Protein AF-L7K0B1-F1 (afdb_monomer)

Sequence (972 aa):
MLANLYSYVEITMKYILIFETAPDKQQDYMIFEDLDDTGIKNFLSTCSRTTLTEVSDYDFGRYDVKPPPYKKTRRTNEYVGYNATYFSKHFHGKDIKDKSYKDIIEEEHKTEFRVINVPFSKTTFEKIYELKIHDDIIFTNEEIYLIFFYLYPHKENMTKLTRVICFHLQRNPTMVQELFDIAQDCNIKYNDRMTCLAMIINPECHYVKDFRRTVKSSIIFALKDKRGESTTINNNTTHYNAFYYEIELDKLNIAFLIESLAMSYDYFALNHNILYEKFRNVLDKSCLVIKIHNIHGNHDYTRPELTTETTILKCKLTLIAESEFLKCSCIQEIILQFNNVQVSCEYDILKSINKLSMVIFELNSFENLKSIPKEIKNHEMILKNVILEPTLTIPDTLKRISFQESQFCESLIFPNYIQSVAILRSDVNQDATIIFDENCENVEIDETYIRIKFQEYVELNYILLTGKKYHNGGKLCYSKGKCPGEGFFIIHYANIFGRLILNINLQKVDFFFVNMSMDSQIVLCAHNKYFDISLSEGFFDLSDFIGISLHFTRKMSIKTDSIEGSTGKLLKIIIKDMELSENIVLSDCFESVELENVTLKNSSILVLNSKCKTLIIKNFDGVIKVHDRAMRFETVDISFAVNTKINIFFLGVIYADNLHLSNACRNIERIKCIFSTIQGVRNLKFTRKFTHEWSRPAEKYINTLRRIPGYQEIAEKYSKILSENSSVRSRLRKELFYKTSTAVVNSVLKTLLNASVIETIQKIEFKSITLDDCNYEILYGMKNLQILSLGHPNFTSALFSHLPFSLRLLDISWSDSNCEVEVVRHGLTDLMNLQRCYSLNVLVIDAGLFFQAGTLNFVPSSVTILKVYFTSSLEKFKSSKNRKLYLNELYIEGEALGLDQNSTEIGKTNAYAAIKALKKCIEFEYLKQFAFVCSNVRKEIDPYTLKFYKRESEKFFTVDKQKHDEMDIFAV

Radius of gyration: 34.88 Å; Cα contacts (8 Å, |Δi|>4): 2044; chains: 1; bounding box: 90×57×102 Å

Organism: Trachipleistophora hominis (NCBI:txid72359)

Secondary structure (DSSP, 8-state):
----TTHHHH-SEEEEEEEP--TTSPPPEEEES-GGGGT-HHHHHHHHHH---------------PPPP-------------EEEEE-TTTS-EEEES--HHHHHHHTTTSEEEEEEESS-HHHHHHHHHTTT-S-PPPPHHHHHHIIIIIGGGTSSHHHHHHHHHHHHHH-HHHHHHHHHHHH-TTS---HHHHHHHGGG-TT-HHHHHHHHHHHHHEEEEEE-TTS-EEEE--S---TTPEEEEEEGGG---GGG-SEEEEEHHHHHHHHHHHHHHHTTS-TT--EEEEEEEE-SS--SS-TT--SHHHHHHHHHHHHHH-TTTT-TTEEEEEEEEES--SPP-HHHHHHSTTEEEEEEEES-SGGGGGS-TT-SEEEEEEESPEEPTT----TTEEEEEEES-EE-S-EE--TT--EEEEES-EE-TT-EEEE-TT--EEEEES-BEEEEETT-TTEEEEEE--BTTTB--EEEEE--SSTT-EEEEEEEEEEEEEEE--TTEEEEEEEEEEE-TT-EEE--TT--EEEEES-BEEEE-HHHHSSEEEE-TT-EEEEEEPTT-TT--EEEEEES-EE-S-EE--TTEEEEEEES-EE-TT-EEE--TT--EEEEES-BEEEEPPSS-EEEEEEEEE--SSS---EEEES-EEEEEEEEE---S-HHHHHHHHHHEE---EEEEE----TT----HHHHHHHHTTSTT-HHHHHHHHHHHHH-GGGHHHHHHHHHHHHHHHHHHHHHHHHTTSGGGGG--EEEEES----HHHHHHHTT-TT--EEEEESS---THHHHS--TT--EEEE----TT---------HHHHGGGGG-TT--EEEEEHHHHHHHSS-TTS-TT--EEEEE--SPPP-----S-PPB--SEEEEE-GGG---TT--BGGGSTHHHHHHHHHHHB-GGG-SEEEEEETTEEEEB-TTT-BBP------------GGGTSTTSS--

Nearest PDB structures (foldseek):
  4ztx-assembly1_A  TM=5.051E-01  e=1.132E+00  Neurospora crassa
  2z65-assembly2_B  TM=3.160E-01  e=4.786E+00  Homo sapiens

Mean predicted aligned error: 11.18 Å

Solvent-accessible surface area (backbone atoms only — not comparable to full-atom values): 51904 Å² total; per-residue (Å²): 99,78,68,62,70,62,49,84,71,68,51,53,49,36,36,37,38,36,27,51,55,59,93,91,49,76,80,40,39,35,36,29,59,50,55,70,79,58,56,45,37,64,41,53,57,48,38,48,65,70,56,86,61,82,77,72,79,72,72,82,69,86,71,87,71,74,81,74,82,91,69,85,72,81,74,83,66,87,67,82,75,38,79,26,38,37,36,37,102,61,57,82,51,41,79,39,68,61,54,55,73,63,59,48,56,66,74,38,82,84,49,45,76,46,77,26,68,38,98,45,38,60,68,57,50,51,56,60,48,43,54,82,81,45,92,81,77,86,76,52,74,69,50,49,27,48,45,54,62,60,43,55,83,55,67,49,59,48,62,61,55,48,49,49,51,54,54,50,41,39,75,33,56,69,60,45,50,51,31,49,53,53,65,70,41,86,84,63,90,68,58,67,44,55,56,55,55,19,38,59,75,43,67,82,40,73,83,35,45,60,52,54,51,42,43,61,61,34,42,37,43,30,40,23,50,98,84,67,55,70,31,48,30,56,91,87,66,91,48,96,79,44,46,79,45,81,41,49,54,93,63,59,51,54,54,68,76,53,48,33,43,46,34,43,41,68,59,43,73,78,35,41,69,58,49,23,71,55,44,66,78,34,58,61,75,39,67,20,33,41,33,40,27,72,44,40,27,88,67,44,96,91,48,73,86,54,83,47,43,62,60,35,40,49,52,55,46,49,53,56,41,69,32,67,42,64,65,32,64,22,50,56,33,32,32,43,30,33,37,68,60,79,68,71,67,61,57,72,52,61,70,56,30,68,52,59,49,35,42,34,41,38,31,70,63,70,78,58,57,78,53,57,68,79,83,50,77,33,26,34,38,37,35,44,67,31,77,46,64,78,81,71,79,78,60,84,49,37,28,30,40,33,37,33,52,20,36,34,70,46,55,44,72,52,57,60,63,34,34,33,44,35,41,32,52,27,50,42,33,92,86,20,40,41,35,39,34,67,54,44,38,31,40,40,35,34,49,23,43,41,34,36,30,51,59,69,37,79,59,32,65,34,37,34,30,52,36,56,99,80,89,58,40,4,32,36,41,38,35,63,30,95,50,86,61,64,5,32,43,36,41,32,27,29,39,37,37,35,35,43,69,56,58,68,41,27,14,35,38,36,35,36,42,31,38,40,44,96,83,16,36,39,36,57,44,78,47,42,66,33,33,38,41,32,49,19,32,34,38,38,34,36,42,60,52,36,53,40,65,45,75,42,43,54,73,24,31,41,37,35,45,84,45,88,87,43,87,84,74,30,26,31,40,40,42,32,51,38,78,38,66,60,57,35,38,40,38,74,52,30,34,29,43,36,38,31,48,29,36,46,35,89,87,20,37,39,33,53,32,93,52,39,28,34,41,38,37,31,42,43,26,31,37,37,32,49,55,96,59,81,44,63,23,60,33,36,37,39,36,46,50,83,76,57,89,65,51,60,42,68,44,55,58,38,31,25,40,27,39,37,39,28,40,56,55,70,60,53,70,47,56,46,51,45,54,75,34,46,36,63,32,27,32,43,34,42,39,61,77,93,60,90,86,63,81,59,59,56,67,62,37,34,58,51,28,51,72,39,90,93,30,42,68,61,20,50,53,52,51,51,52,56,74,75,38,80,86,49,53,69,67,50,32,57,51,39,53,51,55,28,23,24,53,36,46,44,57,37,46,60,54,49,68,75,41,80,45,43,73,47,26,31,33,42,39,28,38,72,40,54,66,51,64,76,52,24,56,52,44,38,71,27,70,48,26,28,34,43,35,35,33,32,73,55,65,60,61,50,44,37,75,16,62,23,65,45,24,28,32,43,32,50,29,55,84,72,84,85,59,94,68,82,82,62,83,69,56,61,76,38,45,42,38,38,46,72,29,66,46,24,32,36,40,32,33,31,42,66,61,44,55,69,50,38,52,59,75,34,58,30,88,46,30,35,34,42,34,36,34,40,81,67,86,84,71,86,74,65,72,65,100,60,75,59,42,69,32,40,31,42,37,41,32,37,80,74,34,64,77,56,89,82,60,66,52,40,84,82,28,67,50,35,63,54,50,58,52,47,56,65,35,31,43,43,92,53,40,79,39,33,33,40,38,32,70,73,46,74,50,45,35,40,62,86,78,53,32,48,62,85,67,79,82,75,75,65,86,74,78,84,67,64,82,70,72,65,70,73,76,81,76,128

Foldseek 3Di:
DDLPCVLVQVQQEKEKEWEDDDPPDDIEIEIESDLVLLLQNLLQVVLLVPPPDDPPPPPPPPDPDDDDPDDPPPPPPVLPDHFYWYDYPRPNTDTDPSDDVVVVCVVCVRHHYRYGYDHHGPVLSVLSSCLLPDLDRADDPVSLLSCLVRRLVSVGPLLSNLSNNQVNQLVCLVLLVVLLVLLVDPPDDDDPSSNSVSCCLPCPDPSNVSSLVSCLAAEWEWEQEPVRDTWIFRDDDPDVRHHYHYDHLLSGRVLSSGQETAEELLCCLVCLVSLCVRCQSRDLNANHEYEYEPQFQCADPVCRVDHGSQVSNVVSLQCQLPRNSQVRSNYQAYEYEYAARDDQDDPVSCVSRPRHQEYEYEHQDDPNVVSDDLPNQEYEYEHEAHEDDPPDDDDLSYQYYEYEQYEAAAAAEDDLSHQYYHYYLYEYDQPYEYEYEPNHFWYWYFQYFHWYYYVVFVFWPTKTWQQDPPDGGWIWTWGQDPDQQPTATETERIETETEAEDDSSHQAYEAYNYEYDARYEYEDAPSVQWYKHALYFAWYHPCRAWNGIDTDHRQWIKTKDFDPPDDPRAIEIATEQEEEAAATEGDQRHQHYHYALYEYPPQHEYEDHQNHQYYHAHNYAHEYEYDQPAREHQEDAYEHDPADDHQYAYHAAYEYQAYEYELQQDDLVRLLRVLVRYALHAAYEYYYDDDLPDPDFLLVLLVLQCPQPPRVVVSVVLVVVVVVDVPCRSVSSVVSSLVRNQSSVQSNLLSSLVDPRLQNYQEYAYASHEHDLSSLQSQQVSQNHAYYADQHQDYDLSNLQRHHLNHAEYHNHHDDPPDPDDRDQDDLVSLLSNQSNLNHAEYEEEVVNCQRNLAPNSHHLNHQEYEYEYEDQDDPRDHDQDEAHQHQEYEYEYAPFDDPVPDQAPVPTSCVNVLVSNVSRHVLVNHVWYWYDYPFDIWTARSVPRTTPPDPDPRGDDPPPVPPPVVVPPDD

pLDDT: mean 84.49, std 15.36, range [25.0, 98.62]

Structure (mmCIF, N/CA/C/O backbone):
data_AF-L7K0B1-F1
#
_entry.id   AF-L7K0B1-F1
#
loop_
_atom_site.group_PDB
_atom_site.id
_atom_site.type_symbol
_atom_site.label_atom_id
_atom_site.label_alt_id
_atom_site.label_comp_id
_atom_site.label_asym_id
_atom_site.label_entity_id
_atom_site.label_seq_id
_atom_site.pdbx_PDB_ins_code
_atom_site.Cartn_x
_atom_site.Cartn_y
_atom_site.Cartn_z
_atom_site.occupancy
_atom_site.B_iso_or_equiv
_atom_site.auth_seq_id
_atom_site.auth_comp_id
_atom_site.auth_asym_id
_atom_site.auth_atom_id
_atom_site.pdbx_PDB_model_num
ATOM 1 N N . MET A 1 1 ? -2.102 10.529 18.419 1.00 39.16 1 MET A N 1
ATOM 2 C CA . MET A 1 1 ? -2.424 9.140 18.819 1.00 39.16 1 MET A CA 1
ATOM 3 C C . MET A 1 1 ? -3.103 9.146 20.184 1.00 39.16 1 MET A C 1
ATOM 5 O O . MET A 1 1 ? -2.515 9.628 21.140 1.00 39.16 1 MET A O 1
ATOM 9 N N . LEU A 1 2 ? -4.334 8.636 20.275 1.00 46.44 2 LEU A N 1
ATOM 10 C CA . LEU A 1 2 ? -5.051 8.429 21.541 1.00 46.44 2 LEU A CA 1
ATOM 11 C C . LEU A 1 2 ? -4.456 7.218 22.280 1.00 46.44 2 LEU A C 1
ATOM 13 O O . LEU A 1 2 ? -4.262 6.177 21.652 1.00 46.44 2 LEU A O 1
ATOM 17 N N . ALA A 1 3 ? -4.233 7.307 23.597 1.00 51.62 3 ALA A N 1
ATOM 18 C CA . ALA A 1 3 ? -4.037 6.112 24.423 1.00 51.62 3 ALA A CA 1
ATOM 19 C C . ALA A 1 3 ? -5.327 5.279 24.347 1.00 51.62 3 ALA A C 1
ATOM 21 O O . ALA A 1 3 ? -6.357 5.680 24.899 1.00 51.62 3 ALA A O 1
ATOM 22 N N . ASN A 1 4 ? -5.305 4.184 23.586 1.00 62.41 4 ASN A N 1
ATOM 23 C CA . ASN A 1 4 ? -6.473 3.342 23.370 1.00 62.41 4 ASN A CA 1
ATOM 24 C C . ASN A 1 4 ? -6.656 2.411 24.577 1.00 62.41 4 ASN A C 1
ATOM 26 O O . ASN A 1 4 ? -6.284 1.248 24.575 1.00 62.41 4 ASN A O 1
ATOM 30 N N . LEU A 1 5 ? -7.263 2.939 25.635 1.00 71.44 5 LEU A N 1
ATOM 31 C CA . LEU A 1 5 ? -7.456 2.211 26.889 1.00 71.44 5 LEU A CA 1
ATOM 32 C C . LEU A 1 5 ? -8.293 0.923 26.757 1.00 71.44 5 LEU A C 1
ATOM 34 O O . LEU A 1 5 ? -8.346 0.160 27.718 1.00 71.44 5 LEU A O 1
ATOM 38 N N . TYR A 1 6 ? -8.913 0.656 25.597 1.00 70.31 6 TYR A N 1
ATOM 39 C CA . TYR A 1 6 ? -9.586 -0.616 25.327 1.00 70.31 6 TYR A CA 1
ATOM 40 C C . TYR A 1 6 ? -8.649 -1.813 25.481 1.00 70.31 6 TYR A C 1
ATOM 42 O O . TYR A 1 6 ? -9.106 -2.851 25.958 1.00 70.31 6 TYR A O 1
ATOM 50 N N . SER A 1 7 ? -7.350 -1.664 25.185 1.00 63.16 7 SER A N 1
ATOM 51 C CA . SER A 1 7 ? -6.411 -2.782 25.287 1.00 63.16 7 SER A CA 1
ATOM 52 C C . SER A 1 7 ? -6.365 -3.361 26.706 1.00 63.16 7 SER A C 1
ATOM 54 O O . SER A 1 7 ? -6.457 -4.569 26.851 1.00 63.16 7 SER A O 1
ATOM 56 N N . TYR A 1 8 ? -6.394 -2.548 27.771 1.00 69.62 8 TYR A N 1
ATOM 57 C CA . TYR A 1 8 ? -6.402 -3.043 29.162 1.00 69.62 8 TYR A CA 1
ATOM 58 C C . TYR A 1 8 ? -7.524 -4.034 29.489 1.00 69.62 8 TYR A C 1
ATOM 60 O O . TYR A 1 8 ? -7.437 -4.756 30.482 1.00 69.62 8 TYR A O 1
ATOM 68 N N . VAL A 1 9 ? -8.603 -4.018 28.708 1.00 69.62 9 VAL A N 1
ATOM 69 C CA . VAL A 1 9 ? -9.724 -4.944 28.857 1.00 69.62 9 VAL A CA 1
ATOM 70 C C . VAL A 1 9 ? -9.699 -6.038 27.792 1.00 69.62 9 VAL A C 1
ATOM 72 O O . VAL A 1 9 ? -10.015 -7.180 28.113 1.00 69.62 9 VAL A O 1
ATOM 75 N N . GLU A 1 10 ? -9.325 -5.707 26.553 1.00 64.94 10 GLU A N 1
ATOM 76 C CA . GLU A 1 10 ? -9.279 -6.646 25.421 1.00 64.94 10 GLU A CA 1
ATOM 77 C C . GLU A 1 10 ? -8.087 -7.607 25.472 1.00 64.94 10 GLU A C 1
ATOM 79 O O . GLU A 1 10 ? -8.166 -8.700 24.907 1.00 64.94 10 GLU A O 1
ATOM 84 N N . ILE A 1 11 ? -6.989 -7.218 26.128 1.00 64.00 11 ILE A N 1
ATOM 85 C CA . ILE A 1 11 ? -5.791 -8.044 26.256 1.00 64.00 11 ILE A CA 1
ATOM 86 C C . ILE A 1 11 ? -6.128 -9.237 27.133 1.00 64.00 11 ILE A C 1
ATOM 88 O O . ILE A 1 11 ? -6.094 -9.197 28.361 1.00 64.00 11 ILE A O 1
ATOM 92 N N . THR A 1 12 ? -6.447 -10.321 26.452 1.00 62.53 12 THR A N 1
ATOM 93 C CA . THR A 1 12 ? -6.534 -11.652 27.034 1.00 62.53 12 THR A CA 1
ATOM 94 C C . THR A 1 12 ? -5.153 -12.273 27.155 1.00 62.53 12 THR A C 1
ATOM 96 O O . THR A 1 12 ? -4.959 -13.098 28.036 1.00 62.53 12 THR A O 1
ATOM 99 N N . MET A 1 13 ? -4.192 -11.831 26.335 1.00 75.62 13 MET A N 1
ATOM 100 C CA . MET A 1 13 ? -2.877 -12.441 26.209 1.00 75.62 13 MET A CA 1
ATOM 101 C C . MET A 1 13 ? -1.765 -11.393 26.112 1.00 75.62 13 MET A C 1
ATOM 103 O O . MET A 1 13 ? -1.785 -10.552 25.217 1.00 75.62 13 MET A O 1
ATOM 107 N N . LYS A 1 14 ? -0.777 -11.459 27.008 1.00 84.75 14 LYS A N 1
ATOM 108 C CA . LYS A 1 14 ? 0.466 -10.675 26.947 1.00 84.75 14 LYS A CA 1
ATOM 109 C C . LYS A 1 14 ? 1.636 -11.563 26.540 1.00 84.75 14 LYS A C 1
ATOM 111 O O . LYS A 1 14 ? 1.692 -12.741 26.885 1.00 84.75 14 LYS A O 1
ATOM 116 N N . TYR A 1 15 ? 2.607 -10.985 25.852 1.00 87.44 15 TYR A N 1
ATOM 117 C CA . TYR A 1 15 ? 3.828 -11.653 25.423 1.00 87.44 15 TYR A CA 1
ATOM 118 C C . TYR A 1 15 ? 4.995 -11.183 26.280 1.00 87.44 15 TYR A C 1
ATOM 120 O O . TYR A 1 15 ? 5.311 -9.999 26.293 1.00 87.44 15 TYR A O 1
ATOM 128 N N . ILE A 1 16 ? 5.646 -12.097 26.990 1.00 90.69 16 ILE A N 1
ATOM 129 C CA . ILE A 1 16 ? 6.873 -11.814 27.737 1.00 90.69 16 ILE A CA 1
ATOM 130 C C . ILE A 1 16 ? 8.037 -12.271 26.866 1.00 90.69 16 ILE A C 1
ATOM 132 O O . ILE A 1 16 ? 8.223 -13.466 26.658 1.00 90.69 16 ILE A O 1
ATOM 136 N N . LEU A 1 17 ? 8.810 -11.325 26.348 1.00 92.56 17 LEU A N 1
ATOM 137 C CA . LEU A 1 17 ? 10.040 -11.595 25.619 1.00 92.56 17 LEU A CA 1
ATOM 138 C C . LEU A 1 17 ? 11.179 -11.701 26.628 1.00 92.56 17 LEU A C 1
ATOM 140 O O . LEU A 1 17 ? 11.504 -10.706 27.272 1.00 92.56 17 LEU A O 1
ATOM 144 N N . ILE A 1 18 ? 11.756 -12.889 26.784 1.00 92.06 18 ILE A N 1
ATOM 145 C CA . ILE A 1 18 ? 12.938 -13.120 27.620 1.00 92.06 18 ILE A CA 1
ATOM 146 C C . ILE A 1 18 ? 14.159 -13.098 26.712 1.00 92.06 18 ILE A C 1
ATOM 148 O O . ILE A 1 18 ? 14.233 -13.879 25.766 1.00 92.06 18 ILE A O 1
ATOM 152 N N . PHE A 1 19 ? 15.102 -12.205 26.989 1.00 91.00 19 PHE A N 1
ATOM 153 C CA . PHE A 1 19 ? 16.294 -12.013 26.168 1.00 91.00 19 PHE A CA 1
ATOM 154 C C . PHE A 1 19 ? 17.473 -12.833 26.684 1.00 91.00 19 PHE A C 1
ATOM 156 O O . PHE A 1 19 ? 17.549 -13.180 27.863 1.00 91.00 19 PHE A O 1
ATOM 163 N N . GLU A 1 20 ? 18.417 -13.121 25.791 1.00 89.25 20 GLU A N 1
ATOM 164 C CA . GLU A 1 20 ? 19.662 -13.794 26.151 1.00 89.25 20 GLU A CA 1
ATOM 165 C C . GLU A 1 20 ? 20.511 -12.883 27.057 1.00 89.25 20 GLU A C 1
ATOM 167 O O . GLU A 1 20 ? 20.893 -11.774 26.669 1.00 89.25 20 GLU A O 1
ATOM 172 N N . THR A 1 21 ? 20.802 -13.348 28.275 1.00 85.38 21 THR A N 1
ATOM 173 C CA . THR A 1 21 ? 21.657 -12.666 29.256 1.00 85.38 21 THR A CA 1
ATOM 174 C C . THR A 1 21 ? 22.839 -13.545 29.652 1.00 85.38 21 THR A C 1
ATOM 176 O O . THR A 1 21 ? 22.798 -14.768 29.526 1.00 85.38 21 THR A O 1
ATOM 179 N N . ALA A 1 22 ? 23.919 -12.926 30.139 1.00 82.31 22 ALA A N 1
ATOM 180 C CA . ALA A 1 22 ? 25.058 -13.677 30.668 1.00 82.31 22 ALA A CA 1
ATOM 181 C C . ALA A 1 22 ? 24.612 -14.584 31.841 1.00 82.31 22 ALA A C 1
ATOM 183 O O . ALA A 1 22 ? 23.722 -14.170 32.586 1.00 82.31 22 ALA A O 1
ATOM 184 N N . PRO A 1 23 ? 25.236 -15.763 32.053 1.00 75.69 23 PRO A N 1
ATOM 185 C CA . PRO A 1 23 ? 24.800 -16.751 33.052 1.00 75.69 23 PRO A CA 1
ATOM 186 C C . PRO A 1 23 ? 24.657 -16.203 34.479 1.00 75.69 23 PRO A C 1
ATOM 188 O O . PRO A 1 23 ? 23.801 -16.656 35.232 1.00 75.69 23 PRO A O 1
ATOM 191 N N . ASP A 1 24 ? 25.461 -15.193 34.821 1.00 75.12 24 ASP A N 1
ATOM 192 C CA . ASP A 1 24 ? 25.496 -14.570 36.149 1.00 75.12 24 ASP A CA 1
ATOM 193 C C . ASP A 1 24 ? 24.642 -13.292 36.250 1.00 75.12 24 ASP A C 1
ATOM 195 O O . ASP A 1 24 ? 24.619 -12.628 37.289 1.00 75.12 24 ASP A O 1
ATOM 199 N N . LYS A 1 25 ? 23.961 -12.902 35.165 1.00 77.19 25 LYS A N 1
ATOM 200 C CA . LYS A 1 25 ? 23.093 -11.722 35.120 1.00 77.19 25 LYS A CA 1
ATOM 201 C C . LYS A 1 25 ? 21.628 -12.124 35.227 1.00 77.19 25 LYS A C 1
ATOM 203 O O . LYS A 1 25 ? 21.199 -13.151 34.706 1.00 77.19 25 LYS A O 1
ATOM 208 N N . GLN A 1 26 ? 20.854 -11.268 35.889 1.00 78.69 26 GLN A N 1
ATOM 209 C CA . GLN A 1 26 ? 19.401 -11.398 35.946 1.00 78.69 26 GLN A CA 1
ATOM 210 C C . GLN A 1 26 ? 18.814 -11.399 34.527 1.00 78.69 26 GLN A C 1
ATOM 212 O O . GLN A 1 26 ? 19.347 -10.739 33.636 1.00 78.69 26 GLN A O 1
ATOM 217 N N . GLN A 1 27 ? 17.732 -12.155 34.329 1.00 82.44 27 GLN A N 1
ATOM 218 C CA . GLN A 1 27 ? 17.061 -12.247 33.034 1.00 82.44 27 GLN A CA 1
ATOM 219 C C . GLN A 1 27 ? 16.441 -10.904 32.656 1.00 82.44 27 GLN A C 1
ATOM 221 O O . GLN A 1 27 ? 15.556 -10.397 33.351 1.00 82.44 27 GLN A O 1
ATOM 226 N N . ASP A 1 28 ? 16.874 -10.372 31.521 1.00 87.88 28 ASP A N 1
ATOM 227 C CA . ASP A 1 28 ? 16.262 -9.210 30.905 1.00 87.88 28 ASP A CA 1
ATOM 228 C C . ASP A 1 28 ? 14.989 -9.645 30.187 1.00 87.88 28 ASP A C 1
ATOM 230 O O . ASP A 1 28 ? 14.977 -10.619 29.429 1.00 87.88 28 ASP A O 1
ATOM 234 N N . TYR A 1 29 ? 13.904 -8.908 30.408 1.00 89.88 29 TYR A N 1
ATOM 235 C CA . TYR A 1 29 ? 12.650 -9.175 29.723 1.00 89.88 29 TYR A CA 1
ATOM 236 C C . TYR A 1 29 ? 11.905 -7.897 29.351 1.00 89.88 29 TYR A C 1
ATOM 238 O O . TYR A 1 29 ? 12.074 -6.825 29.944 1.00 89.88 29 TYR A O 1
ATOM 246 N N . MET A 1 30 ? 11.056 -8.034 28.342 1.00 89.94 30 MET A N 1
ATOM 247 C CA . MET A 1 30 ? 10.087 -7.028 27.936 1.00 89.94 30 MET A CA 1
ATOM 248 C C . MET A 1 30 ? 8.710 -7.654 27.839 1.00 89.94 30 MET A C 1
ATOM 250 O O . MET A 1 30 ? 8.580 -8.846 27.578 1.00 89.94 30 MET A O 1
ATOM 254 N N . ILE A 1 31 ? 7.674 -6.848 28.035 1.00 87.81 31 ILE A N 1
ATOM 255 C CA . ILE A 1 31 ? 6.292 -7.315 27.923 1.00 87.81 31 ILE A CA 1
ATOM 256 C C . ILE A 1 31 ? 5.604 -6.550 26.807 1.00 87.81 31 ILE A C 1
ATOM 258 O O . ILE A 1 31 ? 5.640 -5.326 26.817 1.00 87.81 31 ILE A O 1
ATOM 262 N N . PHE A 1 32 ? 4.974 -7.270 25.886 1.00 84.25 32 PHE A N 1
ATOM 263 C CA . PHE A 1 32 ? 4.208 -6.730 24.772 1.00 84.25 32 PHE A CA 1
ATOM 264 C C . PHE A 1 32 ? 2.747 -7.158 24.862 1.00 84.25 32 PHE A C 1
ATOM 266 O O . PHE A 1 32 ? 2.438 -8.294 25.213 1.00 84.25 32 PHE A O 1
ATOM 273 N N . GLU A 1 33 ? 1.839 -6.250 24.527 1.00 80.44 33 GLU A N 1
ATOM 274 C CA . GLU A 1 33 ? 0.404 -6.554 24.414 1.00 80.44 33 GLU A CA 1
ATOM 275 C C . GLU A 1 33 ? 0.063 -7.144 23.037 1.00 80.44 33 GLU A C 1
ATOM 277 O O . GLU A 1 33 ? -0.830 -7.977 22.916 1.00 80.44 33 GLU A O 1
ATOM 282 N N . ASP A 1 34 ? 0.813 -6.746 22.007 1.00 79.00 34 ASP A N 1
ATOM 283 C CA . ASP A 1 34 ? 0.672 -7.202 20.629 1.00 79.00 34 ASP A CA 1
ATOM 284 C C . ASP A 1 34 ? 2.067 -7.394 20.012 1.00 79.00 34 ASP A C 1
ATOM 286 O O . ASP A 1 34 ? 2.930 -6.517 20.103 1.00 79.00 34 ASP A O 1
ATOM 290 N N . LEU A 1 35 ? 2.308 -8.548 19.385 1.00 83.00 35 LEU A N 1
ATOM 291 C CA . LEU A 1 35 ? 3.573 -8.801 18.694 1.00 83.00 35 LEU A CA 1
ATOM 292 C C . LEU A 1 35 ? 3.726 -7.934 17.439 1.00 83.00 35 LEU A C 1
ATOM 294 O O . LEU A 1 35 ? 4.863 -7.654 17.059 1.00 83.00 35 LEU A O 1
ATOM 298 N N . ASP A 1 36 ? 2.634 -7.476 16.814 1.00 78.50 36 ASP A N 1
ATOM 299 C CA . ASP A 1 36 ? 2.698 -6.554 15.667 1.00 78.50 36 ASP A CA 1
ATOM 300 C C . ASP A 1 36 ? 3.433 -5.250 16.034 1.00 78.50 36 ASP A C 1
ATOM 302 O O . ASP A 1 36 ? 4.180 -4.687 15.224 1.00 78.50 36 ASP A O 1
ATOM 306 N N . ASP A 1 37 ? 3.321 -4.810 17.292 1.00 77.69 37 ASP A N 1
ATOM 307 C CA . ASP A 1 37 ? 3.978 -3.594 17.773 1.00 77.69 37 ASP A CA 1
ATOM 308 C C . ASP A 1 37 ? 5.510 -3.710 17.733 1.00 77.69 37 ASP A C 1
ATOM 310 O O . ASP A 1 37 ? 6.200 -2.705 17.554 1.00 77.69 37 ASP A O 1
ATOM 314 N N . THR A 1 38 ? 6.065 -4.923 17.788 1.00 83.06 38 THR A N 1
ATOM 315 C CA . THR A 1 38 ? 7.519 -5.157 17.718 1.00 83.06 38 THR A CA 1
ATOM 316 C C . THR A 1 38 ? 8.091 -4.891 16.325 1.00 83.06 38 THR A C 1
ATOM 318 O O . THR A 1 38 ? 9.250 -4.513 16.185 1.00 83.06 38 THR A O 1
ATOM 321 N N . GLY A 1 39 ? 7.274 -5.027 15.271 1.00 80.31 39 GLY A N 1
ATOM 322 C CA . GLY A 1 39 ? 7.728 -4.988 13.877 1.00 80.31 39 GLY A CA 1
ATOM 323 C C . GLY A 1 39 ? 8.514 -6.222 13.419 1.00 80.31 39 GLY A C 1
ATOM 324 O O . GLY A 1 39 ? 8.995 -6.213 12.293 1.00 80.31 39 GLY A O 1
ATOM 325 N N . ILE A 1 40 ? 8.651 -7.248 14.263 1.00 87.31 40 ILE A N 1
ATOM 326 C CA . ILE A 1 40 ? 9.297 -8.535 13.952 1.00 87.31 40 ILE A CA 1
ATOM 327 C C . ILE A 1 40 ? 8.424 -9.710 14.436 1.00 87.31 40 ILE A C 1
ATOM 329 O O . ILE A 1 40 ? 8.888 -10.669 15.060 1.00 87.31 40 ILE A O 1
ATOM 333 N N . LYS A 1 41 ? 7.109 -9.610 14.208 1.00 88.06 41 LYS A N 1
ATOM 334 C CA . LYS A 1 41 ? 6.103 -10.562 14.694 1.00 88.06 41 LYS A CA 1
ATOM 335 C C . LYS A 1 41 ? 6.303 -11.959 14.134 1.00 88.06 41 LYS A C 1
ATOM 337 O O . LYS A 1 41 ? 6.117 -12.923 14.876 1.00 88.06 41 LYS A O 1
ATOM 342 N N . ASN A 1 42 ? 6.623 -12.104 12.853 1.00 84.94 42 ASN A N 1
ATOM 343 C CA . ASN A 1 42 ? 6.808 -13.409 12.220 1.00 84.94 42 ASN A CA 1
ATOM 344 C C . ASN A 1 42 ? 8.003 -14.138 12.833 1.00 84.94 42 ASN A C 1
ATOM 346 O O . ASN A 1 42 ? 7.913 -15.341 13.108 1.00 84.94 42 ASN A O 1
ATOM 350 N N . PHE A 1 43 ? 9.083 -13.408 13.115 1.00 89.56 43 PHE A N 1
ATOM 351 C CA . PHE A 1 43 ? 10.217 -13.942 13.862 1.00 89.56 43 PHE A CA 1
ATOM 352 C C . PHE A 1 43 ? 9.802 -14.396 15.268 1.00 89.56 43 PHE A C 1
ATOM 354 O O . PHE A 1 43 ? 9.959 -15.569 15.608 1.00 89.56 43 PHE A O 1
ATOM 361 N N . LEU A 1 44 ? 9.177 -13.519 16.059 1.00 89.50 44 LEU A N 1
ATOM 362 C CA . LEU A 1 44 ? 8.764 -13.842 17.432 1.00 89.50 44 LEU A CA 1
ATOM 363 C C . LEU A 1 44 ? 7.740 -14.985 17.484 1.00 89.50 44 LEU A C 1
ATOM 365 O O . LEU A 1 44 ? 7.805 -15.857 18.352 1.00 89.50 44 LEU A O 1
ATOM 369 N N . SER A 1 45 ? 6.837 -15.040 16.506 1.00 85.81 45 SER A N 1
ATOM 370 C CA . SER A 1 45 ? 5.886 -16.139 16.332 1.00 85.81 45 SER A CA 1
ATOM 371 C C . SER A 1 45 ? 6.602 -17.455 16.036 1.00 85.81 45 SER A C 1
ATOM 373 O O . SER A 1 45 ? 6.157 -18.504 16.500 1.00 85.81 45 SER A O 1
ATOM 375 N N . THR A 1 46 ? 7.725 -17.420 15.317 1.00 86.38 46 THR A N 1
ATOM 376 C CA . THR A 1 46 ? 8.559 -18.602 15.070 1.00 86.38 46 THR A CA 1
ATOM 377 C C . THR A 1 46 ? 9.287 -19.028 16.339 1.00 86.38 46 THR A C 1
ATOM 379 O O . THR A 1 46 ? 9.143 -20.186 16.732 1.00 86.38 46 THR A O 1
ATOM 382 N N . CYS A 1 47 ? 9.945 -18.096 17.043 1.00 86.06 47 CYS A N 1
ATOM 383 C CA . CYS A 1 47 ? 10.582 -18.357 18.340 1.00 86.06 47 CYS A CA 1
ATOM 384 C C . CYS A 1 47 ? 9.613 -19.045 19.301 1.00 86.06 47 CYS A C 1
ATOM 386 O O . CYS A 1 47 ? 9.937 -20.083 19.870 1.00 86.06 47 CYS A O 1
ATOM 388 N N . SER A 1 48 ? 8.384 -18.528 19.376 1.00 84.12 48 SER A N 1
ATOM 389 C CA . SER A 1 48 ? 7.324 -19.032 20.248 1.00 84.12 48 SER A CA 1
ATOM 390 C C . SER A 1 48 ? 6.826 -20.449 19.926 1.00 84.12 48 SER A C 1
ATOM 392 O O . SER A 1 48 ? 6.101 -21.028 20.735 1.00 84.12 48 SER A O 1
ATOM 394 N N . ARG A 1 49 ? 7.138 -20.983 18.735 1.00 80.25 49 ARG A N 1
ATOM 395 C CA . ARG A 1 49 ? 6.837 -22.365 18.318 1.00 80.25 49 ARG A CA 1
ATOM 396 C C . ARG A 1 49 ? 8.022 -23.300 18.553 1.00 80.25 49 ARG A C 1
ATOM 398 O O . ARG A 1 49 ? 7.811 -24.479 18.806 1.00 80.25 49 ARG A O 1
ATOM 405 N N . THR A 1 50 ? 9.248 -22.787 18.440 1.00 73.44 50 THR A N 1
ATOM 406 C CA . THR A 1 50 ? 10.490 -23.550 18.644 1.00 73.44 50 THR A CA 1
ATOM 407 C C . THR A 1 50 ? 10.872 -23.700 20.110 1.00 73.44 50 THR A C 1
ATOM 409 O O . THR A 1 50 ? 11.474 -24.705 20.476 1.00 73.44 50 THR A O 1
ATOM 412 N N . THR A 1 51 ? 10.507 -22.743 20.967 1.00 62.78 51 THR A N 1
ATOM 413 C CA . THR A 1 51 ? 10.572 -22.928 22.417 1.00 62.78 51 THR A CA 1
ATOM 414 C C . THR A 1 51 ? 9.484 -23.906 22.836 1.00 62.78 51 THR A C 1
ATOM 416 O O . THR A 1 51 ? 8.355 -23.517 23.130 1.00 62.78 51 THR A O 1
ATOM 419 N N . LEU A 1 52 ? 9.826 -25.193 22.833 1.00 48.78 52 LEU A N 1
ATOM 420 C CA . LEU A 1 52 ? 9.154 -26.205 23.637 1.00 48.78 52 LEU A CA 1
ATOM 421 C C . LEU A 1 52 ? 9.378 -25.837 25.106 1.00 48.78 52 LEU A C 1
ATOM 423 O O . LEU A 1 52 ? 10.294 -26.344 25.743 1.00 48.78 52 LEU A O 1
ATOM 427 N N . THR A 1 53 ? 8.583 -24.916 25.636 1.00 45.06 53 THR A N 1
ATOM 428 C CA . THR A 1 53 ? 8.565 -24.655 27.072 1.00 45.06 53 THR A CA 1
ATOM 429 C C . THR A 1 53 ? 7.156 -24.877 27.559 1.00 45.06 53 THR A C 1
ATOM 431 O O . THR A 1 53 ? 6.241 -24.159 27.162 1.00 45.06 53 THR A O 1
ATOM 434 N N . GLU A 1 54 ? 7.023 -25.930 28.367 1.00 39.84 54 GLU A N 1
ATOM 435 C CA . GLU A 1 54 ? 6.236 -25.945 29.596 1.00 39.84 54 GLU A CA 1
ATOM 436 C C . GLU A 1 54 ? 5.101 -24.921 29.582 1.00 39.84 54 GLU A C 1
ATOM 438 O O . GLU A 1 54 ? 5.162 -23.873 30.225 1.00 39.84 54 GLU A O 1
ATOM 443 N N . VAL A 1 55 ? 4.027 -25.243 28.861 1.00 39.34 55 VAL A N 1
ATOM 444 C CA . VAL A 1 55 ? 2.716 -24.812 29.329 1.00 39.34 55 VAL A CA 1
ATOM 445 C C . VAL A 1 55 ? 2.591 -25.516 30.671 1.00 39.34 55 VAL A C 1
ATOM 447 O O . VAL A 1 55 ? 2.216 -26.683 30.729 1.00 39.34 55 VAL A O 1
ATOM 450 N N . SER A 1 56 ? 3.047 -24.883 31.755 1.00 38.09 56 SER A N 1
ATOM 451 C CA . SER A 1 56 ? 2.575 -25.316 33.053 1.00 38.09 56 SER A CA 1
ATOM 452 C C . SER A 1 56 ? 1.082 -25.056 32.972 1.00 38.09 56 SER A C 1
ATOM 454 O O . SER A 1 56 ? 0.661 -23.895 32.973 1.00 38.09 56 SER A O 1
ATOM 456 N N . ASP A 1 57 ? 0.310 -26.125 32.810 1.00 33.53 57 ASP A N 1
ATOM 457 C CA . ASP A 1 57 ? -1.104 -26.155 33.126 1.00 33.53 57 ASP A CA 1
ATOM 458 C C . ASP A 1 57 ? -1.213 -25.770 34.610 1.00 33.53 57 ASP A C 1
ATOM 460 O O . ASP A 1 57 ? -1.345 -26.613 35.495 1.00 33.53 57 ASP A O 1
ATOM 464 N N . TYR A 1 58 ? -1.085 -24.477 34.921 1.00 39.03 58 TYR A N 1
ATOM 465 C CA . TYR A 1 58 ? -1.651 -23.926 36.136 1.00 39.03 58 TYR A CA 1
ATOM 466 C C . TYR A 1 58 ? -3.149 -23.961 35.891 1.00 39.03 58 TYR A C 1
ATOM 468 O O . TYR A 1 58 ? -3.759 -23.008 35.410 1.00 39.03 58 TYR A O 1
ATOM 476 N N . ASP A 1 59 ? -3.703 -25.142 36.146 1.00 29.97 59 ASP A N 1
ATOM 477 C CA . ASP A 1 59 ? -5.121 -25.403 36.231 1.00 29.97 59 ASP A CA 1
ATOM 478 C C . ASP A 1 59 ? -5.708 -24.311 37.132 1.00 29.97 59 ASP A C 1
ATOM 480 O O . ASP A 1 59 ? -5.416 -24.243 38.332 1.00 29.97 59 ASP A O 1
ATOM 484 N N . PHE A 1 60 ? -6.456 -23.379 36.532 1.00 35.12 60 PHE A N 1
ATOM 485 C CA . PHE A 1 60 ? -7.159 -22.307 37.232 1.00 35.12 60 PHE A CA 1
ATOM 486 C C . PHE A 1 60 ? -8.330 -22.922 38.013 1.00 35.12 60 PHE A C 1
ATOM 488 O O . PHE A 1 60 ? -9.508 -22.665 37.750 1.00 35.12 60 PHE A O 1
ATOM 495 N N . GLY A 1 61 ? -8.007 -23.742 39.012 1.00 28.94 61 GLY A N 1
ATOM 496 C CA . GLY A 1 61 ? -8.923 -24.120 40.065 1.00 28.94 61 GLY A CA 1
ATOM 497 C C . GLY A 1 61 ? -9.398 -22.838 40.730 1.00 28.94 61 GLY A C 1
ATOM 498 O O . GLY A 1 61 ? -8.610 -22.104 41.324 1.00 28.94 61 GLY A O 1
ATOM 499 N N . ARG A 1 62 ? -10.692 -22.540 40.580 1.00 28.30 62 ARG A N 1
ATOM 500 C CA . ARG A 1 62 ? -11.387 -21.442 41.256 1.00 28.30 62 ARG A CA 1
ATOM 501 C C . ARG A 1 62 ? -11.163 -21.552 42.766 1.00 28.30 62 ARG A C 1
ATOM 503 O O . ARG A 1 62 ? -11.930 -22.213 43.460 1.00 28.30 62 ARG A O 1
ATOM 510 N N . TYR A 1 63 ? -10.127 -20.903 43.281 1.00 27.64 63 TYR A N 1
ATOM 511 C CA . TYR A 1 63 ? -9.986 -20.683 44.709 1.00 27.64 63 TYR A CA 1
ATOM 512 C C . TYR A 1 63 ? -10.827 -19.464 45.084 1.00 27.64 63 TYR A C 1
ATOM 514 O O . TYR A 1 63 ? -10.529 -18.337 44.688 1.00 27.64 63 TYR A O 1
ATOM 522 N N . ASP A 1 64 ? -11.880 -19.700 45.869 1.00 29.59 64 ASP A N 1
ATOM 523 C CA . ASP A 1 64 ? -12.561 -18.671 46.655 1.00 29.59 64 ASP A CA 1
ATOM 524 C C . ASP A 1 64 ? -11.571 -18.122 47.697 1.00 29.59 64 ASP A C 1
ATOM 526 O O . ASP A 1 64 ? -11.529 -18.537 48.859 1.00 29.59 64 ASP A O 1
ATOM 530 N N . VAL A 1 65 ? -10.712 -17.196 47.272 1.00 31.80 65 VAL A N 1
ATOM 531 C CA . VAL A 1 65 ? -9.795 -16.499 48.172 1.00 31.80 65 VAL A CA 1
ATOM 532 C C . VAL A 1 65 ? -10.570 -15.373 48.845 1.00 31.80 65 VAL A C 1
ATOM 534 O O . VAL A 1 65 ? -10.799 -14.306 48.273 1.00 31.80 65 VAL A O 1
ATOM 537 N N . LYS A 1 66 ? -10.963 -15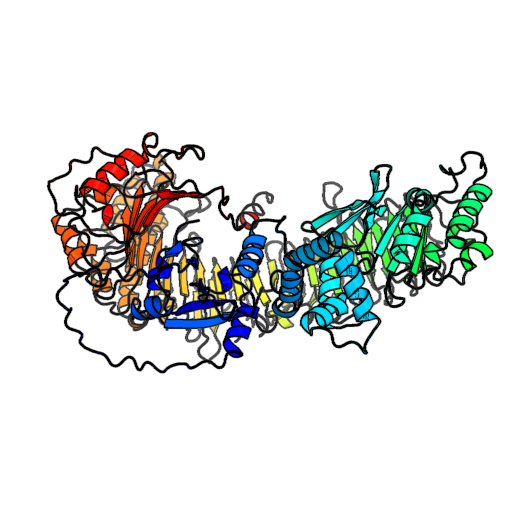.597 50.105 1.00 28.80 66 LYS A N 1
ATOM 538 C CA . LYS A 1 66 ? -11.308 -14.499 51.017 1.00 28.80 66 LYS A CA 1
ATOM 539 C C . LYS A 1 66 ? -10.135 -13.506 51.037 1.00 28.80 66 LYS A C 1
ATOM 541 O O . LYS A 1 66 ? -8.999 -13.950 51.215 1.00 28.80 66 LYS A O 1
ATOM 546 N N . PRO A 1 67 ? -10.373 -12.190 50.892 1.00 31.55 67 PRO A N 1
ATOM 547 C CA . PRO A 1 67 ? -9.296 -11.210 50.859 1.00 31.55 67 PRO A CA 1
ATOM 548 C C . PRO A 1 67 ? -8.507 -11.290 52.174 1.00 31.55 67 PRO A C 1
ATOM 550 O O . PRO A 1 67 ? -9.111 -11.168 53.246 1.00 31.55 67 PRO A O 1
ATOM 553 N N . PRO A 1 68 ? -7.182 -11.514 52.138 1.00 34.22 68 PRO A N 1
ATOM 554 C CA . PRO A 1 68 ? -6.394 -11.495 53.354 1.00 34.22 68 PRO A CA 1
ATOM 555 C C . PRO A 1 68 ? -6.406 -10.070 53.929 1.00 34.22 68 PRO A C 1
ATOM 557 O O . PRO A 1 68 ? -6.453 -9.087 53.178 1.00 34.22 68 PRO A O 1
ATOM 560 N N . PRO A 1 69 ? -6.376 -9.919 55.262 1.00 35.09 69 PRO A N 1
ATOM 561 C CA . PRO A 1 69 ? -6.342 -8.610 55.889 1.00 35.09 69 PRO A CA 1
ATOM 562 C C . PRO A 1 69 ? -5.074 -7.874 55.447 1.00 35.09 69 PRO A C 1
ATOM 564 O O . PRO A 1 69 ? -3.959 -8.336 55.688 1.00 35.09 69 PRO A O 1
ATOM 567 N N . TYR A 1 70 ? -5.254 -6.717 54.804 1.00 40.50 70 TYR A N 1
ATOM 568 C CA . TYR A 1 70 ? -4.190 -5.791 54.416 1.00 40.50 70 TYR A CA 1
ATOM 569 C C . TYR A 1 70 ? -3.384 -5.348 55.651 1.00 40.50 70 TYR A C 1
ATOM 571 O O . TYR A 1 70 ? -3.643 -4.311 56.256 1.00 40.50 70 TYR A O 1
ATOM 579 N N . LYS A 1 71 ? -2.355 -6.113 56.012 1.00 33.03 71 LYS A N 1
ATOM 580 C CA . LYS A 1 71 ? -1.190 -5.621 56.746 1.00 33.03 71 LYS A CA 1
ATOM 581 C C . LYS A 1 71 ? 0.003 -5.730 55.807 1.00 33.03 71 LYS A C 1
ATOM 583 O O . LYS A 1 71 ? 0.657 -6.762 55.739 1.00 33.03 71 LYS A O 1
ATOM 588 N N . LYS A 1 72 ? 0.273 -4.649 55.066 1.00 37.69 72 LYS A N 1
ATOM 589 C CA . LYS A 1 72 ? 1.547 -4.461 54.360 1.00 37.69 72 LYS A CA 1
ATOM 590 C C . LYS A 1 72 ? 2.655 -4.302 55.402 1.00 37.69 72 LYS A C 1
ATOM 592 O O . LYS A 1 72 ? 3.037 -3.186 55.742 1.00 37.69 72 LYS A O 1
ATOM 597 N N . THR A 1 73 ? 3.200 -5.401 55.903 1.00 33.69 73 THR A N 1
ATOM 598 C CA . THR A 1 73 ? 4.603 -5.401 56.309 1.00 33.69 73 THR A CA 1
ATOM 599 C C . THR A 1 73 ? 5.407 -5.308 55.019 1.00 33.69 73 THR A C 1
ATOM 601 O O . THR A 1 73 ? 5.490 -6.271 54.260 1.00 33.69 73 THR A O 1
ATOM 604 N N . ARG A 1 74 ? 5.950 -4.118 54.726 1.00 38.00 74 ARG A N 1
ATOM 605 C CA . ARG A 1 74 ? 7.049 -3.968 53.764 1.00 38.00 74 ARG A CA 1
ATOM 606 C C . ARG A 1 74 ? 8.156 -4.906 54.245 1.00 38.00 74 ARG A C 1
ATOM 608 O O . ARG A 1 74 ? 8.902 -4.554 55.152 1.00 38.00 74 ARG A O 1
ATOM 615 N N . ARG A 1 75 ? 8.235 -6.114 53.684 1.00 35.53 75 ARG A N 1
ATOM 616 C CA . ARG A 1 75 ? 9.484 -6.868 53.692 1.00 35.53 75 ARG A CA 1
ATOM 617 C C . ARG A 1 75 ? 10.418 -6.070 52.799 1.00 35.53 75 ARG A C 1
ATOM 619 O O . ARG A 1 75 ? 10.310 -6.122 51.580 1.00 35.53 75 ARG A O 1
ATOM 626 N N . THR A 1 76 ? 11.265 -5.264 53.422 1.00 35.44 76 THR A N 1
ATOM 627 C CA . THR A 1 76 ? 12.489 -4.743 52.821 1.00 35.44 76 THR A CA 1
ATOM 628 C C . THR A 1 76 ? 13.425 -5.927 52.601 1.00 35.44 76 THR A C 1
ATOM 630 O O . THR A 1 76 ? 14.400 -6.100 53.321 1.00 35.44 76 THR A O 1
ATOM 633 N N . ASN A 1 77 ? 13.077 -6.801 51.659 1.00 39.06 77 ASN A N 1
ATOM 634 C CA . ASN A 1 77 ? 14.104 -7.541 50.958 1.00 39.06 77 ASN A CA 1
ATOM 635 C C . ASN A 1 77 ? 14.642 -6.546 49.938 1.00 39.06 77 ASN A C 1
ATOM 637 O O . ASN A 1 77 ? 13.878 -6.036 49.117 1.00 39.06 77 ASN A O 1
ATOM 641 N N . GLU A 1 78 ? 15.923 -6.217 50.055 1.00 37.28 78 GLU A N 1
ATOM 642 C CA . GLU A 1 78 ? 16.685 -5.507 49.035 1.00 37.28 78 GLU A CA 1
ATOM 643 C C . GLU A 1 78 ? 16.711 -6.376 47.767 1.00 37.28 78 GLU A C 1
ATOM 645 O O . GLU A 1 78 ? 17.665 -7.097 47.496 1.00 37.28 78 GLU A O 1
ATOM 650 N N . TYR A 1 79 ? 15.616 -6.377 47.006 1.00 42.62 79 TYR A N 1
ATOM 651 C CA . TYR A 1 79 ? 15.609 -6.877 45.641 1.00 42.62 79 TYR A CA 1
ATOM 652 C C . TYR A 1 79 ? 16.288 -5.816 44.790 1.00 42.62 79 TYR A C 1
ATOM 654 O O . TYR A 1 79 ? 15.674 -4.851 44.351 1.00 42.62 79 TYR A O 1
ATOM 662 N N . VAL A 1 80 ? 17.598 -5.965 44.640 1.00 42.56 80 VAL A N 1
ATOM 663 C CA . VAL A 1 80 ? 18.406 -5.129 43.763 1.00 42.56 80 VAL A CA 1
ATOM 664 C C . VAL A 1 80 ? 18.144 -5.556 42.312 1.00 42.56 80 VAL A C 1
ATOM 666 O O . VAL A 1 80 ? 18.561 -6.641 41.907 1.00 42.56 80 VAL A O 1
ATOM 669 N N . GLY A 1 81 ? 17.502 -4.685 41.523 1.00 52.66 81 GLY A N 1
ATOM 670 C CA . GLY A 1 81 ? 17.997 -4.378 40.175 1.00 52.66 81 GLY A CA 1
ATOM 671 C C . GLY A 1 81 ? 17.311 -4.978 38.940 1.00 52.66 81 GLY A C 1
ATOM 672 O O . GLY A 1 81 ? 17.988 -5.093 37.922 1.00 52.66 81 GLY A O 1
ATOM 673 N N . TYR A 1 82 ? 16.013 -5.301 38.950 1.00 54.44 82 TYR A N 1
ATOM 674 C CA . TYR A 1 82 ? 15.323 -5.650 37.692 1.00 54.44 82 TYR A CA 1
ATOM 675 C C . TYR A 1 82 ? 15.048 -4.391 36.849 1.00 54.44 82 TYR A C 1
ATOM 677 O O . TYR A 1 82 ? 14.327 -3.499 37.299 1.00 54.44 82 TYR A O 1
ATOM 685 N N . ASN A 1 83 ? 15.578 -4.342 35.620 1.00 56.28 83 ASN A N 1
ATOM 686 C CA . ASN A 1 83 ? 15.294 -3.308 34.614 1.00 56.28 83 ASN A CA 1
ATOM 687 C C . ASN A 1 83 ? 14.494 -3.907 33.445 1.00 56.28 83 ASN A C 1
ATOM 689 O O . ASN A 1 83 ? 15.014 -4.139 32.350 1.00 56.28 83 ASN A O 1
ATOM 693 N N . ALA A 1 84 ? 13.205 -4.156 33.660 1.00 66.56 84 ALA A N 1
ATOM 694 C CA . ALA A 1 84 ? 12.312 -4.625 32.603 1.00 66.56 84 ALA A CA 1
ATOM 695 C C . ALA A 1 84 ? 11.507 -3.471 32.001 1.00 66.56 84 ALA A C 1
ATOM 697 O O . ALA A 1 84 ? 11.273 -2.458 32.656 1.00 66.56 84 ALA A O 1
ATOM 698 N N . THR A 1 85 ? 11.071 -3.619 30.749 1.00 72.62 85 THR A N 1
ATOM 699 C CA . THR A 1 85 ? 10.304 -2.573 30.054 1.00 72.62 85 THR A CA 1
ATOM 700 C C . THR A 1 85 ? 9.000 -3.149 29.508 1.00 72.62 85 THR A C 1
ATOM 702 O O . THR A 1 85 ? 8.985 -4.130 28.768 1.00 72.62 85 THR A O 1
ATOM 705 N N . TYR A 1 86 ? 7.882 -2.549 29.900 1.00 72.44 86 TYR A N 1
ATOM 706 C CA . TYR A 1 86 ? 6.536 -2.902 29.465 1.00 72.44 86 TYR A CA 1
ATOM 707 C C . TYR A 1 86 ? 6.130 -2.037 28.273 1.00 72.44 86 TYR A C 1
ATOM 709 O O . TYR A 1 86 ? 5.884 -0.835 28.412 1.00 72.44 86 TYR A O 1
ATOM 717 N N . PHE A 1 87 ? 6.041 -2.648 27.102 1.00 63.62 87 PHE A N 1
ATOM 718 C CA . PHE A 1 87 ? 5.558 -2.037 25.879 1.00 63.62 87 PHE A CA 1
ATOM 719 C C . PHE A 1 87 ? 4.094 -2.388 25.668 1.00 63.62 87 PHE A C 1
ATOM 721 O O . PHE A 1 87 ? 3.706 -3.477 25.264 1.00 63.62 87 PHE A O 1
ATOM 728 N N . SER A 1 88 ? 3.260 -1.395 25.899 1.00 60.12 88 SER A N 1
ATOM 729 C CA . SER A 1 88 ? 1.919 -1.371 25.346 1.00 60.12 88 SER A CA 1
ATOM 730 C C . SER A 1 88 ? 1.922 -0.463 24.136 1.00 60.12 88 SER A C 1
ATOM 732 O O . SER A 1 88 ? 2.585 0.585 24.156 1.00 60.12 88 SER A O 1
ATOM 734 N N . LYS A 1 89 ? 1.065 -0.786 23.168 1.00 54.69 89 LYS A N 1
ATOM 735 C CA . LYS A 1 89 ? 0.637 0.091 22.075 1.00 54.69 89 LYS A CA 1
ATOM 736 C C . LYS A 1 89 ? 0.280 1.515 22.525 1.00 54.69 89 LYS A C 1
ATOM 738 O O . LYS A 1 89 ? 0.163 2.421 21.703 1.00 54.69 89 LYS A O 1
ATOM 743 N N . HIS A 1 90 ? 0.033 1.725 23.817 1.00 56.00 90 HIS A N 1
ATOM 744 C CA . HIS A 1 90 ? -0.407 2.996 24.390 1.00 56.00 90 HIS A CA 1
ATOM 745 C C . HIS A 1 90 ? 0.608 3.616 25.351 1.00 56.00 90 HIS A C 1
ATOM 747 O O . HIS A 1 90 ? 0.520 4.818 25.613 1.00 56.00 90 HIS A O 1
ATOM 753 N N . PHE A 1 91 ? 1.578 2.833 25.848 1.00 53.91 91 PHE A N 1
ATOM 754 C CA . PHE A 1 91 ? 2.490 3.280 26.905 1.00 53.91 91 PHE A CA 1
ATOM 755 C C . PHE A 1 91 ? 3.930 3.558 26.477 1.00 53.91 91 PHE A C 1
ATOM 757 O O . PHE A 1 91 ? 4.638 4.162 27.277 1.00 53.91 91 PHE A O 1
ATOM 764 N N . HIS A 1 92 ? 4.333 3.234 25.241 1.00 55.34 92 HIS A N 1
ATOM 765 C CA . HIS A 1 92 ? 5.675 3.516 24.689 1.00 55.34 92 HIS A CA 1
ATOM 766 C C . HIS A 1 92 ? 6.841 3.168 25.650 1.00 55.34 92 HIS A C 1
ATOM 768 O O . HIS A 1 92 ? 7.855 3.850 25.672 1.00 55.34 92 HIS A O 1
ATOM 774 N N . GLY A 1 93 ? 6.696 2.104 26.452 1.00 60.47 93 GLY A N 1
ATOM 775 C CA . GLY A 1 93 ? 7.720 1.638 27.393 1.00 60.47 93 GLY A CA 1
ATOM 776 C C . GLY A 1 93 ? 7.556 2.194 28.815 1.00 60.47 93 GLY A C 1
ATOM 777 O O . GLY A 1 93 ? 7.911 3.338 29.109 1.00 60.47 93 GLY A O 1
ATOM 778 N N . LYS A 1 94 ? 7.049 1.355 29.725 1.00 67.50 94 LYS A N 1
ATOM 779 C CA . LYS A 1 94 ? 7.018 1.578 31.180 1.00 67.50 94 LYS A CA 1
ATOM 780 C C . LYS A 1 94 ? 8.110 0.746 31.842 1.00 67.50 94 LYS A C 1
ATOM 782 O O . LYS A 1 94 ? 8.099 -0.474 31.714 1.00 67.50 94 LYS A O 1
ATOM 787 N N . ASP A 1 95 ? 9.003 1.389 32.587 1.00 68.38 95 ASP A N 1
ATOM 788 C CA . ASP A 1 95 ? 10.030 0.670 33.340 1.00 68.38 95 ASP A CA 1
ATOM 789 C C . ASP A 1 95 ? 9.385 -0.069 34.516 1.00 68.38 95 ASP A C 1
ATOM 791 O O . ASP A 1 95 ? 8.770 0.524 35.408 1.00 68.38 95 ASP A O 1
ATOM 795 N N . ILE A 1 96 ? 9.511 -1.387 34.507 1.00 70.62 96 ILE A N 1
ATOM 796 C CA . ILE A 1 96 ? 9.170 -2.256 35.619 1.00 70.62 96 ILE A CA 1
ATOM 797 C C . ILE A 1 96 ? 10.435 -2.376 36.465 1.00 70.62 96 ILE A C 1
ATOM 799 O O . ILE A 1 96 ? 11.388 -3.054 36.081 1.00 70.62 96 ILE A O 1
ATOM 803 N N . LYS A 1 97 ? 10.426 -1.708 37.619 1.00 70.25 97 LYS A N 1
ATOM 804 C CA . LYS A 1 97 ? 11.510 -1.782 38.599 1.00 70.25 97 LYS A CA 1
ATOM 805 C C . LYS A 1 97 ? 11.231 -2.864 39.630 1.00 70.25 97 LYS A C 1
ATOM 807 O O . LYS A 1 97 ? 10.103 -2.980 40.112 1.00 70.25 97 LYS A O 1
ATOM 812 N N . ASP A 1 98 ? 12.278 -3.610 39.967 1.00 73.50 98 ASP A N 1
ATOM 813 C CA . ASP A 1 98 ? 12.337 -4.533 41.107 1.00 73.50 98 ASP A CA 1
ATOM 814 C C . ASP A 1 98 ? 11.277 -5.653 41.093 1.00 73.50 98 ASP A C 1
ATOM 816 O O . ASP A 1 98 ? 10.836 -6.114 42.145 1.00 73.50 98 ASP A O 1
ATOM 820 N N . LYS A 1 99 ? 10.864 -6.101 39.898 1.00 80.25 99 LYS A N 1
ATOM 821 C CA . LYS A 1 99 ? 9.966 -7.252 39.716 1.00 80.25 99 LYS A CA 1
ATOM 822 C C . LYS A 1 99 ? 10.492 -8.210 38.661 1.00 80.25 99 LYS A C 1
ATOM 824 O O . LYS A 1 99 ? 10.916 -7.779 37.587 1.00 80.25 99 LYS A O 1
ATOM 829 N N . SER A 1 100 ? 10.394 -9.504 38.932 1.00 85.62 100 SER A N 1
ATOM 830 C CA . SER A 1 100 ? 10.572 -10.547 37.924 1.00 85.62 100 SER A CA 1
ATOM 831 C C . SER A 1 100 ? 9.301 -10.703 37.078 1.00 85.62 100 SER A C 1
ATOM 833 O O . SER A 1 100 ? 8.207 -10.319 37.496 1.00 85.62 100 SER A O 1
ATOM 835 N N . TYR A 1 101 ? 9.412 -11.309 35.893 1.00 84.88 101 TYR A N 1
ATOM 836 C CA . TYR A 1 101 ? 8.226 -11.588 35.074 1.00 84.88 101 TYR A CA 1
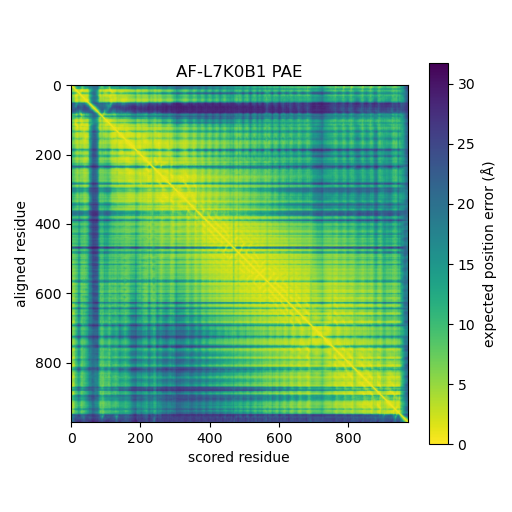ATOM 837 C C . TYR A 1 101 ? 7.280 -12.599 35.745 1.00 84.88 101 TYR A C 1
ATOM 839 O O . TYR A 1 101 ? 6.081 -12.568 35.485 1.00 84.88 101 TYR A O 1
ATOM 847 N N . LYS A 1 102 ? 7.795 -13.457 36.639 1.00 86.69 102 LYS A N 1
ATOM 848 C CA . LYS A 1 102 ? 6.984 -14.383 37.442 1.00 86.69 102 LYS A CA 1
ATOM 849 C C . LYS A 1 102 ? 6.107 -13.627 38.434 1.00 86.69 102 LYS A C 1
ATOM 851 O O . LYS A 1 102 ? 4.916 -13.902 38.496 1.00 86.69 102 LYS A O 1
ATOM 856 N N . ASP A 1 103 ? 6.659 -12.607 39.097 1.00 85.00 103 ASP A N 1
ATOM 857 C CA . ASP A 1 103 ? 5.884 -11.734 39.990 1.00 85.00 103 ASP A CA 1
ATOM 858 C C . ASP A 1 103 ? 4.748 -11.031 39.231 1.00 85.00 103 ASP A C 1
ATOM 860 O O . ASP A 1 103 ? 3.675 -10.806 39.778 1.00 85.00 103 ASP A O 1
ATOM 864 N N . ILE A 1 104 ? 4.955 -10.693 37.953 1.00 83.19 104 ILE A N 1
ATOM 865 C CA . ILE A 1 104 ? 3.922 -10.063 37.114 1.00 83.19 104 ILE A CA 1
ATOM 866 C C . ILE A 1 104 ? 2.826 -11.059 36.737 1.00 83.19 104 ILE A C 1
ATOM 868 O O . ILE A 1 104 ? 1.650 -10.714 36.833 1.00 83.19 104 ILE A O 1
ATOM 872 N N . ILE A 1 105 ? 3.198 -12.279 36.334 1.00 82.88 105 ILE A N 1
ATOM 873 C CA . ILE A 1 105 ? 2.234 -13.355 36.052 1.00 82.88 105 ILE A CA 1
ATOM 874 C C . ILE A 1 105 ? 1.395 -13.644 37.305 1.00 82.88 105 ILE A C 1
ATOM 876 O O . ILE A 1 105 ? 0.177 -13.783 37.216 1.00 82.88 105 ILE A O 1
ATOM 880 N N . GLU A 1 106 ? 2.032 -13.679 38.479 1.00 82.25 106 GLU A N 1
ATOM 881 C CA . GLU A 1 106 ? 1.351 -13.861 39.760 1.00 82.25 106 GLU A CA 1
ATOM 882 C C . GLU A 1 106 ? 0.466 -12.663 40.128 1.00 82.25 106 GLU A C 1
ATOM 884 O O . GLU A 1 106 ? -0.643 -12.856 40.601 1.00 82.25 106 GLU A O 1
ATOM 889 N N . GLU A 1 107 ? 0.882 -11.418 39.898 1.00 79.12 107 GLU A N 1
ATOM 890 C CA . GLU A 1 107 ? 0.042 -10.251 40.202 1.00 79.12 107 GLU A CA 1
ATOM 891 C C . GLU A 1 107 ? -1.164 -10.102 39.252 1.00 79.12 107 GLU A C 1
ATOM 893 O O . GLU A 1 107 ? -2.191 -9.530 39.637 1.00 79.12 107 GLU A O 1
ATOM 898 N N . GLU A 1 108 ? -1.063 -10.605 38.019 1.00 77.19 108 GLU A N 1
ATOM 899 C CA . GLU A 1 108 ? -2.068 -10.460 36.963 1.00 77.19 108 GLU A CA 1
ATOM 900 C C . GLU A 1 108 ? -2.838 -11.761 36.667 1.00 77.19 108 GLU A C 1
ATOM 902 O O . GLU A 1 108 ? -2.970 -12.176 35.518 1.00 77.19 108 GLU A O 1
ATOM 907 N N . HIS A 1 109 ? -3.461 -12.361 37.686 1.00 70.75 109 HIS A N 1
ATOM 908 C CA . HIS A 1 109 ? -4.230 -13.619 37.585 1.00 70.75 109 HIS A CA 1
ATOM 909 C C . HIS A 1 109 ? -5.362 -13.677 36.527 1.00 70.75 109 HIS A C 1
ATOM 911 O O . HIS A 1 109 ? -6.022 -14.703 36.393 1.00 70.75 109 HIS A O 1
ATOM 917 N N . LYS A 1 110 ? -5.677 -12.574 35.838 1.00 68.19 110 LYS A N 1
ATOM 918 C CA . LYS A 1 110 ? -6.753 -12.485 34.832 1.00 68.19 110 LYS A CA 1
ATOM 919 C C . LYS A 1 110 ? -6.240 -12.396 33.391 1.00 68.19 110 LYS A C 1
ATOM 921 O O . LYS A 1 110 ? -7.073 -12.322 32.489 1.00 68.19 110 LYS A O 1
ATOM 926 N N . THR A 1 111 ? -4.925 -12.371 33.193 1.00 73.50 111 THR A N 1
ATOM 927 C CA . THR A 1 111 ? -4.274 -12.221 31.889 1.00 73.50 111 THR A CA 1
ATOM 928 C C . THR A 1 111 ? -3.523 -13.509 31.562 1.00 73.50 111 THR A C 1
ATOM 930 O O . THR A 1 111 ? -2.771 -14.008 32.396 1.00 73.50 111 THR A O 1
ATOM 933 N N . GLU A 1 112 ? -3.700 -14.058 30.362 1.00 77.56 112 GLU A N 1
ATOM 934 C CA . GLU A 1 112 ? -2.851 -15.146 29.877 1.00 77.56 112 GLU A CA 1
ATOM 935 C C . GLU A 1 112 ? -1.494 -14.579 29.452 1.00 77.56 112 GLU A C 1
ATOM 937 O O . GLU A 1 112 ? -1.397 -13.483 28.895 1.00 77.56 112 GLU A O 1
ATOM 942 N N . PHE A 1 113 ? -0.424 -15.325 29.697 1.00 82.50 113 PHE A N 1
ATOM 943 C CA . PHE A 1 113 ? 0.920 -14.914 29.316 1.00 82.50 113 PHE A CA 1
ATOM 944 C C . PHE A 1 113 ? 1.547 -15.952 28.403 1.00 82.50 113 PHE A C 1
ATOM 946 O O . PHE A 1 113 ? 1.487 -17.150 28.667 1.00 82.50 113 PHE A O 1
ATOM 953 N N . ARG A 1 114 ? 2.213 -15.480 27.351 1.00 86.00 114 ARG A N 1
ATOM 954 C CA . ARG A 1 114 ? 3.093 -16.302 26.528 1.00 86.00 114 ARG A CA 1
ATOM 955 C C . ARG A 1 114 ? 4.513 -15.819 26.656 1.00 86.00 114 ARG A C 1
ATOM 957 O O . ARG A 1 114 ? 4.843 -14.707 26.257 1.00 86.00 114 ARG A O 1
ATOM 964 N N . VAL A 1 115 ? 5.348 -16.691 27.190 1.00 90.00 115 VAL A N 1
ATOM 965 C CA . VAL A 1 115 ? 6.775 -16.447 27.318 1.00 90.00 115 VAL A CA 1
ATOM 966 C C . VAL A 1 115 ? 7.461 -16.873 26.022 1.00 90.00 115 VAL A C 1
ATOM 968 O O . VAL A 1 115 ? 7.255 -17.986 25.541 1.00 90.00 115 VAL A O 1
ATOM 971 N N . ILE A 1 116 ? 8.242 -15.975 25.431 1.00 90.88 116 ILE A N 1
ATOM 972 C CA . ILE A 1 116 ? 8.998 -16.198 24.200 1.00 90.88 116 ILE A CA 1
ATOM 973 C C . ILE A 1 116 ? 10.465 -15.940 24.521 1.00 90.88 116 ILE A C 1
ATOM 975 O O . ILE A 1 116 ? 10.827 -14.823 24.884 1.00 90.88 116 ILE A O 1
ATOM 979 N N . ASN A 1 117 ? 11.313 -16.954 24.354 1.00 91.19 117 ASN A N 1
ATOM 980 C CA . ASN A 1 117 ? 12.754 -16.750 24.462 1.00 91.19 117 ASN A CA 1
ATOM 981 C C . ASN A 1 117 ? 13.271 -16.156 23.149 1.00 91.19 117 ASN A C 1
ATOM 983 O O . ASN A 1 117 ? 13.066 -16.723 22.073 1.00 91.19 117 ASN A O 1
ATOM 987 N N . VAL A 1 118 ? 13.925 -15.006 23.252 1.00 92.00 118 VAL A N 1
ATOM 988 C CA . VAL A 1 118 ? 14.513 -14.261 22.144 1.00 92.00 118 VAL A CA 1
ATOM 989 C C . VAL A 1 118 ? 16.024 -14.520 22.138 1.00 92.00 118 VAL A C 1
ATOM 991 O O . VAL A 1 118 ? 16.683 -14.296 23.152 1.00 92.00 118 VAL A O 1
ATOM 994 N N . PRO A 1 119 ? 16.603 -14.971 21.013 1.00 89.81 119 PRO A N 1
ATOM 995 C CA . PRO A 1 119 ? 17.994 -15.424 20.927 1.00 89.81 119 PRO A CA 1
ATOM 996 C C . PRO A 1 119 ? 19.012 -14.277 20.771 1.00 89.81 119 PRO A C 1
ATOM 998 O O . PRO A 1 119 ? 20.040 -14.437 20.116 1.00 89.81 119 PRO A O 1
ATOM 1001 N N . PHE A 1 120 ? 18.693 -13.089 21.282 1.00 89.62 120 PHE A N 1
ATOM 1002 C CA . PHE A 1 120 ? 19.594 -11.941 21.320 1.00 89.62 120 PHE A CA 1
ATOM 1003 C C . PHE A 1 120 ? 19.278 -11.048 22.521 1.00 89.62 120 PHE A C 1
ATOM 1005 O O . PHE A 1 120 ? 18.250 -11.219 23.177 1.00 89.62 120 PHE A O 1
ATOM 1012 N N . SER A 1 121 ? 20.183 -10.116 22.827 1.00 91.62 121 SER A N 1
ATOM 1013 C CA . SER A 1 121 ? 20.077 -9.258 24.011 1.00 91.62 121 SER A CA 1
ATOM 1014 C C . SER A 1 121 ? 18.927 -8.247 23.914 1.00 91.62 121 SER A C 1
ATOM 1016 O O . SER A 1 121 ? 18.523 -7.843 22.817 1.00 91.62 121 SER A O 1
ATOM 1018 N N . LYS A 1 122 ? 18.454 -7.768 25.071 1.00 90.19 122 LYS A N 1
ATOM 1019 C CA . LYS A 1 122 ? 17.441 -6.706 25.163 1.00 90.19 122 LYS A CA 1
ATOM 1020 C C . LYS A 1 122 ? 17.878 -5.439 24.420 1.00 90.19 122 LYS A C 1
ATOM 1022 O O . LYS A 1 122 ? 17.101 -4.885 23.651 1.00 90.19 122 LYS A O 1
ATOM 1027 N N . THR A 1 123 ? 19.139 -5.037 24.574 1.00 90.62 123 THR A N 1
ATOM 1028 C CA . THR A 1 123 ? 19.706 -3.859 23.899 1.00 90.62 123 THR A CA 1
ATOM 1029 C C . THR A 1 123 ? 19.682 -4.000 22.378 1.00 90.62 123 THR A C 1
ATOM 1031 O O . THR A 1 123 ? 19.363 -3.050 21.669 1.00 90.62 123 THR A O 1
ATOM 1034 N N . THR A 1 124 ? 19.964 -5.194 21.853 1.00 91.38 124 THR A N 1
ATOM 1035 C CA . THR A 1 124 ? 19.887 -5.456 20.410 1.00 91.38 124 THR A CA 1
ATOM 1036 C C . THR A 1 124 ? 18.452 -5.317 19.907 1.00 91.38 124 THR A C 1
ATOM 1038 O O . THR A 1 124 ? 18.220 -4.689 18.875 1.00 91.38 124 THR A O 1
ATOM 1041 N N . PHE A 1 125 ? 17.483 -5.854 20.656 1.00 91.56 125 PHE A N 1
ATOM 1042 C CA . PHE A 1 125 ? 16.062 -5.707 20.345 1.00 91.56 125 PHE A CA 1
ATOM 1043 C C . PHE A 1 125 ? 15.613 -4.240 20.361 1.00 91.56 125 PHE A C 1
ATOM 1045 O O . PHE A 1 125 ? 14.932 -3.815 19.433 1.00 91.56 125 PHE A O 1
ATOM 1052 N N . GLU A 1 126 ? 16.010 -3.461 21.371 1.00 88.31 126 GLU A N 1
ATOM 1053 C CA . GLU A 1 126 ? 15.699 -2.025 21.476 1.00 88.31 126 GLU A CA 1
ATOM 1054 C C . GLU A 1 126 ? 16.197 -1.264 20.249 1.00 88.31 126 GLU A C 1
ATOM 1056 O O . GLU A 1 126 ? 15.418 -0.566 19.605 1.00 88.31 126 GLU A O 1
ATOM 1061 N N . LYS A 1 127 ? 17.445 -1.505 19.836 1.00 91.25 127 LYS A N 1
ATOM 1062 C CA . LYS A 1 127 ? 17.998 -0.925 18.609 1.00 91.25 127 LYS A CA 1
ATOM 1063 C C . LYS A 1 127 ? 17.203 -1.317 17.361 1.00 91.25 127 LYS A C 1
ATOM 1065 O O . LYS A 1 127 ? 16.949 -0.470 16.511 1.00 91.25 127 LYS A O 1
ATOM 1070 N N . ILE A 1 128 ? 16.795 -2.585 17.224 1.00 89.56 128 ILE A N 1
ATOM 1071 C CA . ILE A 1 128 ? 15.958 -3.042 16.095 1.00 89.56 128 ILE A CA 1
ATOM 1072 C C . ILE A 1 128 ? 14.599 -2.333 16.109 1.00 89.56 128 ILE A C 1
ATOM 1074 O O . ILE A 1 128 ? 14.119 -1.883 15.069 1.00 89.56 128 ILE A O 1
ATOM 1078 N N . TYR A 1 129 ? 13.981 -2.228 17.282 1.00 85.19 129 TYR A N 1
ATOM 1079 C CA . TYR A 1 129 ? 12.695 -1.570 17.473 1.00 85.19 129 TYR A CA 1
ATOM 1080 C C . TYR A 1 129 ? 12.770 -0.071 17.135 1.00 85.19 129 TYR A C 1
ATOM 1082 O O . TYR A 1 129 ? 11.901 0.460 16.437 1.00 85.19 129 TYR A O 1
ATOM 1090 N N . GLU A 1 130 ? 13.846 0.596 17.547 1.00 85.25 130 GLU A N 1
ATOM 1091 C CA . GLU A 1 130 ? 14.114 2.008 17.274 1.00 85.25 130 GLU A CA 1
ATOM 1092 C C . GLU A 1 130 ? 14.339 2.312 15.784 1.00 85.25 130 GLU A C 1
ATOM 1094 O O . GLU A 1 130 ? 14.107 3.451 15.374 1.00 85.25 130 GLU A O 1
ATOM 1099 N N . LEU A 1 131 ? 14.675 1.327 14.931 1.00 83.44 131 LEU A N 1
ATOM 1100 C CA . LEU A 1 131 ? 14.767 1.531 13.470 1.00 83.44 131 LEU A CA 1
ATOM 1101 C C . LEU A 1 131 ? 13.446 2.006 12.858 1.00 83.44 131 LEU A C 1
ATOM 1103 O O . LEU A 1 131 ? 13.402 2.520 11.738 1.00 83.44 131 LEU A O 1
ATOM 1107 N N . LYS A 1 132 ? 12.325 1.855 13.571 1.00 75.62 132 LYS A N 1
ATOM 1108 C CA . LYS A 1 132 ? 11.050 2.461 13.174 1.00 75.62 132 LYS A CA 1
ATOM 1109 C C . LYS A 1 132 ? 11.117 3.993 13.127 1.00 75.62 132 LYS A C 1
ATOM 1111 O O . LYS A 1 132 ? 10.411 4.571 12.305 1.00 75.62 132 LYS A O 1
ATOM 1116 N N . ILE A 1 133 ? 11.968 4.601 13.950 1.00 68.75 133 ILE A N 1
ATOM 1117 C CA . ILE A 1 133 ? 12.007 6.033 14.272 1.00 68.75 133 ILE A CA 1
ATOM 1118 C C . ILE A 1 133 ? 13.315 6.678 13.810 1.00 68.75 133 ILE A C 1
ATOM 1120 O O . ILE A 1 133 ? 13.307 7.787 13.279 1.00 68.75 133 ILE A O 1
ATOM 1124 N N . HIS A 1 134 ? 14.434 6.000 14.066 1.00 74.00 134 HIS A N 1
ATOM 1125 C CA . HIS A 1 134 ? 15.772 6.541 13.911 1.00 74.00 134 HIS A CA 1
ATOM 1126 C C . HIS A 1 134 ? 16.540 5.798 12.830 1.00 74.00 134 HIS A C 1
ATOM 1128 O O . HIS A 1 134 ? 16.542 4.573 12.740 1.00 74.00 134 HIS A O 1
ATOM 1134 N N . ASP A 1 135 ? 17.238 6.593 12.037 1.00 76.00 135 ASP A N 1
ATOM 1135 C CA . ASP A 1 135 ? 17.931 6.165 10.833 1.00 76.00 135 ASP A CA 1
ATOM 1136 C C . ASP A 1 135 ? 19.440 5.928 11.064 1.00 76.00 135 ASP A C 1
ATOM 1138 O O . ASP A 1 135 ? 20.109 5.334 10.215 1.00 76.00 135 ASP A O 1
ATOM 1142 N N . ASP A 1 136 ? 19.961 6.350 12.226 1.00 79.38 136 ASP A N 1
ATOM 1143 C CA . ASP A 1 136 ? 21.396 6.424 12.554 1.00 79.38 136 ASP A CA 1
ATOM 1144 C C . ASP A 1 136 ? 21.819 5.497 13.709 1.00 79.38 136 ASP A C 1
ATOM 1146 O O . ASP A 1 136 ? 22.772 5.769 14.442 1.00 79.38 136 ASP A O 1
ATOM 1150 N N . ILE A 1 137 ? 21.112 4.385 13.896 1.00 87.62 137 ILE A N 1
ATOM 1151 C CA . ILE A 1 137 ? 21.388 3.443 14.987 1.00 87.62 137 ILE A CA 1
ATOM 1152 C C . ILE A 1 137 ? 22.664 2.645 14.699 1.00 87.62 137 ILE A C 1
ATOM 1154 O O . ILE A 1 137 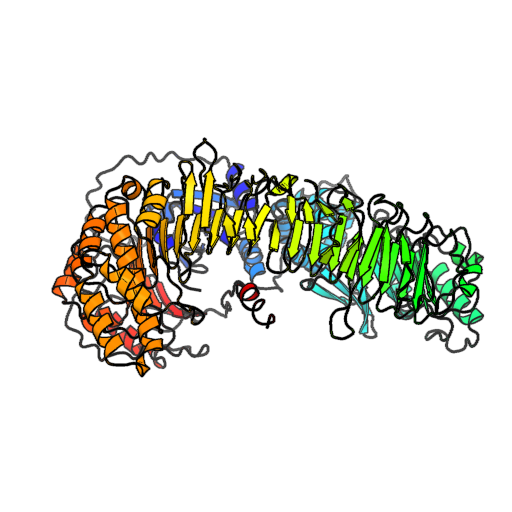? 22.828 2.072 13.621 1.00 87.62 137 ILE A O 1
ATOM 1158 N N . ILE A 1 138 ? 23.565 2.587 15.684 1.00 90.00 138 ILE A N 1
ATOM 1159 C CA . ILE A 1 138 ? 24.846 1.877 15.582 1.00 90.00 138 ILE A CA 1
ATOM 1160 C C . ILE A 1 138 ? 24.736 0.505 16.252 1.00 90.00 138 ILE A C 1
ATOM 1162 O O . ILE A 1 138 ? 24.448 0.390 17.448 1.00 90.00 138 ILE A O 1
ATOM 1166 N N . PHE A 1 139 ? 25.031 -0.537 15.484 1.00 93.62 139 PHE A N 1
ATOM 1167 C CA . PHE A 1 139 ? 25.081 -1.921 15.945 1.00 93.62 139 PHE A CA 1
ATOM 1168 C C . PHE A 1 139 ? 26.532 -2.375 16.132 1.00 93.62 139 PHE A C 1
ATOM 1170 O O . PHE A 1 139 ? 27.454 -1.786 15.572 1.00 93.62 139 PHE A O 1
ATOM 1177 N N . THR A 1 140 ? 26.755 -3.394 16.956 1.00 95.06 140 THR A N 1
ATOM 1178 C CA . THR A 1 140 ? 28.050 -4.087 17.042 1.00 95.06 140 THR A CA 1
ATOM 1179 C C . THR A 1 140 ? 28.126 -5.216 16.007 1.00 95.06 140 THR A C 1
ATOM 1181 O O . THR A 1 140 ? 27.111 -5.605 15.429 1.00 95.06 140 THR A O 1
ATOM 1184 N N . ASN A 1 141 ? 29.318 -5.779 15.779 1.00 93.88 141 ASN A N 1
ATOM 1185 C CA . ASN A 1 141 ? 29.490 -6.901 14.843 1.00 93.88 141 ASN A CA 1
ATOM 1186 C C . ASN A 1 141 ? 28.605 -8.101 15.221 1.00 93.88 141 ASN A C 1
ATOM 1188 O O . ASN A 1 141 ? 27.898 -8.631 14.367 1.00 93.88 141 ASN A O 1
ATOM 1192 N N . GLU A 1 142 ? 28.577 -8.462 16.508 1.00 92.19 142 GLU A N 1
ATOM 1193 C CA . GLU A 1 142 ? 27.739 -9.554 17.021 1.00 92.19 142 GLU A CA 1
ATOM 1194 C C . GLU A 1 142 ? 26.247 -9.309 16.782 1.00 92.19 142 GLU A C 1
ATOM 1196 O O . GLU A 1 142 ? 25.510 -10.218 16.399 1.00 92.19 142 GLU A O 1
ATOM 1201 N N . GLU A 1 143 ? 25.793 -8.066 16.943 1.00 94.25 143 GLU A N 1
ATOM 1202 C CA . GLU A 1 143 ? 24.401 -7.705 16.684 1.00 94.25 143 GLU A CA 1
ATOM 1203 C C . GLU A 1 143 ? 24.038 -7.840 15.201 1.00 94.25 143 GLU A C 1
ATOM 1205 O O . GLU A 1 143 ? 22.954 -8.323 14.880 1.00 94.25 143 GLU A O 1
ATOM 1210 N N . ILE A 1 144 ? 24.944 -7.479 14.288 1.00 94.75 144 ILE A N 1
ATOM 1211 C CA . ILE A 1 144 ? 24.732 -7.661 12.847 1.00 94.75 144 ILE A CA 1
ATOM 1212 C C . ILE A 1 144 ? 24.670 -9.144 12.469 1.00 94.75 144 ILE A C 1
ATOM 1214 O O . ILE A 1 144 ? 23.799 -9.523 11.680 1.00 94.75 144 ILE A O 1
ATOM 1218 N N . TYR A 1 145 ? 25.524 -9.992 13.057 1.00 92.25 145 TYR A N 1
ATOM 1219 C CA . TYR A 1 145 ? 25.447 -11.445 12.859 1.00 92.25 145 TYR A CA 1
ATOM 1220 C C . TYR A 1 145 ? 24.078 -11.989 13.285 1.00 92.25 145 TYR A C 1
ATOM 1222 O O . TYR A 1 145 ? 23.454 -12.752 12.548 1.00 92.25 145 TYR A O 1
ATOM 1230 N N . LEU A 1 146 ? 23.582 -11.554 14.446 1.00 91.50 146 LEU A N 1
ATOM 1231 C CA . LEU A 1 146 ? 22.279 -11.950 14.983 1.00 91.50 146 LEU A CA 1
ATOM 1232 C C . LEU A 1 146 ? 21.115 -11.476 14.107 1.00 91.50 146 LEU A C 1
ATOM 1234 O O . LEU A 1 146 ? 20.231 -12.270 13.791 1.00 91.50 146 LEU A O 1
ATOM 1238 N N . ILE A 1 147 ? 21.122 -10.208 13.686 1.00 91.94 147 ILE A N 1
ATOM 1239 C CA . ILE A 1 147 ? 20.074 -9.631 12.833 1.00 91.94 147 ILE A CA 1
ATOM 1240 C C . ILE A 1 147 ? 19.977 -10.395 11.515 1.00 91.94 147 ILE A C 1
ATOM 1242 O O . ILE A 1 147 ? 18.880 -10.776 11.101 1.00 91.94 147 ILE A O 1
ATOM 1246 N N . PHE A 1 148 ? 21.111 -10.641 10.857 1.00 91.06 148 PHE A N 1
ATOM 1247 C CA . PHE A 1 148 ? 21.103 -11.333 9.575 1.00 91.06 148 PHE A CA 1
ATOM 1248 C C . PHE A 1 148 ? 20.674 -12.797 9.715 1.00 91.06 148 PHE A C 1
ATOM 1250 O O . PHE A 1 148 ? 19.850 -13.270 8.936 1.00 91.06 148 PHE A O 1
ATOM 1257 N N . PHE A 1 149 ? 21.180 -13.498 10.733 1.00 90.50 149 PHE A N 1
ATOM 1258 C CA . PHE A 1 149 ? 20.880 -14.911 10.956 1.00 90.50 149 PHE A CA 1
ATOM 1259 C C . PHE A 1 149 ? 19.418 -15.150 11.356 1.00 90.50 149 PHE A C 1
ATOM 1261 O O . PHE A 1 149 ? 18.763 -16.031 10.802 1.00 90.50 149 PHE A O 1
ATOM 1268 N N . TYR A 1 150 ? 18.902 -14.371 12.311 1.00 88.44 150 TYR A N 1
ATOM 1269 C CA . TYR A 1 150 ? 17.592 -14.619 12.906 1.00 88.44 150 TYR A CA 1
ATOM 1270 C C . TYR A 1 150 ? 16.455 -13.839 12.257 1.00 88.44 150 TYR A C 1
ATOM 1272 O O . TYR A 1 150 ? 15.385 -14.407 12.095 1.00 88.44 150 TYR A O 1
ATOM 1280 N N . LEU A 1 151 ? 16.637 -12.564 11.897 1.00 87.88 151 LEU A N 1
ATOM 1281 C CA . LEU A 1 151 ? 15.518 -11.713 11.458 1.00 87.88 151 LEU A CA 1
ATOM 1282 C C . LEU A 1 151 ? 15.318 -11.722 9.946 1.00 87.88 151 LEU A C 1
ATOM 1284 O O . LEU A 1 151 ? 14.180 -11.764 9.476 1.00 87.88 151 LEU A O 1
ATOM 1288 N N . TYR A 1 152 ? 16.411 -11.714 9.182 1.00 84.00 152 TYR A N 1
ATOM 1289 C CA . TYR A 1 152 ? 16.360 -11.641 7.720 1.00 84.00 152 TYR A CA 1
ATOM 1290 C C . TYR A 1 152 ? 15.481 -12.729 7.063 1.00 84.00 152 TYR A C 1
ATOM 1292 O O . TYR A 1 152 ? 14.698 -12.400 6.165 1.00 84.00 152 TYR A O 1
ATOM 1300 N N . PRO A 1 153 ? 15.499 -14.000 7.527 1.00 84.19 153 PRO A N 1
ATOM 1301 C CA . PRO A 1 153 ? 14.649 -15.056 6.968 1.00 84.19 153 PRO A CA 1
ATOM 1302 C C . PRO A 1 153 ? 13.136 -14.790 7.060 1.00 84.19 153 PRO A C 1
ATOM 1304 O O . PRO A 1 153 ? 12.371 -15.354 6.276 1.00 84.19 153 PRO A O 1
ATOM 1307 N N . HIS A 1 154 ? 12.685 -13.928 7.979 1.00 84.56 154 HIS A N 1
ATOM 1308 C CA . HIS A 1 154 ? 11.261 -13.655 8.210 1.00 84.56 154 HIS A CA 1
ATOM 1309 C C . HIS A 1 154 ? 10.688 -12.518 7.360 1.00 84.56 154 HIS A C 1
ATOM 1311 O O . HIS A 1 154 ? 9.477 -12.293 7.387 1.00 84.56 154 HIS A O 1
ATOM 1317 N N . LYS A 1 155 ? 11.528 -11.845 6.562 1.00 81.94 155 LYS A N 1
ATOM 1318 C CA . LYS A 1 155 ? 11.135 -10.804 5.596 1.00 81.94 155 LYS A CA 1
ATOM 1319 C C . LYS A 1 155 ? 10.426 -9.584 6.199 1.00 81.94 155 LYS A C 1
ATOM 1321 O O . LYS A 1 155 ? 9.725 -8.867 5.489 1.00 81.94 155 LYS A O 1
ATOM 1326 N N . GLU A 1 156 ? 10.644 -9.307 7.480 1.00 80.50 156 GLU A N 1
ATOM 1327 C CA . GLU A 1 156 ? 10.083 -8.146 8.180 1.00 80.50 156 GLU A CA 1
ATOM 1328 C C . GLU A 1 156 ? 11.088 -6.989 8.206 1.00 80.50 156 GLU A C 1
ATOM 1330 O O . GLU A 1 156 ? 12.275 -7.196 8.446 1.00 80.50 156 GLU A O 1
ATOM 1335 N N . ASN A 1 157 ? 10.631 -5.757 7.946 1.00 81.50 157 ASN A N 1
ATOM 1336 C CA . ASN A 1 157 ? 11.472 -4.546 7.927 1.00 81.50 157 ASN A CA 1
ATOM 1337 C C . ASN A 1 157 ? 12.736 -4.643 7.049 1.00 81.50 157 ASN A C 1
ATOM 1339 O O . ASN A 1 157 ? 13.737 -3.970 7.311 1.00 81.50 157 ASN A O 1
ATOM 1343 N N . MET A 1 158 ? 12.688 -5.443 5.980 1.00 86.56 158 MET A N 1
ATOM 1344 C CA . MET A 1 158 ? 13.860 -5.797 5.171 1.00 86.56 158 MET A CA 1
ATOM 1345 C C . MET A 1 158 ? 14.626 -4.583 4.667 1.00 86.56 158 MET A C 1
ATOM 1347 O O . MET A 1 158 ? 15.844 -4.546 4.792 1.00 86.56 158 MET A O 1
ATOM 1351 N N . THR A 1 159 ? 13.935 -3.559 4.170 1.00 87.75 159 THR A N 1
ATOM 1352 C CA . THR A 1 159 ? 14.544 -2.312 3.684 1.00 87.75 159 THR A CA 1
ATOM 1353 C C . THR A 1 159 ? 15.424 -1.646 4.751 1.00 87.75 159 THR A C 1
ATOM 1355 O O . THR A 1 159 ? 16.562 -1.270 4.474 1.00 87.75 159 THR A O 1
ATOM 1358 N N . LYS A 1 160 ? 14.931 -1.551 5.992 1.00 89.75 160 LYS A N 1
ATOM 1359 C CA . LYS A 1 160 ? 15.634 -0.891 7.102 1.00 89.75 160 LYS A CA 1
ATOM 1360 C C . LYS A 1 160 ? 16.782 -1.742 7.640 1.00 89.75 160 LYS A C 1
ATOM 1362 O O . LYS A 1 160 ? 17.886 -1.233 7.807 1.00 89.75 160 LYS A O 1
ATOM 1367 N N . LEU A 1 161 ? 16.551 -3.042 7.842 1.00 91.44 161 LEU A N 1
ATOM 1368 C CA . LEU A 1 161 ? 17.599 -3.969 8.283 1.00 91.44 161 LEU A CA 1
ATOM 1369 C C . LEU A 1 161 ? 18.728 -4.068 7.249 1.00 91.44 161 LEU A C 1
ATOM 1371 O O . LEU A 1 161 ? 19.902 -4.031 7.606 1.00 91.44 161 LEU A O 1
ATOM 1375 N N . THR A 1 162 ? 18.382 -4.112 5.960 1.00 92.38 162 THR A N 1
ATOM 1376 C CA . THR A 1 162 ? 19.358 -4.134 4.861 1.00 92.38 162 THR A CA 1
ATOM 1377 C C . THR A 1 162 ? 20.231 -2.882 4.883 1.00 92.38 162 THR A C 1
ATOM 1379 O O . THR A 1 162 ? 21.453 -2.991 4.814 1.00 92.38 162 THR A O 1
ATOM 1382 N N . ARG A 1 163 ? 19.630 -1.696 5.067 1.00 92.19 163 ARG A N 1
ATOM 1383 C CA . ARG A 1 163 ? 20.372 -0.434 5.210 1.00 92.19 163 ARG A CA 1
ATOM 1384 C C . ARG A 1 163 ? 21.374 -0.489 6.360 1.00 92.19 163 ARG A C 1
ATOM 1386 O O . ARG A 1 163 ? 22.540 -0.161 6.155 1.00 92.19 163 ARG A O 1
ATOM 1393 N N . VAL A 1 164 ? 20.931 -0.914 7.542 1.00 93.38 164 VAL A N 1
ATOM 1394 C CA . VAL A 1 164 ? 21.782 -1.029 8.737 1.00 93.38 164 VAL A CA 1
ATOM 1395 C C . VAL A 1 164 ? 22.981 -1.932 8.474 1.00 93.38 164 VAL A C 1
ATOM 1397 O O . VAL A 1 164 ? 24.113 -1.542 8.751 1.00 93.38 164 VAL A O 1
ATOM 1400 N N . ILE A 1 165 ? 22.745 -3.110 7.891 1.00 94.62 165 ILE A N 1
ATOM 1401 C CA . ILE A 1 165 ? 23.806 -4.068 7.572 1.00 94.62 165 ILE A CA 1
ATOM 1402 C C . ILE A 1 165 ? 24.800 -3.446 6.583 1.00 94.62 165 ILE A C 1
ATOM 1404 O O . ILE A 1 165 ? 26.004 -3.480 6.829 1.00 94.62 165 ILE A O 1
ATOM 1408 N N . CYS A 1 166 ? 24.326 -2.815 5.504 1.00 94.62 166 CYS A N 1
ATOM 1409 C CA . CYS A 1 166 ? 25.199 -2.152 4.531 1.00 94.62 166 CYS A CA 1
ATOM 1410 C C . CYS A 1 166 ? 26.053 -1.044 5.164 1.00 94.62 166 CYS A C 1
ATOM 1412 O O . CYS A 1 166 ? 27.251 -0.962 4.895 1.00 94.62 166 CYS A O 1
ATOM 1414 N N . PHE A 1 167 ? 25.459 -0.204 6.014 1.00 93.44 167 PHE A N 1
ATOM 1415 C CA . PHE A 1 167 ? 26.159 0.909 6.661 1.00 93.44 167 PHE A CA 1
ATOM 1416 C C . PHE A 1 167 ? 27.197 0.401 7.659 1.00 93.44 167 PHE A C 1
ATOM 1418 O O . PHE A 1 167 ? 28.309 0.930 7.725 1.00 93.44 167 PHE A O 1
ATOM 1425 N N . HIS A 1 168 ? 26.852 -0.642 8.415 1.00 95.50 168 HIS A N 1
ATOM 1426 C CA . HIS A 1 168 ? 27.768 -1.263 9.360 1.00 95.50 168 HIS A CA 1
ATOM 1427 C C . HIS A 1 168 ? 28.971 -1.878 8.650 1.00 95.50 168 HIS A C 1
ATOM 1429 O O . HIS A 1 168 ? 30.107 -1.580 9.014 1.00 95.50 168 HIS A O 1
ATOM 1435 N N . LEU A 1 169 ? 28.742 -2.662 7.594 1.00 95.50 169 LEU A N 1
ATOM 1436 C CA . LEU A 1 169 ? 29.818 -3.261 6.800 1.00 95.50 169 LEU A CA 1
ATOM 1437 C C . LEU A 1 169 ? 30.706 -2.187 6.153 1.00 95.50 169 LEU A C 1
ATOM 1439 O O . LEU A 1 169 ? 31.928 -2.308 6.164 1.00 95.50 169 LEU A O 1
ATOM 1443 N N . GLN A 1 170 ? 30.122 -1.088 5.667 1.00 95.69 170 GLN A N 1
ATOM 1444 C CA . GLN A 1 170 ? 30.889 0.018 5.090 1.00 95.69 170 GLN A CA 1
ATOM 1445 C C . GLN A 1 170 ? 31.794 0.717 6.119 1.00 95.69 170 GLN A C 1
ATOM 1447 O O . GLN A 1 170 ? 32.888 1.159 5.766 1.00 95.69 170 GLN A O 1
ATOM 1452 N N . ARG A 1 171 ? 31.376 0.802 7.387 1.00 95.31 171 ARG A N 1
ATOM 1453 C CA . ARG A 1 171 ? 32.151 1.433 8.471 1.00 95.31 171 ARG A CA 1
ATOM 1454 C C . ARG A 1 171 ? 33.179 0.505 9.131 1.00 95.31 171 ARG A C 1
ATOM 1456 O O . ARG A 1 171 ? 34.071 1.012 9.804 1.00 95.31 171 ARG A O 1
ATOM 1463 N N . ASN A 1 172 ? 33.084 -0.812 8.933 1.00 95.88 172 ASN A N 1
ATOM 1464 C CA . ASN A 1 172 ? 33.917 -1.812 9.612 1.00 95.88 172 ASN A CA 1
ATOM 1465 C C . ASN A 1 172 ? 34.725 -2.661 8.605 1.00 95.88 172 ASN A C 1
ATOM 1467 O O . ASN A 1 172 ? 34.389 -3.823 8.369 1.00 95.88 172 ASN A O 1
ATOM 1471 N N . PRO A 1 173 ? 35.810 -2.120 8.013 1.00 94.62 173 PRO A N 1
ATOM 1472 C CA . PRO A 1 173 ? 36.598 -2.825 6.996 1.00 94.62 173 PRO A CA 1
ATOM 1473 C C . PRO A 1 173 ? 37.247 -4.122 7.500 1.00 94.62 173 PRO A C 1
ATOM 1475 O O . PRO A 1 173 ? 37.375 -5.073 6.736 1.00 94.62 173 PRO A O 1
ATOM 1478 N N . THR A 1 174 ? 37.625 -4.189 8.781 1.00 94.88 174 THR A N 1
ATOM 1479 C CA . THR A 1 174 ? 38.189 -5.403 9.399 1.00 94.88 174 THR A CA 1
ATOM 1480 C C . THR A 1 174 ? 37.187 -6.554 9.386 1.00 94.88 174 THR A C 1
ATOM 1482 O O . THR A 1 174 ? 37.533 -7.658 8.988 1.00 94.88 174 THR A O 1
ATOM 1485 N N . MET A 1 175 ? 35.924 -6.272 9.718 1.00 94.25 175 MET A N 1
ATOM 1486 C CA . MET A 1 175 ? 34.835 -7.249 9.660 1.00 94.25 175 MET A CA 1
ATOM 1487 C C . MET A 1 175 ? 34.600 -7.728 8.226 1.00 94.25 175 MET A C 1
ATOM 1489 O O . MET A 1 175 ? 34.415 -8.916 7.999 1.00 94.25 175 MET A O 1
ATOM 1493 N N . VAL A 1 176 ? 34.629 -6.825 7.239 1.00 93.81 176 VAL A N 1
ATOM 1494 C CA . VAL A 1 176 ? 34.510 -7.215 5.826 1.00 93.81 176 VAL A CA 1
ATOM 1495 C C . VAL A 1 176 ? 35.633 -8.175 5.431 1.00 93.81 176 VAL A C 1
ATOM 1497 O O . VAL A 1 176 ? 35.345 -9.196 4.813 1.00 93.81 176 VAL A O 1
ATOM 1500 N N . GLN A 1 177 ? 36.880 -7.887 5.816 1.00 92.44 177 GLN A N 1
ATOM 1501 C CA . GLN A 1 177 ? 38.012 -8.773 5.541 1.00 92.44 177 GLN A CA 1
ATOM 1502 C C . GLN A 1 177 ? 37.821 -10.153 6.184 1.00 92.44 177 GLN A C 1
ATOM 1504 O O . GLN A 1 177 ? 37.974 -11.158 5.499 1.00 92.44 177 GLN A O 1
ATOM 1509 N N . GLU A 1 178 ? 37.386 -10.211 7.444 1.00 92.00 178 GLU A N 1
ATOM 1510 C CA . GLU A 1 178 ? 37.071 -11.479 8.114 1.00 92.00 178 GLU A CA 1
ATOM 1511 C C . GLU A 1 178 ? 35.991 -12.280 7.361 1.00 92.00 178 GLU A C 1
ATOM 1513 O O . GLU A 1 178 ? 36.112 -13.493 7.210 1.00 92.00 178 GLU A O 1
ATOM 1518 N N . LEU A 1 179 ? 34.947 -11.623 6.835 1.00 92.06 179 LEU A N 1
ATOM 1519 C CA . LEU A 1 179 ? 33.918 -12.297 6.031 1.00 92.06 179 LEU A CA 1
ATOM 1520 C C . LEU A 1 179 ? 34.474 -12.851 4.712 1.00 92.06 179 LEU A C 1
ATOM 1522 O O . LEU A 1 179 ? 34.030 -13.912 4.269 1.00 92.06 179 LEU A O 1
ATOM 1526 N N . PHE A 1 180 ? 35.430 -12.159 4.086 1.00 90.88 180 PHE A N 1
ATOM 1527 C CA . PHE A 1 180 ? 36.132 -12.670 2.908 1.00 90.88 180 PHE A CA 1
ATOM 1528 C C . PHE A 1 180 ? 36.991 -13.887 3.246 1.00 90.88 180 PHE A C 1
ATOM 1530 O O . PHE A 1 180 ? 36.913 -14.880 2.524 1.00 90.88 180 PHE A O 1
ATOM 1537 N N . ASP A 1 181 ? 37.745 -13.837 4.344 1.00 90.44 181 ASP A N 1
ATOM 1538 C CA . ASP A 1 181 ? 38.596 -14.945 4.785 1.00 90.44 181 ASP A CA 1
ATOM 1539 C C . ASP A 1 181 ? 37.747 -16.209 5.036 1.00 90.44 181 ASP A C 1
ATOM 1541 O O . ASP A 1 181 ? 38.078 -17.292 4.555 1.00 90.44 181 ASP A O 1
ATOM 1545 N N . ILE A 1 182 ? 36.575 -16.056 5.670 1.00 89.94 182 ILE A N 1
ATOM 1546 C CA . ILE A 1 182 ? 35.603 -17.145 5.886 1.00 89.94 182 ILE A CA 1
ATOM 1547 C C . ILE A 1 182 ? 35.029 -17.673 4.572 1.00 89.94 182 ILE A C 1
ATOM 1549 O O . ILE A 1 182 ? 34.863 -18.879 4.399 1.00 89.94 182 ILE A O 1
ATOM 1553 N N . ALA A 1 183 ? 34.684 -16.781 3.643 1.00 87.94 183 ALA A N 1
ATOM 1554 C CA . ALA A 1 183 ? 34.135 -17.181 2.352 1.00 87.94 183 ALA A CA 1
ATOM 1555 C C . ALA A 1 183 ? 35.163 -17.932 1.482 1.00 87.94 183 ALA A C 1
ATOM 1557 O O . ALA A 1 183 ? 34.764 -18.676 0.582 1.00 87.94 183 ALA A O 1
ATOM 1558 N N . GLN A 1 184 ? 36.463 -17.737 1.736 1.00 86.56 184 GLN A N 1
ATOM 1559 C CA . GLN A 1 184 ? 37.564 -18.374 1.012 1.00 86.56 184 GLN A CA 1
ATOM 1560 C C . GLN A 1 184 ? 38.063 -19.668 1.680 1.00 86.56 184 GLN A C 1
ATOM 1562 O O . GLN A 1 184 ? 38.423 -20.601 0.959 1.00 86.56 184 GLN A O 1
ATOM 1567 N N . ASP A 1 185 ? 38.049 -19.772 3.014 1.00 83.75 185 ASP A N 1
ATOM 1568 C CA . ASP A 1 185 ? 38.538 -20.948 3.747 1.00 83.75 185 ASP A CA 1
ATOM 1569 C C . ASP A 1 185 ? 37.404 -21.780 4.375 1.00 83.75 185 ASP A C 1
ATOM 1571 O O . ASP A 1 185 ? 36.893 -21.496 5.458 1.00 83.75 185 ASP A O 1
ATOM 1575 N N . CYS A 1 186 ? 37.041 -22.878 3.703 1.00 69.81 186 CYS A N 1
ATOM 1576 C CA . CYS A 1 186 ? 36.027 -23.822 4.186 1.00 69.81 186 CYS A CA 1
ATOM 1577 C C . CYS A 1 186 ? 36.525 -24.764 5.304 1.00 69.81 186 CYS A C 1
ATOM 1579 O O . CYS A 1 186 ? 35.720 -25.520 5.849 1.00 69.81 186 CYS A O 1
ATOM 1581 N N . ASN A 1 187 ? 37.827 -24.784 5.619 1.00 75.12 187 ASN A N 1
ATOM 1582 C CA . ASN A 1 187 ? 38.414 -25.752 6.553 1.00 75.12 187 ASN A CA 1
ATOM 1583 C C . ASN A 1 187 ? 38.482 -25.242 7.998 1.00 75.12 187 ASN A C 1
ATOM 1585 O O . ASN A 1 187 ? 38.649 -26.042 8.924 1.00 75.12 187 ASN A O 1
ATOM 1589 N N . ILE A 1 188 ? 38.344 -23.933 8.215 1.00 75.19 188 ILE A N 1
ATOM 1590 C CA . ILE A 1 188 ? 38.336 -23.343 9.553 1.00 75.19 188 ILE A CA 1
ATOM 1591 C C . ILE A 1 188 ? 36.907 -23.380 10.111 1.00 75.19 188 ILE A C 1
ATOM 1593 O O . ILE A 1 188 ? 35.947 -22.933 9.486 1.00 75.19 188 ILE A O 1
ATOM 1597 N N . LYS A 1 189 ? 36.754 -23.927 11.323 1.00 77.94 189 LYS A N 1
ATOM 1598 C CA . LYS A 1 189 ? 35.471 -23.929 12.039 1.00 77.94 189 LYS A CA 1
ATOM 1599 C C . LYS A 1 189 ? 35.187 -22.534 12.592 1.00 77.94 189 LYS A C 1
ATOM 1601 O O . LYS A 1 189 ? 35.669 -22.186 13.667 1.00 77.94 189 LYS A O 1
ATOM 1606 N N . TYR A 1 190 ? 34.395 -21.763 11.860 1.00 82.38 190 TYR A N 1
ATOM 1607 C CA . TYR A 1 190 ? 33.843 -20.494 12.326 1.00 82.38 190 TYR A CA 1
ATOM 1608 C C . TYR A 1 190 ? 32.497 -20.689 13.035 1.00 82.38 190 TYR A C 1
ATOM 1610 O O . TYR A 1 190 ? 31.884 -21.753 12.968 1.00 82.38 190 TYR A O 1
ATOM 1618 N N . ASN A 1 191 ? 32.045 -19.651 13.740 1.00 84.88 191 ASN A N 1
ATOM 1619 C CA . ASN A 1 191 ? 30.702 -19.594 14.314 1.00 84.88 191 ASN A CA 1
ATOM 1620 C C . ASN A 1 191 ? 29.654 -19.578 13.185 1.00 84.88 191 ASN A C 1
ATOM 1622 O O . ASN A 1 191 ? 29.739 -18.729 12.297 1.00 84.88 191 ASN A O 1
ATOM 1626 N N . ASP A 1 192 ? 28.637 -20.442 13.262 1.00 86.56 192 ASP A N 1
ATOM 1627 C CA . ASP A 1 192 ? 27.549 -20.566 12.278 1.00 86.56 192 ASP A CA 1
ATOM 1628 C C . ASP A 1 192 ? 26.915 -19.217 11.891 1.00 86.56 192 ASP A C 1
ATOM 1630 O O . ASP A 1 192 ? 26.569 -18.992 10.730 1.00 86.56 192 ASP A O 1
ATOM 1634 N N . ARG A 1 193 ? 26.789 -18.283 12.847 1.00 88.38 193 ARG A N 1
ATOM 1635 C CA . ARG A 1 193 ? 26.223 -16.941 12.605 1.00 88.38 193 ARG A CA 1
ATOM 1636 C C . ARG A 1 193 ? 27.110 -16.105 11.679 1.00 88.38 193 ARG A C 1
ATOM 1638 O O . ARG A 1 193 ? 26.616 -15.424 10.781 1.00 88.38 193 ARG A O 1
ATOM 1645 N N . MET A 1 194 ? 28.421 -16.190 11.885 1.00 89.00 194 MET A N 1
ATOM 1646 C CA . MET A 1 194 ? 29.422 -15.493 11.084 1.00 89.00 194 MET A CA 1
ATOM 1647 C C . MET A 1 194 ? 29.530 -16.129 9.696 1.00 89.00 194 MET A C 1
ATOM 1649 O O . MET A 1 194 ? 29.520 -15.415 8.697 1.00 89.00 194 MET A O 1
ATOM 1653 N N . THR A 1 195 ? 29.509 -17.466 9.621 1.00 89.31 195 THR A N 1
ATOM 1654 C CA . THR A 1 195 ? 29.433 -18.209 8.354 1.00 89.31 195 THR A CA 1
ATOM 1655 C C . THR A 1 195 ? 28.182 -17.838 7.557 1.00 89.31 195 THR A C 1
ATOM 1657 O O . THR A 1 195 ? 28.265 -17.658 6.345 1.00 89.31 195 THR A O 1
ATOM 1660 N N . CYS A 1 196 ? 27.035 -17.655 8.220 1.00 87.88 196 CYS A N 1
ATOM 1661 C CA . CYS A 1 196 ? 25.798 -17.213 7.577 1.00 87.88 196 CYS A CA 1
ATOM 1662 C C . CYS A 1 196 ? 25.923 -15.802 6.982 1.00 87.88 196 CYS A C 1
ATOM 1664 O O . CYS A 1 196 ? 25.582 -15.606 5.816 1.00 87.88 196 CYS A O 1
ATOM 1666 N N . LEU A 1 197 ? 26.468 -14.828 7.724 1.00 90.38 197 LEU A N 1
ATOM 1667 C CA . LEU A 1 197 ? 26.696 -13.485 7.177 1.00 90.38 197 LEU A CA 1
ATOM 1668 C C . LEU A 1 197 ? 27.737 -13.493 6.046 1.00 90.38 197 LEU A C 1
ATOM 1670 O O . LEU A 1 197 ? 27.563 -12.795 5.047 1.00 90.38 197 LEU A O 1
ATOM 1674 N N . ALA A 1 198 ? 28.783 -14.316 6.153 1.00 91.50 198 ALA A N 1
ATOM 1675 C CA . ALA A 1 198 ? 29.806 -14.458 5.116 1.00 91.50 198 ALA A CA 1
ATOM 1676 C C . ALA A 1 198 ? 29.221 -14.957 3.785 1.00 91.50 198 ALA A C 1
ATOM 1678 O O . ALA A 1 198 ? 29.764 -14.658 2.721 1.00 91.50 198 ALA A O 1
ATOM 1679 N N . MET A 1 199 ? 28.055 -15.618 3.803 1.00 89.56 199 MET A N 1
ATOM 1680 C CA . MET A 1 199 ? 27.346 -15.969 2.571 1.00 89.56 199 MET A CA 1
ATOM 1681 C C . MET A 1 199 ? 27.004 -14.739 1.725 1.00 89.56 199 MET A C 1
ATOM 1683 O O . MET A 1 199 ? 26.904 -14.886 0.512 1.00 89.56 199 MET A O 1
ATOM 1687 N N . ILE A 1 200 ? 26.875 -13.533 2.302 1.00 89.81 200 ILE A N 1
ATOM 1688 C CA . ILE A 1 200 ? 26.622 -12.301 1.532 1.00 89.81 200 ILE A CA 1
ATOM 1689 C C . ILE A 1 200 ? 27.712 -12.061 0.474 1.00 89.81 200 ILE A C 1
ATOM 1691 O O . ILE A 1 200 ? 27.422 -11.548 -0.615 1.00 89.81 200 ILE A O 1
ATOM 1695 N N . ILE A 1 201 ? 28.950 -12.479 0.758 1.00 89.00 201 ILE A N 1
ATOM 1696 C CA . ILE A 1 201 ? 30.076 -12.403 -0.178 1.00 89.00 201 ILE A CA 1
ATOM 1697 C C . ILE A 1 201 ? 29.826 -13.292 -1.413 1.00 89.00 201 ILE A C 1
ATOM 1699 O O . ILE A 1 201 ? 30.251 -12.945 -2.513 1.00 89.00 201 ILE A O 1
ATOM 1703 N N . ASN A 1 202 ? 29.080 -14.395 -1.268 1.00 83.62 202 ASN A N 1
ATOM 1704 C CA . ASN A 1 202 ? 28.764 -15.336 -2.341 1.00 83.62 202 ASN A CA 1
ATOM 1705 C C . ASN A 1 202 ? 27.341 -15.117 -2.915 1.00 83.62 202 ASN A C 1
ATOM 1707 O O . ASN A 1 202 ? 26.351 -15.542 -2.309 1.00 83.62 202 ASN A O 1
ATOM 1711 N N . PRO A 1 203 ? 27.203 -14.522 -4.115 1.00 78.94 203 PRO A N 1
ATOM 1712 C CA . PRO A 1 203 ? 25.899 -14.176 -4.692 1.00 78.94 203 PRO A CA 1
ATOM 1713 C C . PRO A 1 203 ? 25.016 -15.386 -5.041 1.00 78.94 203 PRO A C 1
ATOM 1715 O O . PRO A 1 203 ? 23.801 -15.239 -5.178 1.00 78.94 203 PRO A O 1
ATOM 1718 N N . GLU A 1 204 ? 25.587 -16.589 -5.148 1.00 80.56 204 GLU A N 1
ATOM 1719 C CA . GLU A 1 204 ? 24.828 -17.790 -5.514 1.00 80.56 204 GLU A CA 1
ATOM 1720 C C . GLU A 1 204 ? 23.982 -18.361 -4.372 1.00 80.56 204 GLU A C 1
ATOM 1722 O O . GLU A 1 204 ? 23.064 -19.152 -4.608 1.00 80.56 204 GLU A O 1
ATOM 1727 N N . CYS A 1 205 ? 24.234 -17.943 -3.130 1.00 79.12 205 CYS A N 1
ATOM 1728 C CA . CYS A 1 205 ? 23.457 -18.416 -1.995 1.00 79.12 205 CYS A CA 1
ATOM 1729 C C . CYS A 1 205 ? 22.002 -17.925 -2.083 1.00 79.12 205 CYS A C 1
ATOM 1731 O O . CYS A 1 205 ? 21.731 -16.725 -2.048 1.00 79.12 205 CYS A O 1
ATOM 1733 N N . HIS A 1 206 ? 21.041 -18.855 -2.141 1.00 73.44 206 HIS A N 1
ATOM 1734 C CA . HIS A 1 206 ? 19.611 -18.533 -2.236 1.00 73.44 206 HIS A CA 1
ATOM 1735 C C . HIS A 1 206 ? 19.132 -17.599 -1.107 1.00 73.44 206 HIS A C 1
ATOM 1737 O O . HIS A 1 206 ? 18.341 -16.695 -1.363 1.00 73.44 206 HIS A O 1
ATOM 1743 N N . TYR A 1 207 ? 19.649 -17.761 0.118 1.00 71.00 207 TYR A N 1
ATOM 1744 C CA . TYR A 1 207 ? 19.307 -16.905 1.264 1.00 71.00 207 TYR A CA 1
ATOM 1745 C C . TYR A 1 207 ? 19.751 -15.444 1.087 1.00 71.00 207 TYR A C 1
ATOM 1747 O O . TYR A 1 207 ? 19.110 -14.527 1.592 1.00 71.00 207 TYR A O 1
ATOM 1755 N N . VAL A 1 208 ? 20.816 -15.216 0.320 1.00 83.81 208 VAL A N 1
ATOM 1756 C CA . VAL A 1 208 ? 21.424 -13.897 0.093 1.00 83.81 208 VAL A CA 1
ATOM 1757 C C . VAL A 1 208 ? 20.783 -13.173 -1.087 1.00 83.81 208 VAL A C 1
ATOM 1759 O O . VAL A 1 208 ? 20.826 -11.945 -1.151 1.00 83.81 208 VAL A O 1
ATOM 1762 N N . LYS A 1 209 ? 20.137 -13.902 -2.006 1.00 85.38 209 LYS A N 1
ATOM 1763 C CA . LYS A 1 209 ? 19.455 -13.302 -3.165 1.00 85.38 209 LYS A CA 1
ATOM 1764 C C . LYS A 1 209 ? 18.386 -12.299 -2.734 1.00 85.38 209 LYS A C 1
ATOM 1766 O O . LYS A 1 209 ? 18.269 -11.243 -3.347 1.00 85.38 209 LYS A O 1
ATOM 1771 N N . ASP A 1 210 ? 17.662 -12.581 -1.652 1.00 85.12 210 ASP A N 1
ATOM 1772 C CA . ASP A 1 210 ? 16.686 -11.643 -1.086 1.00 85.12 210 ASP A CA 1
ATOM 1773 C C . ASP A 1 210 ? 17.367 -10.395 -0.486 1.00 85.12 210 ASP A C 1
ATOM 1775 O O . ASP A 1 210 ? 16.863 -9.283 -0.663 1.00 85.12 210 ASP A O 1
ATOM 1779 N N . PHE A 1 211 ? 18.548 -10.558 0.129 1.00 90.62 211 PHE A N 1
ATOM 1780 C CA . PHE A 1 211 ? 19.376 -9.451 0.624 1.00 90.62 211 PHE A CA 1
ATOM 1781 C C . PHE A 1 211 ? 19.832 -8.528 -0.482 1.00 90.62 211 PHE A C 1
ATOM 1783 O O . PHE A 1 211 ? 19.491 -7.346 -0.488 1.00 90.62 211 PHE A O 1
ATOM 1790 N N . ARG A 1 212 ? 20.531 -9.078 -1.468 1.00 88.88 212 ARG A N 1
ATOM 1791 C CA . ARG A 1 212 ? 21.036 -8.315 -2.609 1.00 88.88 212 ARG A CA 1
ATOM 1792 C C . ARG A 1 212 ? 19.910 -7.660 -3.406 1.00 88.88 212 ARG A C 1
ATOM 1794 O O . ARG A 1 212 ? 20.024 -6.491 -3.767 1.00 88.88 212 ARG A O 1
ATOM 1801 N N . ARG A 1 213 ? 18.776 -8.352 -3.586 1.00 86.81 213 ARG A N 1
ATOM 1802 C CA . ARG A 1 213 ? 17.581 -7.765 -4.212 1.00 86.81 213 ARG A CA 1
ATOM 1803 C C . ARG A 1 213 ? 17.084 -6.546 -3.436 1.00 86.81 213 ARG A C 1
ATOM 1805 O O . ARG A 1 213 ? 16.802 -5.529 -4.060 1.00 86.81 213 ARG A O 1
ATOM 1812 N N . THR A 1 214 ? 17.023 -6.630 -2.107 1.00 88.50 214 THR A N 1
ATOM 1813 C CA . THR A 1 214 ? 16.601 -5.508 -1.254 1.00 88.50 214 THR A CA 1
ATOM 1814 C C . THR A 1 214 ? 17.608 -4.357 -1.294 1.00 88.50 214 THR A C 1
ATOM 1816 O O . THR A 1 214 ? 17.200 -3.203 -1.387 1.00 88.50 214 THR A O 1
ATOM 1819 N N . VAL A 1 215 ? 18.919 -4.640 -1.289 1.00 90.25 215 VAL A N 1
ATOM 1820 C CA . VAL A 1 215 ? 19.963 -3.614 -1.479 1.00 90.25 215 VAL A CA 1
ATOM 1821 C C . VAL A 1 215 ? 19.714 -2.865 -2.787 1.00 90.25 215 VAL A C 1
ATOM 1823 O O . VAL A 1 215 ? 19.640 -1.641 -2.791 1.00 90.25 215 VAL A O 1
ATOM 1826 N N . LYS A 1 216 ? 19.507 -3.603 -3.882 1.00 87.19 216 LYS A N 1
ATOM 1827 C CA . LYS A 1 216 ? 19.288 -3.051 -5.221 1.00 87.19 216 LYS A CA 1
ATOM 1828 C C . LYS A 1 216 ? 18.011 -2.219 -5.340 1.00 87.19 216 LYS A C 1
ATOM 1830 O O . LYS A 1 216 ? 18.026 -1.196 -6.015 1.00 87.19 216 LYS A O 1
ATOM 1835 N N . SER A 1 217 ? 16.911 -2.657 -4.726 1.00 83.12 217 SER A N 1
ATOM 1836 C CA . SER A 1 217 ? 15.617 -1.968 -4.827 1.00 83.12 217 SER A CA 1
ATOM 1837 C C . SER A 1 217 ? 15.481 -0.783 -3.878 1.00 83.12 217 SER A C 1
ATOM 1839 O O . SER A 1 217 ? 14.666 0.104 -4.118 1.00 83.12 217 SER A O 1
ATOM 1841 N N . SER A 1 218 ? 16.217 -0.785 -2.768 1.00 87.50 218 SER A N 1
ATOM 1842 C CA . SER A 1 218 ? 15.906 0.090 -1.637 1.00 87.50 218 SER A CA 1
ATOM 1843 C C . SER A 1 218 ? 17.052 0.996 -1.206 1.00 87.50 218 SER A C 1
ATOM 1845 O O . SER A 1 218 ? 16.821 1.882 -0.383 1.00 87.50 218 SER A O 1
ATOM 1847 N N . ILE A 1 219 ? 18.267 0.797 -1.725 1.00 89.50 219 ILE A N 1
ATOM 1848 C CA . ILE A 1 219 ? 19.449 1.584 -1.365 1.00 89.50 219 ILE A CA 1
ATOM 1849 C C . ILE A 1 219 ? 20.153 2.074 -2.634 1.00 89.50 219 ILE A C 1
ATOM 1851 O O . ILE A 1 219 ? 20.510 1.291 -3.514 1.00 89.50 219 ILE A O 1
ATOM 1855 N N . ILE A 1 220 ? 20.385 3.383 -2.696 1.00 89.75 220 ILE A N 1
ATOM 1856 C CA . ILE A 1 220 ? 21.164 4.052 -3.737 1.00 89.75 220 ILE A CA 1
ATOM 1857 C C . ILE A 1 220 ? 22.490 4.464 -3.111 1.00 89.75 220 ILE A C 1
ATOM 1859 O O . ILE A 1 220 ? 22.523 5.328 -2.233 1.00 89.75 220 ILE A O 1
ATOM 1863 N N . PHE A 1 221 ? 23.584 3.857 -3.564 1.00 91.62 221 PHE A N 1
ATOM 1864 C CA . PHE A 1 221 ? 24.918 4.292 -3.166 1.00 91.62 221 PHE A CA 1
ATOM 1865 C C . PHE A 1 221 ? 25.450 5.313 -4.172 1.00 91.62 221 PHE A C 1
ATOM 1867 O O . PHE A 1 221 ? 25.393 5.084 -5.380 1.00 91.62 221 PHE A O 1
ATOM 1874 N N . ALA A 1 222 ? 25.999 6.416 -3.677 1.00 93.50 222 ALA A N 1
ATOM 1875 C CA . ALA A 1 222 ? 26.705 7.401 -4.481 1.00 93.50 222 ALA A CA 1
ATOM 1876 C C . ALA A 1 222 ? 28.187 7.408 -4.109 1.00 93.50 222 ALA A C 1
ATOM 1878 O O . ALA A 1 222 ? 28.532 7.685 -2.961 1.00 93.50 222 ALA A O 1
ATOM 1879 N N . LEU A 1 223 ? 29.064 7.100 -5.064 1.00 95.56 223 LEU A N 1
ATOM 1880 C CA . LEU A 1 223 ? 30.509 7.122 -4.841 1.00 95.56 223 LEU A CA 1
ATOM 1881 C C . LEU A 1 223 ? 31.070 8.484 -5.224 1.00 95.56 223 LEU A C 1
ATOM 1883 O O . LEU A 1 223 ? 31.051 8.834 -6.403 1.00 95.56 223 LEU A O 1
ATOM 1887 N N . LYS A 1 224 ? 31.601 9.226 -4.252 1.00 96.69 224 LYS A N 1
ATOM 1888 C CA . LYS A 1 224 ? 32.277 10.503 -4.486 1.00 96.69 224 LYS A CA 1
ATOM 1889 C C . LYS A 1 224 ? 33.775 10.336 -4.631 1.00 96.69 224 LYS A C 1
ATOM 1891 O O . LYS A 1 224 ? 34.402 9.655 -3.826 1.00 96.69 224 LYS A O 1
ATOM 1896 N N . ASP A 1 225 ? 34.355 10.972 -5.634 1.00 94.50 225 ASP A N 1
ATOM 1897 C CA . ASP A 1 225 ? 35.804 11.071 -5.740 1.00 94.50 225 ASP A CA 1
ATOM 1898 C C . ASP A 1 225 ? 36.364 12.239 -4.906 1.00 94.50 225 ASP A C 1
ATOM 1900 O O . ASP A 1 225 ? 35.643 12.957 -4.209 1.00 94.50 225 ASP A O 1
ATOM 1904 N N . LYS A 1 226 ? 37.681 12.456 -4.990 1.00 93.12 226 LYS A N 1
ATOM 1905 C CA . LYS A 1 226 ? 38.367 13.546 -4.274 1.00 93.12 226 LYS A CA 1
ATOM 1906 C C . LYS A 1 226 ? 38.002 14.946 -4.780 1.00 93.12 226 LYS A C 1
ATOM 1908 O O . LYS A 1 226 ? 38.316 15.924 -4.104 1.00 93.12 226 LYS A O 1
ATOM 1913 N N . ARG A 1 227 ? 37.389 15.058 -5.962 1.00 91.88 227 ARG A N 1
ATOM 1914 C CA . ARG A 1 227 ? 36.911 16.318 -6.551 1.00 91.88 227 ARG A CA 1
ATOM 1915 C C . ARG A 1 227 ? 35.449 16.597 -6.193 1.00 91.88 227 ARG A C 1
ATOM 1917 O O . ARG A 1 227 ? 34.956 17.683 -6.480 1.00 91.88 227 ARG A O 1
ATOM 1924 N N . GLY A 1 228 ? 34.782 15.654 -5.527 1.00 90.50 228 GLY A N 1
ATOM 1925 C CA . GLY A 1 228 ? 33.372 15.738 -5.162 1.00 90.50 228 GLY A CA 1
ATOM 1926 C C . GLY A 1 228 ? 32.426 15.313 -6.285 1.00 90.50 228 GLY A C 1
ATOM 1927 O O . GLY A 1 228 ? 31.212 15.407 -6.100 1.00 90.50 228 GLY A O 1
ATOM 1928 N N . GLU A 1 229 ? 32.950 14.826 -7.415 1.00 90.38 229 GLU A N 1
ATOM 1929 C CA . GLU A 1 229 ? 32.135 14.222 -8.466 1.00 90.38 229 GLU A CA 1
ATOM 1930 C C . GLU A 1 229 ? 31.578 12.892 -7.965 1.00 90.38 229 GLU A C 1
ATOM 1932 O O . GLU A 1 229 ? 32.283 12.127 -7.308 1.00 90.38 229 GLU A O 1
ATOM 1937 N N . SER A 1 230 ? 30.305 12.616 -8.249 1.00 90.81 230 SER A N 1
ATOM 1938 C CA . SER A 1 230 ? 29.615 11.417 -7.776 1.00 90.81 230 SER A CA 1
ATOM 1939 C C . SER A 1 230 ? 29.124 10.539 -8.920 1.00 90.81 230 SER A C 1
ATOM 1941 O O . SER A 1 230 ? 28.510 11.038 -9.860 1.00 90.81 230 SER A O 1
ATOM 1943 N N . THR A 1 231 ? 29.294 9.228 -8.788 1.00 90.88 231 THR A N 1
ATOM 1944 C CA . THR A 1 231 ? 28.635 8.209 -9.623 1.00 90.88 231 THR A CA 1
ATOM 1945 C C . THR A 1 231 ? 27.595 7.453 -8.801 1.00 90.88 231 THR A C 1
ATOM 1947 O O . THR A 1 231 ? 27.779 7.259 -7.599 1.00 90.88 231 THR A O 1
ATOM 1950 N N . THR A 1 232 ? 26.493 7.036 -9.426 1.00 85.31 232 THR A N 1
ATOM 1951 C CA . THR A 1 232 ? 25.452 6.237 -8.771 1.00 85.31 232 THR A CA 1
ATOM 1952 C C . THR A 1 232 ? 25.644 4.749 -9.037 1.00 85.31 232 THR A C 1
ATOM 1954 O O . THR A 1 232 ? 25.970 4.310 -10.142 1.00 85.31 232 THR A O 1
ATOM 1957 N N . ILE A 1 233 ? 25.386 3.962 -8.004 1.00 81.19 233 ILE A N 1
ATOM 1958 C CA . ILE A 1 233 ? 25.322 2.506 -8.041 1.00 81.19 233 ILE A CA 1
ATOM 1959 C C . ILE A 1 233 ? 23.842 2.114 -8.095 1.00 81.19 233 ILE A C 1
ATOM 1961 O O . ILE A 1 233 ? 23.055 2.617 -7.294 1.00 81.19 233 ILE A O 1
ATOM 1965 N N . ASN A 1 234 ? 23.494 1.185 -8.992 1.00 67.81 234 ASN A N 1
ATOM 1966 C CA . ASN A 1 234 ? 22.134 0.703 -9.298 1.00 67.81 234 ASN A CA 1
ATOM 1967 C C . ASN A 1 234 ? 21.247 1.704 -10.072 1.00 67.81 234 ASN A C 1
ATOM 1969 O O . ASN A 1 234 ? 20.552 2.536 -9.501 1.00 67.81 234 ASN A O 1
ATOM 1973 N N . ASN A 1 235 ? 21.214 1.568 -11.402 1.00 55.28 235 ASN A N 1
ATOM 1974 C CA . ASN A 1 235 ? 20.638 2.568 -12.313 1.00 55.28 235 ASN A CA 1
ATOM 1975 C C . ASN A 1 235 ? 19.122 2.516 -12.573 1.00 55.28 235 ASN A C 1
ATOM 1977 O O . ASN A 1 235 ? 18.602 3.435 -13.198 1.00 55.28 235 ASN A O 1
ATOM 1981 N N . ASN A 1 236 ? 18.403 1.461 -12.177 1.00 54.88 236 ASN A N 1
ATOM 1982 C CA . ASN A 1 236 ? 17.178 1.114 -12.917 1.00 54.88 236 ASN A CA 1
ATOM 1983 C C . ASN A 1 236 ? 15.844 1.365 -12.208 1.00 54.88 236 ASN A C 1
ATOM 1985 O O . ASN A 1 236 ? 14.807 1.154 -12.827 1.00 54.88 236 ASN A O 1
ATOM 1989 N N . THR A 1 237 ? 15.818 1.824 -10.958 1.00 54.34 237 THR A N 1
ATOM 1990 C CA . THR A 1 237 ? 14.539 2.077 -10.276 1.00 54.34 237 THR A CA 1
ATOM 1991 C C . THR A 1 237 ? 14.650 3.254 -9.319 1.00 54.34 237 THR A C 1
ATOM 1993 O O . THR A 1 237 ? 15.094 3.104 -8.181 1.00 54.34 237 THR A O 1
ATOM 1996 N N . THR A 1 238 ? 14.206 4.430 -9.761 1.00 53.34 238 THR A N 1
ATOM 1997 C CA . THR A 1 238 ? 13.930 5.587 -8.901 1.00 53.34 238 THR A CA 1
ATOM 1998 C C . THR A 1 238 ? 12.685 5.306 -8.058 1.00 53.34 238 THR A C 1
ATOM 2000 O O . THR A 1 238 ? 11.611 5.868 -8.253 1.00 53.34 238 THR A O 1
ATOM 2003 N N . HIS A 1 239 ? 12.793 4.385 -7.102 1.00 63.84 239 HIS A N 1
ATOM 2004 C CA . HIS A 1 239 ? 11.760 4.266 -6.086 1.00 63.84 239 HIS A CA 1
ATOM 2005 C C . HIS A 1 239 ? 11.797 5.533 -5.226 1.00 63.84 239 HIS A C 1
ATOM 2007 O O . HIS A 1 239 ? 12.815 5.828 -4.605 1.00 63.84 239 HIS A O 1
ATOM 2013 N N . TYR A 1 240 ? 10.673 6.256 -5.147 1.00 61.41 240 TYR A N 1
ATOM 2014 C CA . TYR A 1 240 ? 10.514 7.487 -4.353 1.00 61.41 240 TYR A CA 1
ATOM 2015 C C . TYR A 1 240 ? 10.887 7.346 -2.859 1.00 61.41 240 TYR A C 1
ATOM 2017 O O . TYR A 1 240 ? 10.990 8.349 -2.163 1.00 61.41 240 TYR A O 1
ATOM 2025 N N . ASN A 1 241 ? 11.112 6.121 -2.368 1.00 74.56 241 ASN A N 1
ATOM 2026 C CA . ASN A 1 241 ? 11.454 5.811 -0.978 1.00 74.56 241 ASN A CA 1
ATOM 2027 C C . ASN A 1 241 ? 12.829 5.124 -0.816 1.00 74.56 241 ASN A C 1
ATOM 2029 O O . ASN A 1 241 ? 13.066 4.490 0.212 1.00 74.56 241 ASN A O 1
ATOM 2033 N N . ALA A 1 242 ? 13.711 5.167 -1.820 1.00 84.38 242 ALA A N 1
ATOM 2034 C CA . ALA A 1 242 ? 15.044 4.577 -1.698 1.00 84.38 242 ALA A CA 1
ATOM 2035 C C . ALA A 1 242 ? 15.944 5.399 -0.756 1.00 84.38 242 ALA A C 1
ATOM 2037 O O . ALA A 1 242 ? 15.913 6.630 -0.758 1.00 84.38 242 ALA A O 1
ATOM 2038 N N . PHE A 1 243 ? 16.773 4.720 0.037 1.00 86.06 243 PHE A N 1
ATOM 2039 C CA . PHE A 1 243 ? 17.743 5.369 0.914 1.00 86.06 243 PHE A CA 1
ATOM 2040 C C . PHE A 1 243 ? 18.990 5.766 0.133 1.00 86.06 243 PHE A C 1
ATOM 2042 O O . PHE A 1 243 ? 19.650 4.911 -0.454 1.00 86.06 243 PHE A O 1
ATOM 2049 N N . TYR A 1 244 ? 19.337 7.048 0.166 1.00 88.56 244 TYR A N 1
ATOM 2050 C CA . TYR A 1 244 ? 20.558 7.555 -0.447 1.00 88.56 244 TYR A CA 1
ATOM 2051 C C . TYR A 1 244 ? 21.724 7.480 0.541 1.00 88.56 244 TYR A C 1
ATOM 2053 O O . TYR A 1 244 ? 21.613 7.957 1.672 1.00 88.56 244 TYR A O 1
ATOM 2061 N N . TYR A 1 245 ? 22.843 6.894 0.120 1.00 90.19 245 TYR A N 1
ATOM 2062 C CA . TYR A 1 245 ? 24.050 6.813 0.931 1.00 90.19 245 TYR A CA 1
ATOM 2063 C C . TYR A 1 245 ? 25.294 7.170 0.131 1.00 90.19 245 TYR A C 1
ATOM 2065 O O . TYR A 1 245 ? 25.623 6.538 -0.869 1.00 90.19 245 TYR A O 1
ATOM 2073 N N . GLU A 1 246 ? 26.000 8.186 0.601 1.00 94.38 246 GLU A N 1
ATOM 2074 C CA . GLU A 1 246 ? 27.180 8.719 -0.057 1.00 94.38 246 GLU A CA 1
ATOM 2075 C C . GLU A 1 246 ? 28.457 8.164 0.577 1.00 94.38 246 GLU A C 1
ATOM 2077 O O . GLU A 1 246 ? 28.603 8.147 1.801 1.00 94.38 246 GLU A O 1
ATOM 2082 N N . ILE A 1 247 ? 29.380 7.698 -0.261 1.00 95.62 247 ILE A N 1
ATOM 2083 C CA . ILE A 1 247 ? 30.623 7.047 0.145 1.00 95.62 247 ILE A CA 1
ATOM 2084 C C . ILE A 1 247 ? 31.773 7.677 -0.641 1.00 95.62 247 ILE A C 1
ATOM 2086 O O . ILE A 1 247 ? 31.725 7.738 -1.865 1.00 95.62 247 ILE A O 1
ATOM 2090 N N . GLU A 1 248 ? 32.835 8.110 0.034 1.00 96.88 248 GLU A N 1
ATOM 2091 C CA . GLU A 1 248 ? 34.082 8.469 -0.655 1.00 96.88 248 GLU A CA 1
ATOM 2092 C C . GLU A 1 248 ? 34.702 7.211 -1.285 1.00 96.88 248 GLU A C 1
ATOM 2094 O O . GLU A 1 248 ? 34.848 6.180 -0.623 1.00 96.88 248 GLU A O 1
ATOM 2099 N N . LEU A 1 249 ? 35.070 7.278 -2.564 1.00 96.31 249 LEU A N 1
ATOM 2100 C CA . LEU A 1 249 ? 35.513 6.131 -3.355 1.00 96.31 249 LEU A CA 1
ATOM 2101 C C . LEU A 1 249 ? 36.717 5.414 -2.726 1.00 96.31 249 LEU A C 1
ATOM 2103 O O . LEU A 1 249 ? 36.758 4.185 -2.665 1.00 96.31 249 LEU A O 1
ATOM 2107 N N . ASP A 1 250 ? 37.687 6.164 -2.207 1.00 95.88 250 ASP A N 1
ATOM 2108 C CA . ASP A 1 250 ? 38.873 5.620 -1.540 1.00 95.88 250 ASP A CA 1
ATOM 2109 C C . ASP A 1 250 ? 38.566 4.997 -0.165 1.00 95.88 250 ASP A C 1
ATOM 2111 O O . ASP A 1 250 ? 39.360 4.201 0.344 1.00 95.88 250 ASP A O 1
ATOM 2115 N N . LYS A 1 251 ? 37.382 5.256 0.398 1.00 96.44 251 LYS A N 1
ATOM 2116 C CA . LYS A 1 251 ? 36.869 4.635 1.627 1.00 96.44 251 LYS A CA 1
ATOM 2117 C C . LYS A 1 251 ? 35.894 3.488 1.368 1.00 96.44 251 LYS A C 1
ATOM 2119 O O . LYS A 1 251 ? 35.440 2.878 2.331 1.00 96.44 251 LYS A O 1
ATOM 2124 N N . LEU A 1 252 ? 35.572 3.153 0.116 1.00 96.25 252 LEU A N 1
ATOM 2125 C CA . LEU A 1 252 ? 34.656 2.053 -0.207 1.00 96.25 252 LEU A CA 1
ATOM 2126 C C . LEU A 1 252 ? 35.161 0.713 0.361 1.00 96.25 252 LEU A C 1
ATOM 2128 O O . LEU A 1 252 ? 36.301 0.326 0.102 1.00 96.25 252 LEU A O 1
ATOM 2132 N N . ASN A 1 253 ? 34.297 0.018 1.108 1.00 95.94 253 ASN A N 1
ATOM 2133 C CA . ASN A 1 253 ? 34.554 -1.291 1.726 1.00 95.94 253 ASN A CA 1
ATOM 2134 C C . ASN A 1 253 ? 33.506 -2.346 1.323 1.00 95.94 253 ASN A C 1
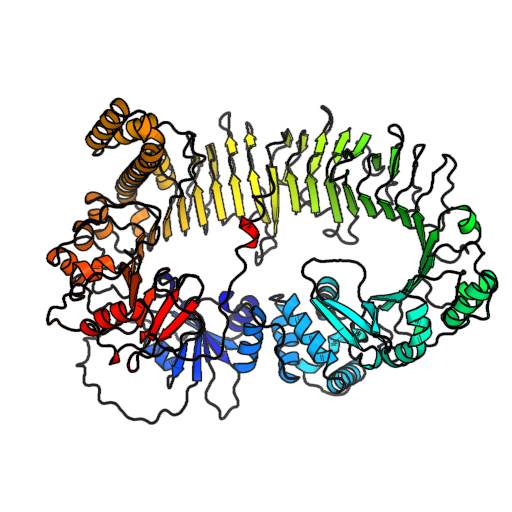ATOM 2136 O O . ASN A 1 253 ? 33.787 -3.538 1.359 1.00 95.94 253 ASN A O 1
ATOM 2140 N N . ILE A 1 254 ? 32.311 -1.936 0.882 1.00 94.50 254 ILE A N 1
ATOM 2141 C CA . ILE A 1 254 ? 31.221 -2.845 0.471 1.00 94.50 254 ILE A CA 1
ATOM 2142 C C . ILE A 1 254 ? 31.164 -3.104 -1.042 1.00 94.50 254 ILE A C 1
ATOM 2144 O O . ILE A 1 254 ? 30.091 -3.344 -1.594 1.00 94.50 254 ILE A O 1
ATOM 2148 N N . ALA A 1 255 ? 32.308 -3.064 -1.732 1.00 93.44 255 ALA A N 1
ATOM 2149 C CA . ALA A 1 255 ? 32.368 -3.203 -3.191 1.00 93.44 255 ALA A CA 1
ATOM 2150 C C . ALA A 1 255 ? 31.705 -4.500 -3.709 1.00 93.44 255 ALA A C 1
ATOM 2152 O O . ALA A 1 255 ? 31.084 -4.501 -4.765 1.00 93.44 255 ALA A O 1
ATOM 2153 N N . PHE A 1 256 ? 31.739 -5.583 -2.925 1.00 91.44 256 PHE A N 1
ATOM 2154 C CA . PHE A 1 256 ? 31.118 -6.876 -3.254 1.00 91.44 256 PHE A CA 1
ATOM 2155 C C . PHE A 1 256 ? 29.576 -6.875 -3.288 1.00 91.44 256 PHE A C 1
ATOM 2157 O O . PHE A 1 256 ? 28.978 -7.831 -3.793 1.00 91.44 256 PHE A O 1
ATOM 2164 N N . LEU A 1 257 ? 28.924 -5.846 -2.730 1.00 91.50 257 LEU A N 1
ATOM 2165 C CA . LEU A 1 257 ? 27.466 -5.658 -2.786 1.00 91.50 257 LEU A CA 1
ATOM 2166 C C . LEU A 1 257 ? 27.009 -4.903 -4.036 1.00 91.50 257 LEU A C 1
ATOM 2168 O O . LEU A 1 257 ? 25.816 -4.871 -4.329 1.00 91.50 257 LEU A O 1
ATOM 2172 N N . ILE A 1 258 ? 27.942 -4.277 -4.750 1.00 90.81 258 ILE A N 1
ATOM 2173 C CA . ILE A 1 258 ? 27.662 -3.489 -5.943 1.00 90.81 258 ILE A CA 1
ATOM 2174 C C . ILE A 1 258 ? 27.467 -4.462 -7.106 1.00 90.81 258 ILE A C 1
ATOM 2176 O O . ILE A 1 258 ? 28.388 -5.176 -7.491 1.00 90.81 258 ILE A O 1
ATOM 2180 N N . GLU A 1 259 ? 26.260 -4.494 -7.665 1.00 89.88 259 GLU A N 1
ATOM 2181 C CA . GLU A 1 259 ? 25.946 -5.295 -8.859 1.00 89.88 259 GLU A CA 1
ATOM 2182 C C . GLU A 1 259 ? 25.959 -4.457 -10.138 1.00 89.88 259 GLU A C 1
ATOM 2184 O O . GLU A 1 259 ? 26.124 -4.989 -11.230 1.00 89.88 259 GLU A O 1
ATOM 2189 N N . SER A 1 260 ? 25.790 -3.138 -10.033 1.00 92.25 260 SER A N 1
ATOM 2190 C CA . SER A 1 260 ? 25.827 -2.242 -11.183 1.00 92.25 260 SER A CA 1
ATOM 2191 C C . SER A 1 260 ? 26.429 -0.899 -10.803 1.00 92.25 260 SER A C 1
ATOM 2193 O O . SER A 1 260 ? 25.970 -0.262 -9.856 1.00 92.25 260 SER A O 1
ATOM 2195 N N . LEU A 1 261 ? 27.431 -0.458 -11.556 1.00 93.50 261 LEU A N 1
ATOM 2196 C CA . LEU A 1 261 ? 28.111 0.816 -11.353 1.00 93.50 261 LEU A CA 1
ATOM 2197 C C . LEU A 1 261 ? 28.074 1.612 -12.655 1.00 93.50 261 LEU A C 1
ATOM 2199 O O . LEU A 1 261 ? 28.560 1.132 -13.679 1.00 93.50 261 LEU A O 1
ATOM 2203 N N . ALA A 1 262 ? 27.502 2.816 -12.620 1.00 94.00 262 ALA A N 1
ATOM 2204 C CA . ALA A 1 262 ? 27.344 3.647 -13.804 1.00 94.00 262 ALA A CA 1
ATOM 2205 C C . ALA A 1 262 ? 28.009 5.009 -13.638 1.00 94.00 262 ALA A C 1
ATOM 2207 O O . ALA A 1 262 ? 27.554 5.843 -12.857 1.00 94.00 262 ALA A O 1
ATOM 2208 N N . MET A 1 263 ? 29.079 5.238 -14.389 1.00 95.62 263 MET A N 1
ATOM 2209 C CA . MET A 1 263 ? 29.951 6.399 -14.240 1.00 95.62 263 MET A CA 1
ATOM 2210 C C . MET A 1 263 ? 30.193 7.089 -15.580 1.00 95.62 263 MET A C 1
ATOM 2212 O O . MET A 1 263 ? 30.131 6.455 -16.636 1.00 95.62 263 MET A O 1
ATOM 2216 N N . SER A 1 264 ? 30.512 8.382 -15.547 1.00 95.00 264 SER A N 1
ATOM 2217 C CA . SER A 1 264 ? 30.994 9.077 -16.739 1.00 95.00 264 SER A CA 1
ATOM 2218 C C . SER A 1 264 ? 32.401 8.598 -17.107 1.00 95.00 264 SER A C 1
ATOM 2220 O O . SER A 1 264 ? 33.146 8.096 -16.260 1.00 95.00 264 SER A O 1
ATOM 2222 N N . TYR A 1 265 ? 32.787 8.786 -18.369 1.00 95.69 265 TYR A N 1
ATOM 2223 C CA . TYR A 1 265 ? 34.163 8.564 -18.806 1.00 95.69 265 TYR A CA 1
ATOM 2224 C C . TYR A 1 265 ? 35.165 9.370 -17.972 1.00 95.69 265 TYR A C 1
ATOM 2226 O O . TYR A 1 265 ? 36.180 8.821 -17.563 1.00 95.69 265 TYR A O 1
ATOM 2234 N N . ASP A 1 266 ? 34.877 10.640 -17.682 1.00 93.81 266 ASP A N 1
ATOM 2235 C CA . ASP A 1 266 ? 35.809 11.500 -16.945 1.00 93.81 266 ASP A CA 1
ATOM 2236 C C . ASP A 1 266 ? 36.032 10.994 -15.516 1.00 93.81 266 ASP A C 1
ATOM 2238 O O . ASP A 1 266 ? 37.175 10.874 -15.067 1.00 93.81 266 ASP A O 1
ATOM 2242 N N . TYR A 1 267 ? 34.952 10.582 -14.840 1.00 95.25 267 TYR A N 1
ATOM 2243 C CA . TYR A 1 267 ? 35.040 9.957 -13.524 1.00 95.25 267 TYR A CA 1
ATOM 2244 C C . TYR A 1 267 ? 35.881 8.678 -13.584 1.00 95.25 267 TYR A C 1
ATOM 2246 O O . TYR A 1 267 ? 36.773 8.486 -12.757 1.00 95.25 267 TYR A O 1
ATOM 2254 N N . PHE A 1 268 ? 35.632 7.815 -14.576 1.00 96.75 268 PHE A N 1
ATOM 2255 C CA . PHE A 1 268 ? 36.412 6.598 -14.798 1.00 96.75 268 PHE A CA 1
ATOM 2256 C C . PHE A 1 268 ? 37.896 6.912 -15.018 1.00 96.75 268 PHE A C 1
ATOM 2258 O O . PHE A 1 268 ? 38.744 6.361 -14.322 1.00 96.75 268 PHE A O 1
ATOM 2265 N N . ALA A 1 269 ? 38.219 7.816 -15.943 1.00 95.56 269 ALA A N 1
ATOM 2266 C CA . ALA A 1 269 ? 39.587 8.139 -16.331 1.00 95.56 269 ALA A CA 1
ATOM 2267 C C . ALA A 1 269 ? 40.411 8.690 -15.158 1.00 95.56 269 ALA A C 1
ATOM 2269 O O . ALA A 1 269 ? 41.589 8.371 -15.024 1.00 95.56 269 ALA A O 1
ATOM 2270 N N . LEU A 1 270 ? 39.789 9.468 -14.269 1.00 95.62 270 LEU A N 1
ATOM 2271 C CA . LEU A 1 270 ? 40.446 10.003 -13.075 1.00 95.62 270 LEU A CA 1
ATOM 2272 C C . LEU A 1 270 ? 40.603 8.969 -11.954 1.00 95.62 270 LEU A C 1
ATOM 2274 O O . LEU A 1 270 ? 41.531 9.072 -11.150 1.00 95.62 270 LEU A O 1
ATOM 2278 N N . ASN A 1 271 ? 39.707 7.980 -11.887 1.00 96.88 271 ASN A N 1
ATOM 2279 C CA . ASN A 1 271 ? 39.578 7.099 -10.729 1.00 96.88 271 ASN A CA 1
ATOM 2280 C C . ASN A 1 271 ? 39.859 5.613 -11.012 1.00 96.88 271 ASN A C 1
ATOM 2282 O O . ASN A 1 271 ? 39.808 4.814 -10.077 1.00 96.88 271 ASN A O 1
ATOM 2286 N N . HIS A 1 272 ? 40.196 5.211 -12.244 1.00 96.00 272 HIS A N 1
ATOM 2287 C CA . HIS A 1 272 ? 40.340 3.796 -12.629 1.00 96.00 272 HIS A CA 1
ATOM 2288 C C . HIS A 1 272 ? 41.348 3.015 -11.765 1.00 96.00 272 HIS A C 1
ATOM 2290 O O . HIS A 1 272 ? 41.107 1.850 -11.456 1.00 96.00 272 HIS A O 1
ATOM 2296 N N . ASN A 1 273 ? 42.427 3.656 -11.298 1.00 96.81 273 ASN A N 1
ATOM 2297 C CA . ASN A 1 273 ? 43.386 3.032 -10.380 1.00 96.81 273 ASN A CA 1
ATOM 2298 C C . ASN A 1 273 ? 42.777 2.771 -8.993 1.00 96.81 273 ASN A C 1
ATOM 2300 O O . ASN A 1 273 ? 42.974 1.703 -8.423 1.00 96.81 273 ASN A O 1
ATOM 2304 N N . ILE A 1 274 ? 42.002 3.719 -8.455 1.00 96.81 274 ILE A N 1
ATOM 2305 C CA . ILE A 1 274 ? 41.322 3.547 -7.161 1.00 96.81 274 ILE A CA 1
ATOM 2306 C C . ILE A 1 274 ? 40.231 2.480 -7.294 1.00 96.81 274 ILE A C 1
ATOM 2308 O O . ILE A 1 274 ? 40.102 1.621 -6.426 1.00 96.81 274 ILE A O 1
ATOM 2312 N N . LEU A 1 275 ? 39.483 2.491 -8.401 1.00 96.44 275 LEU A N 1
ATOM 2313 C CA . LEU A 1 275 ? 38.497 1.458 -8.717 1.00 96.44 275 LEU A CA 1
ATOM 2314 C C . LEU A 1 275 ? 39.148 0.069 -8.774 1.00 96.44 275 LEU A C 1
ATOM 2316 O O . LEU A 1 275 ? 38.643 -0.856 -8.142 1.00 96.44 275 LEU A O 1
ATOM 2320 N N . TYR A 1 276 ? 40.302 -0.074 -9.434 1.00 96.62 276 TYR A N 1
ATOM 2321 C CA . TYR A 1 276 ? 41.056 -1.330 -9.437 1.00 96.62 276 TYR A CA 1
ATOM 2322 C C . TYR A 1 276 ? 41.403 -1.783 -8.015 1.00 96.62 276 TYR A C 1
ATOM 2324 O O . TYR A 1 276 ? 41.060 -2.897 -7.628 1.00 96.62 276 TYR A O 1
ATOM 2332 N N . GLU A 1 277 ? 41.995 -0.909 -7.197 1.00 95.81 277 GLU A N 1
ATOM 2333 C CA . GLU A 1 277 ? 42.348 -1.230 -5.808 1.00 95.81 277 GLU A CA 1
ATOM 2334 C C . GLU A 1 277 ? 41.137 -1.681 -4.974 1.00 95.81 277 GLU A C 1
ATOM 2336 O O . GLU A 1 277 ? 41.263 -2.579 -4.140 1.00 95.81 277 GLU A O 1
ATOM 2341 N N . LYS A 1 278 ? 39.956 -1.090 -5.205 1.00 94.69 278 LYS A N 1
ATOM 2342 C CA . LYS A 1 278 ? 38.728 -1.410 -4.461 1.00 94.69 278 LYS A CA 1
ATOM 2343 C C . LYS A 1 278 ? 38.022 -2.677 -4.923 1.00 94.69 278 LYS A C 1
ATOM 2345 O O . LYS A 1 278 ? 37.405 -3.346 -4.097 1.00 94.69 278 LYS A O 1
ATOM 2350 N N . PHE A 1 279 ? 38.106 -3.015 -6.206 1.00 93.50 279 PHE A N 1
ATOM 2351 C CA . PHE A 1 279 ? 37.372 -4.145 -6.779 1.00 93.50 279 PHE A CA 1
ATOM 2352 C C . PHE A 1 279 ? 38.232 -5.381 -7.061 1.00 93.50 279 PHE A C 1
ATOM 2354 O O . PHE A 1 279 ? 37.667 -6.462 -7.218 1.00 93.50 279 PHE A O 1
ATOM 2361 N N . ARG A 1 280 ? 39.571 -5.280 -7.063 1.00 91.06 280 ARG A N 1
ATOM 2362 C CA . ARG A 1 280 ? 40.465 -6.416 -7.369 1.00 91.06 280 ARG A CA 1
ATOM 2363 C C . ARG A 1 280 ? 40.331 -7.610 -6.418 1.00 91.06 280 ARG A C 1
ATOM 2365 O O . ARG A 1 280 ? 40.637 -8.725 -6.812 1.00 91.06 280 ARG A O 1
ATOM 2372 N N . ASN A 1 281 ? 39.885 -7.373 -5.182 1.00 84.62 281 ASN A N 1
ATOM 2373 C CA . ASN A 1 281 ? 39.724 -8.411 -4.157 1.00 84.62 281 ASN A CA 1
ATOM 2374 C C . ASN A 1 281 ? 38.287 -8.960 -4.083 1.00 84.62 281 ASN A C 1
ATOM 2376 O O . ASN A 1 281 ? 38.000 -9.826 -3.258 1.00 84.62 281 ASN A O 1
ATOM 2380 N N . VAL A 1 282 ? 37.360 -8.449 -4.901 1.00 85.12 282 VAL A N 1
ATOM 2381 C CA . VAL A 1 282 ? 35.994 -8.979 -4.960 1.00 85.12 282 VAL A CA 1
ATOM 2382 C C . VAL A 1 282 ? 36.037 -10.336 -5.662 1.00 85.12 282 VAL A C 1
ATOM 2384 O O . VAL A 1 282 ? 36.654 -10.463 -6.715 1.00 85.12 282 VAL A O 1
ATOM 2387 N N . LEU A 1 283 ? 35.391 -11.352 -5.077 1.00 78.25 283 LEU A N 1
ATOM 2388 C CA . LEU A 1 283 ? 35.398 -12.714 -5.618 1.00 78.25 283 LEU A CA 1
ATOM 2389 C C . LEU A 1 283 ? 34.928 -12.749 -7.079 1.00 78.25 283 LEU A C 1
ATOM 2391 O O . LEU A 1 283 ? 33.926 -12.126 -7.422 1.00 78.25 283 LEU A O 1
ATOM 2395 N N . ASP A 1 284 ? 35.561 -13.602 -7.887 1.00 72.38 284 ASP A N 1
ATOM 2396 C CA . ASP A 1 284 ? 35.272 -13.834 -9.315 1.00 72.38 284 ASP A CA 1
ATOM 2397 C C . ASP A 1 284 ? 33.796 -14.123 -9.634 1.00 72.38 284 ASP A C 1
ATOM 2399 O O . ASP A 1 284 ? 33.361 -13.989 -10.774 1.00 72.38 284 ASP A O 1
ATOM 2403 N N . LYS A 1 285 ? 33.015 -14.540 -8.633 1.00 71.44 285 LYS A N 1
ATOM 2404 C CA . LYS A 1 285 ? 31.590 -14.864 -8.770 1.00 71.44 285 LYS A CA 1
ATOM 2405 C C . LYS A 1 285 ? 30.668 -13.644 -8.695 1.00 71.44 285 LYS A C 1
ATOM 2407 O O . LYS A 1 285 ? 29.461 -13.809 -8.854 1.00 71.44 285 LYS A O 1
ATOM 2412 N N . SER A 1 286 ? 31.169 -12.439 -8.416 1.00 68.88 286 SER A N 1
ATOM 2413 C CA . SER A 1 286 ? 30.324 -11.242 -8.413 1.00 68.88 286 SER A CA 1
ATOM 2414 C C . SER A 1 286 ? 29.823 -10.910 -9.821 1.00 68.88 286 SER A C 1
ATOM 2416 O O . SER A 1 286 ? 30.580 -10.920 -10.782 1.00 68.88 286 SER A O 1
ATOM 2418 N N . CYS A 1 287 ? 28.540 -10.580 -9.936 1.00 80.69 287 CYS A N 1
ATOM 2419 C CA . CYS A 1 287 ? 27.876 -10.236 -11.194 1.00 80.69 287 CYS A CA 1
ATOM 2420 C C . CYS A 1 287 ? 27.920 -8.716 -11.465 1.00 80.69 287 CYS A C 1
ATOM 2422 O O . CYS A 1 287 ? 26.872 -8.096 -11.642 1.00 80.69 287 CYS A O 1
ATOM 2424 N N . LEU A 1 288 ? 29.100 -8.077 -11.397 1.00 91.44 288 LEU A N 1
ATOM 2425 C CA . LEU A 1 288 ? 29.200 -6.614 -11.519 1.00 91.44 288 LEU A CA 1
ATOM 2426 C C . LEU A 1 288 ? 29.070 -6.160 -12.979 1.00 91.44 288 LEU A C 1
ATOM 2428 O O . LEU A 1 288 ? 29.878 -6.528 -13.832 1.00 91.44 288 LEU A O 1
ATOM 2432 N N . VAL A 1 289 ? 28.087 -5.304 -13.248 1.00 93.62 289 VAL A N 1
ATOM 2433 C CA . VAL A 1 289 ? 27.879 -4.644 -14.541 1.00 93.62 289 VAL A CA 1
ATOM 2434 C C . VAL A 1 289 ? 28.420 -3.218 -14.481 1.00 93.62 289 VAL A C 1
ATOM 2436 O O . VAL A 1 289 ? 27.928 -2.390 -13.710 1.00 93.62 289 VAL A O 1
ATOM 2439 N N . ILE A 1 290 ? 29.407 -2.903 -15.315 1.00 95.31 290 ILE A N 1
ATOM 2440 C CA . ILE A 1 290 ? 29.970 -1.555 -15.428 1.00 95.31 290 ILE A CA 1
ATOM 2441 C C . ILE A 1 290 ? 29.337 -0.838 -16.612 1.00 95.31 290 ILE A C 1
ATOM 2443 O O . ILE A 1 290 ? 29.399 -1.330 -17.733 1.00 95.31 290 ILE A O 1
ATOM 2447 N N . LYS A 1 291 ? 28.783 0.353 -16.387 1.00 95.88 291 LYS A N 1
ATOM 2448 C CA . LYS A 1 291 ? 28.340 1.257 -17.450 1.00 95.88 291 LYS A CA 1
ATOM 2449 C C . LYS A 1 291 ? 29.210 2.511 -17.461 1.00 95.88 291 LYS A C 1
ATOM 2451 O O . LYS A 1 291 ? 29.169 3.291 -16.515 1.00 95.88 291 LYS A O 1
ATOM 2456 N N . ILE A 1 292 ? 29.959 2.728 -18.538 1.00 96.44 292 ILE A N 1
ATOM 2457 C CA . ILE A 1 292 ? 30.712 3.967 -18.767 1.00 96.44 292 ILE A CA 1
ATOM 2458 C C . ILE A 1 292 ? 29.933 4.804 -19.775 1.00 96.44 292 ILE A C 1
ATOM 2460 O O . ILE A 1 292 ? 29.741 4.375 -20.910 1.00 96.44 292 ILE A O 1
ATOM 2464 N N . HIS A 1 293 ? 29.464 5.980 -19.367 1.00 94.56 293 HIS A N 1
ATOM 2465 C CA . HIS A 1 293 ? 28.678 6.880 -20.209 1.00 94.56 293 HIS A CA 1
ATOM 2466 C C . HIS A 1 293 ? 29.392 8.203 -20.491 1.00 94.56 293 HIS A C 1
ATOM 2468 O O . HIS A 1 293 ? 30.485 8.461 -19.990 1.00 94.56 293 HIS A O 1
ATOM 2474 N N . ASN A 1 294 ? 28.775 9.052 -21.317 1.00 92.56 294 ASN A N 1
ATOM 2475 C CA . ASN A 1 294 ? 29.344 10.321 -21.777 1.00 92.56 294 ASN A CA 1
ATOM 2476 C C . ASN A 1 294 ? 30.667 10.154 -22.546 1.00 92.56 294 ASN A C 1
ATOM 2478 O O . ASN A 1 294 ? 31.540 11.018 -22.490 1.00 92.56 294 ASN A O 1
ATOM 2482 N N . ILE A 1 295 ? 30.824 9.059 -23.296 1.00 93.75 295 ILE A N 1
ATOM 2483 C CA . ILE A 1 295 ? 31.980 8.883 -24.178 1.00 93.75 295 ILE A CA 1
ATOM 2484 C C . ILE A 1 295 ? 31.730 9.701 -25.452 1.00 93.75 295 ILE A C 1
ATOM 2486 O O . ILE A 1 295 ? 31.055 9.248 -26.370 1.00 93.75 295 ILE A O 1
ATOM 2490 N N . HIS A 1 296 ? 32.246 10.926 -25.501 1.00 91.25 296 HIS A N 1
ATOM 2491 C CA . HIS A 1 296 ? 32.182 11.794 -26.682 1.00 91.25 296 HIS A CA 1
ATOM 2492 C C . HIS A 1 296 ? 33.577 12.060 -27.255 1.00 91.25 296 HIS A C 1
ATOM 2494 O O . HIS A 1 296 ? 34.570 12.070 -26.517 1.00 91.25 296 HIS A O 1
ATOM 2500 N N . GLY A 1 297 ? 33.652 12.338 -28.557 1.00 84.38 297 GLY A N 1
ATOM 2501 C CA . GLY A 1 297 ? 34.910 12.623 -29.249 1.00 84.38 297 GLY A CA 1
ATOM 2502 C C . GLY A 1 297 ? 35.314 14.104 -29.284 1.00 84.38 297 GLY A C 1
ATOM 2503 O O . GLY A 1 297 ? 36.386 14.420 -29.774 1.00 84.38 297 GLY A O 1
ATOM 2504 N N . ASN A 1 298 ? 34.505 15.020 -28.736 1.00 86.12 298 ASN A N 1
ATOM 2505 C CA . ASN A 1 298 ? 34.744 16.467 -28.890 1.00 86.12 298 ASN A CA 1
ATOM 2506 C C . ASN A 1 298 ? 35.785 17.062 -27.924 1.00 86.12 298 ASN A C 1
ATOM 2508 O O . ASN A 1 298 ? 36.302 18.146 -28.177 1.00 86.12 298 ASN A O 1
ATOM 2512 N N . HIS A 1 299 ? 36.048 16.408 -26.788 1.00 85.06 299 HIS A N 1
ATOM 2513 C CA . HIS A 1 299 ? 36.963 16.909 -25.759 1.00 85.06 299 HIS A CA 1
ATOM 2514 C C . HIS A 1 299 ? 37.439 15.771 -24.846 1.00 85.06 299 HIS A C 1
ATOM 2516 O O . HIS A 1 299 ? 36.684 14.826 -24.590 1.00 85.06 299 HIS A O 1
ATOM 2522 N N . ASP A 1 300 ? 38.665 15.882 -24.336 1.00 85.44 300 ASP A N 1
ATOM 2523 C CA . ASP A 1 300 ? 39.219 15.031 -23.282 1.00 85.44 300 ASP A CA 1
ATOM 2524 C C . ASP A 1 300 ? 39.855 15.917 -22.203 1.00 85.44 300 ASP A C 1
ATOM 2526 O O . ASP A 1 300 ? 40.859 16.587 -22.449 1.00 85.44 300 ASP A O 1
ATOM 2530 N N . TYR A 1 301 ? 39.275 15.921 -21.000 1.00 84.31 301 TYR A N 1
ATOM 2531 C CA . TYR A 1 301 ? 39.782 16.716 -19.878 1.00 84.31 301 TYR A CA 1
ATOM 2532 C C . TYR A 1 301 ? 41.142 16.229 -19.360 1.00 84.31 301 TYR A C 1
ATOM 2534 O O . TYR A 1 301 ? 41.850 16.981 -18.691 1.00 84.31 301 TYR A O 1
ATOM 2542 N N . THR A 1 302 ? 41.507 14.975 -19.638 1.00 81.25 302 THR A N 1
ATOM 2543 C CA . THR A 1 302 ? 42.782 14.383 -19.215 1.00 81.25 302 THR A CA 1
ATOM 2544 C C . THR A 1 302 ? 43.906 14.637 -20.216 1.00 81.25 30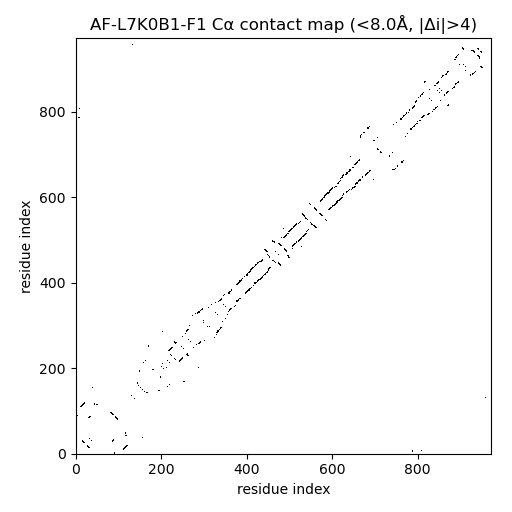2 THR A C 1
ATOM 2546 O O . THR A 1 302 ? 45.070 14.659 -19.817 1.00 81.25 302 THR A O 1
ATOM 2549 N N . ARG A 1 303 ? 43.563 14.855 -21.493 1.00 87.25 303 ARG A N 1
ATOM 2550 C CA . ARG A 1 303 ? 44.498 15.118 -22.597 1.00 87.25 303 ARG A CA 1
ATOM 2551 C C . ARG A 1 303 ? 43.984 16.236 -23.512 1.00 87.25 303 ARG A C 1
ATOM 2553 O O . ARG A 1 303 ? 43.559 15.965 -24.641 1.00 87.25 303 ARG A O 1
ATOM 2560 N N . PRO A 1 304 ? 43.999 17.497 -23.042 1.00 88.12 304 PRO A N 1
ATOM 2561 C CA . PRO A 1 304 ? 43.467 18.634 -23.792 1.00 88.12 304 PRO A CA 1
ATOM 2562 C C . PRO A 1 304 ? 44.236 18.933 -25.091 1.00 88.12 304 PRO A C 1
ATOM 2564 O O . PRO A 1 304 ? 43.753 19.700 -25.919 1.00 88.12 304 PRO A O 1
ATOM 2567 N N . GLU A 1 305 ? 45.422 18.348 -25.287 1.00 90.38 305 GLU A N 1
ATOM 2568 C CA . GLU A 1 305 ? 46.233 18.472 -26.500 1.00 90.38 305 GLU A CA 1
ATOM 2569 C C . GLU A 1 305 ? 45.671 17.722 -27.722 1.00 90.38 305 GLU A C 1
ATOM 2571 O O . GLU A 1 305 ? 46.077 18.004 -28.852 1.00 90.38 305 GLU A O 1
ATOM 2576 N N . LEU A 1 306 ? 44.749 16.773 -27.529 1.00 90.06 306 LEU A N 1
ATOM 2577 C CA . LEU A 1 306 ? 44.118 16.032 -28.621 1.00 90.06 306 LEU A CA 1
ATOM 2578 C C . LEU A 1 306 ? 43.014 16.878 -29.268 1.00 90.06 306 LEU A C 1
ATOM 2580 O O . LEU A 1 306 ? 42.092 17.325 -28.593 1.00 90.06 306 LEU A O 1
ATOM 2584 N N . THR A 1 307 ? 43.089 17.079 -30.586 1.00 88.31 307 THR A N 1
ATOM 2585 C CA . THR A 1 307 ? 42.192 18.006 -31.305 1.00 88.31 307 THR A CA 1
ATOM 2586 C C . THR A 1 307 ? 41.232 17.335 -32.281 1.00 88.31 307 THR A C 1
ATOM 2588 O O . THR A 1 307 ? 40.231 17.946 -32.648 1.00 88.31 307 THR A O 1
ATOM 2591 N N . THR A 1 308 ? 41.501 16.097 -32.715 1.00 92.00 308 THR A N 1
ATOM 2592 C CA . THR A 1 308 ? 40.618 15.383 -33.654 1.00 92.00 308 THR A CA 1
ATOM 2593 C C . THR A 1 308 ? 39.759 14.354 -32.934 1.00 92.00 308 THR A C 1
ATOM 2595 O O . THR A 1 308 ? 40.245 13.645 -32.047 1.00 92.00 308 THR A O 1
ATOM 2598 N N . GLU A 1 309 ? 38.501 14.230 -33.360 1.00 90.06 309 GLU A N 1
ATOM 2599 C CA . GLU A 1 309 ? 37.531 13.298 -32.780 1.00 90.06 309 GLU A CA 1
ATOM 2600 C C . GLU A 1 309 ? 38.056 11.856 -32.775 1.00 90.06 309 GLU A C 1
ATOM 2602 O O . GLU A 1 309 ? 38.015 11.182 -31.747 1.00 90.06 309 GLU A O 1
ATOM 2607 N N . THR A 1 310 ? 38.654 11.416 -33.888 1.00 89.69 310 THR A N 1
ATOM 2608 C CA . THR A 1 310 ? 39.271 10.089 -34.023 1.00 89.69 310 THR A CA 1
ATOM 2609 C C . THR A 1 310 ? 40.380 9.868 -32.998 1.00 89.69 310 THR A C 1
ATOM 2611 O O . THR A 1 310 ? 40.399 8.835 -32.334 1.00 89.69 310 THR A O 1
ATOM 2614 N N . THR A 1 311 ? 41.299 10.828 -32.828 1.00 92.88 311 THR A N 1
ATOM 2615 C CA . THR A 1 311 ? 42.398 10.693 -31.855 1.00 92.88 311 THR A CA 1
ATOM 2616 C C . THR A 1 311 ? 41.909 10.712 -30.412 1.00 92.88 311 THR A C 1
ATOM 2618 O O . THR A 1 311 ? 42.425 9.954 -29.593 1.00 92.88 311 THR A O 1
ATOM 2621 N N . ILE A 1 312 ? 40.900 11.538 -30.109 1.00 93.44 312 ILE A N 1
ATOM 2622 C CA . ILE A 1 312 ? 40.284 11.612 -28.782 1.00 93.44 312 ILE A CA 1
ATOM 2623 C C . ILE A 1 312 ? 39.614 10.277 -28.472 1.00 93.44 312 ILE A C 1
ATOM 2625 O O . ILE A 1 312 ? 39.955 9.636 -27.483 1.00 93.44 312 ILE A O 1
ATOM 2629 N N . LEU A 1 313 ? 38.721 9.809 -29.346 1.00 91.75 313 LEU A N 1
ATOM 2630 C CA . LEU A 1 313 ? 37.986 8.564 -29.145 1.00 91.75 313 LEU A CA 1
ATOM 2631 C C . LEU A 1 313 ? 38.923 7.360 -29.035 1.00 91.75 313 LEU A C 1
ATOM 2633 O O . LEU A 1 313 ? 38.752 6.536 -28.138 1.00 91.75 313 LEU A O 1
ATOM 2637 N N . LYS A 1 314 ? 39.947 7.291 -29.895 1.00 92.69 314 LYS A N 1
ATOM 2638 C CA . LYS A 1 314 ? 40.993 6.269 -29.818 1.00 92.69 314 LYS A CA 1
ATOM 2639 C C . LYS A 1 314 ? 41.673 6.286 -28.454 1.00 92.69 314 LYS A C 1
ATOM 2641 O O . LYS A 1 314 ? 41.753 5.246 -27.817 1.00 92.69 314 LYS A O 1
ATOM 2646 N N . CYS A 1 315 ? 42.090 7.456 -27.971 1.00 94.00 315 CYS A N 1
ATOM 2647 C CA . CYS A 1 315 ? 42.712 7.593 -26.657 1.00 94.00 315 CYS A CA 1
ATOM 2648 C C . CYS A 1 315 ? 41.792 7.112 -25.520 1.00 94.00 315 CYS A C 1
ATOM 2650 O O . CYS A 1 315 ? 42.229 6.328 -24.676 1.00 94.00 315 CYS A O 1
ATOM 2652 N N . LYS A 1 316 ? 40.514 7.519 -25.528 1.00 95.38 316 LYS A N 1
ATOM 2653 C CA . LYS A 1 316 ? 39.523 7.101 -24.521 1.00 95.38 316 LYS A CA 1
ATOM 2654 C C . LYS A 1 316 ? 39.308 5.589 -24.517 1.00 95.38 316 LYS A C 1
ATOM 2656 O O . LYS A 1 316 ? 39.307 4.961 -23.460 1.00 95.38 316 LYS A O 1
ATOM 2661 N N . LEU A 1 317 ? 39.143 4.993 -25.698 1.00 94.44 317 LEU A N 1
ATOM 2662 C CA . LEU A 1 317 ? 38.921 3.555 -25.841 1.00 94.44 317 LEU A CA 1
ATOM 2663 C C . LEU A 1 317 ? 40.167 2.737 -25.510 1.00 94.44 317 LEU A C 1
ATOM 2665 O O . LEU A 1 317 ? 40.034 1.689 -24.888 1.00 94.44 317 LEU A O 1
ATOM 2669 N N . THR A 1 318 ? 41.362 3.222 -25.855 1.00 95.38 318 THR A N 1
ATOM 2670 C CA . THR A 1 318 ? 42.623 2.608 -25.428 1.00 95.38 318 THR A CA 1
ATOM 2671 C C . THR A 1 318 ? 42.730 2.599 -23.905 1.00 95.38 318 THR A C 1
ATOM 2673 O O . THR A 1 318 ? 43.008 1.548 -23.342 1.00 95.38 318 THR A O 1
ATOM 2676 N N . LEU A 1 319 ? 42.412 3.706 -23.220 1.00 96.00 319 LEU A N 1
ATOM 2677 C CA . LEU A 1 319 ? 42.410 3.743 -21.753 1.00 96.00 319 LEU A CA 1
ATOM 2678 C C . LEU A 1 319 ? 41.425 2.728 -21.148 1.00 96.00 319 LEU A C 1
ATOM 2680 O O . LEU A 1 319 ? 41.757 2.041 -20.184 1.00 96.00 319 LEU A O 1
ATOM 2684 N N . ILE A 1 320 ? 40.221 2.615 -21.717 1.00 96.88 320 ILE A N 1
ATOM 2685 C CA . ILE A 1 320 ? 39.213 1.630 -21.295 1.00 96.88 320 ILE A CA 1
ATOM 2686 C C . ILE A 1 320 ? 39.739 0.202 -21.517 1.00 96.88 320 ILE A C 1
ATOM 2688 O O . ILE A 1 320 ? 39.713 -0.606 -20.592 1.00 96.88 320 ILE A O 1
ATOM 2692 N N . ALA A 1 321 ? 40.258 -0.108 -22.705 1.00 95.94 321 ALA A N 1
ATOM 2693 C CA . ALA A 1 321 ? 40.775 -1.435 -23.042 1.00 95.94 321 ALA A CA 1
ATOM 2694 C C . ALA A 1 321 ? 41.990 -1.845 -22.194 1.00 95.94 321 ALA A C 1
ATOM 2696 O O . ALA A 1 321 ? 42.131 -3.008 -21.810 1.00 95.94 321 ALA A O 1
ATOM 2697 N N . GLU A 1 322 ? 42.867 -0.895 -21.875 1.00 96.12 322 GLU A N 1
ATOM 2698 C CA . GLU A 1 322 ? 44.090 -1.147 -21.115 1.00 96.12 322 GLU A CA 1
ATOM 2699 C C . GLU A 1 322 ? 43.867 -1.163 -19.598 1.00 96.12 322 GLU A C 1
ATOM 2701 O O . GLU A 1 322 ? 44.713 -1.695 -18.881 1.00 96.12 322 GLU A O 1
ATOM 2706 N N . SER A 1 323 ? 42.736 -0.651 -19.104 1.00 97.25 323 SER A N 1
ATOM 2707 C CA . SER A 1 323 ? 42.450 -0.533 -17.672 1.00 97.25 323 SER A CA 1
ATOM 2708 C C . SER A 1 323 ? 42.433 -1.880 -16.946 1.00 97.25 323 SER A C 1
ATOM 2710 O O . SER A 1 323 ? 41.596 -2.743 -17.212 1.00 97.25 323 SER A O 1
ATOM 2712 N N . GLU A 1 324 ? 43.304 -2.026 -15.945 1.00 96.25 324 GLU A N 1
ATOM 2713 C CA . GLU A 1 324 ? 43.351 -3.210 -15.076 1.00 96.25 324 GLU A CA 1
ATOM 2714 C C . GLU A 1 324 ? 42.057 -3.402 -14.273 1.00 96.25 324 GLU A C 1
ATOM 2716 O O . GLU A 1 324 ? 41.640 -4.537 -14.049 1.00 96.25 324 GLU A O 1
ATOM 2721 N N . PHE A 1 325 ? 41.359 -2.312 -13.920 1.00 95.56 325 PHE A N 1
ATOM 2722 C CA . PHE A 1 325 ? 40.038 -2.389 -13.287 1.00 95.56 325 PHE A CA 1
ATOM 2723 C C . PHE A 1 325 ? 39.048 -3.161 -14.155 1.00 95.56 325 PHE A C 1
ATOM 2725 O O . PHE A 1 325 ? 38.400 -4.078 -13.666 1.00 95.56 325 PHE A O 1
ATOM 2732 N N . LEU A 1 326 ? 38.964 -2.841 -15.448 1.00 95.62 326 LEU A N 1
ATOM 2733 C CA . LEU A 1 326 ? 38.003 -3.472 -16.355 1.00 95.62 326 LEU A CA 1
ATOM 2734 C C . LEU A 1 326 ? 38.354 -4.925 -16.701 1.00 95.62 326 LEU A C 1
ATOM 2736 O O . LEU A 1 326 ? 37.485 -5.694 -17.110 1.00 95.62 326 LEU A O 1
ATOM 2740 N N . LYS A 1 327 ? 39.609 -5.323 -16.477 1.00 94.31 327 LYS A N 1
ATOM 2741 C CA . LYS A 1 327 ? 40.078 -6.705 -16.625 1.00 94.31 327 LYS A CA 1
ATOM 2742 C C . LYS A 1 327 ? 39.821 -7.563 -15.385 1.00 94.31 327 LYS A C 1
ATOM 2744 O O . LYS A 1 327 ? 40.036 -8.775 -15.457 1.00 94.31 327 LYS A O 1
ATOM 2749 N N . CYS A 1 328 ? 39.353 -6.986 -14.273 1.00 92.25 328 CYS A N 1
ATOM 2750 C CA . CYS A 1 328 ? 39.063 -7.747 -13.063 1.00 92.25 328 CYS A CA 1
ATOM 2751 C C . CYS A 1 328 ? 38.088 -8.907 -13.336 1.00 92.25 328 CYS A C 1
ATOM 2753 O O . CYS A 1 328 ? 37.120 -8.810 -14.103 1.00 92.25 328 CYS A O 1
ATOM 2755 N N . SER A 1 329 ? 38.331 -10.032 -12.670 1.00 90.62 329 SER A N 1
ATOM 2756 C CA . SER A 1 329 ? 37.492 -11.230 -12.746 1.00 90.62 329 SER A CA 1
ATOM 2757 C C . SER A 1 329 ? 36.058 -10.966 -12.275 1.00 90.62 329 SER A C 1
ATOM 2759 O O . SER A 1 329 ? 35.131 -11.489 -12.887 1.00 90.62 329 SER A O 1
ATOM 2761 N N . CYS A 1 330 ? 35.894 -10.085 -11.285 1.00 90.31 330 CYS A N 1
ATOM 2762 C CA . CYS A 1 330 ? 34.635 -9.678 -10.658 1.00 90.31 330 CYS A CA 1
ATOM 2763 C C . CYS A 1 330 ? 33.654 -8.926 -11.580 1.00 90.31 330 CYS A C 1
ATOM 2765 O O . CYS A 1 330 ? 32.463 -8.842 -11.277 1.00 90.31 330 CYS A O 1
ATOM 2767 N N . ILE A 1 331 ? 34.130 -8.370 -12.698 1.00 93.50 331 ILE A N 1
ATOM 2768 C CA . ILE A 1 331 ? 33.283 -7.707 -13.696 1.00 93.50 331 ILE A CA 1
ATOM 2769 C C . ILE A 1 331 ? 32.632 -8.780 -14.552 1.00 93.50 331 ILE A C 1
ATOM 2771 O O . ILE A 1 331 ? 33.328 -9.621 -15.100 1.00 93.50 331 ILE A O 1
ATOM 2775 N N . GLN A 1 332 ? 31.316 -8.769 -14.697 1.00 92.56 332 GLN A N 1
ATOM 2776 C CA . GLN A 1 332 ? 30.615 -9.691 -15.587 1.00 92.56 332 GLN A CA 1
ATOM 2777 C C . GLN A 1 332 ? 30.436 -9.079 -16.974 1.00 92.56 332 GLN A C 1
ATOM 2779 O O . GLN A 1 332 ? 30.607 -9.761 -17.983 1.00 92.56 332 GLN A O 1
ATOM 2784 N N . GLU A 1 333 ? 30.085 -7.795 -17.010 1.00 93.75 333 GLU A N 1
ATOM 2785 C CA . GLU A 1 333 ? 29.659 -7.108 -18.221 1.00 93.75 333 GLU A CA 1
ATOM 2786 C C . GLU A 1 333 ? 30.124 -5.655 -18.223 1.00 93.75 333 GLU A C 1
ATOM 2788 O O . GLU A 1 333 ? 30.059 -4.962 -17.204 1.00 93.75 333 GLU A O 1
ATOM 2793 N N . ILE A 1 334 ? 30.551 -5.190 -19.393 1.00 95.25 334 ILE A N 1
ATOM 2794 C CA . ILE A 1 334 ? 30.874 -3.791 -19.655 1.00 95.25 334 ILE A CA 1
ATOM 2795 C C . ILE A 1 334 ? 29.890 -3.248 -20.687 1.00 95.25 334 ILE A C 1
ATOM 2797 O O . ILE A 1 334 ? 29.659 -3.857 -21.734 1.00 95.25 334 ILE A O 1
ATOM 2801 N N . ILE A 1 335 ? 29.338 -2.079 -20.378 1.00 95.00 335 ILE A N 1
ATOM 2802 C CA . ILE A 1 335 ? 28.429 -1.309 -21.213 1.00 95.00 335 ILE A CA 1
ATOM 2803 C C . ILE A 1 335 ? 29.085 0.039 -21.498 1.00 95.00 335 ILE A C 1
ATOM 2805 O O . ILE A 1 335 ? 29.401 0.790 -20.574 1.00 95.00 335 ILE A O 1
ATOM 2809 N N . LEU A 1 336 ? 29.269 0.367 -22.772 1.00 95.25 336 LEU A N 1
ATOM 2810 C CA . LEU A 1 336 ? 29.815 1.659 -23.192 1.00 95.25 336 LEU A CA 1
ATOM 2811 C C . LEU A 1 336 ? 28.709 2.500 -23.814 1.00 95.25 336 LEU A C 1
ATOM 2813 O O . LEU A 1 336 ? 28.038 2.026 -24.723 1.00 95.25 336 LEU A O 1
ATOM 2817 N N . GLN A 1 337 ? 28.517 3.729 -23.342 1.00 94.69 337 GLN A N 1
ATOM 2818 C CA . GLN A 1 337 ? 27.565 4.681 -23.910 1.00 94.69 337 GLN A CA 1
ATOM 2819 C C . GLN A 1 337 ? 28.304 5.853 -24.562 1.00 94.69 337 GLN A C 1
ATOM 2821 O O . GLN A 1 337 ? 28.926 6.680 -23.886 1.00 94.69 337 GLN A O 1
ATOM 2826 N N . PHE A 1 338 ? 28.210 5.897 -25.888 1.00 92.62 338 PHE A N 1
ATOM 2827 C CA . PHE A 1 338 ? 28.781 6.920 -26.750 1.00 92.62 338 PHE A CA 1
ATOM 2828 C C . PHE A 1 338 ? 27.773 8.034 -26.998 1.00 92.62 338 PHE A C 1
ATOM 2830 O O . PHE A 1 338 ? 26.640 7.755 -27.380 1.00 92.62 338 PHE A O 1
ATOM 2837 N N . ASN A 1 339 ? 28.204 9.285 -26.847 1.00 91.69 339 ASN A N 1
ATOM 2838 C CA . ASN A 1 339 ? 27.351 10.456 -27.031 1.00 91.69 339 ASN A CA 1
ATOM 2839 C C . ASN A 1 339 ? 27.863 11.290 -28.206 1.00 91.69 339 ASN A C 1
ATOM 2841 O O . ASN A 1 339 ? 28.985 11.795 -28.161 1.00 91.69 339 ASN A O 1
ATOM 2845 N N . ASN A 1 340 ? 27.019 11.464 -29.225 1.00 87.62 340 ASN A N 1
ATOM 2846 C CA . ASN A 1 340 ? 27.275 12.299 -30.401 1.00 87.62 340 ASN A CA 1
ATOM 2847 C C . ASN A 1 340 ? 28.620 12.002 -31.098 1.00 87.62 340 ASN A C 1
ATOM 2849 O O . ASN A 1 340 ? 29.346 12.920 -31.472 1.00 87.62 340 ASN A O 1
ATOM 2853 N N . VAL A 1 341 ? 28.962 10.719 -31.238 1.00 87.00 341 VAL A N 1
ATOM 2854 C CA . VAL A 1 341 ? 30.170 10.272 -31.947 1.00 87.00 341 VAL A CA 1
ATOM 2855 C C . VAL A 1 341 ? 29.859 10.100 -33.437 1.00 87.00 341 VAL A C 1
ATOM 2857 O O . VAL A 1 341 ? 28.914 9.397 -33.804 1.00 87.00 341 VAL A O 1
ATOM 2860 N N . GLN A 1 342 ? 30.642 10.757 -34.293 1.00 84.44 342 GLN A N 1
ATOM 2861 C CA . GLN A 1 342 ? 30.496 10.743 -35.754 1.00 84.44 342 GLN A CA 1
ATOM 2862 C C . GLN A 1 342 ? 31.533 9.857 -36.447 1.00 84.44 342 GLN A C 1
ATOM 2864 O O . GLN A 1 342 ? 31.303 9.384 -37.559 1.00 84.44 342 GLN A O 1
ATOM 2869 N N . VAL A 1 343 ? 32.667 9.608 -35.795 1.00 83.88 343 VAL A N 1
ATOM 2870 C CA . VAL A 1 343 ? 33.738 8.759 -36.331 1.00 83.88 343 VAL A CA 1
ATOM 2871 C C . VAL A 1 343 ? 33.507 7.280 -36.015 1.00 83.88 343 VAL A C 1
ATOM 2873 O O . VAL A 1 343 ? 32.993 6.922 -34.956 1.00 83.88 343 VAL A O 1
ATOM 2876 N N . SER A 1 344 ? 33.923 6.394 -36.924 1.00 81.38 344 SER A N 1
ATOM 2877 C CA . SER A 1 344 ? 33.867 4.947 -36.699 1.00 81.38 344 SER A CA 1
ATOM 2878 C C . SER A 1 344 ? 34.811 4.531 -35.569 1.00 81.38 344 SER A C 1
ATOM 2880 O O . SER A 1 344 ? 36.003 4.848 -35.615 1.00 81.38 344 SER A O 1
ATOM 2882 N N . CYS A 1 345 ? 34.313 3.767 -34.597 1.00 81.38 345 CYS A N 1
ATOM 2883 C CA . CYS A 1 345 ? 35.159 3.157 -33.573 1.00 81.38 345 CYS A CA 1
ATOM 2884 C C . CYS A 1 345 ? 36.095 2.114 -34.206 1.00 81.38 345 CYS A C 1
ATOM 2886 O O . CYS A 1 345 ? 35.649 1.263 -34.976 1.00 81.38 345 CYS A O 1
ATOM 2888 N N . GLU A 1 346 ? 37.383 2.140 -33.856 1.00 83.12 346 GLU A N 1
ATOM 2889 C CA . GLU A 1 346 ? 38.326 1.104 -34.291 1.00 83.12 346 GLU A CA 1
ATOM 2890 C C . GLU A 1 346 ? 37.908 -0.254 -33.699 1.00 83.12 346 GLU A C 1
ATOM 2892 O O . GLU A 1 346 ? 37.952 -0.462 -32.483 1.00 83.12 346 GLU A O 1
ATOM 2897 N N . TYR A 1 347 ? 37.496 -1.180 -34.570 1.00 83.00 347 TYR A N 1
ATOM 2898 C CA . TYR A 1 347 ? 37.004 -2.507 -34.186 1.00 83.00 347 TYR A CA 1
ATOM 2899 C C . TYR A 1 347 ? 37.984 -3.263 -33.289 1.00 83.00 347 TYR A C 1
ATOM 2901 O O . TYR A 1 347 ? 37.573 -3.831 -32.277 1.00 83.00 347 TYR A O 1
ATOM 2909 N N . ASP A 1 348 ? 39.273 -3.226 -33.627 1.00 87.62 348 ASP A N 1
ATOM 2910 C CA . ASP A 1 348 ? 40.312 -3.943 -32.889 1.00 87.62 348 ASP A CA 1
ATOM 2911 C C . ASP A 1 348 ? 40.405 -3.482 -31.426 1.00 87.62 348 ASP A C 1
ATOM 2913 O O . ASP A 1 348 ? 40.688 -4.295 -30.544 1.00 87.62 348 ASP A O 1
ATOM 2917 N N . ILE A 1 349 ? 40.097 -2.208 -31.143 1.00 89.44 349 ILE A N 1
ATOM 2918 C CA . ILE A 1 349 ? 40.076 -1.676 -29.775 1.00 89.44 349 ILE A CA 1
ATOM 2919 C C . ILE A 1 349 ? 38.816 -2.131 -29.037 1.00 89.44 349 ILE A C 1
ATOM 2921 O O . ILE A 1 349 ? 38.907 -2.587 -27.906 1.00 89.44 349 ILE A O 1
ATOM 2925 N N . LEU A 1 350 ? 37.633 -2.071 -29.656 1.00 89.62 350 LEU A N 1
ATOM 2926 C CA . LEU A 1 350 ? 36.413 -2.564 -28.999 1.00 89.62 350 LEU A CA 1
ATOM 2927 C C . LEU A 1 350 ? 36.492 -4.066 -28.704 1.00 89.62 350 LEU A C 1
ATOM 2929 O O . LEU A 1 350 ? 36.051 -4.516 -27.649 1.00 89.62 350 LEU A O 1
ATOM 2933 N N . LYS A 1 351 ? 37.098 -4.833 -29.613 1.00 89.12 351 LYS A N 1
ATOM 2934 C CA . LYS A 1 351 ? 37.317 -6.272 -29.458 1.00 89.12 351 LYS A CA 1
ATOM 2935 C C . LYS A 1 351 ? 38.307 -6.608 -28.341 1.00 89.12 351 LYS A C 1
ATOM 2937 O O . LYS A 1 351 ? 38.212 -7.691 -27.765 1.00 89.12 351 LYS A O 1
ATOM 2942 N N . SER A 1 352 ? 39.252 -5.717 -28.036 1.00 92.44 352 SER A N 1
ATOM 2943 C CA . SER A 1 352 ? 40.211 -5.927 -26.948 1.00 92.44 352 SER A CA 1
ATOM 2944 C C . SER A 1 352 ? 39.622 -5.642 -25.560 1.00 92.44 352 SER A C 1
ATOM 2946 O O . SER A 1 352 ? 40.177 -6.109 -24.564 1.00 92.44 352 SER A O 1
ATOM 2948 N N . ILE A 1 353 ? 38.467 -4.967 -25.477 1.00 93.38 353 ILE A N 1
ATOM 2949 C CA . ILE A 1 353 ? 37.724 -4.767 -24.226 1.00 93.38 353 ILE A CA 1
ATOM 2950 C C . ILE A 1 353 ? 37.031 -6.079 -23.848 1.00 93.38 353 ILE A C 1
ATOM 2952 O O . ILE A 1 353 ? 35.932 -6.404 -24.306 1.00 93.38 353 ILE A O 1
ATOM 2956 N N . ASN A 1 354 ? 37.692 -6.851 -22.989 1.00 87.44 354 ASN A N 1
ATOM 2957 C CA . ASN A 1 354 ? 37.144 -8.098 -22.474 1.00 87.44 354 ASN A CA 1
ATOM 2958 C C . ASN A 1 354 ? 35.792 -7.848 -21.779 1.00 87.44 354 ASN A C 1
ATOM 2960 O O . ASN A 1 354 ? 35.622 -6.846 -21.092 1.00 87.44 354 ASN A O 1
ATOM 2964 N N . LYS A 1 355 ? 34.835 -8.772 -21.931 1.00 91.44 355 LYS A N 1
ATOM 2965 C CA . LYS A 1 355 ? 33.491 -8.698 -21.322 1.00 91.44 355 LYS A CA 1
ATOM 2966 C C . LYS A 1 355 ? 32.621 -7.509 -21.771 1.00 91.44 355 LYS A C 1
ATOM 2968 O O . LYS A 1 355 ? 31.597 -7.240 -21.141 1.00 91.44 355 LYS A O 1
ATOM 2973 N N . LEU A 1 356 ? 32.969 -6.827 -22.867 1.00 93.00 356 LEU A N 1
ATOM 2974 C CA . LEU A 1 356 ? 32.078 -5.866 -23.526 1.00 93.00 356 LEU A CA 1
ATOM 2975 C C . LEU A 1 356 ? 30.795 -6.581 -23.980 1.00 93.00 356 LEU A C 1
ATOM 2977 O O . LEU A 1 356 ? 30.815 -7.366 -24.929 1.00 93.00 356 LEU A O 1
ATOM 2981 N N . SER A 1 357 ? 29.685 -6.340 -23.278 1.00 91.44 357 SER A N 1
ATOM 2982 C CA . SER A 1 357 ? 28.407 -7.021 -23.525 1.00 91.44 357 SER A CA 1
ATOM 2983 C C . SER A 1 357 ? 27.443 -6.173 -24.344 1.00 91.44 357 SER A C 1
ATOM 2985 O O . SER A 1 357 ? 26.615 -6.727 -25.075 1.00 91.44 357 SER A O 1
ATOM 2987 N N . MET A 1 358 ? 27.546 -4.847 -24.216 1.00 91.50 358 MET A N 1
ATOM 2988 C CA . MET A 1 358 ? 26.635 -3.904 -24.844 1.00 91.50 358 MET A CA 1
ATOM 2989 C C . MET A 1 358 ? 27.318 -2.592 -25.205 1.00 91.50 358 MET A C 1
ATOM 2991 O O . MET A 1 358 ? 28.126 -2.050 -24.449 1.00 91.50 358 MET A O 1
ATOM 2995 N N . VAL A 1 359 ? 26.918 -2.040 -26.345 1.00 92.00 359 VAL A N 1
ATOM 2996 C CA . VAL A 1 359 ? 27.248 -0.668 -26.713 1.00 92.00 359 VAL A CA 1
ATOM 2997 C C . VAL A 1 359 ? 25.967 0.124 -26.933 1.00 92.00 359 VAL A C 1
ATOM 2999 O O . VAL A 1 359 ? 25.072 -0.321 -27.649 1.00 92.00 359 VAL A O 1
ATOM 3002 N N . ILE A 1 360 ? 25.898 1.293 -26.303 1.00 92.75 360 ILE A N 1
ATOM 3003 C CA . ILE A 1 360 ? 24.810 2.256 -26.407 1.00 92.75 360 ILE A CA 1
ATOM 3004 C C . ILE A 1 360 ? 25.293 3.440 -27.241 1.00 92.75 360 ILE A C 1
ATOM 3006 O O . ILE A 1 360 ? 26.306 4.061 -26.920 1.00 92.75 360 ILE A O 1
ATOM 3010 N N . PHE A 1 361 ? 24.559 3.774 -28.291 1.00 91.00 361 PHE A N 1
ATOM 3011 C CA . PHE A 1 361 ? 24.843 4.927 -29.136 1.00 91.00 361 PHE A CA 1
ATOM 3012 C C . PHE A 1 361 ? 23.756 5.978 -28.970 1.00 91.00 361 PHE A C 1
ATOM 3014 O O . PHE A 1 361 ? 22.628 5.773 -29.402 1.00 91.00 361 PHE A O 1
ATOM 3021 N N . GLU A 1 362 ? 24.101 7.108 -28.366 1.00 91.81 362 GLU A N 1
ATOM 3022 C CA . GLU A 1 362 ? 23.251 8.288 -28.280 1.00 91.81 362 GLU A CA 1
ATOM 3023 C C . GLU A 1 362 ? 23.603 9.235 -29.435 1.00 91.81 362 GLU A C 1
ATOM 3025 O O . GLU A 1 362 ? 24.614 9.943 -29.398 1.00 91.81 362 GLU A O 1
ATOM 3030 N N . LEU A 1 363 ? 22.808 9.180 -30.505 1.00 80.44 363 LEU A N 1
ATOM 3031 C CA . LEU A 1 363 ? 23.110 9.782 -31.805 1.00 80.44 363 LEU A CA 1
ATOM 3032 C C . LEU A 1 363 ? 21.925 10.579 -32.356 1.00 80.44 363 LEU A C 1
ATOM 3034 O O . LEU A 1 3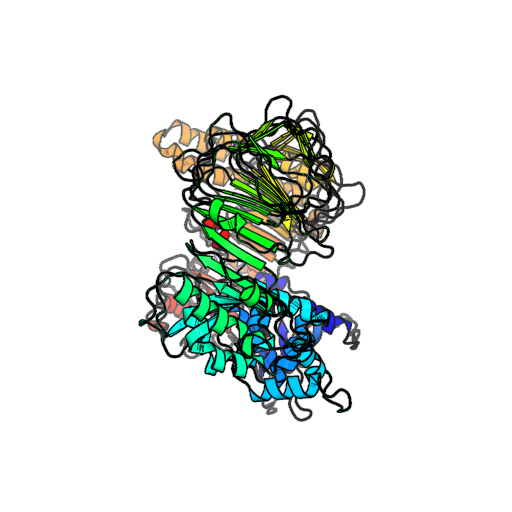63 ? 20.777 10.391 -31.962 1.00 80.44 363 LEU A O 1
ATOM 3038 N N . ASN A 1 364 ? 22.222 11.401 -33.363 1.00 69.75 364 ASN A N 1
ATOM 3039 C CA . ASN A 1 364 ? 21.218 12.116 -34.154 1.00 69.75 364 ASN A CA 1
ATOM 3040 C C . ASN A 1 364 ? 20.952 11.453 -35.526 1.00 69.75 364 ASN A C 1
ATOM 3042 O O . ASN A 1 364 ? 20.138 11.953 -36.292 1.00 69.75 364 ASN A O 1
ATOM 3046 N N . SER A 1 365 ? 21.657 10.368 -35.889 1.00 75.19 365 SER A N 1
ATOM 3047 C CA . SER A 1 365 ? 21.510 9.696 -37.194 1.00 75.19 365 SER A CA 1
ATOM 3048 C C . SER A 1 365 ? 21.888 8.209 -37.147 1.00 75.19 365 SER A C 1
ATOM 3050 O O . SER A 1 365 ? 22.752 7.797 -36.371 1.00 75.19 365 SER A O 1
ATOM 3052 N N . PHE A 1 366 ? 21.259 7.411 -38.019 1.00 75.62 366 PHE A N 1
ATOM 3053 C CA . PHE A 1 366 ? 21.533 5.983 -38.228 1.00 75.62 366 PHE A CA 1
ATOM 3054 C C . PHE A 1 366 ? 22.770 5.697 -39.079 1.00 75.62 366 PHE A C 1
ATOM 3056 O O . PHE A 1 366 ? 23.292 4.584 -39.013 1.00 75.62 366 PHE A O 1
ATOM 3063 N N . GLU A 1 367 ? 23.247 6.646 -39.891 1.00 73.00 367 GLU A N 1
ATOM 3064 C CA . GLU A 1 367 ? 24.350 6.379 -40.830 1.00 73.00 367 GLU A CA 1
ATOM 3065 C C . GLU A 1 367 ? 25.623 5.912 -40.114 1.00 73.00 367 GLU A C 1
ATOM 3067 O O . GLU A 1 367 ? 26.332 5.031 -40.606 1.00 73.00 367 GLU A O 1
ATOM 3072 N N . ASN A 1 368 ? 25.830 6.394 -38.889 1.00 68.88 368 ASN A N 1
ATOM 3073 C CA . ASN A 1 368 ? 26.977 6.049 -38.057 1.00 68.88 368 ASN A CA 1
ATOM 3074 C C . ASN A 1 368 ? 26.930 4.593 -37.558 1.00 68.88 368 ASN A C 1
ATOM 3076 O O . ASN A 1 368 ? 27.979 4.005 -37.293 1.00 68.88 368 ASN A O 1
ATOM 3080 N N . LEU A 1 369 ? 25.747 3.962 -37.492 1.00 71.88 369 LEU A N 1
ATOM 3081 C CA . LEU A 1 369 ? 25.609 2.572 -37.035 1.00 71.88 369 LEU A CA 1
ATOM 3082 C C . LEU A 1 369 ? 26.206 1.560 -38.013 1.00 71.88 369 LEU A C 1
ATOM 3084 O O . LEU A 1 369 ? 26.601 0.472 -37.599 1.00 71.88 369 LEU A O 1
ATOM 3088 N N . LYS A 1 370 ? 26.295 1.896 -39.308 1.00 71.19 370 LYS A N 1
ATOM 3089 C CA . LYS A 1 370 ? 26.870 0.989 -40.318 1.00 71.19 370 LYS A CA 1
ATOM 3090 C C . LYS A 1 370 ? 28.340 0.662 -40.041 1.00 71.19 370 LYS A C 1
ATOM 3092 O O . LYS A 1 370 ? 28.844 -0.329 -40.558 1.00 71.19 370 LYS A O 1
ATOM 3097 N N . SER A 1 371 ? 29.014 1.484 -39.236 1.00 68.44 371 SER A N 1
ATOM 3098 C CA . SER A 1 371 ? 30.411 1.296 -38.846 1.00 68.44 371 SER A CA 1
ATOM 3099 C C . SER A 1 371 ? 30.611 0.339 -37.665 1.00 68.44 371 SER A C 1
ATOM 3101 O O . SER A 1 371 ? 31.749 0.053 -37.297 1.00 68.44 371 SER A O 1
ATOM 3103 N N . ILE A 1 372 ? 29.526 -0.164 -37.066 1.00 69.69 372 ILE A N 1
ATOM 3104 C CA . ILE A 1 372 ? 29.597 -0.967 -35.850 1.00 69.69 372 ILE A CA 1
ATOM 3105 C C . ILE A 1 372 ? 29.925 -2.435 -36.174 1.00 69.69 372 ILE A C 1
ATOM 3107 O O . ILE A 1 372 ? 29.295 -3.035 -37.051 1.00 69.69 372 ILE A O 1
ATOM 3111 N N . PRO A 1 373 ? 30.864 -3.049 -35.438 1.00 69.62 373 PRO A N 1
ATOM 3112 C CA . PRO A 1 373 ? 31.200 -4.460 -35.591 1.00 69.62 373 PRO A CA 1
ATOM 3113 C C . PRO A 1 373 ? 30.030 -5.409 -35.309 1.00 69.62 373 PRO A C 1
ATOM 3115 O O . PRO A 1 373 ? 29.298 -5.248 -34.333 1.00 69.62 373 PRO A O 1
ATOM 3118 N N . LYS A 1 374 ? 29.888 -6.460 -36.124 1.00 73.81 374 LYS A N 1
ATOM 3119 C CA . LYS A 1 374 ? 28.785 -7.433 -36.009 1.00 73.81 374 LYS A CA 1
ATOM 3120 C C . LYS A 1 374 ? 28.927 -8.393 -34.824 1.00 73.81 374 LYS A C 1
ATOM 3122 O O . LYS A 1 374 ? 27.973 -9.072 -34.463 1.00 73.81 374 LYS A O 1
ATOM 3127 N N . GLU A 1 375 ? 30.113 -8.483 -34.237 1.00 75.44 375 GLU A N 1
ATOM 3128 C CA . GLU A 1 375 ? 30.463 -9.458 -33.205 1.00 75.44 375 GLU A CA 1
ATOM 3129 C C . GLU A 1 375 ? 30.011 -9.051 -31.796 1.00 75.44 375 GLU A C 1
ATOM 3131 O O . GLU A 1 375 ? 29.900 -9.910 -30.917 1.00 75.44 375 GLU A O 1
ATOM 3136 N N . ILE A 1 376 ? 29.712 -7.768 -31.572 1.00 75.19 376 ILE A N 1
ATOM 3137 C CA . ILE A 1 376 ? 29.112 -7.299 -30.320 1.00 75.19 376 ILE A CA 1
ATOM 3138 C C . ILE A 1 376 ? 27.629 -7.692 -30.347 1.00 75.19 376 ILE A C 1
ATOM 3140 O O . ILE A 1 376 ? 26.857 -7.249 -31.191 1.00 75.19 376 ILE A O 1
ATOM 3144 N N . LYS A 1 377 ? 27.223 -8.583 -29.438 1.00 72.88 377 LYS A N 1
ATOM 3145 C CA . LYS A 1 377 ? 25.911 -9.254 -29.515 1.00 72.88 377 LYS A CA 1
ATOM 3146 C C . LYS A 1 377 ? 24.719 -8.341 -29.226 1.00 72.88 377 LYS A C 1
ATOM 3148 O O . LYS A 1 377 ? 23.621 -8.635 -29.694 1.00 72.88 377 LYS A O 1
ATOM 3153 N N . ASN A 1 378 ? 24.922 -7.274 -28.453 1.00 83.31 378 ASN A N 1
ATOM 3154 C CA . ASN A 1 378 ? 23.849 -6.377 -28.040 1.00 83.31 378 ASN A CA 1
ATOM 3155 C C . ASN A 1 378 ? 24.216 -4.924 -28.336 1.00 83.31 378 ASN A C 1
ATOM 3157 O O . ASN A 1 378 ? 25.152 -4.380 -27.753 1.00 83.31 378 ASN A O 1
ATOM 3161 N N . HIS A 1 379 ? 23.422 -4.277 -29.179 1.00 88.69 379 HIS A N 1
ATOM 3162 C CA . HIS A 1 379 ? 23.476 -2.832 -29.350 1.00 88.69 379 HIS A CA 1
ATOM 3163 C C . HIS A 1 379 ? 22.187 -2.194 -28.851 1.00 88.69 379 HIS A C 1
ATOM 3165 O O . HIS A 1 379 ? 21.091 -2.737 -29.042 1.00 88.69 379 HIS A O 1
ATOM 3171 N N . GLU A 1 380 ? 22.345 -1.033 -28.233 1.00 92.38 380 GLU A N 1
ATOM 3172 C CA . GLU A 1 380 ? 21.269 -0.113 -27.908 1.00 92.38 380 GLU A CA 1
ATOM 3173 C C . GLU A 1 380 ? 21.504 1.201 -28.645 1.00 92.38 380 GLU A C 1
ATOM 3175 O O . GLU A 1 380 ? 22.634 1.675 -28.766 1.00 92.38 380 GLU A O 1
ATOM 3180 N N . MET A 1 381 ? 20.437 1.798 -29.152 1.00 91.81 381 MET A N 1
ATOM 3181 C CA . MET A 1 381 ? 20.509 3.094 -29.807 1.00 91.81 381 MET A CA 1
ATOM 3182 C C . MET A 1 381 ? 19.513 4.039 -29.160 1.00 91.81 381 MET A C 1
ATOM 3184 O O . MET A 1 381 ? 18.357 3.677 -28.977 1.00 91.81 381 MET A O 1
ATOM 3188 N N . ILE A 1 382 ? 19.958 5.247 -28.838 1.00 93.81 382 ILE A N 1
ATOM 3189 C CA . ILE A 1 382 ? 19.132 6.340 -28.343 1.00 93.81 382 ILE A CA 1
ATOM 3190 C C . ILE A 1 382 ? 19.185 7.447 -29.390 1.00 93.81 382 ILE A C 1
ATOM 3192 O O . ILE A 1 382 ? 20.239 8.021 -29.658 1.00 93.81 382 ILE A O 1
ATOM 3196 N N . LEU A 1 383 ? 18.041 7.734 -29.988 1.00 92.94 383 LEU A N 1
ATOM 3197 C CA . LEU A 1 383 ? 17.866 8.743 -31.016 1.00 92.94 383 LEU A CA 1
ATOM 3198 C C . LEU A 1 383 ? 17.137 9.933 -30.436 1.00 92.94 383 LEU A C 1
ATOM 3200 O O . LEU A 1 383 ? 16.070 9.774 -29.847 1.00 92.94 383 LEU A O 1
ATOM 3204 N N . LYS A 1 384 ? 17.716 11.119 -30.606 1.00 93.44 384 LYS A N 1
ATOM 3205 C CA . LYS A 1 384 ? 17.140 12.367 -30.107 1.00 93.44 384 LYS A CA 1
ATOM 3206 C C . LYS A 1 384 ? 16.877 13.318 -31.259 1.00 93.44 384 LYS A C 1
ATOM 3208 O O . LYS A 1 384 ? 17.765 13.516 -32.083 1.00 93.44 384 LYS A O 1
ATOM 3213 N N . ASN A 1 385 ? 15.696 13.933 -31.290 1.00 92.56 385 ASN A N 1
ATOM 3214 C CA . ASN A 1 385 ? 15.355 14.964 -32.278 1.00 92.56 385 ASN A CA 1
ATOM 3215 C C . ASN A 1 385 ? 15.527 14.510 -33.741 1.00 92.56 385 ASN A C 1
ATOM 3217 O O . ASN A 1 385 ? 15.946 15.291 -34.595 1.00 92.56 385 ASN A O 1
ATOM 3221 N N . VAL A 1 386 ? 15.238 13.237 -34.034 1.00 90.88 386 VAL A N 1
ATOM 3222 C CA . VAL A 1 386 ? 15.399 12.669 -35.381 1.00 90.88 386 VAL A CA 1
ATOM 3223 C C . VAL A 1 386 ? 14.068 12.640 -36.115 1.00 90.88 386 VAL A C 1
ATOM 3225 O O . VAL A 1 386 ? 13.053 12.251 -35.545 1.00 90.88 386 VAL A O 1
ATOM 3228 N N . ILE A 1 387 ? 14.085 13.006 -37.397 1.00 91.38 387 ILE A N 1
ATOM 3229 C CA . ILE A 1 387 ? 12.961 12.806 -38.315 1.00 91.38 387 ILE A CA 1
ATOM 3230 C C . ILE A 1 387 ? 13.171 11.465 -39.017 1.00 91.38 387 ILE A C 1
ATOM 3232 O O . ILE A 1 387 ? 14.183 11.259 -39.685 1.00 91.38 387 ILE A O 1
ATOM 3236 N N . LEU A 1 388 ? 12.236 10.539 -38.834 1.00 88.50 388 LEU A N 1
ATOM 3237 C CA . LEU A 1 388 ? 12.342 9.178 -39.343 1.00 88.50 388 LEU A CA 1
ATOM 3238 C C . LEU A 1 388 ? 11.640 9.051 -40.690 1.00 88.50 388 LEU A C 1
ATOM 3240 O O . LEU A 1 388 ? 10.434 9.282 -40.812 1.00 88.50 388 LEU A O 1
ATOM 3244 N N . GLU A 1 389 ? 12.430 8.655 -41.684 1.00 81.19 389 GLU A N 1
ATOM 3245 C CA . GLU A 1 389 ? 11.981 8.354 -43.037 1.00 81.19 389 GLU A CA 1
ATOM 3246 C C . GLU A 1 389 ? 11.510 6.891 -43.180 1.00 81.19 389 GLU A C 1
ATOM 3248 O O . GLU A 1 389 ? 11.890 6.025 -42.386 1.00 81.19 389 GLU A O 1
ATOM 3253 N N . PRO A 1 390 ? 10.714 6.577 -44.217 1.00 69.94 390 PRO A N 1
ATOM 3254 C CA . PRO A 1 390 ? 10.011 5.293 -44.356 1.00 69.94 390 PRO A CA 1
ATOM 3255 C C . PRO A 1 390 ? 10.928 4.095 -44.583 1.00 69.94 390 PRO A C 1
ATOM 3257 O O . PRO A 1 390 ? 10.599 2.957 -44.263 1.00 69.94 390 PRO A O 1
ATOM 3260 N N . THR A 1 391 ? 12.096 4.344 -45.170 1.00 75.44 391 THR A N 1
ATOM 3261 C CA . THR A 1 391 ? 13.054 3.319 -45.593 1.00 75.44 391 THR A CA 1
ATOM 3262 C C . THR A 1 391 ? 14.067 2.976 -44.505 1.00 75.44 391 THR A C 1
ATOM 3264 O O . THR A 1 391 ? 15.167 2.499 -44.802 1.00 75.44 391 THR A O 1
ATOM 3267 N N . LEU A 1 392 ? 13.734 3.238 -43.238 1.00 78.88 392 LEU A N 1
ATOM 3268 C CA . LEU A 1 392 ? 14.640 2.992 -42.130 1.00 78.88 392 LEU A CA 1
ATOM 3269 C C . LEU A 1 392 ? 14.980 1.500 -42.023 1.00 78.88 392 LEU A C 1
ATOM 3271 O O . LEU A 1 392 ? 14.173 0.676 -41.601 1.00 78.88 392 LEU A O 1
ATOM 3275 N N . THR A 1 393 ? 16.220 1.158 -42.364 1.00 85.19 393 THR A N 1
ATOM 3276 C CA . THR A 1 393 ? 16.744 -0.197 -42.185 1.00 85.19 393 THR A CA 1
ATOM 3277 C C . THR A 1 393 ? 17.407 -0.289 -40.817 1.00 85.19 393 THR A C 1
ATOM 3279 O O . THR A 1 393 ? 18.515 0.213 -40.622 1.00 85.19 393 THR A O 1
ATOM 3282 N N . ILE A 1 394 ? 16.726 -0.919 -39.860 1.00 88.19 394 ILE A N 1
ATOM 3283 C CA . ILE A 1 394 ? 17.275 -1.180 -38.526 1.00 88.19 394 ILE A CA 1
ATOM 3284 C C . ILE A 1 394 ? 18.289 -2.332 -38.643 1.00 88.19 394 ILE A C 1
ATOM 3286 O O . ILE A 1 394 ? 17.918 -3.379 -39.159 1.00 88.19 394 ILE A O 1
ATOM 3290 N N . PRO A 1 395 ? 19.549 -2.207 -38.194 1.00 86.75 395 PRO A N 1
ATOM 3291 C CA . PRO A 1 395 ? 20.506 -3.319 -38.235 1.00 86.75 395 PRO A CA 1
ATOM 3292 C C . PRO A 1 395 ? 20.074 -4.510 -37.363 1.00 86.75 395 PRO A C 1
ATOM 3294 O O . PRO A 1 395 ? 19.561 -4.310 -36.266 1.00 86.75 395 PRO A O 1
ATOM 3297 N N . ASP A 1 396 ? 20.337 -5.742 -37.809 1.00 87.56 396 ASP A N 1
ATOM 3298 C CA . ASP A 1 396 ? 20.049 -6.996 -37.079 1.00 87.56 396 ASP A CA 1
ATOM 3299 C C . ASP A 1 396 ? 20.840 -7.156 -35.768 1.00 87.56 396 ASP A C 1
ATOM 3301 O O . ASP A 1 396 ? 20.437 -7.880 -34.851 1.00 87.56 396 ASP A O 1
ATOM 3305 N N . THR A 1 397 ? 21.952 -6.430 -35.660 1.00 84.50 397 THR A N 1
ATOM 3306 C CA . THR A 1 397 ? 22.790 -6.326 -34.462 1.00 84.50 397 THR A CA 1
ATOM 3307 C C . THR A 1 397 ? 22.165 -5.466 -33.357 1.00 84.50 397 THR A C 1
ATOM 3309 O O . THR A 1 397 ? 22.619 -5.529 -32.210 1.00 84.50 397 THR A O 1
ATOM 3312 N N . LEU A 1 398 ? 21.138 -4.666 -33.668 1.00 90.31 398 LEU A N 1
ATOM 3313 C CA . LEU A 1 398 ? 20.439 -3.820 -32.705 1.00 90.31 398 LEU A CA 1
ATOM 3314 C C . LEU A 1 398 ? 19.410 -4.644 -31.929 1.00 90.31 398 LEU A C 1
ATOM 3316 O O . LEU A 1 398 ? 18.563 -5.303 -32.520 1.00 90.31 398 LEU A O 1
ATOM 3320 N N . LYS A 1 399 ? 19.473 -4.608 -30.594 1.00 93.31 399 LYS A N 1
ATOM 3321 C CA . LYS A 1 399 ? 18.514 -5.303 -29.712 1.00 93.31 399 LYS A CA 1
ATOM 3322 C C . LYS A 1 399 ? 17.576 -4.346 -29.000 1.00 93.31 399 LYS A C 1
ATOM 3324 O O . LYS A 1 399 ? 16.475 -4.743 -28.623 1.00 93.31 399 LYS A O 1
ATOM 3329 N N . ARG A 1 400 ? 18.010 -3.104 -28.799 1.00 95.12 400 ARG A N 1
ATOM 3330 C CA . ARG A 1 400 ? 17.262 -2.087 -28.065 1.00 95.12 400 ARG A CA 1
ATOM 3331 C C . ARG A 1 400 ? 17.303 -0.765 -28.807 1.00 95.12 400 ARG A C 1
ATOM 3333 O O . ARG A 1 400 ? 18.343 -0.386 -29.338 1.00 95.12 400 ARG A O 1
ATOM 3340 N N . ILE A 1 401 ? 16.189 -0.055 -28.832 1.00 95.50 401 ILE A N 1
ATOM 3341 C CA . ILE A 1 401 ? 16.112 1.246 -29.488 1.00 95.50 401 ILE A CA 1
ATOM 3342 C C . ILE A 1 401 ? 15.225 2.192 -28.688 1.00 95.50 401 ILE A C 1
ATOM 3344 O O . ILE A 1 401 ? 14.169 1.804 -28.200 1.00 95.50 401 ILE A O 1
ATOM 3348 N N . SER A 1 402 ? 15.667 3.430 -28.532 1.00 96.62 402 SER A N 1
ATOM 3349 C CA . SER A 1 402 ? 14.958 4.498 -27.845 1.00 96.62 402 SER A CA 1
ATOM 3350 C C . SER A 1 402 ? 14.882 5.710 -28.759 1.00 96.62 402 SER A C 1
ATOM 3352 O O . SER A 1 402 ? 15.884 6.109 -29.344 1.00 96.62 402 SER A O 1
ATOM 3354 N N . PHE A 1 403 ? 13.702 6.301 -28.869 1.00 95.94 403 PHE A N 1
ATOM 3355 C CA . PHE A 1 403 ? 13.445 7.545 -29.575 1.00 95.94 403 PHE A CA 1
ATOM 3356 C C . PHE A 1 403 ? 12.985 8.577 -28.556 1.00 95.94 403 PHE A C 1
ATOM 3358 O O . PHE A 1 403 ? 12.081 8.309 -27.768 1.00 95.94 403 PHE A O 1
ATOM 3365 N N . GLN A 1 404 ? 13.613 9.743 -28.551 1.00 95.31 404 GLN A N 1
ATOM 3366 C CA . GLN A 1 404 ? 13.291 10.847 -27.657 1.00 95.31 404 GLN A CA 1
ATOM 3367 C C . GLN A 1 404 ? 13.067 12.090 -28.505 1.00 95.31 404 GLN A C 1
ATOM 3369 O O . GLN A 1 404 ? 13.902 12.408 -29.356 1.00 95.31 404 GLN A O 1
ATOM 3374 N N . GLU A 1 405 ? 11.938 12.767 -28.309 1.00 94.31 405 GLU A N 1
ATOM 3375 C CA . GLU A 1 405 ? 11.629 14.025 -29.009 1.00 94.31 405 GLU A CA 1
ATOM 3376 C C . GLU A 1 405 ? 11.755 13.884 -30.542 1.00 94.31 405 GLU A C 1
ATOM 3378 O O . GLU A 1 405 ? 12.193 14.789 -31.241 1.00 94.31 405 GLU A O 1
ATOM 3383 N N . SER A 1 406 ? 11.450 12.695 -31.074 1.00 94.62 406 SER A N 1
ATOM 3384 C CA . SER A 1 406 ? 11.652 12.349 -32.485 1.00 94.62 406 SER A CA 1
ATOM 3385 C C . SER A 1 406 ? 10.346 12.452 -33.272 1.00 94.62 406 SER A C 1
ATOM 3387 O O . SER A 1 406 ? 9.264 12.383 -32.695 1.00 94.62 406 SER A O 1
ATOM 3389 N N . GLN A 1 407 ? 10.437 12.601 -34.593 1.00 94.31 407 GLN A N 1
ATOM 3390 C CA . GLN A 1 407 ? 9.286 12.718 -35.482 1.00 94.31 407 GLN A CA 1
ATOM 3391 C C . GLN A 1 407 ? 9.156 11.487 -36.385 1.00 94.31 407 GLN A C 1
ATOM 3393 O O . GLN A 1 407 ? 10.076 11.152 -37.127 1.00 94.31 407 GLN A O 1
ATOM 3398 N N . PHE A 1 408 ? 7.996 10.835 -36.367 1.00 93.69 408 PHE A N 1
ATOM 3399 C CA . PHE A 1 408 ? 7.683 9.668 -37.191 1.00 93.69 408 PHE A CA 1
ATOM 3400 C C . PHE A 1 408 ? 6.706 10.076 -38.296 1.00 93.69 408 PHE A C 1
ATOM 3402 O O . PHE A 1 408 ? 5.523 10.312 -38.039 1.00 93.69 408 PHE A O 1
ATOM 3409 N N . CYS A 1 409 ? 7.196 10.178 -39.532 1.00 92.88 409 CYS A N 1
ATOM 3410 C CA . CYS A 1 409 ? 6.381 10.620 -40.666 1.00 92.88 409 CYS A CA 1
ATOM 3411 C C . CYS A 1 409 ? 5.492 9.505 -41.241 1.00 92.88 409 CYS A C 1
ATOM 3413 O O . CYS A 1 409 ? 4.425 9.801 -41.783 1.00 92.88 409 CYS A O 1
ATOM 3415 N N . GLU A 1 410 ? 5.907 8.245 -41.092 1.00 93.69 410 GLU A N 1
ATOM 3416 C CA . GLU A 1 410 ? 5.237 7.060 -41.635 1.00 93.69 410 GLU A CA 1
ATOM 3417 C C . GLU A 1 410 ? 5.193 5.903 -40.624 1.00 93.69 410 GLU A C 1
ATOM 3419 O O . GLU A 1 410 ? 5.751 5.983 -39.529 1.00 93.69 410 GLU A O 1
ATOM 3424 N N . SER A 1 411 ? 4.476 4.833 -40.982 1.00 94.62 411 SER A N 1
ATOM 3425 C CA . SER A 1 411 ? 4.379 3.623 -40.159 1.00 94.62 411 SER A CA 1
ATOM 3426 C C . SER A 1 411 ? 5.734 2.926 -40.046 1.00 94.62 411 SER A C 1
ATOM 3428 O O . SER A 1 411 ? 6.469 2.831 -41.025 1.00 94.62 411 SER A O 1
ATOM 3430 N N . LEU A 1 412 ? 6.035 2.379 -38.869 1.00 94.44 412 LEU A N 1
ATOM 3431 C CA . LEU A 1 412 ? 7.288 1.679 -38.596 1.00 94.44 412 LEU A CA 1
ATOM 3432 C C . LEU A 1 412 ? 6.990 0.285 -38.054 1.00 94.44 412 LEU A C 1
ATOM 3434 O O . LEU A 1 412 ? 6.183 0.114 -37.142 1.00 94.44 412 LEU A O 1
ATOM 3438 N N . ILE A 1 413 ? 7.672 -0.713 -38.601 1.00 94.94 413 ILE A N 1
ATOM 3439 C CA . ILE A 1 413 ? 7.587 -2.095 -38.137 1.00 94.94 413 ILE A CA 1
ATOM 3440 C C . ILE A 1 413 ? 8.916 -2.435 -37.481 1.00 94.94 413 ILE A C 1
ATOM 3442 O O . ILE A 1 413 ? 9.952 -2.431 -38.146 1.00 94.94 413 ILE A O 1
ATOM 3446 N N . PHE A 1 414 ? 8.889 -2.724 -36.181 1.00 94.94 414 PHE A N 1
ATOM 3447 C CA . PHE A 1 414 ? 10.071 -3.214 -35.494 1.00 94.94 414 PHE A CA 1
ATOM 3448 C C . PHE A 1 414 ? 10.286 -4.690 -35.835 1.00 94.94 414 PHE A C 1
ATOM 3450 O O . PHE A 1 414 ? 9.370 -5.497 -35.671 1.00 94.94 414 PHE A O 1
ATOM 3457 N N . PRO A 1 415 ? 11.480 -5.055 -36.317 1.00 93.94 415 PRO A N 1
ATOM 3458 C CA . PRO A 1 415 ? 11.795 -6.430 -36.666 1.00 93.94 415 PRO A CA 1
ATOM 3459 C C . PRO A 1 415 ? 11.939 -7.309 -35.417 1.00 93.94 415 PRO A C 1
ATOM 3461 O O . PRO A 1 415 ? 12.269 -6.831 -34.331 1.00 93.94 415 PRO A O 1
ATOM 3464 N N . ASN A 1 416 ? 11.753 -8.617 -35.593 1.00 94.50 416 ASN A N 1
ATOM 3465 C CA . ASN A 1 416 ? 11.696 -9.610 -34.514 1.00 94.50 416 ASN A CA 1
ATOM 3466 C C . ASN A 1 416 ? 12.959 -9.744 -33.648 1.00 94.50 416 ASN A C 1
ATOM 3468 O O . ASN A 1 416 ? 12.913 -10.289 -32.550 1.00 94.50 416 ASN A O 1
ATOM 3472 N N . TYR A 1 417 ? 14.107 -9.253 -34.104 1.00 92.88 417 TYR A N 1
ATOM 3473 C CA . TYR A 1 417 ? 15.328 -9.265 -33.303 1.00 92.88 417 TYR A CA 1
ATOM 3474 C C . TYR A 1 417 ? 15.406 -8.116 -32.287 1.00 92.88 417 TYR A C 1
ATOM 3476 O O . TYR A 1 417 ? 16.308 -8.147 -31.444 1.00 92.88 417 TYR A O 1
ATOM 3484 N N . ILE A 1 418 ? 14.501 -7.130 -32.350 1.00 95.19 418 ILE A N 1
ATOM 3485 C CA . ILE A 1 418 ? 14.417 -6.015 -31.400 1.00 95.19 418 ILE A CA 1
ATOM 3486 C C . ILE A 1 418 ? 13.623 -6.452 -30.168 1.00 95.19 418 ILE A C 1
ATOM 3488 O O . ILE A 1 418 ? 12.424 -6.708 -30.226 1.00 95.19 418 ILE A O 1
ATOM 3492 N N . GLN A 1 419 ? 14.300 -6.484 -29.025 1.00 95.31 419 GLN A N 1
ATOM 3493 C CA . GLN A 1 419 ? 13.741 -6.929 -27.750 1.00 95.31 419 GLN A CA 1
ATOM 3494 C C . GLN A 1 419 ? 13.157 -5.781 -26.925 1.00 95.31 419 GLN A C 1
ATOM 3496 O O . GLN A 1 419 ? 12.272 -6.013 -26.108 1.00 95.31 419 GLN A O 1
ATOM 3501 N N . SER A 1 420 ? 13.662 -4.555 -27.094 1.00 96.44 420 SER A N 1
ATOM 3502 C CA . SER A 1 420 ? 13.218 -3.401 -26.308 1.00 96.44 420 SER A CA 1
ATOM 3503 C C . SER A 1 420 ? 13.046 -2.168 -27.175 1.00 96.44 420 SER A C 1
ATOM 3505 O O . SER A 1 420 ? 13.965 -1.798 -27.909 1.00 96.44 420 SER A O 1
ATOM 3507 N N . VAL A 1 421 ? 11.912 -1.491 -27.028 1.00 97.31 421 VAL A N 1
ATOM 3508 C CA . VAL A 1 421 ? 11.649 -0.209 -27.682 1.00 97.31 421 VAL A CA 1
ATOM 3509 C C . VAL A 1 421 ? 11.197 0.826 -26.661 1.00 97.31 421 VAL A C 1
ATOM 3511 O O . VAL A 1 421 ? 10.330 0.543 -25.841 1.00 97.31 421 VAL A O 1
ATOM 3514 N N . ALA A 1 422 ? 11.753 2.033 -26.737 1.00 97.62 422 ALA A N 1
ATOM 3515 C CA . ALA A 1 422 ? 11.276 3.196 -26.002 1.00 97.62 422 ALA A CA 1
ATOM 3516 C C . ALA A 1 422 ? 10.933 4.348 -26.967 1.00 97.62 422 ALA A C 1
ATOM 3518 O O . ALA A 1 422 ? 11.719 4.644 -27.861 1.00 97.62 422 ALA A O 1
ATOM 3519 N N . ILE A 1 423 ? 9.787 5.011 -26.807 1.00 96.75 423 ILE A N 1
ATOM 3520 C CA . ILE A 1 423 ? 9.381 6.194 -27.585 1.00 96.75 423 ILE A CA 1
ATOM 3521 C C . ILE A 1 423 ? 8.868 7.256 -26.613 1.00 96.75 423 ILE A C 1
ATOM 3523 O O . ILE A 1 423 ? 7.790 7.127 -26.042 1.00 96.75 423 ILE A O 1
ATOM 3527 N N . LEU A 1 424 ? 9.645 8.310 -26.409 1.00 95.38 424 LEU A N 1
ATOM 3528 C CA . LEU A 1 424 ? 9.397 9.323 -25.390 1.00 95.38 424 LEU A CA 1
ATOM 3529 C C . LEU A 1 424 ? 9.186 10.679 -26.061 1.00 95.38 424 LEU A C 1
ATOM 3531 O O . LEU A 1 424 ? 9.998 11.081 -26.900 1.00 95.38 424 LEU A O 1
ATOM 3535 N N . ARG A 1 425 ? 8.118 11.393 -25.683 1.00 93.88 425 ARG A N 1
ATOM 3536 C CA . ARG A 1 425 ? 7.836 12.777 -26.122 1.00 93.88 425 ARG A CA 1
ATOM 3537 C C . ARG A 1 425 ? 7.925 12.983 -27.633 1.00 93.88 425 ARG A C 1
ATOM 3539 O O . ARG A 1 425 ? 8.414 14.009 -28.092 1.00 93.88 425 ARG A O 1
ATOM 3546 N N . SER A 1 426 ? 7.554 11.974 -28.408 1.00 94.12 426 SER A N 1
ATOM 3547 C CA . SER A 1 426 ? 7.772 11.971 -29.851 1.00 94.12 426 SER A CA 1
ATOM 3548 C C . SER A 1 426 ? 6.496 12.359 -30.594 1.00 94.12 426 SER A C 1
ATOM 3550 O O . SER A 1 426 ? 5.385 12.089 -30.138 1.00 94.12 426 SER A O 1
ATOM 3552 N N . ASP A 1 427 ? 6.657 12.978 -31.758 1.00 92.50 427 ASP A N 1
ATOM 3553 C CA . ASP A 1 427 ? 5.555 13.367 -32.631 1.00 92.50 427 ASP A CA 1
ATOM 3554 C C . ASP A 1 427 ? 5.372 12.306 -33.715 1.00 92.50 427 ASP A C 1
ATOM 3556 O O . ASP A 1 427 ? 6.276 12.037 -34.502 1.00 92.50 427 ASP A O 1
ATOM 3560 N N . VAL A 1 428 ? 4.193 11.696 -33.791 1.00 91.81 428 VAL A N 1
ATOM 3561 C CA . VAL A 1 428 ? 3.899 10.675 -34.804 1.00 91.81 428 VAL A CA 1
ATOM 3562 C C . VAL A 1 428 ? 2.760 11.141 -35.691 1.00 91.81 428 VAL A C 1
ATOM 3564 O O . VAL A 1 428 ? 1.755 11.671 -35.211 1.00 91.81 428 VAL A O 1
ATOM 3567 N N . ASN A 1 429 ? 2.925 10.968 -37.005 1.00 92.25 429 ASN A N 1
ATOM 3568 C CA . ASN A 1 429 ? 1.874 11.244 -37.973 1.00 92.25 429 ASN A CA 1
ATOM 3569 C C . ASN A 1 429 ? 0.606 10.467 -37.583 1.00 92.25 429 ASN A C 1
ATOM 3571 O O . ASN A 1 429 ? 0.672 9.291 -37.233 1.00 92.25 429 ASN A O 1
ATOM 3575 N N . GLN A 1 430 ? -0.556 11.119 -37.639 1.00 88.00 430 GLN A N 1
ATOM 3576 C CA . GLN A 1 430 ? -1.819 10.563 -37.146 1.00 88.00 430 GLN A CA 1
ATOM 3577 C C . GLN A 1 430 ? -2.219 9.248 -37.828 1.00 88.00 430 GLN A C 1
ATOM 3579 O O . GLN A 1 430 ? -2.945 8.452 -37.228 1.00 88.00 430 GLN A O 1
ATOM 3584 N N . ASP A 1 431 ? -1.741 9.019 -39.052 1.00 90.50 431 ASP A N 1
ATOM 3585 C CA . ASP A 1 431 ? -1.994 7.798 -39.816 1.00 90.50 431 ASP A CA 1
ATOM 3586 C C . ASP A 1 431 ? -0.874 6.756 -39.721 1.00 90.50 431 ASP A C 1
ATOM 3588 O O . ASP A 1 431 ? -1.062 5.611 -40.139 1.00 90.50 431 ASP A O 1
ATOM 3592 N N . ALA A 1 432 ? 0.263 7.111 -39.121 1.00 93.56 432 ALA A N 1
ATOM 3593 C CA . ALA A 1 432 ? 1.356 6.182 -38.894 1.00 93.56 432 ALA A CA 1
ATOM 3594 C C . ALA A 1 432 ? 1.027 5.208 -37.756 1.00 93.56 432 ALA A C 1
ATOM 3596 O O . ALA A 1 432 ? 0.469 5.574 -36.721 1.00 93.56 432 ALA A O 1
ATOM 3597 N N . THR A 1 433 ? 1.395 3.944 -37.960 1.00 95.81 433 THR A N 1
ATOM 3598 C CA . THR A 1 433 ? 1.257 2.872 -36.973 1.00 95.81 433 THR A CA 1
ATOM 3599 C C . THR A 1 433 ? 2.622 2.284 -36.650 1.00 95.81 433 THR A C 1
ATOM 3601 O O . THR A 1 433 ? 3.391 1.958 -37.552 1.00 95.81 433 THR A O 1
ATOM 3604 N N . ILE A 1 434 ? 2.904 2.114 -35.363 1.00 96.31 434 ILE A N 1
ATOM 3605 C CA . ILE A 1 434 ? 4.070 1.385 -34.876 1.00 96.31 434 ILE A CA 1
ATOM 3606 C C . ILE A 1 434 ? 3.677 -0.054 -34.598 1.00 96.31 434 ILE A C 1
ATOM 3608 O O . ILE A 1 434 ? 2.753 -0.313 -33.827 1.00 96.31 434 ILE A O 1
ATOM 3612 N N . ILE A 1 435 ? 4.378 -0.990 -35.225 1.00 96.94 435 ILE A N 1
ATOM 3613 C CA . ILE A 1 435 ? 4.097 -2.418 -35.111 1.00 96.94 435 ILE A CA 1
ATOM 3614 C C . ILE A 1 435 ? 5.243 -3.097 -34.363 1.00 96.94 435 ILE A C 1
ATOM 3616 O O . ILE A 1 435 ? 6.393 -3.025 -34.792 1.00 96.94 435 ILE A O 1
ATOM 3620 N N . PHE A 1 436 ? 4.913 -3.764 -33.259 1.00 96.75 436 PHE A N 1
ATOM 3621 C CA . PHE A 1 436 ? 5.828 -4.567 -32.454 1.00 96.75 436 PHE A CA 1
ATOM 3622 C C . PHE A 1 436 ? 5.646 -6.051 -32.766 1.00 96.75 436 PHE A C 1
ATOM 3624 O O . PHE A 1 436 ? 4.523 -6.562 -32.750 1.00 96.75 436 PHE A O 1
ATOM 3631 N N . ASP A 1 437 ? 6.756 -6.729 -33.038 1.00 95.31 437 ASP A N 1
ATOM 3632 C CA . ASP A 1 437 ? 6.816 -8.180 -33.214 1.00 95.31 437 ASP A CA 1
ATOM 3633 C C . ASP A 1 437 ? 6.552 -8.933 -31.895 1.00 95.31 437 ASP A C 1
ATOM 3635 O O . ASP A 1 437 ? 6.699 -8.383 -30.800 1.00 95.31 437 ASP A O 1
ATOM 3639 N N . GLU A 1 438 ? 6.188 -10.212 -31.993 1.00 93.50 438 GLU A N 1
ATOM 3640 C CA . GLU A 1 438 ? 5.973 -11.096 -30.843 1.00 93.50 438 GLU A CA 1
ATOM 3641 C C . GLU A 1 438 ? 7.224 -11.314 -29.978 1.00 93.50 438 GLU A C 1
ATOM 3643 O O . GLU A 1 438 ? 7.105 -11.659 -28.809 1.00 93.50 438 GLU A O 1
ATOM 3648 N N . ASN A 1 439 ? 8.431 -11.094 -30.496 1.00 93.25 439 ASN A N 1
ATOM 3649 C CA . ASN A 1 439 ? 9.672 -11.241 -29.732 1.00 93.25 439 ASN A CA 1
ATOM 3650 C C . ASN A 1 439 ? 10.053 -9.972 -28.952 1.00 93.25 439 ASN A C 1
ATOM 3652 O O . ASN A 1 439 ? 11.043 -9.972 -28.217 1.00 93.25 439 ASN A O 1
ATOM 3656 N N . CYS A 1 440 ? 9.271 -8.894 -29.077 1.00 95.12 440 CYS A N 1
ATOM 3657 C CA . CYS A 1 440 ? 9.485 -7.684 -28.299 1.00 95.12 440 CYS A CA 1
ATOM 3658 C C . CYS A 1 440 ? 9.136 -7.945 -26.824 1.00 95.12 440 CYS A C 1
ATOM 3660 O O . CYS A 1 440 ? 7.997 -8.257 -26.477 1.00 95.12 440 CYS A O 1
ATOM 3662 N N . GLU A 1 441 ? 10.131 -7.837 -25.947 1.00 95.44 441 GLU A N 1
ATOM 3663 C CA . GLU A 1 441 ? 9.990 -8.103 -24.517 1.00 95.44 441 GLU A CA 1
ATOM 3664 C C . GLU A 1 441 ? 9.578 -6.856 -23.741 1.00 95.44 441 GLU A C 1
ATOM 3666 O O . GLU A 1 441 ? 8.868 -6.975 -22.750 1.00 95.44 441 GLU A O 1
ATOM 3671 N N . ASN A 1 442 ? 10.032 -5.670 -24.156 1.00 96.44 442 ASN A N 1
ATOM 3672 C CA . ASN A 1 442 ? 9.800 -4.427 -23.427 1.00 96.44 442 ASN A CA 1
ATOM 3673 C C . ASN A 1 442 ? 9.406 -3.298 -24.381 1.00 96.44 442 ASN A C 1
ATOM 3675 O O . ASN A 1 442 ? 10.107 -3.023 -25.354 1.00 96.44 442 ASN A O 1
ATOM 3679 N N . VAL A 1 443 ? 8.307 -2.615 -24.075 1.00 97.50 443 VAL A N 1
ATOM 3680 C CA . VAL A 1 443 ? 7.868 -1.421 -24.801 1.00 97.50 443 VAL A CA 1
ATOM 3681 C C . VAL A 1 443 ? 7.537 -0.329 -23.797 1.00 97.50 443 VAL A C 1
ATOM 3683 O O . VAL A 1 443 ? 6.698 -0.519 -22.920 1.00 97.50 443 VAL A O 1
ATOM 3686 N N . GLU A 1 444 ? 8.173 0.824 -23.943 1.00 97.62 444 GLU A N 1
ATOM 3687 C CA . GLU A 1 444 ? 7.876 2.026 -23.173 1.00 97.62 444 GLU A CA 1
ATOM 3688 C C . GLU A 1 444 ? 7.523 3.155 -24.131 1.00 97.62 444 GLU A C 1
ATOM 3690 O O . GLU A 1 444 ? 8.314 3.542 -24.982 1.00 97.62 444 GLU A O 1
ATOM 3695 N N . ILE A 1 445 ? 6.317 3.683 -24.026 1.00 96.94 445 ILE A N 1
ATOM 3696 C CA . ILE A 1 445 ? 5.879 4.838 -24.790 1.00 96.94 445 ILE A CA 1
ATOM 3697 C C . ILE A 1 445 ? 5.325 5.830 -23.792 1.00 96.94 445 ILE A C 1
ATOM 3699 O O . ILE A 1 445 ? 4.425 5.491 -23.027 1.00 96.94 445 ILE A O 1
ATOM 3703 N N . ASP A 1 446 ? 5.864 7.039 -23.789 1.00 94.88 446 ASP A N 1
ATOM 3704 C CA . ASP A 1 446 ? 5.436 8.075 -22.860 1.00 94.88 446 ASP A CA 1
ATOM 3705 C C . ASP A 1 446 ? 5.304 9.415 -23.566 1.00 94.88 446 ASP A C 1
ATOM 3707 O O . ASP A 1 446 ? 6.028 9.729 -24.518 1.00 94.88 446 ASP A O 1
ATOM 3711 N N . GLU A 1 447 ? 4.339 10.196 -23.101 1.00 92.56 447 GLU A N 1
ATOM 3712 C CA . GLU A 1 447 ? 4.020 11.525 -23.609 1.00 92.56 447 GLU A CA 1
ATOM 3713 C C . GLU A 1 447 ? 3.875 11.601 -25.147 1.00 92.56 447 GLU A C 1
ATOM 3715 O O . GLU A 1 447 ? 4.233 12.602 -25.761 1.00 92.56 447 GLU A O 1
ATOM 3720 N N . THR A 1 448 ? 3.350 10.545 -25.782 1.00 92.56 448 THR A N 1
ATOM 3721 C CA . THR A 1 448 ? 3.347 10.385 -27.251 1.00 92.56 448 THR A CA 1
ATOM 3722 C C . THR A 1 448 ? 1.945 10.035 -27.776 1.00 92.56 448 THR A C 1
ATOM 3724 O O . THR A 1 448 ? 1.261 9.172 -27.224 1.00 92.56 448 THR A O 1
ATOM 3727 N N . TYR A 1 449 ? 1.496 10.699 -28.850 1.00 93.44 449 TYR A N 1
ATOM 3728 C CA . TYR A 1 449 ? 0.245 10.376 -29.561 1.00 93.44 449 TYR A CA 1
ATOM 3729 C C . TYR A 1 449 ? 0.546 9.441 -30.730 1.00 93.44 449 TYR A C 1
ATOM 3731 O O . TYR A 1 449 ? 1.267 9.837 -31.642 1.00 93.44 449 TYR A O 1
ATOM 3739 N N . ILE A 1 450 ? 0.030 8.208 -30.715 1.00 95.06 450 ILE A N 1
ATOM 3740 C CA . ILE A 1 450 ? 0.492 7.176 -31.656 1.00 95.06 450 ILE A CA 1
ATOM 3741 C C . ILE A 1 450 ? -0.473 5.994 -31.790 1.00 95.06 450 ILE A C 1
ATOM 3743 O O . ILE A 1 450 ? -1.100 5.593 -30.808 1.00 95.06 450 ILE A O 1
ATOM 3747 N N . ARG A 1 451 ? -0.573 5.407 -32.996 1.00 97.06 451 ARG A N 1
ATOM 3748 C CA . ARG A 1 451 ? -1.213 4.096 -33.213 1.00 97.06 451 ARG A CA 1
ATOM 3749 C C . ARG A 1 451 ? -0.184 2.985 -33.028 1.00 97.06 451 ARG A C 1
ATOM 3751 O O . ARG A 1 451 ? 0.895 3.030 -33.609 1.00 97.06 451 ARG A O 1
ATOM 3758 N N . ILE A 1 452 ? -0.533 1.973 -32.249 1.00 97.44 452 ILE A N 1
ATOM 3759 C CA . ILE A 1 452 ? 0.338 0.867 -31.856 1.00 97.44 452 ILE A CA 1
ATOM 3760 C C . ILE A 1 452 ? -0.345 -0.450 -32.187 1.00 97.44 452 ILE A C 1
ATOM 3762 O O . ILE A 1 452 ? -1.513 -0.642 -31.859 1.00 97.44 452 ILE A O 1
ATOM 3766 N N . LYS A 1 453 ? 0.394 -1.394 -32.757 1.00 97.50 453 LYS A N 1
ATOM 3767 C CA . LYS A 1 453 ? -0.056 -2.767 -32.960 1.00 97.50 453 LYS A CA 1
ATOM 3768 C C . LYS A 1 453 ? 0.972 -3.740 -32.399 1.00 97.50 453 LYS A C 1
ATOM 3770 O O . LYS A 1 453 ? 2.155 -3.620 -32.686 1.00 97.50 453 LYS A O 1
ATOM 3775 N N . PHE A 1 454 ? 0.513 -4.726 -31.642 1.00 96.25 454 PHE A N 1
ATOM 3776 C CA . PHE A 1 454 ? 1.329 -5.854 -31.196 1.00 96.25 454 PHE A CA 1
ATOM 3777 C C . PHE A 1 454 ? 0.945 -7.077 -32.021 1.00 96.25 454 PHE A C 1
ATOM 3779 O O . PHE A 1 454 ? -0.226 -7.449 -32.042 1.00 96.25 454 PHE A O 1
ATOM 3786 N N . GLN A 1 455 ? 1.907 -7.703 -32.694 1.00 95.69 455 GLN A N 1
ATOM 3787 C CA . GLN A 1 455 ? 1.644 -8.890 -33.512 1.00 95.69 455 GLN A CA 1
ATOM 3788 C C . GLN A 1 455 ? 1.262 -10.118 -32.674 1.00 95.69 455 GLN A C 1
ATOM 3790 O O . GLN A 1 455 ? 0.497 -10.949 -33.153 1.00 95.69 455 GLN A O 1
ATOM 3795 N N . GLU A 1 456 ? 1.712 -10.190 -31.415 1.00 93.62 456 GLU A N 1
ATOM 3796 C CA . GLU A 1 456 ? 1.323 -11.247 -30.463 1.00 93.62 456 GLU A CA 1
ATOM 3797 C C . GLU A 1 456 ? -0.198 -11.293 -30.217 1.00 93.62 456 GLU A C 1
ATOM 3799 O O . GLU A 1 456 ? -0.754 -12.355 -29.942 1.00 93.62 456 GLU A O 1
ATOM 3804 N N . TYR A 1 457 ? -0.897 -10.162 -30.351 1.00 93.81 457 TYR A N 1
ATOM 3805 C CA . TYR A 1 457 ? -2.343 -10.081 -30.151 1.00 93.81 457 TYR A CA 1
ATOM 3806 C C . TYR A 1 457 ? -3.061 -10.060 -31.503 1.00 93.81 457 TYR A C 1
ATOM 3808 O O . TYR A 1 457 ? -3.435 -9.007 -32.009 1.00 93.81 457 TYR A O 1
ATOM 3816 N N . VAL A 1 458 ? -3.269 -11.243 -32.089 1.00 91.75 458 VAL A N 1
ATOM 3817 C CA . VAL A 1 458 ? -3.848 -11.408 -33.440 1.00 91.75 458 VAL A CA 1
ATOM 3818 C C . VAL A 1 458 ? -5.210 -10.714 -33.601 1.00 91.75 458 VAL A C 1
ATOM 3820 O O . VAL A 1 458 ? -5.494 -10.163 -34.663 1.00 91.75 458 VAL A O 1
ATOM 3823 N N . GLU A 1 459 ? -6.041 -10.710 -32.554 1.00 94.62 459 GLU A N 1
ATOM 3824 C CA . GLU A 1 459 ? -7.380 -10.095 -32.563 1.00 94.62 459 GLU A CA 1
ATOM 3825 C C . GLU A 1 459 ? -7.377 -8.589 -32.220 1.00 94.62 459 GLU A C 1
ATOM 3827 O O . GLU A 1 459 ? -8.416 -7.924 -32.302 1.00 94.62 459 GLU A O 1
ATOM 3832 N N . LEU A 1 460 ? -6.223 -8.024 -31.853 1.00 95.31 460 LEU A N 1
ATOM 3833 C CA . LEU A 1 460 ? -6.065 -6.595 -31.607 1.00 95.31 460 LEU A CA 1
ATOM 3834 C C . LEU A 1 460 ? -5.822 -5.879 -32.940 1.00 95.31 460 LEU A C 1
ATOM 3836 O O . LEU A 1 460 ? -4.828 -6.128 -33.627 1.00 95.31 460 LEU A O 1
ATOM 3840 N N . ASN A 1 461 ? -6.683 -4.918 -33.283 1.00 95.81 461 ASN A N 1
ATOM 3841 C CA . ASN A 1 461 ? -6.450 -4.081 -34.458 1.00 95.81 461 ASN A CA 1
ATOM 3842 C C . ASN A 1 461 ? -5.308 -3.102 -34.172 1.00 95.81 461 ASN A C 1
ATOM 3844 O O . ASN A 1 461 ? -4.270 -3.164 -34.833 1.00 95.81 461 ASN A O 1
ATOM 3848 N N . TYR A 1 462 ? -5.505 -2.212 -33.193 1.00 96.62 462 TYR A N 1
ATOM 3849 C CA . TYR A 1 462 ? -4.483 -1.291 -32.690 1.00 96.62 462 TYR A CA 1
ATOM 3850 C C . TYR A 1 462 ? -4.918 -0.606 -31.381 1.00 96.62 462 TYR A C 1
ATOM 3852 O O . TYR A 1 462 ? -6.098 -0.537 -31.037 1.00 96.62 462 TYR A O 1
ATOM 3860 N N . ILE A 1 463 ? -3.942 -0.049 -30.669 1.00 97.38 463 ILE A N 1
ATOM 3861 C CA . ILE A 1 463 ? -4.098 0.862 -29.535 1.00 97.38 463 ILE A CA 1
ATOM 3862 C C . ILE A 1 463 ? -3.718 2.259 -30.027 1.00 97.38 463 ILE A C 1
ATOM 3864 O O . ILE A 1 463 ? -2.637 2.447 -30.569 1.00 97.38 463 ILE A O 1
ATOM 3868 N N . LEU A 1 464 ? -4.584 3.246 -29.854 1.00 96.94 464 LEU A N 1
ATOM 3869 C CA . LEU A 1 464 ? -4.298 4.648 -30.143 1.00 96.94 464 LEU A CA 1
ATOM 3870 C C . LEU A 1 464 ? -4.060 5.384 -28.827 1.00 96.94 464 LEU A C 1
ATOM 3872 O O . LEU A 1 464 ? -5.010 5.627 -28.089 1.00 96.94 464 LEU A O 1
ATOM 3876 N N . LEU A 1 465 ? -2.821 5.763 -28.533 1.00 95.75 465 LEU A N 1
ATOM 3877 C CA . LEU A 1 465 ? -2.523 6.612 -27.382 1.00 95.75 465 LEU A CA 1
ATOM 3878 C C . LEU A 1 465 ? -3.006 8.037 -27.655 1.00 95.75 465 LEU A C 1
ATOM 3880 O O . LEU A 1 465 ? -2.667 8.642 -28.671 1.00 95.75 465 LEU A O 1
ATOM 3884 N N . THR A 1 466 ? -3.817 8.573 -26.748 1.00 89.44 466 THR A N 1
ATOM 3885 C CA . THR A 1 466 ? -4.476 9.872 -26.870 1.00 89.44 466 THR A CA 1
ATOM 3886 C C . THR A 1 466 ? -4.023 10.807 -25.754 1.00 89.44 466 THR A C 1
ATOM 3888 O O . THR A 1 466 ? -4.591 10.803 -24.673 1.00 89.44 466 THR A O 1
ATOM 3891 N N . GLY A 1 467 ? -3.029 11.654 -26.007 1.00 70.25 467 GLY A N 1
ATOM 3892 C CA . GLY A 1 467 ? -2.620 12.715 -25.082 1.00 70.25 467 GLY A CA 1
ATOM 3893 C C . GLY A 1 467 ? -3.037 14.096 -25.582 1.00 70.25 467 GLY A C 1
ATOM 3894 O O . GLY A 1 467 ? -2.846 14.403 -26.758 1.00 70.25 467 GLY A O 1
ATOM 3895 N N . LYS A 1 468 ? -3.581 14.961 -24.715 1.00 57.03 468 LYS A N 1
ATOM 3896 C CA . LYS A 1 468 ? -3.658 16.404 -25.014 1.00 57.03 468 LYS A CA 1
ATOM 3897 C C . LYS A 1 468 ? -2.309 17.046 -24.680 1.00 57.03 468 LYS A C 1
ATOM 3899 O O . LYS A 1 468 ? -1.692 16.673 -23.692 1.00 57.03 468 LYS A O 1
ATOM 3904 N N . LYS A 1 469 ? -1.921 18.094 -25.420 1.00 54.22 469 LYS A N 1
ATOM 3905 C CA . LYS A 1 469 ? -0.713 18.920 -25.176 1.00 54.22 469 LYS A CA 1
ATOM 3906 C C . LYS A 1 469 ? -0.597 19.522 -23.763 1.00 54.22 469 LYS A C 1
ATOM 3908 O O . LYS A 1 469 ? 0.425 20.115 -23.443 1.00 54.22 469 LYS A O 1
ATOM 3913 N N . TYR A 1 470 ? -1.622 19.394 -22.924 1.00 52.97 470 TYR A N 1
ATOM 3914 C CA . TYR A 1 470 ? -1.683 20.012 -21.609 1.00 52.97 470 TYR A CA 1
ATOM 3915 C C . TYR A 1 470 ? -1.782 18.923 -20.529 1.00 52.97 470 TYR A C 1
ATOM 3917 O O . TYR A 1 470 ? -2.867 18.522 -20.119 1.00 52.97 470 TYR A O 1
ATOM 3925 N N . HIS A 1 471 ? -0.595 18.480 -20.106 1.00 56.47 471 HIS A N 1
ATOM 3926 C CA . HIS A 1 471 ? -0.230 17.928 -18.793 1.00 56.47 471 HIS A CA 1
ATOM 3927 C C . HIS A 1 471 ? -0.147 16.423 -18.544 1.00 56.47 471 HIS A C 1
ATOM 3929 O O . HIS A 1 471 ? 0.450 16.101 -17.532 1.00 56.47 471 HIS A O 1
ATOM 3935 N N . ASN A 1 472 ? -0.597 15.524 -19.422 1.00 66.31 472 ASN A N 1
ATOM 3936 C CA . ASN A 1 472 ? -0.208 14.101 -19.385 1.00 66.31 472 ASN A CA 1
ATOM 3937 C C . ASN A 1 472 ? -0.439 13.510 -20.781 1.00 66.31 472 ASN A C 1
ATOM 3939 O O . ASN A 1 472 ? -1.586 13.423 -21.229 1.00 66.31 472 ASN A O 1
ATOM 3943 N N . GLY A 1 473 ? 0.627 13.174 -21.510 1.00 79.69 473 GLY A N 1
ATOM 3944 C CA . GLY A 1 473 ? 0.455 12.495 -22.792 1.00 79.69 473 GLY A CA 1
ATOM 3945 C C . GLY A 1 473 ? 0.060 11.025 -22.607 1.00 79.69 473 GLY A C 1
ATOM 3946 O O . GLY A 1 473 ? 0.003 10.519 -21.487 1.00 79.69 473 GLY A O 1
ATOM 3947 N N . GLY A 1 474 ? -0.269 10.351 -23.710 1.00 91.25 474 GLY A N 1
ATOM 3948 C CA . GLY A 1 474 ? -0.600 8.930 -23.662 1.00 91.25 474 GLY A CA 1
ATOM 3949 C C . GLY A 1 474 ? 0.613 8.107 -23.240 1.00 91.25 474 GLY A C 1
ATOM 3950 O O . GLY A 1 474 ? 1.735 8.403 -23.658 1.00 91.25 474 GLY A O 1
ATOM 3951 N N . LYS A 1 475 ? 0.371 7.084 -22.419 1.00 95.31 475 LYS A N 1
ATOM 3952 C CA . LYS A 1 475 ? 1.414 6.228 -21.857 1.00 95.31 475 LYS A CA 1
ATOM 3953 C C . LYS A 1 475 ? 1.101 4.763 -22.104 1.00 95.31 475 LYS A C 1
ATOM 3955 O O . LYS A 1 475 ? -0.022 4.316 -21.877 1.00 95.31 475 LYS A O 1
ATOM 3960 N N . LEU A 1 476 ? 2.110 4.013 -22.521 1.00 97.12 476 LEU A N 1
ATOM 3961 C CA . LEU A 1 476 ? 2.096 2.562 -22.582 1.00 97.12 476 LEU A CA 1
ATOM 3962 C C . LEU A 1 476 ? 3.398 2.025 -21.995 1.00 97.12 476 LEU A C 1
ATOM 3964 O O . LEU A 1 476 ? 4.476 2.357 -22.471 1.00 97.12 476 LEU A O 1
ATOM 3968 N N . CYS A 1 477 ? 3.314 1.158 -20.993 1.00 96.69 477 CYS A N 1
ATOM 3969 C CA . CYS A 1 477 ? 4.466 0.413 -20.498 1.00 96.69 477 CYS A CA 1
ATOM 3970 C C . CYS A 1 477 ? 4.140 -1.077 -20.506 1.00 96.69 477 CYS A C 1
ATOM 3972 O O . CYS A 1 477 ? 3.197 -1.523 -19.858 1.00 96.69 477 CYS A O 1
ATOM 3974 N N . TYR A 1 478 ? 4.943 -1.850 -21.216 1.00 96.69 478 TYR A N 1
ATOM 3975 C CA . TYR A 1 478 ? 4.795 -3.285 -21.378 1.00 96.69 478 TYR A CA 1
ATOM 3976 C C . TYR A 1 478 ? 6.125 -3.971 -21.103 1.00 96.69 478 TYR A C 1
ATOM 3978 O O . TYR A 1 478 ? 7.160 -3.546 -21.613 1.00 96.69 478 TYR A O 1
ATOM 3986 N N . SER A 1 479 ? 6.087 -5.041 -20.316 1.00 95.62 479 SER A N 1
ATOM 3987 C CA . SER A 1 479 ? 7.243 -5.895 -20.074 1.00 95.62 479 SER A CA 1
ATOM 3988 C C . SER A 1 479 ? 6.814 -7.352 -19.941 1.00 95.62 479 SER A C 1
ATOM 3990 O O . SER A 1 479 ? 5.964 -7.690 -19.109 1.00 95.62 479 SER A O 1
ATOM 3992 N N . LYS A 1 480 ? 7.428 -8.228 -20.741 1.00 91.44 480 LYS A N 1
ATOM 3993 C CA . LYS A 1 480 ? 7.389 -9.679 -20.570 1.00 91.44 480 LYS A CA 1
ATOM 3994 C C . LYS A 1 480 ? 8.287 -10.035 -19.392 1.00 91.44 480 LYS A C 1
ATOM 3996 O O . LYS A 1 480 ? 9.508 -9.915 -19.465 1.00 91.44 480 LYS A O 1
ATOM 4001 N N . GLY A 1 481 ? 7.685 -10.477 -18.293 1.00 84.44 481 GLY A N 1
ATOM 4002 C CA . GLY A 1 481 ? 8.448 -10.989 -17.158 1.00 84.44 481 GLY A CA 1
ATOM 4003 C C . GLY A 1 481 ? 9.326 -12.164 -17.589 1.00 84.44 481 GLY A C 1
ATOM 4004 O O . GLY A 1 481 ? 8.861 -13.042 -18.315 1.00 84.44 481 GLY A O 1
ATOM 4005 N N . LYS A 1 482 ? 10.582 -12.207 -17.125 1.00 81.12 482 LYS A N 1
ATOM 4006 C CA . LYS A 1 482 ? 11.467 -13.363 -17.365 1.00 81.12 482 LYS A CA 1
ATOM 4007 C C . LYS A 1 482 ? 10.968 -14.603 -16.629 1.00 81.12 482 LYS A C 1
ATOM 4009 O O . LYS A 1 482 ? 11.174 -15.722 -17.090 1.00 81.12 482 LYS A O 1
ATOM 4014 N N . CYS A 1 483 ? 10.310 -14.388 -15.491 1.00 74.88 483 CYS A N 1
ATOM 4015 C CA . CYS A 1 483 ? 9.604 -15.416 -14.743 1.00 74.88 483 CYS A CA 1
ATOM 4016 C C . CYS A 1 483 ? 8.087 -15.154 -14.761 1.00 74.88 483 CYS A C 1
ATOM 4018 O O . CYS A 1 483 ? 7.661 -13.991 -14.756 1.00 74.88 483 CYS A O 1
ATOM 4020 N N . PRO A 1 484 ? 7.253 -16.212 -14.695 1.00 73.88 484 PRO A N 1
ATOM 4021 C CA . PRO A 1 484 ? 5.822 -16.062 -14.465 1.00 73.88 484 PRO A CA 1
ATOM 4022 C C . PRO A 1 484 ? 5.578 -15.214 -13.216 1.00 73.88 484 PRO A C 1
ATOM 4024 O O . PRO A 1 484 ? 6.036 -15.553 -12.123 1.00 73.88 484 PRO A O 1
ATOM 4027 N N . GLY A 1 485 ? 4.856 -14.106 -13.372 1.00 73.69 485 GLY A N 1
ATOM 4028 C CA . GLY A 1 485 ? 4.570 -13.198 -12.267 1.00 73.69 485 GLY A CA 1
ATOM 4029 C C . GLY A 1 485 ? 5.330 -11.869 -12.282 1.00 73.69 485 GLY A C 1
ATOM 4030 O O . GLY A 1 485 ? 5.026 -11.029 -11.451 1.00 73.69 485 GLY A O 1
ATOM 4031 N N . GLU A 1 486 ? 6.293 -11.652 -13.178 1.00 83.12 486 GLU A N 1
ATOM 4032 C CA . GLU A 1 486 ? 7.065 -10.394 -13.204 1.00 83.12 486 GLU A CA 1
ATOM 4033 C C . GLU A 1 486 ? 6.577 -9.394 -14.261 1.00 83.12 486 GLU A C 1
ATOM 4035 O O . GLU A 1 486 ? 6.890 -8.208 -14.174 1.00 83.12 486 GLU A O 1
ATOM 4040 N N . GLY A 1 487 ? 5.816 -9.858 -15.257 1.00 93.31 487 GLY A N 1
ATOM 4041 C CA . GLY A 1 487 ? 5.393 -9.022 -16.374 1.00 93.31 487 GLY A CA 1
ATOM 4042 C C . GLY A 1 487 ? 4.323 -8.003 -15.998 1.00 93.31 487 GLY A C 1
ATOM 4043 O O . GLY A 1 487 ? 3.520 -8.223 -15.081 1.00 93.31 487 GLY A O 1
ATOM 4044 N N . PHE A 1 488 ? 4.280 -6.903 -16.746 1.00 96.00 488 PHE A N 1
ATOM 4045 C CA . PHE A 1 488 ? 3.277 -5.861 -16.565 1.00 96.00 488 PHE A CA 1
ATOM 4046 C C . PHE A 1 488 ? 2.809 -5.236 -17.880 1.00 96.00 488 PHE A C 1
ATOM 4048 O O . PHE A 1 488 ? 3.529 -5.236 -18.878 1.00 96.00 488 PHE A O 1
ATOM 4055 N N . PHE A 1 489 ? 1.594 -4.691 -17.859 1.00 97.31 489 PHE A N 1
ATOM 4056 C CA . PHE A 1 489 ? 0.989 -3.972 -18.975 1.00 97.31 489 PHE A CA 1
ATOM 4057 C C . PHE A 1 489 ? 0.167 -2.785 -18.470 1.00 97.31 489 PHE A C 1
ATOM 4059 O O . PHE A 1 489 ? -0.869 -2.954 -17.837 1.00 97.31 489 PHE A O 1
ATOM 4066 N N . ILE A 1 490 ? 0.658 -1.579 -18.718 1.00 97.69 490 ILE A N 1
ATOM 4067 C CA . ILE A 1 490 ? 0.112 -0.321 -18.211 1.00 97.69 490 ILE A CA 1
ATOM 4068 C C . ILE A 1 490 ? -0.254 0.532 -19.419 1.00 97.69 490 ILE A C 1
ATOM 4070 O O . ILE A 1 490 ? 0.609 0.791 -20.254 1.00 97.69 490 ILE A O 1
ATOM 4074 N N . ILE A 1 491 ? -1.503 0.976 -19.511 1.00 97.62 491 ILE A N 1
ATOM 4075 C CA . ILE A 1 491 ? -1.979 1.896 -20.545 1.00 97.62 491 ILE A CA 1
ATOM 4076 C C . ILE A 1 491 ? -2.733 3.041 -19.888 1.00 97.62 491 ILE A C 1
ATOM 4078 O O . ILE A 1 491 ? -3.764 2.826 -19.247 1.00 97.62 491 ILE A O 1
ATOM 4082 N N . HIS A 1 492 ? -2.277 4.268 -20.134 1.00 96.44 492 HIS A N 1
ATOM 4083 C CA . HIS A 1 492 ? -2.970 5.483 -19.721 1.00 96.44 492 HIS A CA 1
ATOM 4084 C C . HIS A 1 492 ? -3.331 6.349 -20.930 1.00 96.44 492 HIS A C 1
ATOM 4086 O O . HIS A 1 492 ? -2.514 6.539 -21.833 1.00 96.44 492 HIS A O 1
ATOM 4092 N N . TYR A 1 493 ? -4.543 6.905 -20.915 1.00 95.50 493 TYR A N 1
ATOM 4093 C CA . TYR A 1 493 ? -5.093 7.790 -21.946 1.00 95.50 493 TYR A CA 1
ATOM 4094 C C . TYR A 1 493 ? -5.012 7.186 -23.353 1.00 95.50 493 TYR A C 1
ATOM 4096 O O . TYR A 1 493 ? -4.217 7.618 -24.188 1.00 95.50 493 TYR A O 1
ATOM 4104 N N . ALA A 1 494 ? -5.839 6.181 -23.635 1.00 96.75 494 ALA A N 1
ATOM 4105 C CA . ALA A 1 494 ? -5.798 5.470 -24.911 1.00 96.75 494 ALA A CA 1
ATOM 4106 C C . ALA A 1 494 ? -7.184 5.091 -25.431 1.00 96.75 494 ALA A C 1
ATOM 4108 O O . ALA A 1 494 ? -8.145 4.997 -24.674 1.00 96.75 494 ALA A O 1
ATOM 4109 N N . ASN A 1 495 ? -7.262 4.802 -26.726 1.00 97.25 495 ASN A N 1
ATOM 4110 C CA . ASN A 1 495 ? -8.400 4.166 -27.368 1.00 97.25 495 ASN A CA 1
ATOM 4111 C C . ASN A 1 495 ? -7.987 2.790 -27.904 1.00 97.25 495 ASN A C 1
ATOM 4113 O O . ASN A 1 495 ? -7.008 2.692 -28.640 1.00 97.25 495 ASN A O 1
ATOM 4117 N N . ILE A 1 496 ? -8.726 1.732 -27.580 1.00 97.62 496 ILE A N 1
ATOM 4118 C CA . ILE A 1 496 ? -8.417 0.359 -27.998 1.00 97.62 496 ILE A CA 1
ATOM 4119 C C . ILE A 1 496 ? -9.410 -0.109 -29.064 1.00 97.62 496 ILE A C 1
ATOM 4121 O O . ILE A 1 496 ? -10.631 -0.058 -28.878 1.00 97.62 496 ILE A O 1
ATOM 4125 N N . PHE A 1 497 ? -8.873 -0.605 -30.178 1.00 97.88 497 PHE A N 1
ATOM 4126 C CA . PHE A 1 497 ? -9.618 -1.132 -31.317 1.00 97.88 497 PHE A CA 1
ATOM 4127 C C . PHE A 1 497 ? -9.325 -2.630 -31.477 1.00 97.88 497 PHE A C 1
ATOM 4129 O O . PHE A 1 497 ? -8.173 -3.020 -31.668 1.00 97.88 497 PHE A O 1
ATOM 4136 N N . GLY A 1 498 ? -10.365 -3.465 -31.437 1.00 97.62 498 GLY A N 1
ATOM 4137 C CA . GLY A 1 498 ? -10.260 -4.928 -31.481 1.00 97.62 498 GLY A CA 1
ATOM 4138 C C . GLY A 1 498 ? -10.220 -5.579 -30.094 1.00 97.62 498 GLY A C 1
ATOM 4139 O O . GLY A 1 498 ? -10.518 -4.942 -29.081 1.00 97.62 498 GLY A O 1
ATOM 4140 N N . ARG A 1 499 ? -9.868 -6.867 -30.054 1.00 97.94 499 ARG A N 1
ATOM 4141 C CA . ARG A 1 499 ? -9.892 -7.690 -28.841 1.00 97.94 499 ARG A CA 1
ATOM 4142 C C . ARG A 1 499 ? -8.480 -7.933 -28.307 1.00 97.94 499 ARG A C 1
ATOM 4144 O O . ARG A 1 499 ? -7.629 -8.496 -28.988 1.00 97.94 499 ARG A O 1
ATOM 4151 N N . LEU A 1 500 ? -8.234 -7.499 -27.073 1.00 97.56 500 LEU A N 1
ATOM 4152 C CA . LEU A 1 500 ? -6.959 -7.634 -26.370 1.00 97.56 500 LEU A CA 1
ATOM 4153 C C . LEU A 1 500 ? -7.059 -8.730 -25.307 1.00 97.56 500 LEU A C 1
ATOM 4155 O O . LEU A 1 500 ? -7.650 -8.517 -24.251 1.00 97.56 500 LEU A O 1
ATOM 4159 N N . ILE A 1 501 ? -6.458 -9.888 -25.568 1.00 97.38 501 ILE A N 1
ATOM 4160 C CA . ILE A 1 501 ? -6.402 -11.003 -24.615 1.00 97.38 501 ILE A CA 1
ATOM 4161 C C . ILE A 1 501 ? -5.052 -10.962 -23.903 1.00 97.38 501 ILE A C 1
ATOM 4163 O O . ILE A 1 501 ? -4.018 -11.196 -24.526 1.00 97.38 501 ILE A O 1
ATOM 4167 N N . LEU A 1 502 ? -5.046 -10.646 -22.607 1.00 95.50 502 LEU A N 1
ATOM 4168 C CA . LEU A 1 502 ? -3.801 -10.500 -21.857 1.00 95.50 502 LEU A CA 1
ATOM 4169 C C . LEU A 1 502 ? -3.160 -11.861 -21.561 1.00 95.50 502 LEU A C 1
ATOM 4171 O O . LEU A 1 502 ? -3.802 -12.788 -21.070 1.00 95.50 502 LEU A O 1
ATOM 4175 N N . ASN A 1 503 ? -1.860 -11.958 -21.837 1.00 88.75 503 ASN A N 1
ATOM 4176 C CA . ASN A 1 503 ? -1.061 -13.167 -21.647 1.00 88.75 503 ASN A CA 1
ATOM 4177 C C . ASN A 1 503 ? -0.910 -13.525 -20.146 1.00 88.75 503 ASN A C 1
ATOM 4179 O O . ASN A 1 503 ? -0.806 -12.646 -19.287 1.00 88.75 503 ASN A O 1
ATOM 4183 N N . ILE A 1 504 ? -0.808 -14.826 -19.844 1.00 91.25 504 ILE A N 1
ATOM 4184 C CA . ILE A 1 504 ? -0.478 -15.394 -18.524 1.00 91.25 504 ILE A CA 1
ATOM 4185 C C . ILE A 1 504 ? 0.840 -14.876 -17.919 1.00 91.25 504 ILE A C 1
ATOM 4187 O O . ILE A 1 504 ? 1.041 -14.950 -16.707 1.00 91.25 504 ILE A O 1
ATOM 4191 N N . ASN A 1 505 ? 1.742 -14.338 -18.743 1.00 91.12 505 ASN A N 1
ATOM 4192 C CA . ASN A 1 505 ? 3.022 -13.777 -18.306 1.00 91.12 505 ASN A CA 1
ATOM 4193 C C . ASN A 1 505 ? 2.886 -12.397 -17.637 1.00 91.12 505 ASN A C 1
ATOM 4195 O O . ASN A 1 505 ? 3.831 -11.931 -16.996 1.00 91.12 505 ASN A O 1
ATOM 4199 N N . LEU A 1 506 ? 1.728 -11.742 -17.768 1.00 93.75 506 LEU A N 1
ATOM 4200 C CA . LEU A 1 506 ? 1.456 -10.426 -17.197 1.00 93.75 506 LEU A CA 1
ATOM 4201 C C . LEU A 1 506 ? 0.803 -10.583 -15.822 1.00 93.75 506 LEU A C 1
ATOM 4203 O O . LEU A 1 506 ? -0.315 -11.071 -15.708 1.00 93.75 506 LEU A O 1
ATOM 4207 N N . GLN A 1 507 ? 1.473 -10.154 -14.757 1.00 94.75 507 GLN A N 1
ATOM 4208 C CA . GLN A 1 507 ? 0.884 -10.175 -13.417 1.00 94.75 507 GLN A CA 1
ATOM 4209 C C . GLN A 1 507 ? 0.194 -8.864 -13.069 1.00 94.75 507 GLN A C 1
ATOM 4211 O O . GLN A 1 507 ? -0.848 -8.876 -12.411 1.00 94.75 507 GLN A O 1
ATOM 4216 N N . LYS A 1 508 ? 0.796 -7.744 -13.481 1.00 96.19 508 LYS A N 1
ATOM 4217 C CA . LYS A 1 508 ? 0.303 -6.405 -13.181 1.00 96.19 508 LYS A CA 1
ATOM 4218 C C . LYS A 1 508 ? -0.286 -5.752 -14.423 1.00 96.19 508 LYS A C 1
ATOM 4220 O O . LYS A 1 508 ? 0.361 -5.704 -15.463 1.00 96.19 508 LYS A O 1
ATOM 4225 N N . VAL A 1 509 ? -1.491 -5.223 -14.304 1.00 97.69 509 VAL A N 1
ATOM 4226 C CA . VAL A 1 509 ? -2.220 -4.588 -15.395 1.00 97.69 509 VAL A CA 1
ATOM 4227 C C . VAL A 1 509 ? -2.793 -3.261 -14.903 1.00 97.69 509 VAL A C 1
ATOM 4229 O O . VAL A 1 509 ? -3.238 -3.167 -13.768 1.00 97.69 509 VAL A O 1
ATOM 4232 N N . ASP A 1 510 ? -2.756 -2.209 -15.705 1.00 98.12 510 ASP A N 1
ATOM 4233 C CA . ASP A 1 510 ? -3.303 -0.908 -15.307 1.00 98.12 510 ASP A CA 1
ATOM 4234 C C . ASP A 1 510 ? -3.908 -0.207 -16.523 1.00 98.12 510 ASP A C 1
ATOM 4236 O O . ASP A 1 510 ? -3.238 -0.027 -17.540 1.00 98.12 510 ASP A O 1
ATOM 4240 N N . PHE A 1 511 ? -5.186 0.146 -16.420 1.00 98.31 511 PHE A N 1
ATOM 4241 C CA . PHE A 1 511 ? -5.967 0.813 -17.449 1.00 98.31 511 PHE A CA 1
ATOM 4242 C C . PHE A 1 511 ? -6.591 2.085 -16.873 1.00 98.31 511 PHE A C 1
ATOM 4244 O O . PHE A 1 511 ? -7.575 2.041 -16.128 1.00 98.31 511 PHE A O 1
ATOM 4251 N N . PHE A 1 512 ? -6.048 3.234 -17.276 1.00 97.06 512 PHE A N 1
ATOM 4252 C CA . PHE A 1 512 ? -6.480 4.548 -16.805 1.00 97.06 512 PHE A CA 1
ATOM 4253 C C . PHE A 1 512 ? -6.889 5.443 -17.978 1.00 97.06 512 PHE A C 1
ATOM 4255 O O . PHE A 1 512 ? -6.102 5.652 -18.897 1.00 97.06 512 PHE A O 1
ATOM 4262 N N . PHE A 1 513 ? -8.109 5.991 -17.978 1.00 96.31 513 PHE A N 1
ATOM 4263 C CA . PHE A 1 513 ? -8.641 6.757 -19.125 1.00 96.31 513 PHE A CA 1
ATOM 4264 C C . PHE A 1 513 ? -8.568 6.003 -20.467 1.00 96.31 513 PHE A C 1
ATOM 4266 O O . PHE A 1 513 ? -8.229 6.577 -21.506 1.00 96.31 513 PHE A O 1
ATOM 4273 N N . VAL A 1 514 ? -8.885 4.708 -20.460 1.00 97.38 514 VAL A N 1
ATOM 4274 C CA . VAL A 1 514 ? -8.908 3.878 -21.669 1.00 97.38 514 VAL A CA 1
ATOM 4275 C C . VAL A 1 514 ? -10.330 3.798 -22.213 1.00 97.38 514 VAL A C 1
ATOM 4277 O O . VAL A 1 514 ? -11.229 3.368 -21.500 1.00 97.38 514 VAL A O 1
ATOM 4280 N N . ASN A 1 515 ? -10.553 4.186 -23.468 1.00 97.75 515 ASN A N 1
ATOM 4281 C CA . ASN A 1 515 ? -11.832 3.983 -24.151 1.00 97.75 515 ASN A CA 1
ATOM 4282 C C . ASN A 1 515 ? -11.716 2.833 -25.158 1.00 97.75 515 ASN A C 1
ATOM 4284 O O . ASN A 1 515 ? -10.676 2.629 -25.777 1.00 97.75 515 ASN A O 1
ATOM 4288 N N . MET A 1 516 ? -12.792 2.099 -25.377 1.00 97.75 516 MET A N 1
ATOM 4289 C CA . MET A 1 516 ? -12.860 1.019 -26.360 1.00 97.75 516 MET A CA 1
ATOM 4290 C C . MET A 1 516 ? -13.926 1.313 -27.414 1.00 97.75 516 MET A C 1
ATOM 4292 O O . MET A 1 516 ? -14.942 1.944 -27.127 1.00 97.75 516 MET A O 1
ATOM 4296 N N . SER A 1 517 ? -13.691 0.865 -28.649 1.00 94.44 517 SER A N 1
ATOM 4297 C CA . SER A 1 517 ? -14.723 0.887 -29.695 1.00 94.44 517 SER A CA 1
ATOM 4298 C C . SER A 1 517 ? -15.839 -0.133 -29.404 1.00 94.44 517 SER A C 1
ATOM 4300 O O . SER A 1 517 ? -15.635 -1.026 -28.586 1.00 94.44 517 SER A O 1
ATOM 4302 N N . MET A 1 518 ? -17.011 -0.017 -30.049 1.00 92.56 518 MET A N 1
ATOM 4303 C CA . MET A 1 518 ? -18.185 -0.856 -29.724 1.00 92.56 518 MET A CA 1
ATOM 4304 C C . MET A 1 518 ? -17.926 -2.368 -29.827 1.00 92.56 518 MET A C 1
ATOM 4306 O O . MET A 1 518 ? -18.488 -3.122 -29.040 1.00 92.56 518 MET A O 1
ATOM 4310 N N . ASP A 1 519 ? -17.051 -2.793 -30.743 1.00 94.25 519 ASP A N 1
ATOM 4311 C CA . ASP A 1 519 ? -16.702 -4.206 -30.956 1.00 94.25 519 ASP A CA 1
ATOM 4312 C C . ASP A 1 519 ? -15.373 -4.601 -30.280 1.00 94.25 519 ASP A C 1
ATOM 4314 O O . ASP A 1 519 ? -14.855 -5.699 -30.490 1.00 94.25 519 ASP A O 1
ATOM 4318 N N . SER A 1 520 ? -14.781 -3.696 -29.495 1.00 97.62 520 SER A N 1
ATOM 4319 C CA . SER A 1 520 ? -13.539 -3.953 -28.769 1.00 97.62 520 SER A CA 1
ATOM 4320 C C . SER A 1 520 ? -13.801 -4.589 -27.408 1.00 97.62 520 SER A C 1
ATOM 4322 O O . SER A 1 520 ? -14.782 -4.279 -26.732 1.00 97.62 520 SER A O 1
ATOM 4324 N N . GLN A 1 521 ? -12.858 -5.416 -26.962 1.00 98.06 521 GLN A N 1
ATOM 4325 C CA . GLN A 1 521 ? -12.899 -6.057 -25.649 1.00 98.06 521 GLN A CA 1
ATOM 4326 C C . GLN A 1 521 ? -11.487 -6.218 -25.086 1.00 98.06 521 GLN A C 1
ATOM 4328 O O . GLN A 1 521 ? -10.567 -6.558 -25.826 1.00 98.06 521 GLN A O 1
ATOM 4333 N N . ILE A 1 522 ? -11.316 -6.066 -23.774 1.00 98.44 522 ILE A N 1
ATOM 4334 C CA . ILE A 1 522 ? -10.108 -6.513 -23.066 1.00 98.44 522 ILE A CA 1
ATOM 4335 C C . ILE A 1 522 ? -10.457 -7.736 -22.219 1.00 98.44 522 ILE A C 1
ATOM 4337 O O . ILE A 1 522 ? -11.429 -7.701 -21.471 1.00 98.44 522 ILE A O 1
ATOM 4341 N N . VAL A 1 523 ? -9.671 -8.806 -22.317 1.00 98.19 523 VAL A N 1
ATOM 4342 C CA . VAL A 1 523 ? -9.864 -10.052 -21.563 1.00 98.19 523 VAL A CA 1
ATOM 4343 C C . VAL A 1 523 ? -8.715 -10.239 -20.583 1.00 98.19 523 VAL A C 1
ATOM 4345 O O . VAL A 1 523 ? -7.561 -10.369 -21.002 1.00 98.19 523 VAL A O 1
ATOM 4348 N N . LEU A 1 524 ? -9.031 -10.246 -19.285 1.00 97.81 524 LEU A N 1
ATOM 4349 C CA . LEU A 1 524 ? -8.078 -10.562 -18.223 1.00 97.81 524 LEU A CA 1
ATOM 4350 C C . LEU A 1 524 ? -8.173 -12.055 -17.880 1.00 97.81 524 LEU A C 1
ATOM 4352 O O . LEU A 1 524 ? -9.256 -12.634 -17.890 1.00 97.81 524 LEU A O 1
ATOM 4356 N N . CYS A 1 525 ? -7.042 -12.659 -17.526 1.00 94.94 525 CYS A N 1
ATOM 4357 C CA . CYS A 1 525 ? -6.955 -14.032 -17.042 1.00 94.94 525 CYS A CA 1
ATOM 4358 C C . CYS A 1 525 ? -6.552 -14.093 -15.560 1.00 94.94 525 CYS A C 1
ATOM 4360 O O . CYS A 1 525 ? -5.995 -13.142 -15.008 1.00 94.94 525 CYS A O 1
ATOM 4362 N N . ALA A 1 526 ? -6.721 -15.254 -14.927 1.00 94.56 526 ALA A N 1
ATOM 4363 C CA . ALA A 1 526 ? -6.411 -15.496 -13.513 1.00 94.56 526 ALA A CA 1
ATOM 4364 C C . ALA A 1 526 ? -4.954 -15.187 -13.087 1.00 94.56 526 ALA A C 1
ATOM 4366 O O . ALA A 1 526 ? -4.662 -15.069 -11.894 1.00 94.56 526 ALA A O 1
ATOM 4367 N N . HIS A 1 527 ? -4.019 -15.057 -14.037 1.00 94.25 527 HIS A N 1
ATOM 4368 C CA . HIS A 1 527 ? -2.626 -14.691 -13.755 1.00 94.25 527 HIS A CA 1
ATOM 4369 C C . HIS A 1 527 ? -2.424 -13.181 -13.568 1.00 94.25 527 HIS A C 1
ATOM 4371 O O . HIS A 1 527 ? -1.446 -12.784 -12.926 1.00 94.25 527 HIS A O 1
ATOM 4377 N N . ASN A 1 528 ? -3.353 -12.347 -14.051 1.00 95.38 528 ASN A N 1
ATOM 4378 C CA . ASN A 1 528 ? -3.318 -10.888 -13.939 1.00 95.38 528 ASN A CA 1
ATOM 4379 C C . ASN A 1 528 ? -3.729 -10.438 -12.521 1.00 95.38 528 ASN A C 1
ATOM 4381 O O . ASN A 1 528 ? -4.746 -9.784 -12.329 1.00 95.38 528 ASN A O 1
ATOM 4385 N N . LYS A 1 529 ? -2.965 -10.840 -11.501 1.00 94.94 529 LYS A N 1
ATOM 4386 C CA . LYS A 1 529 ? -3.322 -10.689 -10.079 1.00 94.94 529 LYS A CA 1
ATOM 4387 C C . LYS A 1 529 ? -3.503 -9.252 -9.605 1.00 94.94 529 LYS A C 1
ATOM 4389 O O . LYS A 1 529 ? -4.240 -9.043 -8.651 1.00 94.94 529 LYS A O 1
ATOM 4394 N N . TYR A 1 530 ? -2.782 -8.302 -10.194 1.00 96.31 530 TYR A N 1
ATOM 4395 C CA . TYR A 1 530 ? -2.799 -6.906 -9.767 1.00 96.31 530 TYR A CA 1
ATOM 4396 C C . TYR A 1 530 ? -3.301 -6.042 -10.911 1.00 96.31 530 TYR A C 1
ATOM 4398 O O . TYR A 1 530 ? -2.501 -5.609 -11.734 1.00 96.31 530 TYR A O 1
ATOM 4406 N N . PHE A 1 531 ? -4.606 -5.805 -10.974 1.00 97.75 531 PHE A N 1
ATOM 4407 C CA . PHE A 1 531 ? -5.196 -4.908 -11.956 1.00 97.75 531 PHE A CA 1
ATOM 4408 C C . PHE A 1 531 ? -5.816 -3.656 -11.332 1.00 97.75 531 PHE A C 1
ATOM 4410 O O . PHE A 1 531 ? -6.314 -3.696 -10.206 1.00 97.75 531 PHE A O 1
ATOM 4417 N N . ASP A 1 532 ? -5.791 -2.559 -12.083 1.00 98.44 532 ASP A N 1
ATOM 4418 C CA . ASP A 1 532 ? -6.552 -1.332 -11.834 1.00 98.44 532 ASP A CA 1
ATOM 4419 C C . ASP A 1 532 ? -7.241 -0.929 -13.141 1.00 98.44 532 ASP A C 1
ATOM 4421 O O . ASP A 1 532 ? -6.592 -0.792 -14.175 1.00 98.44 532 ASP A O 1
ATOM 4425 N N . ILE A 1 533 ? -8.566 -0.821 -13.118 1.00 98.50 533 ILE A N 1
ATOM 4426 C CA . ILE A 1 533 ? -9.367 -0.318 -14.231 1.00 98.50 533 ILE A CA 1
ATOM 4427 C C . ILE A 1 533 ? -10.131 0.877 -13.690 1.00 98.50 533 ILE A C 1
ATOM 4429 O O . ILE A 1 533 ? -11.099 0.715 -12.944 1.00 98.50 533 ILE A O 1
ATOM 4433 N N . SER A 1 534 ? -9.700 2.071 -14.079 1.00 97.69 534 SER A N 1
ATOM 4434 C CA . SER A 1 534 ? -10.224 3.326 -13.551 1.00 97.69 534 SER A CA 1
ATOM 4435 C C . SER A 1 534 ? -10.425 4.349 -14.665 1.00 97.69 534 SER A C 1
ATOM 4437 O O . SER A 1 534 ? -9.650 4.424 -15.620 1.00 97.69 534 SER A O 1
ATOM 4439 N N . LEU A 1 535 ? -11.499 5.139 -14.567 1.00 96.81 535 LEU A N 1
ATOM 4440 C CA . LEU A 1 535 ? -11.847 6.199 -15.528 1.00 96.81 535 LEU A CA 1
ATOM 4441 C C . LEU A 1 535 ? -11.923 5.730 -16.995 1.00 96.81 535 LEU A C 1
ATOM 4443 O O . LEU A 1 535 ? -11.765 6.527 -17.918 1.00 96.81 535 LEU A O 1
ATOM 4447 N N . SER A 1 536 ? -12.176 4.439 -17.200 1.00 97.56 536 SER A N 1
ATOM 4448 C CA . SER A 1 536 ? -12.146 3.764 -18.499 1.00 97.56 536 SER A CA 1
ATOM 4449 C C . SER A 1 536 ? -13.560 3.411 -18.978 1.00 97.56 536 SER A C 1
ATOM 4451 O O . SER A 1 536 ? -14.500 3.354 -18.186 1.00 97.56 536 SER A O 1
ATOM 4453 N N . GLU A 1 537 ? -13.737 3.207 -20.281 1.00 98.25 537 GLU A N 1
ATOM 4454 C CA . GLU A 1 537 ? -15.034 2.970 -20.919 1.00 98.25 537 GLU A CA 1
ATOM 4455 C C . GLU A 1 537 ? -14.958 1.849 -21.962 1.00 98.25 537 GLU A C 1
ATOM 4457 O O . GLU A 1 537 ? -14.082 1.849 -22.826 1.00 98.25 537 GLU A O 1
ATOM 4462 N N . GLY A 1 538 ? -15.906 0.911 -21.890 1.00 98.12 538 GLY A N 1
ATOM 4463 C CA . GLY A 1 538 ? -16.082 -0.198 -22.831 1.00 98.12 538 GLY A CA 1
ATOM 4464 C C . GLY A 1 538 ? -15.979 -1.583 -22.192 1.00 98.12 538 GLY A C 1
ATOM 4465 O O . GLY A 1 538 ? -16.097 -1.717 -20.977 1.00 98.12 538 GLY A O 1
ATOM 4466 N N . PHE A 1 539 ? -15.819 -2.633 -22.998 1.00 98.25 539 PHE A N 1
ATOM 4467 C CA . PHE A 1 539 ? -16.055 -4.010 -22.553 1.00 98.25 539 PHE A CA 1
ATOM 4468 C C . PHE A 1 539 ? -14.810 -4.710 -21.973 1.00 98.25 539 PHE A C 1
ATOM 4470 O O . PHE A 1 539 ? -13.823 -4.938 -22.670 1.00 98.25 539 PHE A O 1
ATOM 4477 N N . PHE A 1 540 ? -14.873 -5.101 -20.698 1.00 98.44 540 PHE A N 1
ATOM 4478 C CA . PHE A 1 540 ? -13.831 -5.852 -19.992 1.00 98.44 540 PHE A CA 1
ATOM 4479 C C . PHE A 1 540 ? -14.359 -7.224 -19.564 1.00 98.44 540 PHE A C 1
ATOM 4481 O O . PHE A 1 540 ? -15.369 -7.316 -18.870 1.00 98.44 540 PHE A O 1
ATOM 4488 N N . ASP A 1 541 ? -13.663 -8.296 -19.929 1.00 98.44 541 ASP A N 1
ATOM 4489 C CA . ASP A 1 541 ? -13.923 -9.632 -19.404 1.00 98.44 541 ASP A CA 1
ATOM 4490 C C . ASP A 1 541 ? -13.118 -9.871 -18.127 1.00 98.44 541 ASP A C 1
ATOM 4492 O O . ASP A 1 541 ? -11.886 -9.917 -18.145 1.00 98.44 541 ASP A O 1
ATOM 4496 N N . LEU A 1 542 ? -13.846 -9.994 -17.017 1.00 98.00 542 LEU A N 1
ATOM 4497 C CA . LEU A 1 542 ? -13.318 -10.194 -15.672 1.00 98.00 542 LEU A CA 1
ATOM 4498 C C . LEU A 1 542 ? -13.818 -11.522 -15.082 1.00 98.00 542 LEU A C 1
ATOM 4500 O O . LEU A 1 542 ? -13.864 -11.680 -13.857 1.00 98.00 542 LEU A O 1
ATOM 4504 N N . SER A 1 543 ? -14.199 -12.476 -15.940 1.00 97.56 543 SER A N 1
ATOM 4505 C CA . SER A 1 543 ? -14.816 -13.744 -15.533 1.00 97.56 543 SER A CA 1
ATOM 4506 C C . SER A 1 543 ? -13.971 -14.531 -14.529 1.00 97.56 543 SER A C 1
ATOM 4508 O O . SER A 1 543 ? -14.515 -15.073 -13.571 1.00 97.56 543 SER A O 1
ATOM 4510 N N . ASP A 1 544 ? -12.643 -14.500 -14.656 1.00 97.12 544 ASP A N 1
ATOM 4511 C CA . ASP A 1 544 ? -11.731 -15.179 -13.724 1.00 97.12 544 ASP A CA 1
ATOM 4512 C C . ASP A 1 544 ? -11.696 -14.564 -12.310 1.00 97.12 544 ASP A C 1
ATOM 4514 O O . ASP A 1 544 ? -11.258 -15.217 -11.361 1.00 97.12 544 ASP A O 1
ATOM 4518 N N . PHE A 1 545 ? -12.163 -13.322 -12.135 1.00 97.56 545 PHE A N 1
ATOM 4519 C CA . PHE A 1 545 ? -12.113 -12.604 -10.855 1.00 97.56 545 PHE A CA 1
ATOM 4520 C C . PHE A 1 545 ? -13.489 -12.417 -10.221 1.00 97.56 545 PHE A C 1
ATOM 4522 O O . PHE A 1 545 ? -13.634 -12.616 -9.012 1.00 97.56 545 PHE A O 1
ATOM 4529 N N . ILE A 1 546 ? -14.475 -12.018 -11.028 1.00 97.50 546 ILE A N 1
ATOM 4530 C CA . ILE A 1 546 ? -15.832 -11.662 -10.588 1.00 97.50 546 ILE A CA 1
ATOM 4531 C C . ILE A 1 546 ? -16.927 -12.485 -11.292 1.00 97.50 546 ILE A C 1
ATOM 4533 O O . ILE A 1 546 ? -18.112 -12.253 -11.055 1.00 97.50 546 ILE A O 1
ATOM 4537 N N . GLY A 1 547 ? -16.560 -13.445 -12.146 1.00 97.56 547 GLY A N 1
ATOM 4538 C CA . GLY A 1 547 ? -17.493 -14.384 -12.779 1.00 97.56 547 GLY A CA 1
ATOM 4539 C C . GLY A 1 547 ? -18.273 -13.849 -13.982 1.00 97.56 547 GLY A C 1
ATOM 4540 O O . GLY A 1 547 ? -19.094 -14.589 -14.516 1.00 97.56 547 GLY A O 1
ATOM 4541 N N . ILE A 1 548 ? -18.044 -12.598 -14.399 1.00 97.38 548 ILE A N 1
ATOM 4542 C CA . ILE A 1 548 ? -18.755 -11.946 -15.510 1.00 97.38 548 ILE A CA 1
ATOM 4543 C C . ILE A 1 548 ? -17.847 -11.016 -16.325 1.00 97.38 548 ILE A C 1
ATOM 4545 O O . ILE A 1 548 ? -16.818 -10.536 -15.840 1.00 97.38 548 ILE A O 1
ATOM 4549 N N . SER A 1 549 ? -18.288 -10.696 -17.542 1.00 97.31 549 SER A N 1
ATOM 4550 C CA . SER A 1 549 ? -17.775 -9.584 -18.348 1.00 97.31 549 SER A CA 1
ATOM 4551 C C . SER A 1 549 ? -18.668 -8.349 -18.185 1.00 97.31 549 SER A C 1
ATOM 4553 O O . SER A 1 549 ? -19.881 -8.469 -18.035 1.00 97.31 549 SER A O 1
ATOM 4555 N N . LEU A 1 550 ? -18.090 -7.148 -18.213 1.00 96.62 550 LEU A N 1
ATOM 4556 C CA . LEU A 1 550 ? -18.791 -5.898 -17.925 1.00 96.62 550 LEU A CA 1
ATOM 4557 C C . LEU A 1 550 ? -18.456 -4.806 -18.936 1.00 96.62 550 LEU A C 1
ATOM 4559 O O . LEU A 1 550 ? -17.300 -4.612 -19.306 1.00 96.62 550 LEU A O 1
ATOM 4563 N N . HIS A 1 551 ? -19.467 -4.026 -19.320 1.00 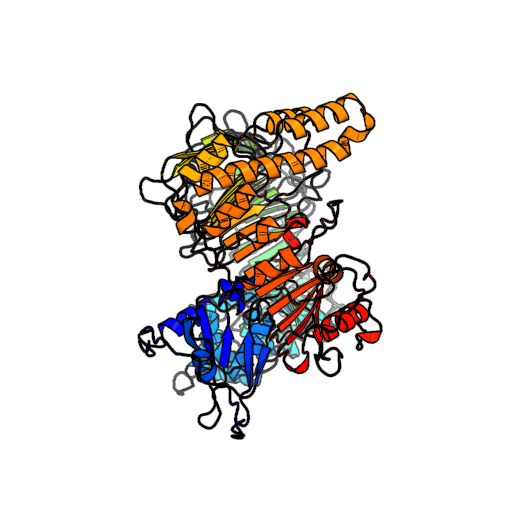97.50 551 HIS A N 1
ATOM 4564 C CA . HIS A 1 551 ? -19.259 -2.772 -20.038 1.00 97.50 551 HIS A CA 1
ATOM 4565 C C . HIS A 1 551 ? -19.042 -1.628 -19.038 1.00 97.50 551 HIS A C 1
ATOM 4567 O O . HIS A 1 551 ? -19.987 -1.125 -18.429 1.00 97.50 551 HIS A O 1
ATOM 4573 N N . PHE A 1 552 ? -17.794 -1.198 -18.883 1.00 97.81 552 PHE A N 1
ATOM 4574 C CA . PHE A 1 552 ? -17.406 -0.102 -18.006 1.00 97.81 552 PHE A CA 1
ATOM 4575 C C . PHE A 1 552 ? -17.870 1.247 -18.552 1.00 97.81 552 PHE A C 1
ATOM 4577 O O . PHE A 1 552 ? -17.882 1.495 -19.757 1.00 97.81 552 PHE A O 1
ATOM 4584 N N . THR A 1 553 ? -18.212 2.144 -17.632 1.00 97.69 553 THR A N 1
ATOM 4585 C CA . THR A 1 553 ? -18.355 3.580 -17.892 1.00 97.69 553 THR A CA 1
ATOM 4586 C C . THR A 1 553 ? -17.249 4.313 -17.145 1.00 97.69 553 THR A C 1
ATOM 4588 O O . THR A 1 553 ? -16.759 3.806 -16.139 1.00 97.69 553 THR A O 1
ATOM 4591 N N . ARG A 1 554 ? -16.931 5.551 -17.535 1.00 96.69 554 ARG A N 1
ATOM 4592 C CA . ARG A 1 554 ? -15.854 6.341 -16.903 1.00 96.69 554 ARG A CA 1
ATOM 4593 C C . ARG A 1 554 ? -15.996 6.573 -15.398 1.00 96.69 554 ARG A C 1
ATOM 4595 O O . ARG A 1 554 ? -15.061 7.052 -14.774 1.00 96.69 554 ARG A O 1
ATOM 4602 N N . LYS A 1 555 ? -17.168 6.322 -14.817 1.00 97.25 555 LYS A N 1
ATOM 4603 C CA . LYS A 1 555 ? -17.376 6.435 -13.369 1.00 97.25 555 LYS A CA 1
ATOM 4604 C C . LYS A 1 555 ? -17.016 5.152 -12.631 1.00 97.25 555 LYS A C 1
ATOM 4606 O O . LYS A 1 555 ? -16.655 5.226 -11.470 1.00 97.25 555 LYS A O 1
ATOM 4611 N N . MET A 1 556 ? -17.128 4.007 -13.296 1.00 98.00 556 MET A N 1
ATOM 4612 C CA . MET A 1 556 ? -16.883 2.701 -12.699 1.00 98.00 556 MET A CA 1
ATOM 4613 C C . MET A 1 556 ? -15.386 2.495 -12.486 1.00 98.00 556 MET A C 1
ATOM 4615 O O . MET A 1 556 ? -14.576 2.873 -13.337 1.00 98.00 556 MET A O 1
ATOM 4619 N N . SER A 1 557 ? -15.026 1.839 -11.385 1.00 98.38 557 SER A N 1
ATOM 4620 C CA . SER A 1 557 ? -13.662 1.354 -11.199 1.00 98.38 557 SER A CA 1
ATOM 4621 C C . SER A 1 557 ? -13.596 0.031 -10.457 1.00 98.38 557 SER A C 1
ATOM 4623 O O . SER A 1 557 ? -14.441 -0.292 -9.617 1.00 98.38 557 SER A O 1
ATOM 4625 N N . ILE A 1 558 ? -12.579 -0.757 -10.790 1.00 98.56 558 ILE A N 1
ATOM 4626 C CA . ILE A 1 558 ? -12.250 -1.989 -10.085 1.00 98.56 558 ILE A CA 1
ATOM 4627 C C . ILE A 1 558 ? -10.741 -2.101 -9.931 1.00 98.56 558 ILE A C 1
ATOM 4629 O O . ILE A 1 558 ? -9.992 -1.837 -10.868 1.00 98.56 558 ILE A O 1
ATOM 4633 N N . LYS A 1 559 ? -10.296 -2.500 -8.743 1.00 98.38 559 LYS A N 1
ATOM 4634 C CA . LYS A 1 559 ? -8.874 -2.618 -8.435 1.00 98.38 559 LYS A CA 1
ATOM 4635 C C . LYS A 1 559 ? -8.597 -3.789 -7.510 1.00 98.38 559 LYS A C 1
ATOM 4637 O O . LYS A 1 559 ? -9.399 -4.091 -6.624 1.00 98.38 559 LYS A O 1
ATOM 4642 N N . THR A 1 560 ? -7.427 -4.395 -7.669 1.00 98.25 560 THR A N 1
ATOM 4643 C CA . THR A 1 560 ? -6.882 -5.394 -6.745 1.00 98.25 560 THR A CA 1
ATOM 4644 C C . THR A 1 560 ? -5.541 -4.965 -6.157 1.00 98.25 560 THR A C 1
ATOM 4646 O O . THR A 1 560 ? -4.658 -4.535 -6.896 1.00 98.25 560 THR A O 1
ATOM 4649 N N . ASP A 1 561 ? -5.363 -5.150 -4.849 1.00 95.12 561 ASP A N 1
ATOM 4650 C CA . ASP A 1 561 ? -4.147 -4.794 -4.108 1.00 95.12 561 ASP A CA 1
ATOM 4651 C C . ASP A 1 561 ? -3.590 -5.991 -3.316 1.00 95.12 561 ASP A C 1
ATOM 4653 O O . ASP A 1 561 ? -4.334 -6.871 -2.874 1.00 95.12 561 ASP A O 1
ATOM 4657 N N . SER A 1 562 ? -2.272 -6.021 -3.096 1.00 91.88 562 SER A N 1
ATOM 4658 C CA . SER A 1 562 ? -1.641 -6.995 -2.196 1.00 91.88 562 SER A CA 1
ATOM 4659 C C . SER A 1 562 ? -1.956 -6.679 -0.735 1.00 91.88 562 SER A C 1
ATOM 4661 O O . SER A 1 562 ? -1.906 -5.516 -0.334 1.00 91.88 562 SER A O 1
ATOM 4663 N N . ILE A 1 563 ? -2.186 -7.709 0.081 1.00 87.94 563 ILE A N 1
ATOM 4664 C CA . ILE A 1 563 ? -2.344 -7.564 1.532 1.00 87.94 563 ILE A CA 1
ATOM 4665 C C . ILE A 1 563 ? -1.027 -7.931 2.221 1.00 87.94 563 ILE A C 1
ATOM 4667 O O . ILE A 1 563 ? -0.561 -9.071 2.140 1.00 87.94 563 ILE A O 1
ATOM 4671 N N . GLU A 1 564 ? -0.425 -6.961 2.909 1.00 78.06 564 GLU A N 1
ATOM 4672 C CA . GLU A 1 564 ? 0.786 -7.180 3.701 1.00 78.06 564 GLU A CA 1
ATOM 4673 C C . GLU A 1 564 ? 0.514 -8.199 4.821 1.00 78.06 564 GLU A C 1
ATOM 4675 O O . GLU A 1 564 ? -0.489 -8.117 5.526 1.00 78.06 564 GLU A O 1
ATOM 4680 N N . GLY A 1 565 ? 1.384 -9.205 4.952 1.00 72.81 565 GLY A N 1
ATOM 4681 C CA . GLY A 1 565 ? 1.240 -10.267 5.954 1.00 72.81 565 GLY A CA 1
ATOM 4682 C C . GLY A 1 565 ? 0.202 -11.356 5.639 1.00 72.81 565 GLY A C 1
ATOM 4683 O O . GLY A 1 565 ? 0.063 -12.287 6.432 1.00 72.81 565 GLY A O 1
ATOM 4684 N N . SER A 1 566 ? -0.497 -11.306 4.495 1.00 80.12 566 SER A N 1
ATOM 4685 C CA . SER A 1 566 ? -1.471 -12.347 4.133 1.00 80.12 566 SER A CA 1
ATOM 4686 C C . SER A 1 566 ? -0.806 -13.713 3.910 1.00 80.12 566 SER A C 1
ATOM 4688 O O . SER A 1 566 ? 0.107 -13.886 3.090 1.00 80.12 566 SER A O 1
ATOM 4690 N N . THR A 1 567 ? -1.308 -14.728 4.615 1.00 70.75 567 THR A N 1
ATOM 4691 C CA . THR A 1 567 ? -0.893 -16.123 4.444 1.00 70.75 567 THR A CA 1
ATOM 4692 C C . THR A 1 567 ? -1.405 -16.652 3.105 1.00 70.75 567 THR A C 1
ATOM 4694 O O . THR A 1 567 ? -2.601 -16.876 2.943 1.00 70.75 567 THR A O 1
ATOM 4697 N N . GLY A 1 568 ? -0.506 -16.882 2.145 1.00 75.00 568 GLY A N 1
ATOM 4698 C CA . GLY A 1 568 ? -0.863 -17.425 0.826 1.00 75.00 568 GLY A CA 1
ATOM 4699 C C . GLY A 1 568 ? -0.960 -16.394 -0.301 1.00 75.00 568 GLY A C 1
ATOM 4700 O O . GLY A 1 568 ? -1.366 -16.765 -1.399 1.00 75.00 568 GLY A O 1
ATOM 4701 N N . LYS A 1 569 ? -0.528 -15.143 -0.068 1.00 84.19 569 LYS A N 1
ATOM 4702 C CA . LYS A 1 569 ? -0.550 -14.056 -1.069 1.00 84.19 569 LYS A CA 1
ATOM 4703 C C . LYS A 1 569 ? -1.972 -13.752 -1.571 1.00 84.19 569 LYS A C 1
ATOM 4705 O O . LYS A 1 569 ? -2.169 -13.576 -2.775 1.00 84.19 569 LYS A O 1
ATOM 4710 N N . LEU A 1 570 ? -2.952 -13.745 -0.662 1.00 92.06 570 LEU A N 1
ATOM 4711 C CA . LEU A 1 570 ? -4.321 -13.345 -0.986 1.00 92.06 570 LEU A CA 1
ATOM 4712 C C . LEU A 1 570 ? -4.389 -11.831 -1.228 1.00 92.06 570 LEU A C 1
ATOM 4714 O O . LEU A 1 570 ? -3.512 -11.063 -0.822 1.00 92.06 570 LEU A O 1
ATOM 4718 N N . LEU A 1 571 ? -5.439 -11.419 -1.928 1.00 96.44 571 LEU A N 1
ATOM 4719 C CA . LEU A 1 571 ? -5.609 -10.076 -2.460 1.00 96.44 571 LEU A CA 1
ATOM 4720 C C . LEU A 1 571 ? -6.759 -9.338 -1.772 1.00 96.44 571 LEU A C 1
ATOM 4722 O O . LEU A 1 571 ? -7.656 -9.937 -1.171 1.00 96.44 571 LEU A O 1
ATOM 4726 N N . LYS A 1 572 ? -6.745 -8.015 -1.899 1.00 97.81 572 LYS A N 1
ATOM 4727 C CA . LYS A 1 572 ? -7.894 -7.145 -1.655 1.00 97.81 572 LYS A CA 1
ATOM 4728 C C . LYS A 1 572 ? -8.526 -6.795 -2.997 1.00 97.81 572 LYS A C 1
ATOM 4730 O O . LYS A 1 572 ? -7.788 -6.431 -3.903 1.00 97.81 572 LYS A O 1
ATOM 4735 N N . ILE A 1 573 ? -9.851 -6.841 -3.107 1.00 98.56 573 ILE A N 1
ATOM 4736 C CA . ILE A 1 573 ? -10.597 -6.300 -4.255 1.00 98.56 573 ILE A CA 1
ATOM 4737 C C . ILE A 1 573 ? -11.427 -5.088 -3.834 1.00 98.56 573 ILE A C 1
ATOM 4739 O O . ILE A 1 573 ? -12.040 -5.089 -2.765 1.00 98.56 573 ILE A O 1
ATOM 4743 N N . ILE A 1 574 ? -11.436 -4.054 -4.672 1.00 98.62 574 ILE A N 1
ATOM 4744 C CA . ILE A 1 574 ? -12.197 -2.817 -4.491 1.00 98.62 574 ILE A CA 1
ATOM 4745 C C . ILE A 1 574 ? -13.056 -2.611 -5.738 1.00 98.62 574 ILE A C 1
ATOM 4747 O O . ILE A 1 574 ? -12.516 -2.548 -6.838 1.00 98.62 574 ILE A O 1
ATOM 4751 N N . ILE A 1 575 ? -14.375 -2.502 -5.570 1.00 98.50 575 ILE A N 1
ATOM 4752 C CA . ILE A 1 575 ? -15.348 -2.285 -6.651 1.00 98.50 575 ILE A CA 1
ATOM 4753 C C . ILE A 1 575 ? -16.098 -0.982 -6.371 1.00 98.50 575 ILE A C 1
ATOM 4755 O O . ILE A 1 575 ? -16.714 -0.862 -5.307 1.00 98.50 575 ILE A O 1
ATOM 4759 N N . LYS A 1 576 ? -16.071 -0.023 -7.307 1.00 98.38 576 LYS A N 1
ATOM 4760 C CA . LYS A 1 576 ? -16.679 1.303 -7.127 1.00 98.38 576 LYS A CA 1
ATOM 4761 C C . LYS A 1 576 ? -17.625 1.721 -8.248 1.00 98.38 576 LYS A C 1
ATOM 4763 O O . LYS A 1 576 ? -17.370 1.458 -9.422 1.00 98.38 576 LYS A O 1
ATOM 4768 N N . ASP A 1 577 ? -18.692 2.419 -7.858 1.00 97.50 577 ASP A N 1
ATOM 4769 C CA . ASP A 1 577 ? -19.614 3.158 -8.733 1.00 97.50 577 ASP A CA 1
ATOM 4770 C C . ASP A 1 577 ? -20.235 2.303 -9.855 1.00 97.50 577 ASP A C 1
ATOM 4772 O O . ASP A 1 577 ? -20.460 2.770 -10.974 1.00 97.50 577 ASP A O 1
ATOM 4776 N N . MET A 1 578 ? -20.520 1.030 -9.553 1.00 97.31 578 MET A N 1
ATOM 4777 C CA . MET A 1 578 ? -21.063 0.064 -10.512 1.00 97.31 578 MET A CA 1
ATOM 4778 C C . MET A 1 578 ? -22.557 -0.188 -10.336 1.00 97.31 578 MET A C 1
ATOM 4780 O O . MET A 1 578 ? -23.073 -0.291 -9.224 1.00 97.31 578 MET A O 1
ATOM 4784 N N . GLU A 1 579 ? -23.243 -0.392 -11.456 1.00 96.75 579 GLU A N 1
ATOM 4785 C CA . GLU A 1 579 ? -24.619 -0.870 -11.497 1.00 96.75 579 GLU A CA 1
ATOM 4786 C C . GLU A 1 579 ? -24.670 -2.165 -12.310 1.00 96.75 579 GLU A C 1
ATOM 4788 O O . GLU A 1 579 ? -24.294 -2.185 -13.479 1.00 96.75 579 GLU A O 1
ATOM 4793 N N . LEU A 1 580 ? -25.090 -3.257 -11.679 1.00 96.69 580 LEU A N 1
ATOM 4794 C CA . LEU A 1 580 ? -24.866 -4.609 -12.180 1.00 96.69 580 LEU A CA 1
ATOM 4795 C C . LEU A 1 580 ? -26.187 -5.359 -12.247 1.00 96.69 580 LEU A C 1
ATOM 4797 O O . LEU A 1 580 ? -26.918 -5.436 -11.263 1.00 96.69 580 LEU A O 1
ATOM 4801 N N . SER A 1 581 ? -26.493 -5.939 -13.402 1.00 96.50 581 SER A N 1
ATOM 4802 C CA . SER A 1 581 ? -27.732 -6.703 -13.613 1.00 96.50 581 SER A CA 1
ATOM 4803 C C . SER A 1 581 ? -27.532 -8.220 -13.632 1.00 96.50 581 SER A C 1
ATOM 4805 O O . SER A 1 581 ? -28.506 -8.965 -13.706 1.00 96.50 581 SER A O 1
ATOM 4807 N N . GLU A 1 582 ? -26.282 -8.664 -13.504 1.00 97.19 582 GLU A N 1
ATOM 4808 C CA . GLU A 1 582 ? -25.863 -10.064 -13.511 1.00 97.19 582 GLU A CA 1
ATOM 4809 C C . GLU A 1 582 ? -25.250 -10.456 -12.165 1.00 97.19 582 GLU A C 1
ATOM 4811 O O . GLU A 1 582 ? -24.836 -9.599 -11.378 1.00 97.19 582 GLU A O 1
ATOM 4816 N N . ASN A 1 583 ? -25.229 -11.760 -11.883 1.00 97.75 583 ASN A N 1
ATOM 4817 C CA . ASN A 1 583 ? -24.651 -12.285 -10.652 1.00 97.75 583 ASN A CA 1
ATOM 4818 C C . ASN A 1 583 ? -23.132 -12.147 -10.684 1.00 97.75 583 ASN A C 1
ATOM 4820 O O . ASN A 1 583 ? -22.501 -12.570 -11.643 1.00 97.75 583 ASN A O 1
ATOM 4824 N N . ILE A 1 584 ? -22.553 -11.647 -9.599 1.00 97.62 584 ILE A N 1
ATOM 4825 C CA . ILE A 1 584 ? -21.104 -11.621 -9.414 1.00 97.62 584 ILE A CA 1
ATOM 4826 C C . ILE A 1 584 ? -20.698 -12.799 -8.545 1.00 97.62 584 ILE A C 1
ATOM 4828 O O . ILE A 1 584 ? -21.284 -13.013 -7.485 1.00 97.62 584 ILE A O 1
ATOM 4832 N N . VAL A 1 585 ? -19.655 -13.520 -8.947 1.00 97.56 585 VAL A N 1
ATOM 4833 C CA . VAL A 1 585 ? -19.030 -14.566 -8.132 1.00 97.56 585 VAL A CA 1
ATOM 4834 C C . VAL A 1 585 ? -17.560 -14.236 -7.947 1.00 97.56 585 VAL A C 1
ATOM 4836 O O . VAL A 1 585 ? -16.780 -14.298 -8.891 1.00 97.56 585 VAL A O 1
ATOM 4839 N N . LEU A 1 586 ? -17.179 -13.867 -6.724 1.00 97.50 586 LEU A N 1
ATOM 4840 C CA . LEU A 1 586 ? -15.789 -13.542 -6.423 1.00 97.50 586 LEU A CA 1
ATOM 4841 C C . LEU A 1 586 ? -14.932 -14.809 -6.365 1.00 97.50 586 LEU A C 1
ATOM 4843 O O . LEU A 1 586 ? -15.298 -15.783 -5.708 1.00 97.50 586 LEU A O 1
ATOM 4847 N N . SER A 1 587 ? -13.761 -14.763 -6.995 1.00 96.06 587 SER A N 1
ATOM 4848 C CA . SER A 1 587 ? -12.775 -15.845 -6.922 1.00 96.06 587 SER A CA 1
ATOM 4849 C C . SER A 1 587 ? -12.199 -16.030 -5.503 1.00 96.06 587 SER A C 1
ATOM 4851 O O . SER A 1 587 ? -12.131 -15.089 -4.705 1.00 96.06 587 SER A O 1
ATOM 4853 N N . ASP A 1 588 ? -11.732 -17.244 -5.185 1.00 94.88 588 ASP A N 1
ATOM 4854 C CA . ASP A 1 588 ? -11.149 -17.626 -3.879 1.00 94.88 588 ASP A CA 1
ATOM 4855 C C . ASP A 1 588 ? -9.751 -17.020 -3.604 1.00 94.88 588 ASP A C 1
ATOM 4857 O O . ASP A 1 588 ? -9.032 -17.477 -2.712 1.00 94.88 588 ASP A O 1
ATOM 4861 N N . CYS A 1 589 ? -9.342 -15.980 -4.339 1.00 95.44 589 CYS A N 1
ATOM 4862 C CA . CYS A 1 589 ? -8.074 -15.285 -4.115 1.00 95.44 589 CYS A CA 1
ATOM 4863 C C . CYS A 1 589 ? -8.194 -14.027 -3.235 1.00 95.44 589 CYS A C 1
ATOM 4865 O O . CYS A 1 589 ? -7.162 -13.443 -2.901 1.00 95.44 589 CYS A O 1
ATOM 4867 N N . PHE A 1 590 ? -9.406 -13.619 -2.825 1.00 96.94 590 PHE A N 1
ATOM 4868 C CA . PHE A 1 590 ? -9.619 -12.372 -2.074 1.00 96.94 590 PHE A CA 1
ATOM 4869 C C . PHE A 1 590 ? -9.861 -12.588 -0.573 1.00 96.94 590 PHE A C 1
ATOM 4871 O O . PHE A 1 590 ? -10.891 -13.127 -0.172 1.00 96.94 590 PHE A O 1
ATOM 4878 N N . GLU A 1 591 ? -8.957 -12.083 0.270 1.00 96.38 591 GLU A N 1
ATOM 4879 C CA . GLU A 1 591 ? -9.117 -12.050 1.736 1.00 96.38 591 GLU A CA 1
ATOM 4880 C C . GLU A 1 591 ? -9.904 -10.811 2.204 1.00 96.38 591 GLU A C 1
ATOM 4882 O O . GLU A 1 591 ? -10.510 -10.822 3.278 1.00 96.38 591 GLU A O 1
ATOM 4887 N N . SER 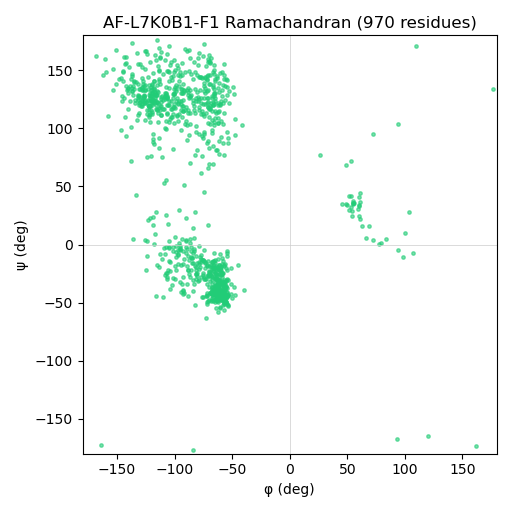A 1 592 ? -9.941 -9.751 1.389 1.00 97.75 592 SER A N 1
ATOM 4888 C CA . SER A 1 592 ? -10.647 -8.502 1.690 1.00 97.75 592 SER A CA 1
ATOM 4889 C C . SER A 1 592 ? -11.452 -8.008 0.489 1.00 97.75 592 SER A C 1
ATOM 4891 O O . SER A 1 592 ? -10.945 -7.979 -0.633 1.00 97.75 592 SER A O 1
ATOM 4893 N N . VAL A 1 593 ? -12.705 -7.618 0.726 1.00 98.44 593 VAL A N 1
ATOM 4894 C CA . VAL A 1 593 ? -13.639 -7.132 -0.298 1.00 98.44 593 VAL A CA 1
ATOM 4895 C C . VAL A 1 593 ? -14.184 -5.772 0.121 1.00 98.44 593 VAL A C 1
ATOM 4897 O O . VAL A 1 593 ? -14.770 -5.638 1.195 1.00 98.44 593 VAL A O 1
ATOM 4900 N N . GLU A 1 594 ? -14.021 -4.768 -0.737 1.00 98.62 594 GLU A N 1
ATOM 4901 C CA . GLU A 1 594 ? -14.557 -3.420 -0.551 1.00 98.62 594 GLU A CA 1
ATOM 4902 C C . GLU A 1 594 ? -15.515 -3.053 -1.690 1.00 98.62 594 GLU A C 1
ATOM 4904 O O . GLU A 1 594 ? -15.160 -3.118 -2.865 1.00 98.62 594 GLU A O 1
ATOM 4909 N N . LEU A 1 595 ? -16.736 -2.661 -1.331 1.00 98.31 595 LEU A N 1
ATOM 4910 C CA . LEU A 1 595 ? -17.800 -2.269 -2.253 1.00 98.31 595 LEU A CA 1
ATOM 4911 C C . LEU A 1 595 ? -18.182 -0.816 -1.981 1.00 98.31 595 LEU A C 1
ATOM 4913 O O . LEU A 1 595 ? -18.561 -0.493 -0.856 1.00 98.31 595 LEU A O 1
ATOM 4917 N N . GLU A 1 596 ? -18.132 0.046 -2.991 1.00 97.12 596 GLU A N 1
ATOM 4918 C CA . GLU A 1 596 ? -18.436 1.473 -2.861 1.00 97.12 596 GLU A CA 1
ATOM 4919 C C . GLU A 1 596 ? -19.412 1.942 -3.947 1.00 97.12 596 GLU A C 1
ATOM 4921 O O . GLU A 1 596 ? -19.136 1.823 -5.130 1.00 97.12 596 GLU A O 1
ATOM 4926 N N . ASN A 1 597 ? -20.581 2.464 -3.564 1.00 95.50 597 ASN A N 1
ATOM 4927 C CA . ASN A 1 597 ? -21.626 2.928 -4.494 1.00 95.50 597 ASN A CA 1
ATOM 4928 C C . ASN A 1 597 ? -22.072 1.860 -5.520 1.00 95.50 597 ASN A C 1
ATOM 4930 O O . ASN A 1 597 ? -22.385 2.181 -6.666 1.00 95.50 597 ASN A O 1
ATOM 4934 N N . VAL A 1 598 ? -22.109 0.586 -5.117 1.00 96.81 598 VAL A N 1
ATOM 4935 C CA . VAL A 1 598 ? -22.473 -0.538 -5.996 1.00 96.81 598 VAL A CA 1
ATOM 4936 C C . VAL A 1 598 ? -23.961 -0.886 -5.871 1.00 96.81 598 VAL A C 1
ATOM 4938 O O . VAL A 1 598 ? -24.467 -1.068 -4.765 1.00 96.81 598 VAL A O 1
ATOM 4941 N N . THR A 1 599 ? -24.667 -1.016 -6.995 1.00 96.69 599 THR A N 1
ATOM 4942 C CA . THR A 1 599 ? -26.093 -1.388 -7.048 1.00 96.69 599 THR A CA 1
ATOM 4943 C C . THR A 1 599 ? -26.308 -2.658 -7.871 1.00 96.69 599 THR A C 1
ATOM 4945 O O . THR A 1 599 ? -25.890 -2.723 -9.022 1.00 96.69 599 THR A O 1
ATOM 4948 N N . LEU A 1 600 ? -27.004 -3.648 -7.312 1.00 97.06 600 LEU A N 1
ATOM 4949 C CA . LEU A 1 600 ? -27.408 -4.888 -7.976 1.00 97.06 600 LEU A CA 1
ATOM 4950 C C . LEU A 1 600 ? -28.883 -4.810 -8.414 1.00 97.06 600 LEU A C 1
ATOM 4952 O O . LEU A 1 600 ? -29.763 -4.466 -7.622 1.00 97.06 600 LEU A O 1
ATOM 4956 N N . LYS A 1 601 ? -29.167 -5.126 -9.679 1.00 95.38 601 LYS A N 1
ATOM 4957 C CA . LYS A 1 601 ? -30.497 -5.084 -10.313 1.00 95.38 601 LYS A CA 1
ATOM 4958 C C . LYS A 1 601 ? -30.989 -6.481 -10.683 1.00 95.38 601 LYS A C 1
ATOM 4960 O O . LYS A 1 601 ? -30.240 -7.441 -10.664 1.00 95.38 601 LYS A O 1
ATOM 4965 N N . ASN A 1 602 ? -32.267 -6.596 -11.048 1.00 92.69 602 ASN A N 1
ATOM 4966 C CA . ASN A 1 602 ? -32.856 -7.829 -11.596 1.00 92.69 602 ASN A CA 1
ATOM 4967 C C . ASN A 1 602 ? -32.671 -9.071 -10.706 1.00 92.69 602 ASN A C 1
ATOM 4969 O O . ASN A 1 602 ? -32.496 -10.178 -11.204 1.00 92.69 602 ASN A O 1
ATOM 4973 N N . SER A 1 603 ? -32.709 -8.879 -9.383 1.00 93.44 603 SER A N 1
ATOM 4974 C CA . SER A 1 603 ? -32.458 -9.942 -8.401 1.00 93.44 603 SER A CA 1
ATOM 4975 C C . SER A 1 603 ? -31.060 -10.564 -8.492 1.00 93.44 603 SER A C 1
ATOM 4977 O O . SER A 1 603 ? -30.869 -11.680 -8.006 1.00 93.44 603 SER A O 1
ATOM 4979 N N . SER A 1 604 ? -30.088 -9.854 -9.074 1.00 96.81 604 SER A N 1
ATOM 4980 C CA . SER A 1 604 ? -28.709 -10.313 -9.093 1.00 96.81 604 SER A CA 1
ATOM 4981 C C . SER A 1 604 ? -28.108 -10.365 -7.690 1.00 96.81 604 SER A C 1
ATOM 4983 O O . SER A 1 604 ? -28.496 -9.624 -6.776 1.00 96.81 604 SER A O 1
ATOM 4985 N N . ILE A 1 605 ? -27.174 -11.296 -7.513 1.00 97.56 605 ILE A N 1
ATOM 4986 C CA . ILE A 1 605 ? -26.514 -11.571 -6.240 1.00 97.56 605 ILE A CA 1
ATOM 4987 C C . ILE A 1 605 ? -24.999 -11.428 -6.374 1.00 97.56 605 ILE A C 1
ATOM 4989 O O . ILE A 1 605 ? -24.414 -11.814 -7.383 1.00 97.56 605 ILE A O 1
ATOM 4993 N N . LEU A 1 606 ? -24.361 -10.919 -5.324 1.00 97.88 606 LEU A N 1
ATOM 4994 C CA . LEU A 1 606 ? -22.915 -10.969 -5.138 1.00 97.88 606 LEU A CA 1
ATOM 4995 C C . LEU A 1 606 ? -22.574 -12.172 -4.258 1.00 97.88 606 LEU A C 1
ATOM 4997 O O . LEU A 1 606 ? -22.911 -12.179 -3.077 1.00 97.88 606 LEU A O 1
ATOM 5001 N N . VAL A 1 607 ? -21.903 -13.179 -4.805 1.00 97.50 607 VAL A N 1
ATOM 5002 C CA . VAL A 1 607 ? -21.417 -14.348 -4.067 1.00 97.50 607 VAL A CA 1
ATOM 5003 C C . VAL A 1 607 ? -19.999 -14.074 -3.573 1.00 97.50 607 VAL A C 1
ATOM 5005 O O . VAL A 1 607 ? -19.077 -13.898 -4.372 1.00 97.50 607 VAL A O 1
ATOM 5008 N N . LEU A 1 608 ? -19.829 -14.028 -2.251 1.00 96.62 608 LEU A N 1
ATOM 5009 C CA . LEU A 1 608 ? -18.517 -13.873 -1.623 1.00 96.62 608 LEU A CA 1
ATOM 5010 C C . LEU A 1 608 ? -17.753 -15.199 -1.614 1.00 96.62 608 LEU A C 1
ATOM 5012 O O . LEU A 1 608 ? -18.331 -16.266 -1.399 1.00 96.62 608 LEU A O 1
ATOM 5016 N N . ASN A 1 609 ? -16.439 -15.106 -1.798 1.00 93.69 609 ASN A N 1
ATOM 5017 C CA . ASN A 1 609 ? -15.544 -16.254 -1.776 1.00 93.69 609 ASN A CA 1
ATOM 5018 C C . ASN A 1 609 ? -15.299 -16.764 -0.345 1.00 93.69 609 ASN A C 1
ATOM 5020 O O . ASN A 1 609 ? -15.500 -16.040 0.628 1.00 93.69 609 ASN A O 1
ATOM 5024 N N . SER A 1 610 ? -14.812 -17.995 -0.203 1.00 92.44 610 SER A N 1
ATOM 5025 C CA . SER A 1 610 ? -14.663 -18.660 1.101 1.00 92.44 610 SER A CA 1
ATOM 5026 C C . SER A 1 610 ? -13.502 -18.147 1.967 1.00 92.44 610 SER A C 1
ATOM 5028 O O . SER A 1 610 ? -13.435 -18.460 3.158 1.00 92.44 610 SER A O 1
ATOM 5030 N N . LYS A 1 611 ? -12.569 -17.387 1.383 1.00 93.81 611 LYS A N 1
ATOM 5031 C CA . LYS A 1 611 ? -11.357 -16.855 2.029 1.00 93.81 611 LYS A CA 1
ATOM 5032 C C . LYS A 1 611 ? -11.505 -15.423 2.529 1.00 93.81 611 LYS A C 1
ATOM 5034 O O . LYS A 1 611 ? -10.620 -14.953 3.241 1.00 93.81 611 LYS A O 1
ATOM 5039 N N . CYS A 1 612 ? -12.591 -14.736 2.190 1.00 95.25 612 CYS A N 1
ATOM 5040 C CA . CYS A 1 612 ? -12.793 -13.356 2.604 1.00 95.25 612 CYS A CA 1
ATOM 5041 C C . CYS A 1 612 ? -13.014 -13.255 4.125 1.00 95.25 612 CYS A C 1
ATOM 5043 O O . CYS A 1 612 ? -13.946 -13.823 4.686 1.00 95.25 612 CYS A O 1
ATOM 5045 N N . LYS A 1 613 ? -12.153 -12.489 4.794 1.00 95.31 613 LYS A N 1
ATOM 5046 C CA . LYS A 1 613 ? -12.206 -12.209 6.234 1.00 95.31 613 LYS A CA 1
ATOM 5047 C C . LYS A 1 613 ? -12.662 -10.790 6.543 1.00 95.31 613 LYS A C 1
ATOM 5049 O O . LYS A 1 613 ? -13.162 -10.538 7.637 1.00 95.31 613 LYS A O 1
ATOM 5054 N N . THR A 1 614 ? -12.475 -9.867 5.602 1.00 97.06 614 THR A N 1
ATOM 5055 C CA . THR A 1 614 ? -12.847 -8.458 5.758 1.00 97.06 614 THR A CA 1
ATOM 5056 C C . THR A 1 614 ? -13.822 -8.049 4.666 1.00 97.06 614 THR A C 1
ATOM 5058 O O . THR A 1 614 ? -13.504 -8.151 3.484 1.00 97.06 614 THR A O 1
ATOM 5061 N N . LEU A 1 615 ? -14.991 -7.549 5.064 1.00 97.88 615 LEU A N 1
ATOM 5062 C CA . LEU A 1 615 ? -16.006 -7.025 4.155 1.00 97.88 615 LEU A CA 1
ATOM 5063 C C . LEU A 1 615 ? -16.300 -5.563 4.491 1.00 97.88 615 LEU A C 1
ATOM 5065 O O . LEU A 1 615 ? -16.761 -5.257 5.589 1.00 97.88 615 LEU A O 1
ATOM 5069 N N . ILE A 1 616 ? -16.054 -4.666 3.540 1.00 98.12 616 ILE A N 1
ATOM 5070 C CA . ILE A 1 616 ? -16.318 -3.232 3.667 1.00 98.12 616 ILE A CA 1
ATOM 5071 C C . ILE A 1 616 ? -17.387 -2.851 2.648 1.00 98.12 616 ILE A C 1
ATOM 5073 O O . ILE A 1 616 ? -17.221 -3.042 1.448 1.00 98.12 616 ILE A O 1
ATOM 5077 N N . ILE A 1 617 ? -18.492 -2.294 3.127 1.00 96.88 617 ILE A N 1
ATOM 5078 C CA . ILE A 1 617 ? -19.647 -1.918 2.325 1.00 96.88 617 ILE A CA 1
ATOM 5079 C C . ILE A 1 617 ? -19.911 -0.429 2.508 1.00 96.88 617 ILE A C 1
ATOM 5081 O O . ILE A 1 617 ? -20.235 0.025 3.600 1.00 96.88 617 ILE A O 1
ATOM 5085 N N . LYS A 1 618 ? -19.843 0.339 1.427 1.00 94.75 618 LYS A N 1
ATOM 5086 C CA . LYS A 1 618 ? -20.151 1.767 1.385 1.00 94.75 618 LYS A CA 1
ATOM 5087 C C . LYS A 1 618 ? -21.214 1.994 0.325 1.00 94.75 618 LYS A C 1
ATOM 5089 O O . LYS A 1 618 ? -20.988 1.761 -0.853 1.00 94.75 618 LYS A O 1
ATOM 5094 N N . ASN A 1 619 ? -22.392 2.452 0.731 1.00 90.88 619 ASN A N 1
ATOM 5095 C CA . ASN A 1 619 ? -23.467 2.806 -0.200 1.00 90.88 619 ASN A CA 1
ATOM 5096 C C . ASN A 1 619 ? -23.884 1.687 -1.186 1.00 90.88 619 ASN A C 1
ATOM 5098 O O . ASN A 1 619 ? -24.198 1.970 -2.338 1.00 90.88 619 ASN A O 1
ATOM 5102 N N . PHE A 1 620 ? -23.898 0.430 -0.738 1.00 94.25 620 PHE A N 1
ATOM 5103 C CA . PHE A 1 620 ? -24.319 -0.719 -1.548 1.00 94.25 620 PHE A CA 1
ATOM 5104 C C . PHE A 1 620 ? -25.840 -0.912 -1.528 1.00 94.25 620 PHE A C 1
ATOM 5106 O O . PHE A 1 620 ? -26.452 -0.755 -0.473 1.00 94.25 620 PHE A O 1
ATOM 5113 N N . ASP A 1 621 ? -26.448 -1.309 -2.643 1.00 94.06 621 ASP A N 1
ATOM 5114 C CA . ASP A 1 621 ? -27.861 -1.707 -2.736 1.00 94.06 621 ASP A CA 1
ATOM 5115 C C . ASP A 1 621 ? -27.963 -3.038 -3.492 1.00 94.06 621 ASP A C 1
ATOM 5117 O O . ASP A 1 621 ? -27.663 -3.091 -4.679 1.00 94.06 621 ASP A O 1
ATOM 5121 N N . GLY A 1 622 ? -28.332 -4.133 -2.825 1.00 95.50 622 GLY A N 1
ATOM 5122 C CA . GLY A 1 622 ? -28.306 -5.461 -3.436 1.00 95.50 622 GLY A CA 1
ATOM 5123 C C . GLY A 1 622 ? -28.326 -6.629 -2.453 1.00 95.50 622 GLY A C 1
ATOM 5124 O O . GLY A 1 622 ? -28.470 -6.471 -1.237 1.00 95.50 622 GLY A O 1
ATOM 5125 N N . VAL A 1 623 ? -28.155 -7.835 -2.995 1.00 96.88 623 VAL A N 1
ATOM 5126 C CA . VAL A 1 623 ? -28.122 -9.087 -2.233 1.00 96.88 623 VAL A CA 1
ATOM 5127 C C . VAL A 1 623 ? -26.710 -9.674 -2.245 1.00 96.88 623 VAL A C 1
ATOM 5129 O O . VAL A 1 623 ? -26.127 -9.880 -3.305 1.00 96.88 623 VAL A O 1
ATOM 5132 N N . ILE A 1 624 ? -26.172 -9.978 -1.067 1.00 97.06 624 ILE A N 1
ATOM 5133 C CA . ILE A 1 624 ? -24.869 -10.615 -0.870 1.00 97.06 624 ILE A CA 1
ATOM 5134 C C . ILE A 1 624 ? -25.106 -12.042 -0.380 1.00 97.06 624 ILE A C 1
ATOM 5136 O O . ILE A 1 624 ? -25.658 -12.255 0.697 1.00 97.06 624 ILE A O 1
ATOM 5140 N N . LYS A 1 625 ? -24.690 -13.037 -1.158 1.00 96.62 625 LYS A N 1
ATOM 5141 C CA . LYS A 1 625 ? -24.711 -14.441 -0.759 1.00 96.62 625 LYS A CA 1
ATOM 5142 C C . LYS A 1 625 ? -23.367 -14.821 -0.148 1.00 96.62 625 LYS A C 1
ATOM 5144 O O . LYS A 1 625 ? -22.328 -14.690 -0.790 1.00 96.62 625 LYS A O 1
ATOM 5149 N N . VAL A 1 626 ? -23.405 -15.336 1.075 1.00 92.88 626 VAL A N 1
ATOM 5150 C CA . VAL A 1 626 ? -22.273 -16.042 1.683 1.00 92.88 626 VAL A CA 1
ATOM 5151 C C . VAL A 1 626 ? -22.455 -17.541 1.454 1.00 92.88 626 VAL A C 1
ATOM 5153 O O . VAL A 1 626 ? -23.584 -18.026 1.379 1.00 92.88 626 VAL A O 1
ATOM 5156 N N . HIS A 1 627 ? -21.361 -18.278 1.256 1.00 80.94 627 HIS A N 1
ATOM 5157 C CA . HIS A 1 627 ? -21.425 -19.722 1.015 1.00 80.94 627 HIS A CA 1
ATOM 5158 C C . HIS A 1 627 ? -22.142 -20.474 2.154 1.00 80.94 627 HIS A C 1
ATOM 5160 O O . HIS A 1 627 ? -22.157 -20.026 3.296 1.00 80.94 627 HIS A O 1
ATOM 5166 N N . ASP A 1 628 ? -22.699 -21.654 1.852 1.00 67.81 628 ASP A N 1
ATOM 5167 C CA . ASP A 1 628 ? -23.544 -22.438 2.776 1.00 67.81 628 ASP A CA 1
ATOM 5168 C C . ASP A 1 628 ? -22.820 -22.909 4.057 1.00 67.81 628 ASP A C 1
ATOM 5170 O O . ASP A 1 628 ? -23.452 -23.361 5.012 1.00 67.81 628 ASP A O 1
ATOM 5174 N N . ARG A 1 629 ? -21.486 -22.800 4.105 1.00 74.06 629 ARG A N 1
ATOM 5175 C CA . ARG A 1 629 ? -20.703 -22.986 5.331 1.00 74.06 629 ARG A CA 1
ATOM 5176 C C . ARG A 1 629 ? -20.581 -21.647 6.045 1.00 74.06 629 ARG A C 1
ATOM 5178 O O . ARG A 1 629 ? -20.203 -20.665 5.421 1.00 74.06 629 ARG A O 1
ATOM 5185 N N . ALA A 1 630 ? -20.830 -21.651 7.353 1.00 71.56 630 ALA A N 1
ATOM 5186 C CA . ALA A 1 630 ? -20.647 -20.508 8.244 1.00 71.56 630 ALA A CA 1
ATOM 5187 C C . ALA A 1 630 ? -19.342 -19.749 7.941 1.00 71.56 630 ALA A C 1
ATOM 5189 O O . ALA A 1 630 ? -18.249 -20.201 8.290 1.00 71.56 630 ALA A O 1
ATOM 5190 N N . MET A 1 631 ? -19.468 -18.606 7.269 1.00 82.06 631 MET A N 1
ATOM 5191 C CA . MET A 1 631 ? -18.338 -17.763 6.907 1.00 82.06 631 MET A CA 1
ATOM 5192 C C . MET A 1 631 ? -18.006 -16.867 8.094 1.00 82.06 631 MET A C 1
ATOM 5194 O O . MET A 1 631 ? -18.882 -16.166 8.609 1.00 82.06 631 MET A O 1
ATOM 5198 N N . ARG A 1 632 ? -16.751 -16.923 8.549 1.00 91.38 632 ARG A N 1
ATOM 5199 C CA . ARG A 1 632 ? -16.270 -16.128 9.678 1.00 91.38 632 ARG A CA 1
ATOM 5200 C C . ARG A 1 632 ? -15.444 -14.951 9.181 1.00 91.38 632 ARG A C 1
ATOM 5202 O O . ARG A 1 632 ? -14.325 -15.123 8.712 1.00 91.38 632 ARG A O 1
ATOM 5209 N N . PHE A 1 633 ? -16.008 -13.766 9.332 1.00 94.50 633 PHE A N 1
ATOM 5210 C CA . PHE A 1 633 ? -15.362 -12.491 9.107 1.00 94.50 633 PHE A CA 1
ATOM 5211 C C . PHE A 1 633 ? -14.674 -12.031 10.389 1.00 94.50 633 PHE A C 1
ATOM 5213 O O . PHE A 1 633 ? -15.262 -12.035 11.473 1.00 94.50 633 PHE A O 1
ATOM 5220 N N . GLU A 1 634 ? -13.442 -11.563 10.247 1.00 94.00 634 GLU A N 1
ATOM 5221 C CA . GLU A 1 634 ? -12.786 -10.782 11.288 1.00 94.00 634 GLU A CA 1
ATOM 5222 C C . GLU A 1 634 ? -13.469 -9.415 11.400 1.00 94.00 634 GLU A C 1
ATOM 5224 O O . GLU A 1 634 ? -13.738 -8.951 12.506 1.00 94.00 634 GLU A O 1
ATOM 5229 N N . THR A 1 635 ? -13.803 -8.784 10.266 1.00 96.06 635 THR A N 1
ATOM 5230 C CA . THR A 1 635 ? -14.447 -7.462 10.237 1.00 96.06 635 THR A CA 1
ATOM 5231 C C . THR A 1 635 ? -15.517 -7.353 9.155 1.00 96.06 635 THR A C 1
ATOM 5233 O O . THR A 1 635 ? -15.285 -7.687 7.994 1.00 96.06 635 THR A O 1
ATOM 5236 N N . VAL A 1 636 ? -16.669 -6.800 9.534 1.00 97.06 636 VAL A N 1
ATOM 5237 C CA . VAL A 1 636 ? -17.716 -6.318 8.630 1.00 97.06 636 VAL A CA 1
ATOM 5238 C C . VAL A 1 636 ? -17.961 -4.836 8.927 1.00 97.06 636 VAL A C 1
ATOM 5240 O O . VAL A 1 636 ? -18.398 -4.486 10.022 1.00 97.06 636 VAL A O 1
ATOM 5243 N N . ASP A 1 637 ? -17.682 -3.958 7.965 1.00 97.19 637 ASP A N 1
ATOM 5244 C CA . ASP A 1 637 ? -17.922 -2.512 8.067 1.00 97.19 637 ASP A CA 1
ATOM 5245 C C . ASP A 1 637 ? -18.988 -2.087 7.057 1.00 97.19 637 ASP A C 1
ATOM 5247 O O . ASP A 1 637 ? -18.836 -2.312 5.860 1.00 97.19 637 ASP A O 1
ATOM 5251 N N . ILE A 1 638 ? -20.083 -1.494 7.530 1.00 95.06 638 ILE A N 1
ATOM 5252 C CA . ILE A 1 638 ? -21.209 -1.065 6.703 1.00 95.06 638 ILE A CA 1
ATOM 5253 C C . ILE A 1 638 ? -21.465 0.424 6.912 1.00 95.06 638 ILE A C 1
ATOM 5255 O O . ILE A 1 638 ? -21.946 0.867 7.954 1.00 95.06 638 ILE A O 1
ATOM 5259 N N . SER A 1 639 ? -21.217 1.199 5.866 1.00 93.38 639 SER A N 1
ATOM 5260 C CA . SER A 1 639 ? -21.504 2.622 5.768 1.00 93.38 639 SER A CA 1
ATOM 5261 C C . SER A 1 639 ? -22.763 2.860 4.937 1.00 93.38 639 SER A C 1
ATOM 5263 O O . SER A 1 639 ? -22.782 2.678 3.717 1.00 93.38 639 SER A O 1
ATOM 5265 N N . PHE A 1 640 ? -23.833 3.288 5.607 1.00 88.50 640 PHE A N 1
ATOM 5266 C CA . PHE A 1 640 ? -25.115 3.574 4.972 1.00 88.50 640 PHE A CA 1
ATOM 5267 C C . PHE A 1 640 ? -25.117 4.960 4.315 1.00 88.50 640 PHE A C 1
ATOM 5269 O O . PHE A 1 640 ? -24.818 5.974 4.951 1.00 88.50 640 PHE A O 1
ATOM 5276 N N . ALA A 1 641 ? -25.561 5.024 3.062 1.00 84.50 641 ALA A N 1
ATOM 5277 C CA . ALA A 1 641 ? -25.834 6.274 2.375 1.00 84.50 641 ALA A CA 1
ATOM 5278 C C . ALA A 1 641 ? -26.939 7.059 3.074 1.00 84.50 641 ALA A C 1
ATOM 5280 O O . ALA A 1 641 ? -28.034 6.570 3.372 1.00 84.50 641 ALA A O 1
ATOM 5281 N N . VAL A 1 642 ? -26.682 8.351 3.225 1.00 80.69 642 VAL A N 1
ATOM 5282 C CA . VAL A 1 642 ? -27.633 9.277 3.838 1.00 80.69 642 VAL A CA 1
ATOM 5283 C C . VAL A 1 642 ? -28.700 9.745 2.850 1.00 80.69 642 VAL A C 1
ATOM 5285 O O . VAL A 1 642 ? -29.824 10.067 3.259 1.00 80.69 642 VAL A O 1
ATOM 5288 N N . ASN A 1 643 ? -28.393 9.734 1.548 1.00 77.81 643 ASN A N 1
ATOM 5289 C CA . ASN A 1 643 ? -29.242 10.292 0.489 1.00 77.81 643 ASN A CA 1
ATOM 5290 C C . ASN A 1 643 ? -30.043 9.232 -0.287 1.00 77.81 643 ASN A C 1
ATOM 5292 O O . ASN A 1 643 ? -31.185 9.510 -0.671 1.00 77.81 643 ASN A O 1
ATOM 5296 N N . THR A 1 644 ? -29.551 8.000 -0.409 1.00 77.31 644 THR A N 1
ATOM 5297 C CA . THR A 1 644 ? -30.205 6.912 -1.162 1.00 77.31 644 THR A CA 1
ATOM 5298 C C . THR A 1 644 ? -30.866 5.891 -0.233 1.00 77.31 644 THR A C 1
ATOM 5300 O O . THR A 1 644 ? -30.623 5.856 0.976 1.00 77.31 644 THR A O 1
ATOM 5303 N N . LYS A 1 645 ? -31.887 5.182 -0.728 1.00 78.31 645 LYS A N 1
ATOM 5304 C CA . LYS A 1 645 ? -32.459 4.054 0.017 1.00 78.31 645 LYS A CA 1
ATOM 5305 C C . LYS A 1 645 ? -31.563 2.869 -0.290 1.00 78.31 645 LYS A C 1
ATOM 5307 O O . LYS A 1 645 ? -31.461 2.506 -1.447 1.00 78.31 645 LYS A O 1
ATOM 5312 N N . ILE A 1 646 ? -30.947 2.317 0.737 1.00 73.00 646 ILE A N 1
ATOM 5313 C CA . ILE A 1 646 ? -30.098 1.143 0.615 1.00 73.00 646 ILE A CA 1
ATOM 5314 C C . ILE A 1 646 ? -30.885 -0.082 1.063 1.00 73.00 646 ILE A C 1
ATOM 5316 O O . ILE A 1 646 ? -31.483 -0.070 2.147 1.00 73.00 646 ILE A O 1
ATOM 5320 N N . ASN A 1 647 ? -30.876 -1.129 0.244 1.00 86.38 647 ASN A N 1
ATOM 5321 C CA . ASN A 1 647 ? -31.380 -2.448 0.582 1.00 86.38 647 ASN A CA 1
ATOM 5322 C C . ASN A 1 647 ? -30.227 -3.448 0.505 1.00 86.38 647 ASN A C 1
ATOM 5324 O O . ASN A 1 647 ? -30.019 -4.092 -0.512 1.00 86.38 647 ASN A O 1
ATOM 5328 N N . ILE A 1 648 ? -29.487 -3.584 1.602 1.00 92.31 648 ILE A N 1
ATOM 5329 C CA . ILE A 1 648 ? -28.519 -4.675 1.753 1.00 92.31 648 ILE A CA 1
ATOM 5330 C C . ILE A 1 648 ? -29.274 -5.879 2.296 1.00 92.31 648 ILE A C 1
ATOM 5332 O O . ILE A 1 648 ? -29.973 -5.766 3.308 1.00 92.31 648 ILE A O 1
ATOM 5336 N N . PHE A 1 649 ? -29.111 -7.019 1.642 1.00 93.38 649 PHE A N 1
ATOM 5337 C CA . PHE A 1 649 ? -29.581 -8.305 2.134 1.00 93.38 649 PHE A CA 1
ATOM 5338 C C . PHE A 1 649 ? -28.452 -9.312 2.128 1.00 93.38 649 PHE A C 1
ATOM 5340 O O . PHE A 1 649 ? -27.689 -9.368 1.170 1.00 93.38 649 PHE A O 1
ATOM 5347 N N . PHE A 1 650 ? -28.400 -10.146 3.159 1.00 93.69 650 PHE A N 1
ATOM 5348 C CA . PHE A 1 650 ? -27.485 -11.273 3.210 1.00 93.69 650 PHE A CA 1
ATOM 5349 C C . PHE A 1 650 ? -28.259 -12.581 3.029 1.00 93.69 650 PHE A C 1
ATOM 5351 O O . PHE A 1 650 ? -29.281 -12.797 3.681 1.00 93.69 650 PHE A O 1
ATOM 5358 N N . LEU A 1 651 ? -27.787 -13.440 2.126 1.00 94.12 651 LEU A N 1
ATOM 5359 C CA . LEU A 1 651 ? -28.246 -14.821 1.986 1.00 94.12 651 LEU A CA 1
ATOM 5360 C C . LEU A 1 651 ? -27.218 -15.737 2.646 1.00 94.12 651 LEU A C 1
ATOM 5362 O O . LEU A 1 651 ? -26.099 -15.858 2.151 1.00 94.12 651 LEU A O 1
ATOM 5366 N N . GLY A 1 652 ? -27.617 -16.370 3.748 1.00 90.88 652 GLY A N 1
ATOM 5367 C CA . GLY A 1 652 ? -26.756 -17.203 4.589 1.00 90.88 652 GLY A CA 1
ATOM 5368 C C . GLY A 1 652 ? -26.451 -16.559 5.945 1.00 90.88 652 GLY A C 1
ATOM 5369 O O . GLY A 1 652 ? -26.801 -15.405 6.196 1.00 90.88 652 GLY A O 1
ATOM 5370 N N . VAL A 1 653 ? -25.839 -17.337 6.841 1.00 89.38 653 VAL A N 1
ATOM 5371 C CA . VAL A 1 653 ? -25.462 -16.890 8.191 1.00 89.38 653 VAL A CA 1
ATOM 5372 C C . VAL A 1 653 ? -24.033 -16.363 8.174 1.00 89.38 653 VAL A C 1
ATOM 5374 O O . VAL A 1 653 ? -23.118 -17.035 7.698 1.00 89.38 653 VAL A O 1
ATOM 5377 N N . ILE A 1 654 ? -23.846 -15.171 8.732 1.00 91.12 654 ILE A N 1
ATOM 5378 C CA . ILE A 1 654 ? -22.558 -14.482 8.811 1.00 91.12 654 ILE A CA 1
ATOM 5379 C C . ILE A 1 654 ? -22.062 -14.535 10.246 1.00 91.12 654 ILE A C 1
ATOM 5381 O O . ILE A 1 654 ? -22.777 -14.109 11.144 1.00 91.12 654 ILE A O 1
ATOM 5385 N N . TYR A 1 655 ? -20.832 -14.986 10.472 1.00 92.50 655 TYR A N 1
ATOM 5386 C CA . TYR A 1 655 ? -20.161 -14.807 11.758 1.00 92.50 655 TYR A CA 1
ATOM 5387 C C . TYR A 1 655 ? -19.196 -13.639 11.636 1.00 92.50 655 TYR A C 1
ATOM 5389 O O . TYR A 1 655 ? -18.320 -13.687 10.784 1.00 92.50 655 TYR A O 1
ATOM 5397 N N . ALA A 1 656 ? -19.342 -12.593 12.443 1.00 93.50 656 ALA A N 1
ATOM 5398 C CA . ALA A 1 656 ? -18.461 -11.426 12.378 1.00 93.50 656 ALA A CA 1
ATOM 5399 C C . ALA A 1 656 ? -17.914 -11.103 13.764 1.00 93.50 656 ALA A C 1
ATOM 5401 O O . ALA A 1 656 ? -18.699 -10.795 14.649 1.00 93.50 656 ALA A O 1
ATOM 5402 N N . ASP A 1 657 ? -16.594 -11.131 13.962 1.00 93.12 657 ASP A N 1
ATOM 5403 C CA . ASP A 1 657 ? -16.005 -10.763 15.258 1.00 93.12 657 ASP A CA 1
ATOM 5404 C C . ASP A 1 657 ? -16.168 -9.249 15.519 1.00 93.12 657 ASP A C 1
ATOM 5406 O O . ASP A 1 657 ? -16.569 -8.845 16.616 1.00 93.12 657 ASP A O 1
ATOM 5410 N N . ASN A 1 658 ? -15.948 -8.417 14.492 1.00 94.75 658 ASN A N 1
ATOM 5411 C CA . ASN A 1 658 ? -16.140 -6.966 14.533 1.00 94.75 658 ASN A CA 1
ATOM 5412 C C . ASN A 1 658 ? -17.224 -6.521 13.544 1.00 94.75 658 ASN A C 1
ATOM 5414 O O . ASN A 1 658 ? -17.105 -6.756 12.342 1.00 94.75 658 ASN A O 1
ATOM 5418 N N . LEU A 1 659 ? -18.247 -5.822 14.038 1.00 94.50 659 LEU A N 1
ATOM 5419 C CA . LEU A 1 659 ? -19.296 -5.214 13.226 1.00 94.50 659 LEU A CA 1
ATOM 5420 C C . LEU A 1 659 ? -19.320 -3.700 13.431 1.00 94.50 659 LEU A C 1
ATOM 5422 O O . LEU A 1 659 ? -19.649 -3.198 14.510 1.00 94.50 659 LEU A O 1
ATOM 5426 N N . HIS A 1 660 ? -18.993 -2.964 12.375 1.00 95.31 660 HIS A N 1
ATOM 5427 C CA . HIS A 1 660 ? -18.995 -1.509 12.364 1.00 95.31 660 HIS A CA 1
ATOM 5428 C C . HIS A 1 660 ? -20.132 -0.998 11.487 1.00 95.31 660 HIS A C 1
ATOM 5430 O O . HIS A 1 660 ? -20.222 -1.338 10.314 1.00 95.31 660 HIS A O 1
ATOM 5436 N N . LEU A 1 661 ? -20.997 -0.158 12.046 1.00 93.00 661 LEU A N 1
ATOM 5437 C CA . LEU A 1 661 ? -22.095 0.476 11.333 1.00 93.00 661 LEU A CA 1
ATOM 5438 C C . LEU A 1 661 ? -21.921 1.987 11.342 1.00 93.00 661 LEU A C 1
ATOM 5440 O O . LEU A 1 661 ? -21.871 2.620 12.396 1.00 93.00 661 LEU A O 1
ATOM 5444 N N . SER A 1 662 ? -21.888 2.581 10.160 1.00 92.25 662 SER A N 1
ATOM 5445 C CA . SER A 1 662 ? -21.658 4.008 9.983 1.00 92.25 662 SER A CA 1
ATOM 5446 C C . SER A 1 662 ? -22.862 4.671 9.323 1.00 92.25 662 SER A C 1
ATOM 5448 O O . SER A 1 662 ? -23.399 4.173 8.337 1.00 92.25 662 SER A O 1
ATOM 5450 N N . ASN A 1 663 ? -23.294 5.817 9.858 1.00 88.62 663 ASN A N 1
ATOM 5451 C CA . ASN A 1 663 ? -24.389 6.633 9.308 1.00 88.62 663 ASN A CA 1
ATOM 5452 C C . ASN A 1 663 ? -25.757 5.919 9.219 1.00 88.62 663 ASN A C 1
ATOM 5454 O O . ASN A 1 663 ? -26.575 6.222 8.346 1.00 88.62 663 ASN A O 1
ATOM 5458 N N . ALA A 1 664 ? -26.048 5.015 10.160 1.00 85.38 664 ALA A N 1
ATOM 5459 C CA . ALA A 1 664 ? -27.352 4.369 10.310 1.00 85.38 664 ALA A CA 1
ATOM 5460 C C . ALA A 1 664 ? -28.464 5.410 10.569 1.00 85.38 664 ALA A C 1
ATOM 5462 O O . ALA A 1 664 ? -28.710 5.828 11.699 1.00 85.38 664 ALA A O 1
ATOM 5463 N N . CYS A 1 665 ? -29.116 5.881 9.504 1.00 77.25 665 CYS A N 1
ATOM 5464 C CA . CYS A 1 665 ? -30.115 6.960 9.552 1.00 77.25 665 CYS A CA 1
ATOM 5465 C C . CYS A 1 665 ? -31.366 6.678 8.701 1.00 77.25 665 CYS A C 1
ATOM 5467 O O . CYS A 1 665 ? -32.240 7.541 8.551 1.00 77.25 665 CYS A O 1
ATOM 5469 N N . ARG A 1 666 ? -31.452 5.484 8.103 1.00 75.25 666 ARG A N 1
ATOM 5470 C CA . ARG A 1 666 ? -32.548 5.051 7.230 1.00 75.25 666 ARG A CA 1
ATOM 5471 C C . ARG A 1 666 ? -32.925 3.598 7.503 1.00 75.25 666 ARG A C 1
ATOM 5473 O O . ARG A 1 666 ? -32.091 2.803 7.902 1.00 75.25 666 ARG A O 1
ATOM 5480 N N . ASN A 1 667 ? -34.190 3.291 7.212 1.00 77.44 667 ASN A N 1
ATOM 5481 C CA . ASN A 1 667 ? -34.744 1.945 7.061 1.00 77.44 667 ASN A CA 1
ATOM 5482 C C . ASN A 1 667 ? -34.403 0.964 8.199 1.00 77.44 667 ASN A C 1
ATOM 5484 O O . ASN A 1 667 ? -33.693 -0.018 8.001 1.00 77.44 667 ASN A O 1
ATOM 5488 N N . ILE A 1 668 ? -34.959 1.235 9.383 1.00 85.62 668 ILE A N 1
ATOM 5489 C CA . ILE A 1 668 ? -34.804 0.411 10.594 1.00 85.62 668 ILE A CA 1
ATOM 5490 C C . ILE A 1 668 ? -35.037 -1.076 10.308 1.00 85.62 668 ILE A C 1
ATOM 5492 O O . ILE A 1 668 ? -34.239 -1.901 10.735 1.00 85.62 668 ILE A O 1
ATOM 5496 N N . GLU A 1 669 ? -36.072 -1.419 9.537 1.00 85.62 669 GLU A N 1
ATOM 5497 C CA . GLU A 1 669 ? -36.393 -2.815 9.204 1.00 85.62 669 GLU A CA 1
ATOM 5498 C C . GLU A 1 669 ? -35.285 -3.517 8.409 1.00 85.62 669 GLU A C 1
ATOM 5500 O O . GLU A 1 669 ? -35.030 -4.699 8.619 1.00 85.62 669 GLU A O 1
ATOM 5505 N N . ARG A 1 670 ? -34.554 -2.797 7.547 1.00 84.38 670 ARG A N 1
ATOM 5506 C CA . ARG A 1 670 ? -33.392 -3.368 6.844 1.00 84.38 670 ARG A CA 1
ATOM 5507 C C . ARG A 1 670 ? -32.213 -3.575 7.771 1.00 84.38 670 ARG A C 1
ATOM 5509 O O . ARG A 1 670 ? -31.589 -4.624 7.713 1.00 84.38 670 ARG A O 1
ATOM 5516 N N . ILE A 1 671 ? -31.927 -2.605 8.635 1.00 86.12 671 ILE A N 1
ATOM 5517 C CA . ILE A 1 671 ? -30.838 -2.744 9.604 1.00 86.12 671 ILE A CA 1
ATOM 5518 C C . ILE A 1 671 ? -31.131 -3.928 10.537 1.00 86.12 671 ILE A C 1
ATOM 5520 O O . ILE A 1 671 ? -30.266 -4.774 10.736 1.00 86.12 671 ILE A O 1
ATOM 5524 N N . LYS A 1 672 ? -32.373 -4.059 11.022 1.00 85.88 672 LYS A N 1
ATOM 5525 C CA . LYS A 1 672 ? -32.834 -5.235 11.778 1.00 85.88 672 LYS A CA 1
ATOM 5526 C C . LYS A 1 672 ? -32.634 -6.538 11.000 1.00 85.88 672 LYS A C 1
ATOM 5528 O O . LYS A 1 672 ? -32.143 -7.509 11.564 1.00 85.88 672 LYS A O 1
ATOM 5533 N N . CYS A 1 673 ? -32.980 -6.555 9.713 1.00 84.94 673 CYS A N 1
ATOM 5534 C CA . CYS A 1 673 ? -32.782 -7.720 8.851 1.00 84.94 673 CYS A CA 1
ATOM 5535 C C . CYS A 1 673 ? -31.295 -8.098 8.726 1.00 84.94 673 CYS A C 1
ATOM 5537 O O . CYS A 1 673 ? -30.963 -9.266 8.909 1.00 84.94 673 CYS A O 1
ATOM 5539 N N . ILE A 1 674 ? -30.392 -7.128 8.533 1.00 87.75 674 ILE A N 1
ATOM 5540 C CA . ILE A 1 674 ? -28.936 -7.365 8.537 1.00 87.75 674 ILE A CA 1
ATOM 5541 C C . ILE A 1 674 ? -28.517 -8.037 9.849 1.00 87.75 674 ILE A C 1
ATOM 5543 O O . ILE A 1 674 ? -27.881 -9.087 9.844 1.00 87.75 674 ILE A O 1
ATOM 5547 N N . PHE A 1 675 ? -28.944 -7.493 10.984 1.00 85.81 675 PHE A N 1
ATOM 5548 C CA . PHE A 1 675 ? -28.604 -8.067 12.279 1.00 85.81 675 PHE A CA 1
ATOM 5549 C C . PHE A 1 675 ? -29.185 -9.460 12.528 1.00 85.81 675 PHE A C 1
ATOM 5551 O O . PHE A 1 675 ? -28.551 -10.253 13.211 1.00 85.81 675 PHE A O 1
ATOM 5558 N N . SER A 1 676 ? -30.340 -9.797 11.950 1.00 86.19 676 SER A N 1
ATOM 5559 C CA . SER A 1 676 ? -30.883 -11.159 12.043 1.00 86.19 676 SER A CA 1
ATOM 5560 C C . SER A 1 676 ? -30.040 -12.207 11.302 1.00 86.19 676 SER A C 1
ATOM 5562 O O . SER A 1 676 ? -30.132 -13.392 11.612 1.00 86.19 676 SER A O 1
ATOM 5564 N N . THR A 1 677 ? -29.205 -11.777 10.348 1.00 88.56 677 THR A N 1
ATOM 5565 C CA . THR A 1 677 ? -28.310 -12.656 9.573 1.00 88.56 677 THR A CA 1
ATOM 5566 C C . THR A 1 677 ? -26.896 -12.759 10.148 1.00 88.56 677 THR A C 1
ATOM 5568 O O . THR A 1 677 ? -26.172 -13.696 9.814 1.00 88.56 677 THR A O 1
ATOM 5571 N N . ILE A 1 678 ? -26.503 -11.824 11.021 1.00 89.88 678 ILE A N 1
ATOM 5572 C CA . ILE A 1 678 ? -25.160 -11.762 11.605 1.00 89.88 678 ILE A CA 1
ATOM 5573 C C . ILE A 1 678 ? -25.178 -12.350 13.021 1.00 89.88 678 ILE A C 1
ATOM 5575 O O . ILE A 1 678 ? -25.977 -11.963 13.869 1.00 89.88 678 ILE A O 1
ATOM 5579 N N . GLN A 1 679 ? -24.255 -13.266 13.289 1.00 90.31 679 GLN A N 1
ATOM 5580 C CA . GLN A 1 679 ? -24.052 -13.957 14.557 1.00 90.31 679 GLN A CA 1
ATOM 5581 C C . GLN A 1 679 ? -22.611 -13.779 15.049 1.00 90.31 679 GLN A C 1
ATOM 5583 O O . GLN A 1 679 ? -21.725 -13.342 14.315 1.00 90.31 679 GLN A O 1
ATOM 5588 N N . GLY A 1 680 ? -22.364 -14.125 16.316 1.00 88.62 680 GLY A N 1
ATOM 5589 C CA . GLY A 1 680 ? -21.010 -14.147 16.879 1.00 88.62 680 GLY A CA 1
ATOM 5590 C C . GLY A 1 680 ? -20.350 -12.777 17.055 1.00 88.62 680 GLY A C 1
ATOM 5591 O O . GLY A 1 680 ? -19.140 -12.732 17.255 1.00 88.62 680 GLY A O 1
ATOM 5592 N N . VAL A 1 681 ? -21.120 -11.682 17.002 1.00 92.44 681 VAL A N 1
ATOM 5593 C CA . VAL A 1 681 ? -20.603 -10.315 17.163 1.00 92.44 681 VAL A CA 1
ATOM 5594 C C . VAL A 1 681 ? -19.992 -10.145 18.543 1.00 92.44 681 VAL A C 1
ATOM 5596 O O . VAL A 1 681 ? -20.709 -10.190 19.543 1.00 92.44 681 VAL A O 1
ATOM 5599 N N . ARG A 1 682 ? -18.672 -9.931 18.594 1.00 92.62 682 ARG A N 1
ATOM 5600 C CA . ARG A 1 682 ? -17.940 -9.608 19.828 1.00 92.62 682 ARG A CA 1
ATOM 5601 C C . ARG A 1 682 ? -17.834 -8.104 20.021 1.00 92.62 682 ARG A C 1
ATOM 5603 O O . ARG A 1 682 ? -18.070 -7.608 21.121 1.00 92.62 682 ARG A O 1
ATOM 5610 N N . ASN A 1 683 ? -17.552 -7.382 18.940 1.00 94.38 683 ASN A N 1
ATOM 5611 C CA . ASN A 1 683 ? -17.331 -5.945 18.961 1.00 94.38 683 ASN A CA 1
ATOM 5612 C C . ASN A 1 683 ? -18.348 -5.246 18.061 1.00 94.38 683 ASN A C 1
ATOM 5614 O O . ASN A 1 683 ? -18.349 -5.436 16.846 1.00 94.38 683 ASN A O 1
ATOM 5618 N N . LEU A 1 684 ? -19.204 -4.421 18.661 1.00 93.75 684 LEU A N 1
ATOM 5619 C CA . LEU A 1 684 ? -20.212 -3.642 17.956 1.00 93.75 684 LEU A CA 1
ATOM 5620 C C . LEU A 1 684 ? -19.868 -2.158 18.022 1.00 93.75 684 LEU A C 1
ATOM 5622 O O . LEU A 1 684 ? -19.684 -1.589 19.096 1.00 93.75 684 LEU A O 1
ATOM 5626 N N . LYS A 1 685 ? -19.819 -1.503 16.869 1.00 94.19 685 LYS A N 1
ATOM 5627 C CA . LYS A 1 685 ? -19.488 -0.085 16.794 1.00 94.19 685 LYS A CA 1
ATOM 5628 C C . LYS A 1 685 ? -20.471 0.656 15.926 1.00 94.19 685 LYS A C 1
ATOM 5630 O O . LYS A 1 685 ? -20.656 0.313 14.765 1.00 94.19 685 LYS A O 1
ATOM 5635 N N . PHE A 1 686 ? -21.023 1.732 16.462 1.00 92.94 686 PHE A N 1
ATOM 5636 C CA . PHE A 1 686 ? -21.782 2.690 15.687 1.00 92.94 686 PHE A CA 1
ATOM 5637 C C . PHE A 1 686 ? -20.986 3.974 15.547 1.00 92.94 686 PHE A C 1
ATOM 5639 O O . PHE A 1 686 ? -20.564 4.582 16.533 1.00 92.94 686 PHE A O 1
ATOM 5646 N N . THR A 1 687 ? -20.791 4.404 14.309 1.00 91.25 687 THR A N 1
ATOM 5647 C CA . THR A 1 687 ? -20.176 5.691 14.028 1.00 91.25 687 THR A CA 1
ATOM 5648 C C . THR A 1 687 ? -21.036 6.532 13.128 1.00 91.25 687 THR A C 1
ATOM 5650 O O . THR A 1 687 ? -22.012 6.105 12.503 1.00 91.25 687 THR A O 1
ATOM 5653 N N . ARG A 1 688 ? -20.649 7.792 13.081 1.00 85.19 688 ARG A N 1
ATOM 5654 C CA . ARG A 1 688 ? -21.366 8.771 12.330 1.00 85.19 688 ARG A CA 1
ATOM 5655 C C . ARG A 1 688 ? -20.428 9.878 11.911 1.00 85.19 688 ARG A C 1
ATOM 5657 O O . ARG A 1 688 ? -19.705 10.430 12.733 1.00 85.19 688 ARG A O 1
ATOM 5664 N N . LYS A 1 689 ? -20.506 10.237 10.637 1.00 82.06 689 LYS A N 1
ATOM 5665 C CA . LYS A 1 689 ? -19.702 11.296 10.039 1.00 82.06 689 LYS A CA 1
ATOM 5666 C C . LYS A 1 689 ? -20.592 12.115 9.123 1.00 82.06 689 LYS A C 1
ATOM 5668 O O . LYS A 1 689 ? -20.900 11.643 8.040 1.00 82.06 689 LYS A O 1
ATOM 5673 N N . PHE A 1 690 ? -21.041 13.290 9.573 1.00 72.88 690 PHE A N 1
ATOM 5674 C CA . PHE A 1 690 ? -21.790 14.213 8.714 1.00 72.88 690 PHE A CA 1
ATOM 5675 C C . PHE A 1 690 ? -20.842 14.883 7.725 1.00 72.88 690 PHE A C 1
ATOM 5677 O O . PHE A 1 690 ? -19.928 15.576 8.163 1.00 72.88 690 PHE A O 1
ATOM 5684 N N . THR A 1 691 ? -21.075 14.716 6.423 1.00 73.19 691 THR A N 1
ATOM 5685 C CA . THR A 1 691 ? -20.400 15.521 5.396 1.00 73.19 691 THR A CA 1
ATOM 5686 C C . THR A 1 691 ? -21.373 16.557 4.834 1.00 73.19 691 THR A C 1
ATOM 5688 O O . THR A 1 691 ? -22.569 16.298 4.669 1.00 73.19 691 THR A O 1
ATOM 5691 N N . HIS A 1 692 ? -20.879 17.774 4.583 1.00 64.50 692 HIS A N 1
ATOM 5692 C CA . HIS A 1 692 ? -21.701 18.886 4.082 1.00 64.50 692 HIS A CA 1
ATOM 5693 C C . HIS A 1 692 ? -22.297 18.620 2.691 1.00 64.50 692 HIS A C 1
ATOM 5695 O O . HIS A 1 692 ? -23.303 19.225 2.329 1.00 64.50 692 HIS A O 1
ATOM 5701 N N . GLU A 1 693 ? -21.725 17.669 1.957 1.00 59.62 693 GLU A N 1
ATOM 5702 C CA . GLU A 1 693 ? -22.154 17.209 0.633 1.00 59.62 693 GLU A CA 1
ATOM 5703 C C . GLU A 1 693 ? -23.524 16.515 0.638 1.00 59.62 693 GLU A C 1
ATOM 5705 O O . GLU A 1 693 ? -24.087 16.186 -0.409 1.00 59.62 693 GLU A O 1
ATOM 5710 N N . TRP A 1 694 ? -24.110 16.273 1.810 1.00 66.88 694 TRP A N 1
ATOM 5711 C CA . TRP A 1 694 ? -25.390 15.593 1.882 1.00 66.88 694 TRP A CA 1
ATOM 5712 C C . TRP A 1 694 ? -26.568 16.495 1.519 1.00 66.88 694 TRP A C 1
ATOM 5714 O O . TRP A 1 694 ? -26.980 17.390 2.257 1.00 66.88 694 TRP A O 1
ATOM 5724 N N . SER A 1 695 ? -27.190 16.175 0.388 1.00 64.38 695 SER A N 1
ATOM 5725 C CA . SER A 1 695 ? -28.289 16.925 -0.220 1.00 64.38 695 SER A CA 1
ATOM 5726 C C . SER A 1 695 ? -29.683 16.622 0.353 1.00 64.38 695 SER A C 1
ATOM 5728 O O . SER A 1 695 ? -30.680 17.131 -0.165 1.00 64.38 695 SER A O 1
ATOM 5730 N N . ARG A 1 696 ? -29.814 15.805 1.414 1.00 77.12 696 ARG A N 1
ATOM 5731 C CA . ARG A 1 696 ? -31.139 15.367 1.888 1.00 77.12 696 ARG A CA 1
ATOM 5732 C C . ARG A 1 696 ? -31.980 16.534 2.447 1.00 77.12 696 ARG A C 1
ATOM 5734 O O . ARG A 1 696 ? -31.541 17.210 3.382 1.00 77.12 696 ARG A O 1
ATOM 5741 N N . PRO A 1 697 ? -33.231 16.711 1.976 1.00 85.56 697 PRO A N 1
ATOM 5742 C CA . PRO A 1 697 ? -34.164 17.676 2.555 1.00 85.56 697 PRO A CA 1
ATOM 5743 C C . PRO A 1 697 ? -34.524 17.345 4.012 1.00 85.56 697 PRO A C 1
ATOM 5745 O O . PRO A 1 697 ? -34.666 16.171 4.377 1.00 85.56 697 PRO A O 1
ATOM 5748 N N . ALA A 1 698 ? -34.718 18.383 4.830 1.00 87.56 698 ALA A N 1
ATOM 5749 C CA . ALA A 1 698 ? -35.054 18.287 6.254 1.00 87.56 698 ALA A CA 1
ATOM 5750 C C . ALA A 1 698 ? -36.336 17.464 6.499 1.00 87.56 698 ALA A C 1
ATOM 5752 O O . ALA A 1 698 ? -36.403 16.621 7.393 1.00 87.56 698 ALA A O 1
ATOM 5753 N N . GLU A 1 699 ? -37.322 17.624 5.623 1.00 89.56 699 GLU A N 1
ATOM 5754 C CA . GLU A 1 699 ? -38.623 16.959 5.638 1.00 89.56 699 GLU A CA 1
ATOM 5755 C C . GLU A 1 699 ? -38.484 15.431 5.610 1.00 89.56 699 GLU A C 1
ATOM 5757 O O . GLU A 1 699 ? -39.263 14.702 6.226 1.00 89.56 699 GLU A O 1
ATOM 5762 N N . LYS A 1 700 ? -37.466 14.905 4.915 1.00 89.25 700 LYS A N 1
ATOM 5763 C CA . LYS A 1 700 ? -37.235 13.457 4.841 1.00 89.25 700 LYS A CA 1
ATOM 5764 C C . LYS A 1 700 ? -36.702 12.889 6.159 1.00 89.25 700 LYS A C 1
ATOM 5766 O O . LYS A 1 700 ? -36.974 11.719 6.437 1.00 89.25 700 LYS A O 1
ATOM 5771 N N . TYR A 1 701 ? -35.963 13.672 6.943 1.00 88.94 701 TYR A N 1
ATOM 5772 C CA . TYR A 1 701 ? -35.543 13.288 8.294 1.00 88.94 701 TYR A CA 1
ATOM 5773 C C . TYR A 1 701 ? -36.736 13.282 9.246 1.00 88.94 701 TYR A C 1
ATOM 5775 O O . TYR A 1 701 ? -36.997 12.266 9.884 1.00 88.94 701 TYR A O 1
ATOM 5783 N N . ILE A 1 702 ? -37.540 14.347 9.224 1.00 91.81 702 ILE A N 1
ATOM 5784 C CA . ILE A 1 702 ? -38.777 14.468 10.012 1.00 91.81 702 ILE A CA 1
ATOM 5785 C C . ILE A 1 702 ? -39.726 13.294 9.736 1.00 91.81 702 ILE A C 1
ATOM 5787 O O . ILE A 1 702 ? -40.214 12.645 10.657 1.00 91.81 702 ILE A O 1
ATOM 5791 N N . ASN A 1 703 ? -39.932 12.949 8.463 1.00 91.25 703 ASN A N 1
ATOM 5792 C CA . ASN A 1 703 ? -40.756 11.800 8.086 1.00 91.25 703 ASN A CA 1
ATOM 5793 C C . ASN A 1 703 ? -40.178 10.458 8.557 1.00 91.25 703 ASN A C 1
ATOM 5795 O O . ASN A 1 703 ? -40.938 9.513 8.752 1.00 91.25 703 ASN A O 1
ATOM 5799 N N . THR A 1 704 ? -38.854 10.352 8.703 1.00 89.50 704 THR A N 1
ATOM 5800 C CA . THR A 1 704 ? -38.221 9.153 9.267 1.00 89.50 704 THR A CA 1
ATOM 5801 C C . THR A 1 704 ? -38.504 9.089 10.764 1.00 89.50 704 THR A C 1
ATOM 5803 O O . THR A 1 704 ? -39.023 8.076 11.209 1.00 89.50 704 THR A O 1
ATOM 5806 N N . LEU A 1 705 ? -38.277 10.182 11.502 1.00 91.62 705 LEU A N 1
ATOM 5807 C CA . LEU A 1 705 ? -38.573 10.290 12.937 1.00 91.62 705 LEU A CA 1
ATOM 5808 C C . LEU A 1 705 ? -40.034 9.958 13.262 1.00 91.62 705 LEU A C 1
ATOM 5810 O O . LEU A 1 705 ? -40.287 9.167 14.162 1.00 91.62 705 LEU A O 1
ATOM 5814 N N . ARG A 1 706 ? -40.994 10.467 12.477 1.00 94.12 706 ARG A N 1
ATOM 5815 C CA . ARG A 1 706 ? -42.432 10.208 12.683 1.00 94.12 706 ARG A CA 1
ATOM 5816 C C . ARG A 1 706 ? -42.798 8.717 12.630 1.00 94.12 706 ARG A C 1
ATOM 5818 O O . ARG A 1 706 ? -43.810 8.316 13.192 1.00 94.12 706 ARG A O 1
ATOM 5825 N N . ARG A 1 707 ? -41.999 7.893 11.941 1.00 91.19 707 ARG A N 1
ATOM 5826 C CA . ARG A 1 707 ? -42.217 6.440 11.823 1.00 91.19 707 ARG A CA 1
ATOM 5827 C C . ARG A 1 707 ? -41.614 5.642 12.977 1.00 91.19 707 ARG A C 1
ATOM 5829 O O . ARG A 1 707 ? -41.873 4.447 13.059 1.00 91.19 707 ARG A O 1
ATOM 5836 N N . ILE A 1 708 ? -40.795 6.265 13.821 1.00 90.19 708 ILE A N 1
ATOM 5837 C CA . ILE A 1 708 ? -40.134 5.604 14.946 1.00 90.19 708 ILE A CA 1
ATOM 5838 C C . ILE A 1 708 ? -41.012 5.808 16.185 1.00 90.19 708 ILE A C 1
ATOM 5840 O O . ILE A 1 708 ? -41.246 6.959 16.566 1.00 90.19 708 ILE A O 1
ATOM 5844 N N . PRO A 1 709 ? -41.509 4.732 16.822 1.00 88.25 709 PRO A N 1
ATOM 5845 C CA . PRO A 1 709 ? -42.265 4.850 18.064 1.00 88.25 709 PRO A CA 1
ATOM 5846 C C . PRO A 1 709 ? -41.473 5.622 19.130 1.00 88.25 709 PRO A C 1
ATOM 5848 O O . PRO A 1 709 ? -40.314 5.296 19.376 1.00 88.25 709 PRO A O 1
ATOM 5851 N N . GLY A 1 710 ? -42.088 6.640 19.740 1.00 87.69 710 GLY A N 1
ATOM 5852 C CA . GLY A 1 710 ? -41.469 7.500 20.759 1.00 87.69 710 GLY A CA 1
ATOM 5853 C C . GLY A 1 710 ? -40.840 8.793 20.220 1.00 87.69 710 GLY A C 1
ATOM 5854 O O . GLY A 1 710 ? -40.411 9.628 21.007 1.00 87.69 710 GLY A O 1
ATOM 5855 N N . TYR A 1 711 ? -40.805 8.998 18.897 1.00 91.56 711 TYR A N 1
ATOM 5856 C CA . TYR A 1 711 ? -40.193 10.178 18.264 1.00 91.56 711 TYR A CA 1
ATOM 5857 C C . TYR A 1 711 ? -41.188 11.057 17.480 1.00 91.56 711 TYR A C 1
ATOM 5859 O O . TYR A 1 711 ? -40.773 11.983 16.775 1.00 91.56 711 TYR A O 1
ATOM 5867 N N . GLN A 1 712 ? -42.496 10.803 17.593 1.00 94.31 712 GLN A N 1
ATOM 5868 C CA . GLN A 1 712 ? -43.541 11.540 16.870 1.00 94.31 712 GLN A CA 1
ATOM 5869 C C . GLN A 1 712 ? -43.592 13.024 17.260 1.00 94.31 712 GLN A C 1
ATOM 5871 O O . GLN A 1 712 ? -43.547 13.881 16.380 1.00 94.31 712 GLN A O 1
ATOM 5876 N N . GLU A 1 713 ? -43.582 13.335 18.557 1.00 93.25 713 GLU A N 1
ATOM 5877 C CA . GLU A 1 713 ? -43.609 14.718 19.059 1.00 93.25 713 GLU A CA 1
ATOM 5878 C C . GLU A 1 713 ? -42.367 15.512 18.624 1.00 93.25 713 GLU A C 1
ATOM 5880 O O . GLU A 1 713 ? -42.451 16.671 18.214 1.00 93.25 713 GLU A O 1
ATOM 5885 N N . ILE A 1 714 ? -41.193 14.868 18.635 1.00 90.88 714 ILE A N 1
ATOM 5886 C CA . ILE A 1 714 ? -39.942 15.468 18.152 1.00 90.88 714 ILE A CA 1
ATOM 5887 C C . ILE A 1 714 ? -40.059 15.790 16.657 1.00 90.88 714 ILE A C 1
ATOM 5889 O O . ILE A 1 714 ? -39.653 16.869 16.218 1.00 90.88 714 ILE A O 1
ATOM 5893 N N . ALA A 1 715 ? -40.634 14.881 15.865 1.00 93.06 715 ALA A N 1
ATOM 5894 C CA . ALA A 1 715 ? -40.880 15.119 14.448 1.00 93.06 715 ALA A CA 1
ATOM 5895 C C . ALA A 1 715 ? -41.826 16.314 14.225 1.00 93.06 715 ALA A C 1
ATOM 5897 O O . ALA A 1 715 ? -41.573 17.134 13.343 1.00 93.06 715 ALA A O 1
ATOM 5898 N N . GLU A 1 716 ? -42.884 16.449 15.026 1.00 94.88 716 GLU A N 1
ATOM 5899 C CA . GLU A 1 716 ? -43.821 17.579 14.966 1.00 94.88 716 GLU A CA 1
ATOM 5900 C C . GLU A 1 716 ? -43.157 18.906 15.342 1.00 94.88 716 GLU A C 1
ATOM 5902 O O . GLU A 1 716 ? -43.298 19.883 14.601 1.00 94.88 716 GLU A O 1
ATOM 5907 N N . LYS A 1 717 ? -42.339 18.924 16.405 1.00 93.44 717 LYS A N 1
ATOM 5908 C CA . LYS A 1 717 ? -41.530 20.089 16.799 1.00 93.44 717 LYS A CA 1
ATOM 5909 C C . LYS A 1 717 ? -40.674 20.586 15.635 1.00 93.44 717 LYS A C 1
ATOM 5911 O O . LYS A 1 717 ? -40.723 21.765 15.288 1.00 93.44 717 LYS A O 1
ATOM 5916 N N . TYR A 1 718 ? -39.914 19.696 14.998 1.00 91.38 718 TYR A N 1
ATOM 5917 C CA . TYR A 1 718 ? -39.075 20.083 13.862 1.00 91.38 718 TYR A CA 1
ATOM 5918 C C . TYR A 1 718 ? -39.883 20.446 12.614 1.00 91.38 718 TYR A C 1
ATOM 5920 O O . TYR A 1 718 ? -39.457 21.315 11.857 1.00 91.38 718 TYR A O 1
ATOM 5928 N N . SER A 1 719 ? -41.048 19.827 12.402 1.00 92.75 719 SER A N 1
ATOM 5929 C CA . SER A 1 719 ? -41.964 20.199 11.317 1.00 92.75 719 SER A CA 1
ATOM 5930 C C . SER A 1 719 ? -42.448 21.640 11.469 1.00 92.75 719 SER A C 1
ATOM 5932 O O . SER A 1 719 ? -42.453 22.381 10.488 1.00 92.75 719 SER A O 1
ATOM 5934 N N . LYS A 1 720 ? -42.790 22.047 12.697 1.00 92.88 720 LYS A N 1
ATOM 5935 C CA . LYS A 1 720 ? -43.199 23.415 13.021 1.00 92.88 720 LYS A CA 1
ATOM 5936 C C . LYS A 1 720 ? -42.054 24.414 12.815 1.00 92.88 720 LYS A C 1
ATOM 5938 O O . LYS A 1 720 ? -42.222 25.378 12.071 1.00 92.88 720 LYS A O 1
ATOM 5943 N N . ILE A 1 721 ? -40.864 24.124 13.355 1.00 90.62 721 ILE A N 1
ATOM 5944 C CA . ILE A 1 721 ? -39.660 24.963 13.171 1.00 90.62 721 ILE A CA 1
ATOM 5945 C C . ILE A 1 721 ? -39.353 25.163 11.680 1.00 90.62 721 ILE A C 1
ATOM 5947 O O . ILE A 1 721 ? -39.054 26.272 11.241 1.00 90.62 721 ILE A O 1
ATOM 5951 N N . LEU A 1 722 ? -39.452 24.091 10.889 1.00 88.50 722 LEU A N 1
ATOM 5952 C CA . LEU A 1 722 ? -39.185 24.133 9.455 1.00 88.50 722 LEU A CA 1
ATOM 5953 C C . LEU A 1 722 ? -40.226 24.957 8.680 1.00 88.50 722 LEU A C 1
ATOM 5955 O O . LEU A 1 722 ? -39.861 25.600 7.696 1.00 88.50 722 LEU A O 1
ATOM 5959 N N . SER A 1 723 ? -41.494 24.953 9.114 1.00 89.38 723 SER A N 1
ATOM 5960 C CA . SER A 1 723 ? -42.549 25.782 8.515 1.00 89.38 723 SER A CA 1
ATOM 5961 C C . SER A 1 723 ? -42.433 27.268 8.865 1.00 89.38 723 SER A C 1
ATOM 5963 O O . SER A 1 723 ? -42.808 28.108 8.055 1.00 89.38 723 SER A O 1
ATOM 5965 N N . GLU A 1 724 ? -41.886 27.595 10.037 1.00 89.44 724 GLU A N 1
ATOM 5966 C CA . GLU A 1 724 ? -41.806 28.970 10.544 1.00 89.44 724 GLU A CA 1
ATOM 5967 C C . GLU A 1 724 ? -40.536 29.713 10.091 1.00 89.44 724 GLU A C 1
ATOM 5969 O O . GLU A 1 724 ? -40.528 30.941 10.081 1.00 89.44 724 GLU A O 1
ATOM 5974 N N . ASN A 1 725 ? -39.459 29.007 9.707 1.00 79.31 725 ASN A N 1
ATOM 5975 C CA . ASN A 1 725 ? -38.152 29.641 9.487 1.00 79.31 725 ASN A CA 1
ATOM 5976 C C . ASN A 1 725 ? -37.365 29.056 8.296 1.00 79.31 725 ASN A C 1
ATOM 5978 O O . ASN A 1 725 ? -36.600 28.095 8.416 1.00 79.31 725 ASN A O 1
ATOM 5982 N N . SER A 1 726 ? -37.508 29.669 7.116 1.00 72.62 726 SER A N 1
ATOM 5983 C CA . SER A 1 726 ? -36.836 29.216 5.885 1.00 72.62 726 SER A CA 1
ATOM 5984 C C . SER A 1 726 ? -35.313 29.434 5.891 1.00 72.62 726 SER A C 1
ATOM 5986 O O . SER A 1 726 ? -34.594 28.705 5.203 1.00 72.62 726 SER A O 1
ATOM 5988 N N . SER A 1 727 ? -34.808 30.377 6.693 1.00 74.44 727 SER A N 1
ATOM 5989 C CA . SER A 1 727 ? -33.388 30.760 6.769 1.00 74.44 727 SER A CA 1
ATOM 5990 C C . SER A 1 727 ? -32.514 29.792 7.584 1.00 74.44 727 SER A C 1
ATOM 5992 O O . SER A 1 727 ? -31.303 29.748 7.384 1.00 74.44 727 SER A O 1
ATOM 5994 N N . VAL A 1 728 ? -33.098 28.951 8.449 1.00 74.88 728 VAL A N 1
ATOM 5995 C CA . VAL A 1 728 ? -32.361 28.048 9.370 1.00 74.88 728 VAL A CA 1
ATOM 5996 C C . VAL A 1 728 ? -32.081 26.664 8.749 1.00 74.88 728 VAL A C 1
ATOM 5998 O O . VAL A 1 728 ? -31.524 25.765 9.383 1.00 74.88 728 VAL A O 1
ATOM 6001 N N . ARG A 1 729 ? -32.435 26.461 7.474 1.00 76.75 729 ARG A N 1
ATOM 6002 C CA . ARG A 1 729 ? -32.457 25.138 6.823 1.00 76.75 729 ARG A CA 1
ATOM 6003 C C . ARG A 1 729 ? -31.132 24.371 6.876 1.00 76.75 729 ARG A C 1
ATOM 6005 O O . ARG A 1 729 ? -31.172 23.152 7.007 1.00 76.75 729 ARG A O 1
ATOM 6012 N N . SER A 1 730 ? -29.976 25.026 6.770 1.00 73.31 730 SER A N 1
ATOM 6013 C CA . SER A 1 730 ? -28.675 24.333 6.761 1.00 73.31 730 SER A CA 1
ATOM 6014 C C . SER A 1 730 ? -28.297 23.771 8.138 1.00 73.31 730 SER A C 1
ATOM 6016 O O . SER A 1 730 ? -28.032 22.573 8.252 1.00 73.31 730 SER A O 1
ATOM 6018 N N . ARG A 1 731 ? -28.349 24.593 9.196 1.00 79.31 731 ARG A N 1
ATOM 6019 C CA . ARG A 1 731 ? -28.082 24.170 10.585 1.00 79.31 731 ARG A CA 1
ATOM 6020 C C . ARG A 1 731 ? -29.082 23.108 11.041 1.00 79.31 731 ARG A C 1
ATOM 6022 O O . ARG A 1 731 ? -28.684 22.076 11.579 1.00 79.31 731 ARG A O 1
ATOM 6029 N N . LEU A 1 732 ? -30.358 23.307 10.706 1.00 84.12 732 LEU A N 1
ATOM 6030 C CA . LEU A 1 732 ? -31.430 22.370 11.028 1.00 84.12 732 LEU A CA 1
ATOM 6031 C C . LEU A 1 732 ? -31.236 21.001 10.363 1.00 84.12 732 LEU A C 1
ATOM 6033 O O . LEU A 1 732 ? -31.537 19.982 10.974 1.00 84.12 732 LEU A O 1
ATOM 6037 N N . ARG A 1 733 ? -30.711 20.935 9.128 1.00 83.56 733 ARG A N 1
ATOM 6038 C CA . ARG A 1 733 ? -30.425 19.654 8.448 1.00 83.56 733 ARG A CA 1
ATOM 6039 C C . ARG A 1 733 ? -29.379 18.836 9.184 1.00 83.56 733 ARG A C 1
ATOM 6041 O O . ARG A 1 733 ? -29.571 17.630 9.339 1.00 83.56 733 ARG A O 1
ATOM 6048 N N . LYS A 1 734 ? -28.294 19.483 9.622 1.00 84.62 734 LYS A N 1
ATOM 6049 C CA . LYS A 1 734 ? -27.245 18.833 10.410 1.00 84.62 734 LYS A CA 1
ATOM 6050 C C . LYS A 1 734 ? -27.881 18.240 11.669 1.00 84.62 734 LYS A C 1
ATOM 6052 O O . LYS A 1 734 ? -27.849 17.024 11.846 1.00 84.62 734 LYS A O 1
ATOM 6057 N N . GLU A 1 735 ? -28.555 19.061 12.472 1.00 86.69 735 GLU A N 1
ATOM 6058 C CA . GLU A 1 735 ? -29.233 18.645 13.709 1.00 86.69 735 GLU A CA 1
ATOM 6059 C C . GLU A 1 735 ? -30.269 17.525 13.493 1.00 86.69 735 GLU A C 1
ATOM 6061 O O . GLU A 1 735 ? -30.281 16.536 14.226 1.00 86.69 735 GLU A O 1
ATOM 6066 N N . LEU A 1 736 ? -31.094 17.618 12.447 1.00 87.56 736 LEU A N 1
ATOM 6067 C CA . LEU A 1 736 ? -32.084 16.599 12.090 1.00 87.56 736 LEU A CA 1
ATOM 6068 C C . LEU A 1 736 ? -31.451 15.276 11.678 1.00 87.56 736 LEU A C 1
ATOM 6070 O O . LEU A 1 736 ? -31.941 14.219 12.084 1.00 87.56 736 LEU A O 1
ATOM 6074 N N . PHE A 1 737 ? -30.356 15.310 10.911 1.00 85.69 737 PHE A N 1
ATOM 6075 C CA . PHE A 1 737 ? -29.545 14.116 10.694 1.00 85.69 737 PHE A CA 1
ATOM 6076 C C . PHE A 1 737 ? -29.072 13.576 12.050 1.00 85.69 737 PHE A C 1
ATOM 6078 O O . PHE A 1 737 ? -29.136 12.359 12.255 1.00 85.69 737 PHE A O 1
ATOM 6085 N N . TYR A 1 738 ? -28.722 14.462 13.013 1.00 86.00 738 TYR A N 1
ATOM 6086 C CA . TYR A 1 738 ? -28.334 14.036 14.364 1.00 86.00 738 TYR A CA 1
ATOM 6087 C C . TYR A 1 738 ? -29.396 13.284 15.126 1.00 86.00 738 TYR A C 1
ATOM 6089 O O . TYR A 1 738 ? -29.160 12.143 15.531 1.00 86.00 738 TYR A O 1
ATOM 6097 N N . LYS A 1 739 ? -30.574 13.869 15.230 1.00 88.50 739 LYS A N 1
ATOM 6098 C CA . LYS A 1 739 ? -31.683 13.232 15.922 1.00 88.50 739 LYS A CA 1
ATOM 6099 C C . LYS A 1 739 ? -32.163 11.972 15.211 1.00 88.50 739 LYS A C 1
ATOM 6101 O O . LYS A 1 739 ? -32.447 10.984 15.876 1.00 88.50 739 LYS A O 1
ATOM 6106 N N . THR A 1 740 ? -32.200 11.968 13.878 1.00 88.75 740 THR A N 1
ATOM 6107 C CA . THR A 1 740 ? -32.684 10.806 13.115 1.00 88.75 740 THR A CA 1
ATOM 6108 C C . THR A 1 740 ? -31.757 9.607 13.248 1.00 88.75 740 THR A C 1
ATOM 6110 O O . THR A 1 740 ? -32.243 8.505 13.474 1.00 88.75 740 THR A O 1
ATOM 6113 N N . SER A 1 741 ? -30.439 9.796 13.122 1.00 87.00 741 SER A N 1
ATOM 6114 C CA . SER A 1 741 ? -29.496 8.681 13.266 1.00 87.00 741 SER A CA 1
ATOM 6115 C C . SER A 1 741 ? -29.540 8.095 14.677 1.00 87.00 741 SER A C 1
ATOM 6117 O O . SER A 1 741 ? -29.666 6.884 14.821 1.00 87.00 741 SER A O 1
ATOM 6119 N N . THR A 1 742 ? -29.569 8.952 15.701 1.00 89.25 742 THR A N 1
ATOM 6120 C CA . THR A 1 742 ? -29.780 8.541 17.093 1.00 89.25 742 THR A CA 1
ATOM 6121 C C . THR A 1 742 ? -31.061 7.717 17.264 1.00 89.25 742 THR A C 1
ATOM 6123 O O . THR A 1 742 ? -31.009 6.608 17.785 1.00 89.25 742 THR A O 1
ATOM 6126 N N . ALA A 1 743 ? -32.201 8.210 16.772 1.00 90.88 743 ALA A N 1
ATOM 6127 C CA . ALA A 1 743 ? -33.481 7.514 16.892 1.00 90.88 743 ALA A CA 1
ATOM 6128 C C . ALA A 1 743 ? -33.485 6.148 16.186 1.00 90.88 743 ALA A C 1
ATOM 6130 O O . ALA A 1 743 ? -34.029 5.172 16.700 1.00 90.88 743 ALA A O 1
ATOM 6131 N N . VAL A 1 744 ? -32.852 6.063 15.010 1.00 89.81 744 VAL A N 1
ATOM 6132 C CA . VAL A 1 744 ? -32.704 4.806 14.265 1.00 89.81 744 VAL A CA 1
ATOM 6133 C C . VAL A 1 744 ? -31.834 3.820 15.037 1.00 89.81 744 VAL A C 1
ATOM 6135 O O . VAL A 1 744 ? -32.247 2.676 15.198 1.00 89.81 744 VAL A O 1
ATOM 6138 N N . VAL A 1 745 ? -30.672 4.247 15.541 1.00 89.56 745 VAL A N 1
ATOM 6139 C CA . VAL A 1 745 ? -29.774 3.378 16.314 1.00 89.56 745 VAL A CA 1
ATOM 6140 C C . VAL A 1 745 ? -30.456 2.886 17.590 1.00 89.56 745 VAL A C 1
ATOM 6142 O O . VAL A 1 745 ? -30.458 1.683 17.820 1.00 89.56 745 VAL A O 1
ATOM 6145 N N . ASN A 1 746 ? -31.131 3.754 18.349 1.00 90.94 746 ASN A N 1
ATOM 6146 C CA . ASN A 1 746 ? -31.902 3.356 19.535 1.00 90.94 746 ASN A CA 1
ATOM 6147 C C . ASN A 1 746 ? -33.009 2.343 19.212 1.00 90.94 746 ASN A C 1
ATOM 6149 O O . ASN A 1 746 ? -33.201 1.367 19.934 1.00 90.94 746 ASN A O 1
ATOM 6153 N N . SER A 1 747 ? -33.726 2.529 18.102 1.00 89.81 747 SER A N 1
ATOM 6154 C CA . SER A 1 747 ? -34.756 1.578 17.670 1.00 89.81 747 SER A CA 1
ATOM 6155 C C . SER A 1 747 ? -34.169 0.224 17.245 1.00 89.81 747 SER A C 1
ATOM 6157 O O . SER A 1 747 ? -34.739 -0.832 17.541 1.00 89.81 747 SER A O 1
ATOM 6159 N N . VAL A 1 748 ? -33.020 0.249 16.565 1.00 86.81 748 VAL A N 1
ATOM 6160 C CA . VAL A 1 748 ? -32.287 -0.949 16.141 1.00 86.81 748 VAL A CA 1
ATOM 6161 C C . VAL A 1 748 ? -31.743 -1.701 17.350 1.00 86.81 748 VAL A C 1
ATOM 6163 O O . VAL A 1 748 ? -31.991 -2.899 17.443 1.00 86.81 748 VAL A O 1
ATOM 6166 N N . LEU A 1 749 ? -31.085 -1.017 18.289 1.00 85.88 749 LEU A N 1
ATOM 6167 C CA . LEU A 1 749 ? -30.575 -1.593 19.537 1.00 85.88 749 LEU A CA 1
ATOM 6168 C C . LEU A 1 749 ? -31.683 -2.282 20.326 1.00 85.88 749 LEU A C 1
ATOM 6170 O O . LEU A 1 749 ? -31.559 -3.460 20.631 1.00 85.88 749 LEU A O 1
ATOM 6174 N N . LYS A 1 750 ? -32.822 -1.616 20.539 1.00 85.38 750 LYS A N 1
ATOM 6175 C CA . LYS A 1 750 ? -33.971 -2.217 21.231 1.00 85.38 750 LYS A CA 1
ATOM 6176 C C . LYS A 1 750 ? -34.431 -3.545 20.620 1.00 85.38 750 LYS A C 1
ATOM 6178 O O . LYS A 1 750 ? -34.967 -4.400 21.313 1.00 85.38 750 LYS A O 1
ATOM 6183 N N . THR A 1 751 ? -34.247 -3.714 19.313 1.00 78.94 751 THR A N 1
ATOM 6184 C CA . THR A 1 751 ? -34.654 -4.930 18.597 1.00 78.94 751 THR A CA 1
ATOM 6185 C C . THR A 1 751 ? -33.562 -5.987 18.605 1.00 78.94 751 THR A C 1
ATOM 6187 O O . THR A 1 751 ? -33.828 -7.157 18.858 1.00 78.94 751 THR A O 1
ATOM 6190 N N . LEU A 1 752 ? -32.331 -5.556 18.353 1.00 75.44 752 LEU A N 1
ATOM 6191 C CA . LEU A 1 752 ? -31.122 -6.357 18.468 1.00 75.44 752 LEU A CA 1
ATOM 6192 C C . LEU A 1 752 ? -31.009 -7.055 19.806 1.00 75.44 752 LEU A C 1
ATOM 6194 O O . LEU A 1 752 ? -30.637 -8.221 19.892 1.00 75.44 752 LEU A O 1
ATOM 6198 N N . LEU A 1 753 ? -31.347 -6.311 20.847 1.00 65.31 753 LEU A N 1
ATOM 6199 C CA . LEU A 1 753 ? -31.210 -6.751 22.208 1.00 65.31 753 LEU A CA 1
ATOM 6200 C C . LEU A 1 753 ? -32.405 -7.601 22.689 1.00 65.31 753 LEU A C 1
ATOM 6202 O O . LEU A 1 753 ? -32.530 -7.885 23.873 1.00 65.31 753 LEU A O 1
ATOM 6206 N N . ASN A 1 754 ? -33.248 -8.064 21.764 1.00 63.09 754 ASN A N 1
ATOM 6207 C CA . ASN A 1 754 ? -34.154 -9.192 21.985 1.00 63.09 754 ASN A CA 1
ATOM 6208 C C . ASN A 1 754 ? -33.668 -10.473 21.270 1.00 63.09 754 ASN A C 1
ATOM 6210 O O . ASN A 1 754 ? -34.369 -11.482 21.292 1.00 63.09 754 ASN A O 1
ATOM 6214 N N . ALA A 1 755 ? -32.499 -10.444 20.614 1.00 68.81 755 ALA A N 1
ATOM 6215 C CA . ALA A 1 755 ? -31.930 -11.562 19.857 1.00 68.81 755 ALA A CA 1
ATOM 6216 C C . ALA A 1 755 ? -30.736 -12.218 20.579 1.00 68.81 755 ALA A C 1
ATOM 6218 O O . ALA A 1 755 ? -30.115 -11.628 21.459 1.00 68.81 755 ALA A O 1
ATOM 6219 N N . SER A 1 756 ? -30.357 -13.430 20.159 1.00 69.56 756 SER A N 1
ATOM 6220 C CA . SER A 1 756 ? -29.232 -14.197 20.728 1.00 69.56 756 SER A CA 1
ATOM 6221 C C . SER A 1 756 ? -27.860 -13.516 20.600 1.00 69.56 756 SER A C 1
ATOM 6223 O O . SER A 1 756 ? -26.932 -13.859 21.327 1.00 69.56 756 SER A O 1
ATOM 6225 N N . VAL A 1 757 ? -27.721 -12.521 19.716 1.00 73.38 757 VAL A N 1
ATOM 6226 C CA . VAL A 1 757 ? -26.460 -11.798 19.453 1.00 73.38 757 VAL A CA 1
ATOM 6227 C C . VAL A 1 757 ? -25.909 -11.099 20.707 1.00 73.38 757 VAL A C 1
ATOM 6229 O O . VAL A 1 757 ? -24.702 -10.930 20.839 1.00 73.38 757 VAL A O 1
ATOM 6232 N N . ILE A 1 758 ? -26.766 -10.736 21.665 1.00 78.06 758 ILE A N 1
ATOM 6233 C CA . ILE A 1 758 ? -26.383 -10.072 22.926 1.00 78.06 758 ILE A CA 1
ATOM 6234 C C . ILE A 1 758 ? -25.355 -10.877 23.709 1.00 78.06 758 ILE A C 1
ATOM 6236 O O . ILE A 1 758 ? -24.452 -10.308 24.322 1.00 78.06 758 ILE A O 1
ATOM 6240 N N . GLU A 1 759 ? -25.507 -12.200 23.708 1.00 84.75 759 GLU A N 1
ATOM 6241 C CA . GLU A 1 759 ? -24.704 -13.081 24.543 1.00 84.75 759 GLU A CA 1
ATOM 6242 C C . GLU A 1 759 ? -23.242 -13.105 24.097 1.00 84.75 759 GLU A C 1
ATOM 6244 O O . GLU A 1 759 ? -22.375 -13.450 24.890 1.00 84.75 759 GLU A O 1
ATOM 6249 N N . THR A 1 760 ? -22.926 -12.703 22.865 1.00 89.31 760 THR A N 1
ATOM 6250 C CA . THR A 1 760 ? -21.543 -12.704 22.371 1.00 89.31 760 THR A CA 1
ATOM 6251 C C . THR A 1 760 ? -20.857 -11.347 22.471 1.00 89.31 760 THR A C 1
ATOM 6253 O O . THR A 1 760 ? -19.628 -11.300 22.412 1.00 89.31 760 THR A O 1
ATOM 6256 N N . ILE A 1 761 ? -21.612 -10.256 22.643 1.00 92.12 761 ILE A N 1
ATOM 6257 C CA . ILE A 1 761 ? -21.065 -8.896 22.614 1.00 92.12 761 ILE A CA 1
ATOM 6258 C C . ILE A 1 761 ? -20.241 -8.624 23.878 1.00 92.12 761 ILE A C 1
ATOM 6260 O O . ILE A 1 761 ? -20.744 -8.660 25.001 1.00 92.12 761 ILE A O 1
ATOM 6264 N N . GLN A 1 762 ? -18.971 -8.287 23.667 1.00 94.19 762 GLN A N 1
ATOM 6265 C CA . GLN A 1 762 ? -17.995 -7.920 24.693 1.00 94.19 762 GLN A CA 1
ATOM 6266 C C . GLN A 1 762 ? -17.674 -6.424 24.681 1.00 94.19 762 GLN A C 1
ATOM 6268 O O . GLN A 1 762 ? -17.311 -5.862 25.718 1.00 94.19 762 GLN A O 1
ATOM 6273 N N . LYS A 1 763 ? -17.856 -5.760 23.536 1.00 94.50 763 LYS A N 1
ATOM 6274 C CA . LYS A 1 763 ? -17.562 -4.340 23.358 1.00 94.50 763 LYS A CA 1
ATOM 6275 C C . LYS A 1 763 ? -18.651 -3.629 22.580 1.00 94.50 763 LYS A C 1
ATOM 6277 O O . LYS A 1 763 ? -19.056 -4.089 21.512 1.00 94.50 763 LYS A O 1
ATOM 6282 N N . ILE A 1 764 ? -19.045 -2.461 23.081 1.00 94.50 764 ILE A N 1
ATOM 6283 C CA . ILE A 1 764 ? -19.885 -1.520 22.351 1.00 94.50 764 ILE A CA 1
ATOM 6284 C C . ILE A 1 764 ? -19.238 -0.135 22.324 1.00 94.50 764 ILE A C 1
ATOM 6286 O O . ILE A 1 764 ? -18.899 0.431 23.362 1.00 94.50 764 ILE A O 1
ATOM 6290 N N . GLU A 1 765 ? -19.119 0.434 21.126 1.00 94.00 765 GLU A N 1
ATOM 6291 C CA . GLU A 1 765 ? -18.665 1.807 20.901 1.00 94.00 765 GLU A CA 1
ATOM 6292 C C . GLU A 1 765 ? -19.741 2.631 20.183 1.00 94.00 765 GLU A C 1
ATOM 6294 O O . GLU A 1 765 ? -20.196 2.273 19.096 1.00 94.00 765 GLU A O 1
ATOM 6299 N N . PHE A 1 766 ? -20.080 3.792 20.733 1.00 92.56 766 PHE A N 1
ATOM 6300 C CA . PHE A 1 766 ? -20.942 4.790 20.109 1.00 92.56 766 PHE A CA 1
ATOM 6301 C C . PHE A 1 766 ? -20.147 6.064 19.862 1.00 92.56 766 PHE A C 1
ATOM 6303 O O . PHE A 1 766 ? -19.711 6.718 20.802 1.00 92.56 766 PHE A O 1
ATOM 6310 N N . LYS A 1 767 ? -19.973 6.460 18.600 1.00 89.06 767 LYS A N 1
ATOM 6311 C CA . LYS A 1 767 ? -19.332 7.733 18.244 1.00 89.06 767 LYS A CA 1
ATOM 6312 C C . LYS A 1 767 ? -20.378 8.718 17.740 1.00 89.06 767 LYS A C 1
ATOM 6314 O O . LYS A 1 767 ? -20.958 8.508 16.674 1.00 89.06 767 LYS A O 1
ATOM 6319 N N . SER A 1 768 ? -20.613 9.779 18.515 1.00 84.44 768 SER A N 1
ATOM 6320 C CA . SER A 1 768 ? -21.584 10.841 18.213 1.00 84.44 768 SER A CA 1
ATOM 6321 C C . SER A 1 768 ? -23.041 10.350 18.099 1.00 84.44 768 SER A C 1
ATOM 6323 O O . SER A 1 768 ? -23.812 10.832 17.259 1.00 84.44 768 SER A O 1
ATOM 6325 N N . ILE A 1 769 ? -23.416 9.378 18.941 1.00 87.62 769 ILE A N 1
ATOM 6326 C CA . ILE A 1 769 ? -24.772 8.817 19.071 1.00 87.62 769 ILE A CA 1
ATOM 6327 C C . ILE A 1 769 ? -25.188 8.864 20.542 1.00 87.62 769 ILE A C 1
ATOM 6329 O O . ILE A 1 769 ? -24.390 8.565 21.425 1.00 87.62 769 ILE A O 1
ATOM 6333 N N . THR A 1 770 ? -26.442 9.235 20.794 1.00 88.88 770 THR A N 1
ATOM 6334 C CA . THR A 1 770 ? -27.021 9.314 22.141 1.00 88.88 770 THR A CA 1
ATOM 6335 C C . THR A 1 770 ? -27.951 8.133 22.390 1.00 88.88 770 THR A C 1
ATOM 6337 O O . THR A 1 770 ? -28.787 7.841 21.539 1.00 88.88 770 THR A O 1
ATOM 6340 N N . LEU A 1 771 ? -27.854 7.485 23.548 1.00 90.19 771 LEU A N 1
ATOM 6341 C CA . LEU A 1 771 ? -28.802 6.440 23.939 1.00 90.19 771 LEU A CA 1
ATOM 6342 C C . LEU A 1 771 ? -29.971 7.028 24.733 1.00 90.19 771 LEU A C 1
ATOM 6344 O O . LEU A 1 771 ? -29.808 8.034 25.419 1.00 90.19 771 LEU A O 1
ATOM 6348 N N . ASP A 1 772 ? -31.148 6.422 24.600 1.00 88.75 772 ASP A N 1
ATOM 6349 C CA . ASP A 1 772 ? -32.304 6.733 25.445 1.00 88.75 772 ASP A CA 1
ATOM 6350 C C . ASP A 1 772 ? -32.358 5.833 26.693 1.00 88.75 772 ASP A C 1
ATOM 6352 O O . ASP A 1 772 ? -31.651 4.825 26.791 1.00 88.75 772 ASP A O 1
ATOM 6356 N N . ASP A 1 773 ? -33.220 6.201 27.644 1.00 88.81 773 ASP A N 1
ATOM 6357 C CA . ASP A 1 773 ? -33.376 5.496 28.922 1.00 88.81 773 ASP A CA 1
ATOM 6358 C C . ASP A 1 773 ? -33.744 4.022 28.738 1.00 88.81 773 ASP A C 1
ATOM 6360 O O . ASP A 1 773 ? -33.191 3.150 29.410 1.00 88.81 773 ASP A O 1
ATOM 6364 N N . CYS A 1 774 ? -34.613 3.731 27.766 1.00 86.00 774 CYS A N 1
ATOM 6365 C CA . CYS A 1 774 ? -35.020 2.368 27.450 1.00 86.00 774 CYS A CA 1
ATOM 6366 C C . CYS A 1 774 ? -33.849 1.506 26.966 1.00 86.00 774 CYS A C 1
ATOM 6368 O O . CYS A 1 774 ? -33.812 0.321 27.270 1.00 86.00 774 CYS A O 1
ATOM 6370 N N . ASN A 1 775 ? -32.901 2.053 26.200 1.00 88.31 775 ASN A N 1
ATOM 6371 C CA . ASN A 1 775 ? -31.740 1.290 25.743 1.00 88.31 775 ASN A CA 1
ATOM 6372 C C . ASN A 1 775 ? -30.715 1.058 26.858 1.00 88.31 775 ASN A C 1
ATOM 6374 O O . ASN A 1 775 ? -30.030 0.035 26.831 1.00 88.31 775 ASN A O 1
ATOM 6378 N N . TYR A 1 776 ? -30.631 1.945 27.858 1.00 90.25 776 TYR A N 1
ATOM 6379 C CA . TYR A 1 776 ? -29.786 1.704 29.029 1.00 90.25 776 TYR A CA 1
ATOM 6380 C C . TYR A 1 776 ? -30.254 0.493 29.831 1.00 90.25 776 TYR A C 1
ATOM 6382 O O . TYR A 1 776 ? -29.413 -0.333 30.178 1.00 90.25 776 TYR A O 1
ATOM 6390 N N . GLU A 1 777 ? -31.565 0.328 30.050 1.00 87.88 777 GLU A N 1
ATOM 6391 C CA . GLU A 1 777 ? -32.131 -0.852 30.733 1.00 87.88 777 GLU A CA 1
ATOM 6392 C C . GLU A 1 777 ? -31.635 -2.166 30.131 1.00 87.88 777 GLU A C 1
ATOM 6394 O O . GLU A 1 777 ? -31.403 -3.144 30.840 1.00 87.88 777 GLU A O 1
ATOM 6399 N N . ILE A 1 778 ? -31.419 -2.181 28.820 1.00 85.94 778 ILE A N 1
ATOM 6400 C CA . ILE A 1 778 ? -31.019 -3.391 28.129 1.00 85.94 778 ILE A CA 1
ATOM 6401 C C . ILE A 1 778 ? -29.525 -3.695 28.302 1.00 85.94 778 ILE A C 1
ATOM 6403 O O . ILE A 1 778 ? -29.143 -4.866 28.367 1.00 85.94 778 ILE A O 1
ATOM 6407 N N . LEU A 1 779 ? -28.678 -2.668 28.457 1.00 88.44 779 LEU A N 1
ATOM 6408 C CA . LEU A 1 779 ? -27.254 -2.855 28.764 1.00 88.44 779 LEU A CA 1
ATOM 6409 C C . LEU A 1 779 ? -27.063 -3.669 30.048 1.00 88.44 779 LEU A C 1
ATOM 6411 O O . LEU A 1 779 ? -26.149 -4.488 30.115 1.00 88.44 779 LEU A O 1
ATOM 6415 N N . TYR A 1 780 ? -27.958 -3.508 31.027 1.00 87.94 780 TYR A N 1
ATOM 6416 C CA . TYR A 1 780 ? -27.937 -4.255 32.286 1.00 87.94 780 TYR A CA 1
ATOM 6417 C C . TYR A 1 780 ? -28.006 -5.777 32.075 1.00 87.94 780 TYR A C 1
ATOM 6419 O O . TYR A 1 780 ? -27.382 -6.541 32.813 1.00 87.94 780 TYR A O 1
ATOM 6427 N N . GLY A 1 781 ? -28.724 -6.226 31.038 1.00 86.19 781 GLY A N 1
ATOM 6428 C CA . GLY A 1 781 ? -28.848 -7.638 30.670 1.00 86.19 781 GLY A CA 1
ATOM 6429 C C . GLY A 1 781 ? -27.620 -8.225 29.964 1.00 86.19 781 GLY A C 1
ATOM 6430 O O . GLY A 1 781 ? -27.506 -9.448 29.854 1.00 86.19 781 GLY A O 1
ATOM 6431 N N . MET A 1 782 ? -26.677 -7.395 29.505 1.00 90.38 782 MET A N 1
ATOM 6432 C CA . MET A 1 782 ? -25.517 -7.823 28.716 1.00 90.38 782 MET A CA 1
ATOM 6433 C C . MET A 1 782 ? -24.387 -8.362 29.604 1.00 90.38 782 MET A C 1
ATOM 6435 O O . MET A 1 782 ? -23.376 -7.700 29.829 1.00 90.38 782 MET A O 1
ATOM 6439 N N . LYS A 1 783 ? -24.537 -9.599 30.090 1.00 89.81 783 LYS A N 1
ATOM 6440 C CA . LYS A 1 783 ? -23.610 -10.244 31.048 1.00 89.81 783 LYS A CA 1
ATOM 6441 C C . LYS A 1 783 ? -22.160 -10.386 30.571 1.00 89.81 783 LYS A C 1
ATOM 6443 O O . LYS A 1 783 ? -21.284 -10.620 31.397 1.00 89.81 783 LYS A O 1
ATOM 6448 N N . ASN A 1 784 ? -21.917 -10.291 29.265 1.00 91.88 784 ASN A N 1
ATOM 6449 C CA . ASN A 1 784 ? -20.587 -10.413 28.672 1.00 91.88 784 ASN A CA 1
ATOM 6450 C C . ASN A 1 784 ? -19.995 -9.069 28.233 1.00 91.88 784 ASN A C 1
ATOM 6452 O O . ASN A 1 784 ? -18.836 -9.042 27.826 1.00 91.88 784 ASN A O 1
ATOM 6456 N N . LEU A 1 785 ? -20.734 -7.958 28.365 1.00 94.12 785 LEU A N 1
ATOM 6457 C CA . LEU A 1 785 ? -20.246 -6.634 27.993 1.00 94.12 785 LEU A CA 1
ATOM 6458 C C . LEU A 1 785 ? -19.149 -6.191 28.965 1.00 94.12 785 LEU A C 1
ATOM 6460 O O . LEU A 1 785 ? -19.398 -6.006 30.157 1.00 94.12 785 LEU A O 1
ATOM 6464 N N . GLN A 1 786 ? -17.936 -6.012 28.449 1.00 95.12 786 GLN A N 1
ATOM 6465 C CA . GLN A 1 786 ? -16.764 -5.584 29.214 1.00 95.12 786 GLN A CA 1
ATOM 6466 C C . GLN A 1 786 ? -16.376 -4.137 28.911 1.00 95.12 786 GLN A C 1
ATOM 6468 O O . GLN A 1 786 ? -15.813 -3.469 29.778 1.00 95.12 786 GLN A O 1
ATOM 6473 N N . ILE A 1 787 ? -16.682 -3.645 27.709 1.00 94.88 787 ILE A N 1
ATOM 6474 C CA . ILE A 1 787 ? -16.296 -2.312 27.245 1.00 94.88 787 ILE A CA 1
ATOM 6475 C C . ILE A 1 787 ? -17.524 -1.575 26.730 1.00 94.88 787 ILE A C 1
ATOM 6477 O O . ILE A 1 787 ? -18.191 -2.040 25.806 1.00 94.88 787 ILE A O 1
ATOM 6481 N N . LEU A 1 788 ? -17.775 -0.395 27.288 1.00 95.38 788 LEU A N 1
ATOM 6482 C CA . LEU A 1 788 ? -18.802 0.524 26.817 1.00 95.38 788 LEU A CA 1
ATOM 6483 C C . LEU A 1 788 ? -18.184 1.903 26.600 1.00 95.38 788 LEU A C 1
ATOM 6485 O O . LEU A 1 788 ? -17.667 2.499 27.543 1.00 95.38 788 LEU A O 1
ATOM 6489 N N . SER A 1 789 ? -18.270 2.415 25.374 1.00 94.69 789 SER A N 1
ATOM 6490 C CA . SER A 1 789 ? -17.885 3.787 25.040 1.00 94.69 789 SER A CA 1
ATOM 6491 C C . SER A 1 789 ? -19.068 4.564 24.476 1.00 94.69 789 SER A C 1
ATOM 6493 O O . SER A 1 789 ? -19.670 4.173 23.476 1.00 94.69 789 SER A O 1
ATOM 6495 N N . LEU A 1 790 ? -19.397 5.668 25.135 1.00 90.31 790 LEU A N 1
ATOM 6496 C CA . LEU A 1 790 ? -20.444 6.625 24.816 1.00 90.31 790 LEU A CA 1
ATOM 6497 C C . LEU A 1 790 ? -19.764 7.945 24.440 1.00 90.31 790 LEU A C 1
ATOM 6499 O O . LEU A 1 790 ? -19.627 8.849 25.255 1.00 90.31 790 LEU A O 1
ATOM 6503 N N . GLY A 1 791 ? -19.329 8.062 23.187 1.00 81.44 791 GLY A N 1
ATOM 6504 C CA . GLY A 1 791 ? -18.670 9.246 22.630 1.00 81.44 791 GLY A CA 1
ATOM 6505 C C . GLY A 1 791 ? -19.626 10.412 22.358 1.00 81.44 791 GLY A C 1
ATOM 6506 O O . GLY A 1 791 ? -19.600 10.979 21.263 1.00 81.44 791 GLY A O 1
ATOM 6507 N N . HIS A 1 792 ? -20.520 10.726 23.299 1.00 82.50 792 HIS A N 1
ATOM 6508 C CA . HIS A 1 792 ? -21.473 11.835 23.233 1.00 82.50 792 HIS A CA 1
ATOM 6509 C C . HIS A 1 792 ? -21.795 12.345 24.652 1.00 82.50 792 HIS A C 1
ATOM 6511 O O . HIS A 1 792 ? -22.067 11.535 25.536 1.00 82.50 792 HIS A O 1
ATOM 6517 N N . PRO A 1 793 ? -21.882 13.667 24.884 1.00 76.88 793 PRO A N 1
ATOM 6518 C CA . PRO A 1 793 ? -21.989 14.245 26.233 1.00 76.88 793 PRO A CA 1
ATOM 6519 C C . PRO A 1 793 ? -23.397 14.176 26.853 1.00 76.88 793 PRO A C 1
ATOM 6521 O O . PRO A 1 793 ? -23.591 14.610 27.980 1.00 76.88 793 PRO A O 1
ATOM 6524 N N . ASN A 1 794 ? -24.388 13.645 26.130 1.00 79.94 794 ASN A N 1
ATOM 6525 C CA . ASN A 1 794 ? -25.809 13.704 26.515 1.00 79.94 794 ASN A CA 1
ATOM 6526 C C . ASN A 1 794 ? -26.337 12.342 26.934 1.00 79.94 794 ASN A C 1
ATOM 6528 O O . ASN A 1 794 ? -27.331 11.875 26.390 1.00 79.94 794 ASN A O 1
ATOM 6532 N N . PHE A 1 795 ? -25.666 11.677 27.861 1.00 85.38 795 PHE A N 1
ATOM 6533 C CA . PHE A 1 795 ? -26.285 10.540 28.535 1.00 85.38 795 PHE A CA 1
ATOM 6534 C C . PHE A 1 795 ? -27.252 11.042 29.619 1.00 85.38 795 PHE A C 1
ATOM 6536 O O . PHE A 1 795 ? -27.242 12.219 29.974 1.00 85.38 795 PHE A O 1
ATOM 6543 N N . THR A 1 796 ? -28.126 10.173 30.123 1.00 87.50 796 THR A N 1
ATOM 6544 C CA . THR A 1 796 ? -29.056 10.485 31.223 1.00 87.50 796 THR A CA 1
ATOM 6545 C C . THR A 1 796 ? -28.583 9.832 32.523 1.00 87.50 796 THR A C 1
ATOM 6547 O O . THR A 1 796 ? -27.653 9.021 32.530 1.00 87.50 796 THR A O 1
ATOM 6550 N N . SER A 1 797 ? -29.214 10.164 33.653 1.00 87.06 797 SER A N 1
ATOM 6551 C CA . SER A 1 797 ? -28.955 9.484 34.931 1.00 87.06 797 SER A CA 1
ATOM 6552 C C . SER A 1 797 ? -29.293 7.988 34.894 1.00 87.06 797 SER A C 1
ATOM 6554 O O . SER A 1 797 ? -28.674 7.214 35.627 1.00 87.06 797 SER A O 1
ATOM 6556 N N . ALA A 1 798 ? -30.205 7.570 34.005 1.00 90.00 798 ALA A N 1
ATOM 6557 C CA . ALA A 1 798 ? -30.608 6.176 33.831 1.00 90.00 798 ALA A CA 1
ATOM 6558 C C . ALA A 1 798 ? -29.467 5.273 33.334 1.00 90.00 798 ALA A C 1
ATOM 6560 O O . ALA A 1 798 ? -29.508 4.067 33.571 1.00 90.00 798 ALA A O 1
ATOM 6561 N N . LEU A 1 799 ? -28.424 5.833 32.707 1.00 93.12 799 LEU A N 1
ATOM 6562 C CA . LEU A 1 799 ? -27.213 5.086 32.363 1.00 93.12 799 LEU A CA 1
ATOM 6563 C C . LEU A 1 799 ? -26.635 4.390 33.601 1.00 93.12 799 LEU A C 1
ATOM 6565 O O . LEU A 1 799 ? -26.423 3.182 33.592 1.00 93.12 799 LEU A O 1
ATOM 6569 N N . PHE A 1 800 ? -26.407 5.144 34.679 1.00 92.06 800 PHE A N 1
ATOM 6570 C CA . PHE A 1 800 ? -25.669 4.660 35.848 1.00 92.06 800 PHE A CA 1
ATOM 6571 C C . PHE A 1 800 ? -26.436 3.617 36.662 1.00 92.06 800 PHE A C 1
ATOM 6573 O O . PHE A 1 800 ? -25.816 2.817 37.359 1.00 92.06 800 PHE A O 1
ATOM 6580 N N . SER A 1 801 ? -27.769 3.598 36.576 1.00 90.81 801 SER A N 1
ATOM 6581 C CA . SER A 1 801 ? -28.591 2.568 37.217 1.00 90.81 801 SER A CA 1
ATOM 6582 C C . SER A 1 801 ? -28.629 1.247 36.444 1.00 90.81 801 SER A C 1
ATOM 6584 O O . SER A 1 801 ? -28.981 0.234 37.043 1.00 90.81 801 SER A O 1
ATOM 6586 N N . HIS A 1 802 ? -28.248 1.240 35.161 1.00 93.25 802 HIS A N 1
ATOM 6587 C CA . HIS A 1 802 ? -28.389 0.087 34.263 1.00 93.25 802 HIS A CA 1
ATOM 6588 C C . HIS A 1 802 ? -27.070 -0.377 33.619 1.00 93.25 802 HIS A C 1
ATOM 6590 O O . HIS A 1 802 ? -27.072 -1.070 32.604 1.00 93.25 802 HIS A O 1
ATOM 6596 N N . LEU A 1 803 ? -25.921 -0.030 34.200 1.00 93.94 803 LEU A N 1
ATOM 6597 C CA . LEU A 1 803 ? -24.636 -0.575 33.753 1.00 93.94 803 LEU A CA 1
ATOM 6598 C C . LEU A 1 803 ? -24.514 -2.069 34.120 1.00 93.94 803 LEU A C 1
ATOM 6600 O O . LEU A 1 803 ? -24.864 -2.449 35.242 1.00 93.94 803 LEU A O 1
ATOM 6604 N N . PRO A 1 804 ? -23.987 -2.926 33.225 1.00 92.19 804 PRO A N 1
ATOM 6605 C CA . PRO A 1 804 ? -23.799 -4.339 33.528 1.00 92.19 804 PRO A CA 1
ATOM 6606 C C . PRO A 1 804 ? -22.651 -4.567 34.518 1.00 92.19 804 PRO A C 1
ATOM 6608 O O . PRO A 1 804 ? -21.606 -3.919 34.459 1.00 92.19 804 PRO A O 1
ATOM 6611 N N . PHE A 1 805 ? -22.798 -5.564 35.394 1.00 90.25 805 PHE A N 1
ATOM 6612 C CA . PHE A 1 805 ? -21.780 -5.905 36.401 1.00 90.25 805 PHE A CA 1
ATOM 6613 C C . PHE A 1 805 ? -20.473 -6.457 35.817 1.00 90.25 805 PHE A C 1
ATOM 6615 O O . PHE A 1 805 ? -19.453 -6.480 36.507 1.00 90.25 805 PHE A O 1
ATOM 6622 N N . SER A 1 806 ? -20.494 -6.921 34.567 1.00 92.69 806 SER A N 1
ATOM 6623 C CA . SER A 1 806 ? -19.320 -7.400 33.830 1.00 92.69 806 SER A CA 1
ATOM 6624 C C . SER A 1 806 ? -18.448 -6.273 33.277 1.00 92.69 806 SER A C 1
ATOM 6626 O O . SER A 1 806 ? -17.340 -6.547 32.816 1.00 92.69 806 SER A O 1
ATOM 6628 N N . LEU A 1 807 ? -18.928 -5.024 33.315 1.00 95.31 807 LEU A N 1
ATOM 6629 C CA . LEU A 1 807 ? -18.258 -3.885 32.704 1.00 95.31 807 LEU A CA 1
ATOM 6630 C C . LEU A 1 807 ? -16.910 -3.608 33.379 1.00 95.31 807 LEU A C 1
ATOM 6632 O O . LEU A 1 807 ? -16.840 -3.382 34.587 1.00 95.31 807 LEU A O 1
ATOM 6636 N N . ARG A 1 808 ? -15.842 -3.605 32.579 1.00 94.56 808 ARG A N 1
ATOM 6637 C CA . ARG A 1 808 ? -14.456 -3.356 33.002 1.00 94.56 808 ARG A CA 1
ATOM 6638 C C . ARG A 1 808 ? -13.948 -1.989 32.559 1.00 94.56 808 ARG A C 1
ATOM 6640 O O . ARG A 1 808 ? -13.121 -1.410 33.263 1.00 94.56 808 ARG A O 1
ATOM 6647 N N . LEU A 1 809 ? -14.456 -1.466 31.441 1.00 95.19 809 LEU A N 1
ATOM 6648 C CA . LEU A 1 809 ? -14.163 -0.123 30.950 1.00 95.19 809 LEU A CA 1
ATOM 6649 C C . LEU A 1 809 ? -15.443 0.619 30.588 1.00 95.19 809 LEU A C 1
ATOM 6651 O O . LEU A 1 809 ? -16.251 0.140 29.792 1.00 95.19 809 LEU A O 1
ATOM 6655 N N . LEU A 1 810 ? -15.569 1.816 31.154 1.00 96.12 810 LEU A N 1
ATOM 6656 C CA . LEU A 1 810 ? -16.597 2.784 30.806 1.00 96.12 810 LEU A CA 1
ATOM 6657 C C . LEU A 1 810 ? -15.927 4.053 30.300 1.00 96.12 810 LEU A C 1
ATOM 6659 O O . LEU A 1 810 ? -15.166 4.692 31.026 1.00 96.12 810 LEU A O 1
ATOM 6663 N N . ASP A 1 811 ? -16.236 4.417 29.066 1.00 94.12 811 ASP A N 1
ATOM 6664 C CA . ASP A 1 811 ? -15.830 5.674 28.465 1.00 94.12 811 ASP A CA 1
ATOM 6665 C C . ASP A 1 811 ? -17.066 6.521 28.185 1.00 94.12 811 ASP A C 1
ATOM 6667 O O . ASP A 1 811 ? -17.914 6.156 27.382 1.00 94.12 811 ASP A O 1
ATOM 6671 N N . ILE A 1 812 ? -17.186 7.636 28.893 1.00 92.94 812 ILE A N 1
ATOM 6672 C CA . ILE A 1 812 ? -18.245 8.640 28.730 1.00 92.94 812 ILE A CA 1
ATOM 6673 C C . ILE A 1 812 ? -17.641 10.007 28.393 1.00 92.94 812 ILE A C 1
ATOM 6675 O O . ILE A 1 812 ? -18.232 11.051 28.673 1.00 92.94 812 ILE A O 1
ATOM 6679 N N . SER A 1 813 ? -16.420 10.005 27.852 1.00 88.88 813 SER A N 1
ATOM 6680 C CA . SER A 1 813 ? -15.774 11.214 27.361 1.00 88.88 813 SER A CA 1
ATOM 6681 C C . SER A 1 813 ? -16.290 11.596 25.982 1.00 88.88 813 SER A C 1
ATOM 6683 O O . SER A 1 813 ? -16.761 10.772 25.197 1.00 88.88 813 SER A O 1
ATOM 6685 N N . TRP A 1 814 ? -16.192 12.884 25.674 1.00 82.44 814 TRP A N 1
ATOM 6686 C CA . TRP A 1 814 ? -16.591 13.412 24.385 1.00 82.44 814 TRP A CA 1
ATOM 6687 C C . TRP A 1 814 ? -15.506 14.322 23.830 1.00 82.44 814 TRP A C 1
ATOM 6689 O O . TRP A 1 814 ? -15.080 15.266 24.486 1.00 82.44 814 TRP A O 1
ATOM 6699 N N . SER A 1 815 ? -15.072 14.026 22.606 1.00 70.44 815 SER A N 1
ATOM 6700 C CA . SER A 1 815 ? -13.975 14.730 21.941 1.00 70.44 815 SER A CA 1
ATOM 6701 C C . SER A 1 815 ? -14.384 15.557 20.722 1.00 70.44 815 SER A C 1
ATOM 6703 O O . SER A 1 815 ? -13.563 16.307 20.206 1.00 70.44 815 SER A O 1
ATOM 6705 N N . ASP A 1 816 ? -15.627 15.458 20.245 1.00 70.06 816 ASP A N 1
ATOM 6706 C CA . ASP A 1 816 ? -16.046 16.123 19.003 1.00 70.06 816 ASP A CA 1
ATOM 6707 C C . ASP A 1 816 ? -16.522 17.557 19.271 1.00 70.06 816 ASP A C 1
ATOM 6709 O O . ASP A 1 816 ? -17.693 17.786 19.558 1.00 70.06 816 ASP A O 1
ATOM 6713 N N . SER A 1 817 ? -15.621 18.531 19.129 1.00 65.19 817 SER A N 1
ATOM 6714 C CA . SER A 1 817 ? -15.893 19.967 19.309 1.00 65.19 817 SER A CA 1
ATOM 6715 C C . SER A 1 817 ? -16.980 20.537 18.382 1.00 65.19 817 SER A C 1
ATOM 6717 O O . SER A 1 817 ? -17.457 21.649 18.606 1.00 65.19 817 SER A O 1
ATOM 6719 N N . ASN A 1 818 ? -17.415 19.794 17.357 1.00 62.62 818 ASN A N 1
ATOM 6720 C CA . ASN A 1 818 ? -18.330 20.287 16.326 1.00 62.62 818 ASN A CA 1
ATOM 6721 C C . ASN A 1 818 ? -19.823 20.091 16.629 1.00 62.62 818 ASN A C 1
ATOM 6723 O O . ASN A 1 818 ? -20.656 20.401 15.759 1.00 62.62 818 ASN A O 1
ATOM 6727 N N . CYS A 1 819 ? -20.191 19.555 17.796 1.00 62.69 819 CYS A N 1
ATOM 6728 C CA . CYS A 1 819 ? -21.582 19.568 18.247 1.00 62.69 819 CYS A CA 1
ATOM 6729 C C . CYS A 1 819 ? -21.779 20.678 19.285 1.00 62.69 819 CYS A C 1
ATOM 6731 O O . CYS A 1 819 ? -21.189 20.659 20.356 1.00 62.69 819 CYS A O 1
ATOM 6733 N N . GLU A 1 820 ? -22.639 21.647 18.979 1.00 63.09 820 GLU A N 1
ATOM 6734 C CA . GLU A 1 820 ? -23.175 22.561 19.987 1.00 63.09 820 GLU A CA 1
ATOM 6735 C C . GLU A 1 820 ? -24.137 21.751 20.852 1.00 63.09 820 GLU A C 1
ATOM 6737 O O . GLU A 1 820 ? -25.221 21.380 20.394 1.00 63.09 820 GLU A O 1
ATOM 6742 N N . VAL A 1 821 ? -23.720 21.399 22.065 1.00 61.91 821 VAL A N 1
ATOM 6743 C CA . VAL A 1 821 ? -24.523 20.537 22.927 1.00 61.91 821 VAL A CA 1
ATOM 6744 C C . VAL A 1 821 ? -24.890 21.247 24.224 1.00 61.91 821 VAL A C 1
ATOM 6746 O O . VAL A 1 821 ? -24.035 21.808 24.904 1.00 61.91 821 VAL A O 1
ATOM 6749 N N . GLU A 1 822 ? -26.181 21.209 24.567 1.00 68.00 822 GLU A N 1
ATOM 6750 C CA . GLU A 1 822 ? -26.662 21.548 25.905 1.00 68.00 822 GLU A CA 1
ATOM 6751 C C . GLU A 1 822 ? -26.048 20.577 26.916 1.00 68.00 822 GLU A C 1
ATOM 6753 O O . GLU A 1 822 ? -26.324 19.380 26.877 1.00 68.00 822 GLU A O 1
ATOM 6758 N N . VAL A 1 823 ? -25.211 21.094 27.815 1.00 68.88 823 VAL A N 1
ATOM 6759 C CA . VAL A 1 823 ? -24.581 20.297 28.871 1.00 68.88 823 VAL A CA 1
ATOM 6760 C C . VAL A 1 823 ? -25.663 19.781 29.819 1.00 68.88 823 VAL A C 1
ATOM 6762 O O . VAL A 1 823 ? -26.249 20.550 30.588 1.00 68.88 823 VAL A O 1
ATOM 6765 N N . VAL A 1 824 ? -25.927 18.474 29.773 1.00 77.19 824 VAL A N 1
ATOM 6766 C CA . VAL A 1 824 ? -26.829 17.810 30.717 1.00 77.19 824 VAL A CA 1
ATOM 6767 C C . VAL A 1 824 ? -26.187 17.833 32.100 1.00 77.19 824 VAL A C 1
ATOM 6769 O O . VAL A 1 824 ? -25.050 17.407 32.288 1.00 77.19 824 VAL A O 1
ATOM 6772 N N . ARG A 1 825 ? -26.920 18.354 33.088 1.00 81.56 825 ARG A N 1
ATOM 6773 C CA . ARG A 1 825 ? -26.470 18.365 34.479 1.00 81.56 825 ARG A CA 1
ATOM 6774 C C . ARG A 1 825 ? -26.891 17.075 35.176 1.00 81.56 825 ARG A C 1
ATOM 6776 O O . ARG A 1 825 ? -28.076 16.856 35.396 1.00 81.56 825 ARG A O 1
ATOM 6783 N N . HIS A 1 826 ? -25.921 16.268 35.591 1.00 82.62 826 HIS A N 1
ATOM 6784 C CA . HIS A 1 826 ? -26.143 15.071 36.407 1.00 82.62 826 HIS A CA 1
ATOM 6785 C C . HIS A 1 826 ? -26.173 15.375 37.908 1.00 82.62 826 HIS A C 1
ATOM 6787 O O . HIS A 1 826 ? -25.296 16.073 38.421 1.00 82.62 826 HIS A O 1
ATOM 6793 N N . GLY A 1 827 ? -27.159 14.841 38.631 1.00 84.88 827 GLY A N 1
ATOM 6794 C CA . GLY A 1 827 ? -27.161 14.884 40.090 1.00 84.88 827 GLY A CA 1
ATOM 6795 C C . GLY A 1 827 ? -26.066 13.983 40.663 1.00 84.88 827 GLY A C 1
ATOM 6796 O O . GLY A 1 827 ? -25.784 12.910 40.130 1.00 84.88 827 GLY A O 1
ATOM 6797 N N . LEU A 1 828 ? -25.460 14.379 41.788 1.00 84.25 828 LEU A N 1
ATOM 6798 C CA . LEU A 1 828 ? -24.470 13.532 42.464 1.00 84.25 828 LEU A CA 1
ATOM 6799 C C . LEU A 1 828 ? -25.074 12.176 42.866 1.00 84.25 828 LEU A C 1
ATOM 6801 O O . LEU A 1 828 ? -24.405 11.156 42.753 1.00 84.25 828 LEU A O 1
ATOM 6805 N N . THR A 1 829 ? -26.339 12.156 43.293 1.00 86.75 829 THR A N 1
ATOM 6806 C CA . THR A 1 829 ? -27.077 10.932 43.645 1.00 86.75 829 THR A CA 1
ATOM 6807 C C . THR A 1 829 ? -27.131 9.927 42.501 1.00 86.75 829 THR A C 1
ATOM 6809 O O . THR A 1 829 ? -27.008 8.730 42.744 1.00 86.75 829 THR A O 1
ATOM 6812 N N . ASP A 1 830 ? -27.250 10.404 41.264 1.00 88.50 830 ASP A N 1
ATOM 6813 C CA . ASP A 1 830 ? -27.327 9.549 40.082 1.00 88.50 830 ASP A CA 1
ATOM 6814 C C . ASP A 1 830 ? -25.970 8.919 39.777 1.00 88.50 830 ASP A C 1
ATOM 6816 O O . ASP A 1 830 ? -25.871 7.711 39.559 1.00 88.50 830 ASP A O 1
ATOM 6820 N N . LEU A 1 831 ? -24.910 9.732 39.842 1.00 90.25 831 LEU A N 1
ATOM 6821 C CA . LEU A 1 831 ? -23.534 9.286 39.629 1.00 90.25 831 LEU A CA 1
ATOM 6822 C C . LEU A 1 831 ? -23.112 8.236 40.657 1.00 90.25 831 LEU A C 1
ATOM 6824 O O . LEU A 1 831 ? -22.384 7.305 40.322 1.00 90.25 831 LEU A O 1
ATOM 6828 N N . MET A 1 832 ? -23.595 8.340 41.899 1.00 91.31 832 MET A N 1
ATOM 6829 C CA . MET A 1 832 ? -23.281 7.376 42.959 1.00 91.31 832 MET A CA 1
ATOM 6830 C C . MET A 1 832 ? -23.722 5.943 42.626 1.00 91.31 832 MET A C 1
ATOM 6832 O O . MET A 1 832 ? -23.156 5.005 43.185 1.00 91.31 832 MET A O 1
ATOM 6836 N N . ASN A 1 833 ? -24.650 5.734 41.682 1.00 91.94 833 ASN A N 1
ATOM 6837 C CA . ASN A 1 833 ? -24.990 4.387 41.212 1.00 91.94 833 ASN A CA 1
ATOM 6838 C C . ASN A 1 833 ? -23.811 3.677 40.532 1.00 91.94 833 ASN A C 1
ATOM 6840 O O . ASN A 1 833 ? -23.738 2.448 40.587 1.00 91.94 833 ASN A O 1
ATOM 6844 N N . LEU A 1 834 ? -22.845 4.425 39.983 1.00 93.00 834 LEU A N 1
ATOM 6845 C CA . LEU A 1 834 ? -21.638 3.858 39.386 1.00 93.00 834 LEU A CA 1
ATOM 6846 C C . LEU A 1 834 ? -20.866 2.989 40.391 1.00 93.00 834 LEU A C 1
ATOM 6848 O O . LEU A 1 834 ? -20.309 1.972 39.989 1.00 93.00 834 LEU A O 1
ATOM 6852 N N . GLN A 1 835 ? -20.921 3.299 41.697 1.00 91.94 835 GLN A N 1
ATOM 6853 C CA . GLN A 1 835 ? -20.278 2.521 42.769 1.00 91.94 835 GLN A CA 1
ATOM 6854 C C . GLN A 1 835 ? -20.702 1.043 42.828 1.00 91.94 835 GLN A C 1
ATOM 6856 O O . GLN A 1 835 ? -20.001 0.240 43.440 1.00 91.94 835 GLN A O 1
ATOM 6861 N N . ARG A 1 836 ? -21.822 0.668 42.196 1.00 91.06 836 ARG A N 1
ATOM 6862 C CA . ARG A 1 836 ? -22.285 -0.726 42.083 1.00 91.06 836 ARG A CA 1
ATOM 6863 C C . ARG A 1 836 ? -21.493 -1.542 41.051 1.00 91.06 836 ARG A C 1
ATOM 6865 O O . ARG A 1 836 ? -21.603 -2.765 41.024 1.00 91.06 836 ARG A O 1
ATOM 6872 N N . CYS A 1 837 ? -20.694 -0.891 40.207 1.00 91.94 837 CYS A N 1
ATOM 6873 C CA . CYS A 1 837 ? -19.892 -1.530 39.164 1.00 91.94 837 CYS A CA 1
ATOM 6874 C C . CYS A 1 837 ? -18.534 -1.991 39.715 1.00 91.94 837 CYS A C 1
ATOM 6876 O O . CYS A 1 837 ? -17.495 -1.427 39.384 1.00 91.94 837 CYS A O 1
ATOM 6878 N N . TYR A 1 838 ? -18.528 -3.027 40.557 1.00 91.19 838 TYR A N 1
ATOM 6879 C CA . TYR A 1 838 ? -17.311 -3.517 41.231 1.00 91.19 838 TYR A CA 1
ATOM 6880 C C . TYR A 1 838 ? -16.250 -4.121 40.294 1.00 91.19 838 TYR A C 1
ATOM 6882 O O . TYR A 1 838 ? -15.114 -4.330 40.714 1.00 91.19 838 TYR A O 1
ATOM 6890 N N . SER A 1 839 ? -16.608 -4.418 39.043 1.00 91.31 839 SER A N 1
ATOM 6891 C CA . SER A 1 839 ? -15.681 -4.914 38.015 1.00 91.31 839 SER A CA 1
ATOM 6892 C C . SER A 1 839 ? -15.028 -3.797 37.199 1.00 91.31 839 SER A C 1
ATOM 6894 O O . SER A 1 839 ? -14.149 -4.083 36.386 1.00 91.31 839 SER A O 1
ATOM 6896 N N . LEU A 1 840 ? -15.465 -2.544 37.382 1.00 94.62 840 LEU A N 1
ATOM 6897 C CA . LEU A 1 840 ? -15.003 -1.415 36.587 1.00 94.62 840 LEU A CA 1
ATOM 6898 C C . LEU A 1 840 ? -13.573 -1.060 36.992 1.00 94.62 840 LEU A C 1
ATOM 6900 O O . LEU A 1 840 ? -13.350 -0.590 38.107 1.00 94.62 840 LEU A O 1
ATOM 6904 N N . ASN A 1 841 ? -12.626 -1.266 36.078 1.00 92.69 841 ASN A N 1
ATOM 6905 C CA . ASN A 1 841 ? -11.197 -1.034 36.292 1.00 92.69 841 ASN A CA 1
ATOM 6906 C C . ASN A 1 841 ? -10.728 0.275 35.649 1.00 92.69 841 ASN A C 1
ATOM 6908 O O . ASN A 1 841 ? -9.851 0.948 36.197 1.00 92.69 841 ASN A O 1
ATOM 6912 N N . VAL A 1 842 ? -11.311 0.617 34.497 1.00 93.12 842 VAL A N 1
ATOM 6913 C CA . VAL A 1 842 ? -10.955 1.783 33.687 1.00 93.12 842 VAL A CA 1
ATOM 6914 C C . VAL A 1 842 ? -12.169 2.691 33.545 1.00 93.12 842 VAL A C 1
ATOM 6916 O O . VAL A 1 842 ? -13.240 2.255 33.122 1.00 93.12 842 VAL A O 1
ATOM 6919 N N . LEU A 1 843 ? -11.993 3.967 33.870 1.00 95.44 843 LEU A N 1
ATOM 6920 C CA . LEU A 1 843 ? -13.021 4.984 33.705 1.00 95.44 843 LEU A CA 1
ATOM 6921 C C . LEU A 1 843 ? -12.462 6.156 32.897 1.00 95.44 843 LEU A C 1
ATOM 6923 O O . LEU A 1 843 ? -11.424 6.718 33.247 1.00 95.44 843 LEU A O 1
ATOM 6927 N N . VAL A 1 844 ? -13.159 6.535 31.831 1.00 94.06 844 VAL A N 1
ATOM 6928 C CA . VAL A 1 844 ? -12.830 7.695 30.999 1.00 94.06 844 VAL A CA 1
ATOM 6929 C C . VAL A 1 844 ? -13.992 8.682 31.062 1.00 94.06 844 VAL A C 1
ATOM 6931 O O . VAL A 1 844 ? -15.126 8.323 30.758 1.00 94.06 844 VAL A O 1
ATOM 6934 N N . ILE A 1 845 ? -13.728 9.912 31.499 1.00 93.06 845 ILE A N 1
ATOM 6935 C CA . ILE A 1 845 ? -14.749 10.949 31.709 1.00 93.06 845 ILE A CA 1
ATOM 6936 C C . ILE A 1 845 ? -14.341 12.267 31.068 1.00 93.06 845 ILE A C 1
ATOM 6938 O O . ILE A 1 845 ? -13.155 12.559 30.932 1.00 93.06 845 ILE A O 1
ATOM 6942 N N . ASP A 1 846 ? -15.324 13.096 30.736 1.00 89.56 846 ASP A N 1
ATOM 6943 C CA . ASP A 1 846 ? -15.086 14.515 30.482 1.00 89.56 846 ASP A CA 1
ATOM 6944 C C . ASP A 1 846 ? -14.910 15.278 31.809 1.00 89.56 846 ASP A C 1
ATOM 6946 O O . ASP A 1 846 ? -15.541 14.980 32.830 1.00 89.56 846 ASP A O 1
ATOM 6950 N N . ALA A 1 847 ? -14.030 16.274 31.808 1.00 87.81 847 ALA A N 1
ATOM 6951 C CA . ALA A 1 847 ? -13.724 17.090 32.969 1.00 87.81 847 ALA A CA 1
ATOM 6952 C C . ALA A 1 847 ? -14.936 17.896 33.451 1.00 87.81 847 ALA A C 1
ATOM 6954 O O . ALA A 1 847 ? -15.058 18.140 34.651 1.00 87.81 847 ALA A O 1
ATOM 6955 N N . GLY A 1 848 ? -15.851 18.267 32.552 1.00 86.19 848 GLY A N 1
ATOM 6956 C CA . GLY A 1 848 ? -17.118 18.909 32.882 1.00 86.19 848 GLY A CA 1
ATOM 6957 C C . GLY A 1 848 ? -17.921 18.094 33.891 1.00 86.19 848 GLY A C 1
ATOM 6958 O O . GLY A 1 848 ? -18.392 18.656 34.877 1.00 86.19 848 GLY A O 1
ATOM 6959 N N . LEU A 1 849 ? -17.971 16.764 33.743 1.00 86.75 849 LEU A N 1
ATOM 6960 C CA . LEU A 1 849 ? -18.648 15.881 34.700 1.00 86.75 849 LEU A CA 1
ATOM 6961 C C . LEU A 1 849 ? -18.001 15.947 36.092 1.00 86.75 849 LEU A C 1
ATOM 6963 O O . LEU A 1 849 ? -18.690 16.019 37.112 1.00 86.75 849 LEU A O 1
ATOM 6967 N N . PHE A 1 850 ? -16.668 15.974 36.137 1.00 86.88 850 PHE A N 1
ATOM 6968 C CA . PHE A 1 850 ? -15.908 16.126 37.376 1.00 86.88 850 PHE A CA 1
ATOM 6969 C C . PHE A 1 850 ? -16.159 17.486 38.050 1.00 86.88 850 PHE A C 1
ATOM 6971 O O . PHE A 1 850 ? -16.408 17.535 39.259 1.00 86.88 850 PHE A O 1
ATOM 6978 N N . PHE A 1 851 ? -16.133 18.586 37.290 1.00 85.62 851 PHE A N 1
ATOM 6979 C CA . PHE A 1 851 ? -16.409 19.925 37.824 1.00 85.62 851 PHE A CA 1
ATOM 6980 C C . PHE A 1 851 ? -17.845 20.056 38.319 1.00 85.62 851 PHE A C 1
ATOM 6982 O O . PHE A 1 851 ? -18.071 20.625 39.387 1.00 85.62 851 PHE A O 1
ATOM 6989 N N . GLN A 1 852 ? -18.793 19.478 37.585 1.00 84.56 852 GLN A N 1
ATOM 6990 C CA . GLN A 1 852 ? -20.207 19.533 37.910 1.00 84.56 852 GLN A CA 1
ATOM 6991 C C . GLN A 1 852 ? -20.541 18.752 39.189 1.00 84.56 852 GLN A C 1
ATOM 6993 O O . GLN A 1 852 ? -21.300 19.238 40.028 1.00 84.56 852 GLN A O 1
ATOM 6998 N N . ALA A 1 853 ? -19.951 17.567 39.367 1.00 86.12 853 ALA A N 1
ATOM 6999 C CA . ALA A 1 853 ? -20.115 16.774 40.583 1.00 86.12 853 ALA A CA 1
ATOM 7000 C C . ALA A 1 853 ? -19.407 17.403 41.797 1.00 86.12 853 ALA A C 1
ATOM 7002 O O . ALA A 1 853 ? -19.793 17.152 42.939 1.00 86.12 853 ALA A O 1
ATOM 7003 N N . GLY A 1 854 ? -18.338 18.180 41.572 1.00 86.62 854 GLY A N 1
ATOM 7004 C CA . GLY A 1 854 ? -17.505 18.770 42.628 1.00 86.62 854 GLY A CA 1
ATOM 7005 C C . GLY A 1 854 ? -16.717 17.741 43.455 1.00 86.62 854 GLY A C 1
ATOM 7006 O O . GLY A 1 854 ? -16.069 18.090 44.445 1.00 86.62 854 GLY A O 1
ATOM 7007 N N . THR A 1 855 ? -16.773 16.462 43.076 1.00 88.94 855 THR A N 1
ATOM 7008 C CA . THR A 1 855 ? -16.130 15.337 43.756 1.00 88.94 855 THR A CA 1
ATOM 7009 C C . THR A 1 855 ? -15.991 14.138 42.822 1.00 88.94 855 THR A C 1
ATOM 7011 O O . THR A 1 855 ? -16.742 14.018 41.864 1.00 88.94 855 THR A O 1
ATOM 7014 N N . LEU A 1 856 ? -15.074 13.219 43.139 1.00 91.88 856 LEU A N 1
ATOM 7015 C CA . LEU A 1 856 ? -14.960 11.907 42.493 1.00 91.88 856 LEU A CA 1
ATOM 7016 C C . LEU A 1 856 ? -15.464 10.758 43.384 1.00 91.88 856 LEU A C 1
ATOM 7018 O O . LEU A 1 856 ? -15.161 9.600 43.127 1.00 91.88 856 LEU A O 1
ATOM 7022 N N . ASN A 1 857 ? -16.249 11.047 44.427 1.00 90.69 857 ASN A N 1
ATOM 7023 C CA . ASN A 1 857 ? -16.801 10.002 45.299 1.00 90.69 857 ASN A CA 1
ATOM 7024 C C . ASN A 1 857 ? -17.656 8.974 44.545 1.00 90.69 857 ASN A C 1
ATOM 7026 O O . ASN A 1 857 ? -17.797 7.853 45.018 1.00 90.69 857 ASN A O 1
ATOM 7030 N N . PHE A 1 858 ? -18.221 9.342 43.396 1.00 92.12 858 PHE A N 1
ATOM 7031 C CA . PHE A 1 858 ? -19.006 8.435 42.563 1.00 92.12 858 PHE A CA 1
ATOM 7032 C C . PHE A 1 858 ? -18.160 7.351 41.873 1.00 92.12 858 PHE A C 1
ATOM 7034 O O . PHE A 1 858 ? -18.705 6.340 41.438 1.00 92.12 858 PHE A O 1
ATOM 7041 N N . VAL A 1 859 ? -16.841 7.540 41.774 1.00 94.25 859 VAL A N 1
ATOM 7042 C CA . VAL A 1 859 ? -15.937 6.575 41.144 1.00 94.25 859 VAL A CA 1
ATOM 7043 C C . VAL A 1 859 ? -15.814 5.332 42.041 1.00 94.25 859 VAL A C 1
ATOM 7045 O O . VAL A 1 859 ? -15.483 5.467 43.224 1.00 94.25 859 VAL A O 1
ATOM 7048 N N . PRO A 1 860 ? -16.059 4.118 41.513 1.00 93.31 860 PRO A N 1
ATOM 7049 C CA . PRO A 1 860 ? -15.909 2.878 42.271 1.00 93.31 860 PRO A CA 1
ATOM 7050 C C . PRO A 1 860 ? -14.482 2.683 42.771 1.00 93.31 860 PRO A C 1
ATOM 7052 O O . PRO A 1 860 ? -13.521 3.012 42.080 1.00 93.31 860 PRO A O 1
ATOM 7055 N N . SER A 1 861 ? -14.321 2.050 43.933 1.00 91.06 861 SER A N 1
ATOM 7056 C CA . SER A 1 861 ? -12.992 1.714 44.460 1.00 91.06 861 SER A CA 1
ATOM 7057 C C . SER A 1 861 ? -12.239 0.668 43.631 1.00 91.06 861 SER A C 1
ATOM 7059 O O . SER A 1 861 ? -11.048 0.482 43.847 1.00 91.06 861 SER A O 1
ATOM 7061 N N . SER A 1 862 ? -12.926 -0.039 42.728 1.00 92.06 862 SER A N 1
ATOM 7062 C CA . SER A 1 862 ? -12.319 -0.964 41.766 1.00 92.06 862 SER A CA 1
ATOM 7063 C C . SER A 1 862 ? -11.591 -0.246 40.628 1.00 92.06 862 SER A C 1
ATOM 7065 O O . SER A 1 862 ? -10.723 -0.843 39.993 1.00 92.06 862 SER A O 1
ATOM 7067 N N . VAL A 1 863 ? -11.911 1.030 40.372 1.00 94.19 863 VAL A N 1
ATOM 7068 C CA . VAL A 1 863 ? -11.267 1.803 39.310 1.00 94.19 863 VAL A CA 1
ATOM 7069 C C . VAL A 1 863 ? -9.823 2.058 39.705 1.00 94.19 863 VAL A C 1
ATOM 7071 O O . VAL A 1 863 ? -9.537 2.723 40.698 1.00 94.19 863 VAL A O 1
ATOM 7074 N N . THR A 1 864 ? -8.908 1.536 38.897 1.00 92.56 864 THR A N 1
ATOM 7075 C CA . THR A 1 864 ? -7.466 1.723 39.072 1.00 92.56 864 THR A CA 1
ATOM 7076 C C . THR A 1 864 ? -6.893 2.696 38.049 1.00 92.56 864 THR A C 1
ATOM 7078 O O . THR A 1 864 ? -5.850 3.292 38.318 1.00 92.56 864 THR A O 1
ATOM 7081 N N . ILE A 1 865 ? -7.585 2.894 36.921 1.00 92.56 865 ILE A N 1
ATOM 7082 C CA . ILE A 1 865 ? -7.184 3.789 35.836 1.00 92.56 865 ILE A CA 1
ATOM 7083 C C . ILE A 1 865 ? -8.292 4.814 35.594 1.00 92.56 865 ILE A C 1
ATOM 7085 O O . ILE A 1 865 ? -9.416 4.452 35.240 1.00 92.56 865 ILE A O 1
ATOM 7089 N N . LEU A 1 866 ? -7.966 6.097 35.748 1.00 94.75 866 LEU A N 1
ATOM 7090 C CA . LEU A 1 866 ? -8.863 7.205 35.421 1.00 94.75 866 LEU A CA 1
ATOM 7091 C C . LEU A 1 866 ? -8.267 8.039 34.292 1.00 94.75 866 LEU A C 1
ATOM 7093 O O . LEU A 1 866 ? -7.134 8.508 34.391 1.00 94.75 866 LEU A O 1
ATOM 7097 N N . LYS A 1 867 ? -9.050 8.290 33.248 1.00 93.12 867 LYS A N 1
ATOM 7098 C CA . LYS A 1 867 ? -8.715 9.250 32.199 1.00 93.12 867 LYS A CA 1
ATOM 7099 C C . LYS A 1 867 ? -9.733 10.383 32.185 1.00 93.12 867 LYS A C 1
ATOM 7101 O O . LYS A 1 867 ? -10.935 10.139 32.199 1.00 93.12 867 LYS A O 1
ATOM 7106 N N . VAL A 1 868 ? -9.249 11.618 32.169 1.00 91.94 868 VAL A N 1
ATOM 7107 C CA . VAL A 1 868 ? -10.075 12.827 32.202 1.00 91.94 868 VAL A CA 1
ATOM 7108 C C . VAL A 1 868 ? -9.789 13.661 30.959 1.00 91.94 868 VAL A C 1
ATOM 7110 O O . VAL A 1 868 ? -8.654 14.088 30.757 1.00 91.94 868 VAL A O 1
ATOM 7113 N N . TYR A 1 869 ? -10.812 13.882 30.138 1.00 89.56 869 TYR A N 1
ATOM 7114 C CA . TYR A 1 869 ? -10.751 14.670 28.911 1.00 89.56 869 TYR A CA 1
ATOM 7115 C C . TYR A 1 869 ? -11.162 16.127 29.171 1.00 89.56 869 TYR A C 1
ATOM 7117 O O . TYR A 1 869 ? -12.187 16.378 29.792 1.00 89.56 869 TYR A O 1
ATOM 7125 N N . PHE A 1 870 ? -10.372 17.096 28.720 1.00 86.06 870 PHE A N 1
ATOM 7126 C CA . PHE A 1 870 ? -10.569 18.528 28.938 1.00 86.06 870 PHE A CA 1
ATOM 7127 C C . PHE A 1 870 ? -10.862 19.223 27.607 1.00 86.06 870 PHE A C 1
ATOM 7129 O O . PHE A 1 870 ? -9.963 19.453 26.797 1.00 86.06 870 PHE A O 1
ATOM 7136 N N . THR A 1 871 ? -12.128 19.589 27.409 1.00 75.62 871 THR A N 1
ATOM 7137 C CA . THR A 1 871 ? -12.641 20.253 26.200 1.00 75.62 871 THR A CA 1
ATOM 7138 C C . THR A 1 871 ? -12.446 21.774 26.185 1.00 75.62 871 THR A C 1
ATOM 7140 O O . THR A 1 871 ? -12.238 22.337 25.115 1.00 75.62 871 THR A O 1
ATOM 7143 N N . SER A 1 872 ? -12.509 22.479 27.326 1.00 65.38 872 SER A N 1
ATOM 7144 C CA . SER A 1 872 ? -12.391 23.953 27.370 1.00 65.38 872 SER A CA 1
ATOM 7145 C C . SER A 1 872 ? -12.104 24.518 28.780 1.00 65.38 872 SER A C 1
ATOM 7147 O O . SER A 1 872 ? -11.780 23.766 29.701 1.00 65.38 872 SER A O 1
ATOM 7149 N N . SER A 1 873 ? -12.145 25.853 28.929 1.00 66.25 873 SER A N 1
ATOM 7150 C CA . SER A 1 873 ? -11.699 26.618 30.106 1.00 66.25 873 SER A CA 1
ATOM 7151 C C . SER A 1 873 ? -12.229 26.080 31.435 1.00 66.25 873 SER A C 1
ATOM 7153 O O . SER A 1 873 ? -13.431 25.911 31.623 1.00 66.25 873 SER A O 1
ATOM 7155 N N . LEU A 1 874 ? -11.311 25.882 32.380 1.00 68.31 874 LEU A N 1
ATOM 7156 C CA . LEU A 1 874 ? -11.596 25.325 33.696 1.00 68.31 874 LEU A CA 1
ATOM 7157 C C . LEU A 1 874 ? -12.554 26.216 34.491 1.00 68.31 874 LEU A C 1
ATOM 7159 O O . LEU A 1 874 ? -12.233 27.361 34.819 1.00 68.31 874 LEU A O 1
ATOM 7163 N N . GLU A 1 875 ? -13.702 25.662 34.872 1.00 70.00 875 GLU A N 1
ATOM 7164 C CA . GLU A 1 875 ? -14.582 26.298 35.844 1.00 70.00 875 GLU A CA 1
ATOM 7165 C C . GLU A 1 875 ? -13.956 26.282 37.251 1.00 70.00 875 GLU A C 1
ATOM 7167 O O . GLU A 1 875 ? -13.102 25.456 37.594 1.00 70.00 875 GLU A O 1
ATOM 7172 N N . LYS A 1 876 ? -14.375 27.218 38.113 1.00 76.62 876 LYS A N 1
ATOM 7173 C CA . LYS A 1 876 ? -13.877 27.297 39.494 1.00 76.62 876 LYS A CA 1
ATOM 7174 C C . LYS A 1 876 ? -14.310 26.059 40.289 1.00 76.62 876 LYS A C 1
ATOM 7176 O O . LYS A 1 876 ? -15.444 25.977 40.752 1.00 76.62 876 LYS A O 1
ATOM 7181 N N . PHE A 1 877 ? -13.372 25.144 40.533 1.00 77.62 877 PHE A N 1
ATOM 7182 C CA . PHE A 1 877 ? -13.601 23.944 41.339 1.00 77.62 877 PHE A CA 1
ATOM 7183 C C . PHE A 1 877 ? -13.852 24.273 42.822 1.00 77.62 877 PHE A C 1
ATOM 7185 O O . PHE A 1 877 ? -12.926 24.609 43.575 1.00 77.62 877 PHE A O 1
ATOM 7192 N N . LYS A 1 878 ? -15.106 24.137 43.264 1.00 77.19 878 LYS A N 1
ATOM 7193 C CA . LYS A 1 878 ? -15.497 24.212 44.679 1.00 77.19 878 LYS A CA 1
ATOM 7194 C C . LYS A 1 878 ? -15.408 22.819 45.306 1.00 77.19 878 LYS A C 1
ATOM 7196 O O . LYS A 1 878 ? -16.365 22.061 45.296 1.00 77.19 878 LYS A O 1
ATOM 7201 N N . SER A 1 879 ? -14.237 22.492 45.847 1.00 70.62 879 SER A N 1
ATOM 7202 C CA . SER A 1 879 ? -14.008 21.218 46.541 1.00 70.62 879 SER A CA 1
ATOM 7203 C C . SER A 1 879 ? -14.801 21.151 47.845 1.00 70.62 879 SER A C 1
ATOM 7205 O O . SER A 1 879 ? -14.618 22.009 48.710 1.00 70.62 879 SER A O 1
ATOM 7207 N N . SER A 1 880 ? -15.580 20.092 48.045 1.00 73.44 880 SER A N 1
ATOM 7208 C CA . SER A 1 880 ? -16.011 19.676 49.384 1.00 73.44 880 SER A CA 1
ATOM 7209 C C . SER A 1 880 ? -14.919 18.820 50.054 1.00 73.44 880 SER A C 1
ATOM 7211 O O . SER A 1 880 ? -14.041 18.276 49.376 1.00 73.44 880 SER A O 1
ATOM 7213 N N . LYS A 1 881 ? -14.911 18.743 51.395 1.00 73.06 881 LYS A N 1
ATOM 7214 C CA . LYS A 1 881 ? -13.986 17.887 52.165 1.00 73.06 881 LYS A CA 1
ATOM 7215 C C . LYS A 1 881 ? -14.392 16.420 51.985 1.00 73.06 881 LYS A C 1
ATOM 7217 O O . LYS A 1 881 ? -15.176 15.904 52.774 1.00 73.06 881 LYS A O 1
ATOM 7222 N N . ASN A 1 882 ? -13.886 15.769 50.941 1.00 72.62 882 ASN A N 1
ATOM 7223 C CA . ASN A 1 882 ? -14.302 14.417 50.569 1.00 72.62 882 ASN A CA 1
ATOM 7224 C C . ASN A 1 882 ? -13.151 13.409 50.653 1.00 72.62 882 ASN A C 1
ATOM 7226 O O . ASN A 1 882 ? -11.976 13.773 50.699 1.00 72.62 882 ASN A O 1
ATOM 7230 N N . ARG A 1 883 ? -13.522 12.124 50.678 1.00 86.44 883 ARG A N 1
ATOM 7231 C CA . ARG A 1 883 ? -12.600 10.989 50.610 1.00 86.44 883 ARG A CA 1
ATOM 7232 C C . ARG A 1 883 ? -11.788 11.069 49.315 1.00 86.44 883 ARG A C 1
ATOM 7234 O O . ARG A 1 883 ? -12.352 11.275 48.244 1.00 86.44 883 ARG A O 1
ATOM 7241 N N . LYS A 1 884 ? -10.472 10.886 49.417 1.00 92.19 884 LYS A N 1
ATOM 7242 C CA . LYS A 1 884 ? -9.607 10.764 48.242 1.00 92.19 884 LYS A CA 1
ATOM 7243 C C . LYS A 1 884 ? -9.704 9.365 47.632 1.00 92.19 884 LYS A C 1
ATOM 7245 O O . LYS A 1 884 ? -9.823 8.373 48.354 1.00 92.19 884 LYS A O 1
ATOM 7250 N N . LEU A 1 885 ? -9.627 9.301 46.309 1.00 93.06 885 LEU A N 1
ATOM 7251 C CA . LEU A 1 885 ? -9.497 8.070 45.541 1.00 93.06 885 LEU A CA 1
ATOM 7252 C C . LEU A 1 885 ? -8.052 7.586 45.516 1.00 93.06 885 LEU A C 1
ATOM 7254 O O . LEU A 1 885 ? -7.122 8.386 45.440 1.00 93.06 885 LEU A O 1
ATOM 7258 N N . TYR A 1 886 ? -7.887 6.270 45.503 1.00 93.50 886 TYR A N 1
ATOM 7259 C CA . TYR A 1 886 ? -6.598 5.607 45.355 1.00 93.50 886 TYR A CA 1
ATOM 7260 C C . TYR A 1 886 ? -6.549 4.991 43.962 1.00 93.50 886 TYR A C 1
ATOM 7262 O O . TYR A 1 886 ? -7.149 3.948 43.726 1.00 93.50 886 TYR A O 1
ATOM 7270 N N . LEU A 1 887 ? -5.886 5.677 43.036 1.00 92.44 887 LEU A N 1
ATOM 7271 C CA . LEU A 1 887 ? -5.734 5.237 41.652 1.00 92.44 887 LEU A CA 1
ATOM 7272 C C . LEU A 1 887 ? -4.307 4.740 41.428 1.00 92.44 887 LEU A C 1
ATOM 7274 O O . LEU A 1 887 ? -3.374 5.258 42.037 1.00 92.44 887 LEU A O 1
ATOM 7278 N N . ASN A 1 888 ? -4.141 3.777 40.524 1.00 88.06 888 ASN A N 1
ATOM 7279 C CA . ASN A 1 888 ? -2.823 3.379 40.038 1.00 88.06 888 ASN A CA 1
ATOM 7280 C C . ASN A 1 888 ? -2.367 4.300 38.905 1.00 88.06 888 ASN A C 1
ATOM 7282 O O . ASN A 1 888 ? -1.191 4.652 38.855 1.00 88.06 888 ASN A O 1
ATOM 7286 N N . GLU A 1 889 ? -3.272 4.681 37.998 1.00 90.81 889 GLU A N 1
ATOM 7287 C CA . GLU A 1 889 ? -2.929 5.467 36.814 1.00 90.81 889 GLU A CA 1
ATOM 7288 C C . GLU A 1 889 ? -3.933 6.600 36.568 1.00 90.81 889 GLU A C 1
ATOM 7290 O O . GLU A 1 889 ? -5.149 6.417 36.674 1.00 90.81 889 GLU A O 1
ATOM 7295 N N . LEU A 1 890 ? -3.408 7.780 36.237 1.00 92.81 890 LEU A N 1
ATOM 7296 C CA . LEU A 1 890 ? -4.184 8.970 35.902 1.00 92.81 890 LEU A CA 1
ATOM 7297 C C . LEU A 1 890 ? -3.725 9.534 34.555 1.00 92.81 890 LEU A C 1
ATOM 7299 O O . LEU A 1 890 ? -2.550 9.848 34.366 1.00 92.81 890 LEU A O 1
ATOM 7303 N N . TYR A 1 891 ? -4.670 9.722 33.641 1.00 90.88 891 TYR A N 1
ATOM 7304 C CA . TYR A 1 891 ? -4.434 10.336 32.339 1.00 90.88 891 TYR A CA 1
ATOM 7305 C C . TYR A 1 891 ? -5.248 11.619 32.214 1.00 90.88 891 TYR A C 1
ATOM 7307 O O . TYR A 1 891 ? -6.452 11.625 32.452 1.00 90.88 891 TYR A O 1
ATOM 7315 N N . ILE A 1 892 ? -4.597 12.710 31.830 1.00 90.00 892 ILE A N 1
ATOM 7316 C CA . ILE A 1 892 ? -5.254 13.982 31.525 1.00 90.00 892 ILE A CA 1
ATOM 7317 C C . ILE A 1 892 ? -5.104 14.222 30.035 1.00 90.00 892 ILE A C 1
ATOM 7319 O O . ILE A 1 892 ? -3.981 14.329 29.558 1.00 90.00 892 ILE A O 1
ATOM 7323 N N . GLU A 1 893 ? -6.210 14.310 29.309 1.00 87.75 893 GLU A N 1
ATOM 7324 C CA . GLU A 1 893 ? -6.206 14.594 27.878 1.00 87.75 893 GLU A CA 1
ATOM 7325 C C . GLU A 1 893 ? -6.848 15.949 27.580 1.00 87.75 893 GLU A C 1
ATOM 7327 O O . GLU A 1 893 ? -7.850 16.283 28.197 1.00 87.75 893 GLU A O 1
ATOM 7332 N N . GLY A 1 894 ? -6.308 16.734 26.644 1.00 82.69 894 GLY A N 1
ATOM 7333 C CA . GLY A 1 894 ? -6.993 17.940 26.165 1.00 82.69 894 GLY A CA 1
ATOM 7334 C C . GLY A 1 894 ? -6.189 18.767 25.163 1.00 82.69 894 GLY A C 1
ATOM 7335 O O . GLY A 1 894 ? -5.019 19.070 25.399 1.00 82.69 894 GLY A O 1
ATOM 7336 N N . GLU A 1 895 ? -6.834 19.177 24.067 1.00 70.44 895 GLU A N 1
ATOM 7337 C CA . GLU A 1 895 ? -6.225 19.987 22.994 1.00 70.44 895 GLU A CA 1
ATOM 7338 C C . GLU A 1 895 ? -5.965 21.443 23.427 1.00 70.44 895 GLU A C 1
ATOM 7340 O O . GLU A 1 895 ? -4.963 22.047 23.053 1.00 70.44 895 GLU A O 1
ATOM 7345 N N . ALA A 1 896 ? -6.831 22.001 24.279 1.00 60.69 896 ALA A N 1
ATOM 7346 C CA . ALA A 1 896 ? -6.838 23.422 24.646 1.00 60.69 896 ALA A CA 1
ATOM 7347 C C . ALA A 1 896 ? -5.901 23.802 25.813 1.00 60.69 896 ALA A C 1
ATOM 7349 O O . ALA A 1 896 ? -5.911 24.941 26.287 1.00 60.69 896 ALA A O 1
ATOM 7350 N N . LEU A 1 897 ? -5.100 22.864 26.328 1.00 63.50 897 LEU A N 1
ATOM 7351 C CA . LEU A 1 897 ? -4.310 23.098 27.545 1.00 63.50 897 LEU A CA 1
ATOM 7352 C C . LEU A 1 897 ? -2.945 23.760 27.294 1.00 63.50 897 LEU A C 1
ATOM 7354 O O . LEU A 1 897 ? -2.233 24.048 28.258 1.00 63.50 897 LEU A O 1
ATOM 7358 N N . GLY A 1 898 ? -2.634 24.083 26.030 1.00 62.50 898 GLY A N 1
ATOM 7359 C CA . GLY A 1 898 ? -1.559 25.008 25.663 1.00 62.50 898 GLY A CA 1
ATOM 7360 C C . GLY A 1 898 ? -0.180 24.547 26.124 1.00 62.50 898 GLY A C 1
ATOM 7361 O O . GLY A 1 898 ? 0.575 25.336 26.688 1.00 62.50 898 GLY A O 1
ATOM 7362 N N . LEU A 1 899 ? 0.136 23.261 25.943 1.00 65.94 899 LEU A N 1
ATOM 7363 C CA . LEU A 1 899 ? 1.475 22.768 26.235 1.00 65.94 899 LEU A CA 1
ATOM 7364 C C . LEU A 1 899 ? 2.472 23.394 25.263 1.00 65.94 899 LEU A C 1
ATOM 7366 O O . LEU A 1 899 ? 2.603 22.944 24.126 1.00 65.94 899 LEU A O 1
ATOM 7370 N N . ASP A 1 900 ? 3.222 24.382 25.745 1.00 68.25 900 ASP A N 1
ATOM 7371 C CA . ASP A 1 900 ? 4.504 24.705 25.140 1.00 68.25 900 ASP A CA 1
ATOM 7372 C C . ASP A 1 900 ? 5.362 23.431 25.198 1.00 68.25 900 ASP A C 1
ATOM 7374 O O . ASP A 1 900 ? 5.579 22.825 26.261 1.00 68.25 900 ASP A O 1
ATOM 7378 N N . GLN A 1 901 ? 5.810 22.970 24.030 1.00 67.50 901 GLN A N 1
ATOM 7379 C CA . GLN A 1 901 ? 6.662 21.790 23.929 1.00 67.50 901 GLN A CA 1
ATOM 7380 C C . GLN A 1 901 ? 7.908 21.958 24.810 1.00 67.50 901 GLN A C 1
ATOM 7382 O O . GLN A 1 901 ? 8.327 20.983 25.440 1.00 67.50 901 GLN A O 1
ATOM 7387 N N . ASN A 1 902 ? 8.370 23.199 24.991 1.00 70.31 902 ASN A N 1
ATOM 7388 C CA . ASN A 1 902 ? 9.564 23.559 25.746 1.00 70.31 902 ASN A CA 1
ATOM 7389 C C . ASN A 1 902 ? 9.324 23.797 27.245 1.00 70.31 902 ASN A C 1
ATOM 7391 O O . ASN A 1 902 ? 10.290 23.906 28.003 1.00 70.31 902 ASN A O 1
ATOM 7395 N N . SER A 1 903 ? 8.072 23.861 27.720 1.00 70.19 903 SER A N 1
ATOM 7396 C CA . SER A 1 903 ? 7.830 24.081 29.148 1.00 70.19 903 SER A CA 1
ATOM 7397 C C . SER A 1 903 ? 8.214 22.838 29.954 1.00 70.19 903 SER A C 1
ATOM 7399 O O . SER A 1 903 ? 7.603 21.774 29.806 1.00 70.19 903 SER A O 1
ATOM 7401 N N . THR A 1 904 ? 9.191 22.992 30.844 1.00 71.25 904 THR A N 1
ATOM 7402 C CA . THR A 1 904 ? 9.615 21.975 31.820 1.00 71.25 904 THR A CA 1
ATOM 7403 C C . THR A 1 904 ? 8.708 21.923 33.052 1.00 71.25 904 THR A C 1
ATOM 7405 O O . THR A 1 904 ? 8.709 20.936 33.786 1.00 71.25 904 THR A O 1
ATOM 7408 N N . GLU A 1 905 ? 7.896 22.960 33.270 1.00 74.06 905 GLU A N 1
ATOM 7409 C CA . GLU A 1 905 ? 7.037 23.096 34.443 1.00 74.06 905 GLU A CA 1
ATOM 7410 C C . GLU A 1 905 ? 5.559 23.180 34.066 1.00 74.06 905 GLU A C 1
ATOM 7412 O O . GLU A 1 905 ? 5.140 24.022 33.272 1.00 74.06 905 GLU A O 1
ATOM 7417 N N . ILE A 1 906 ? 4.745 22.355 34.727 1.00 75.31 906 ILE A N 1
ATOM 7418 C CA . ILE A 1 906 ? 3.283 22.354 34.589 1.00 75.31 906 ILE A CA 1
ATOM 7419 C C . ILE A 1 906 ? 2.677 23.679 35.053 1.00 75.31 906 ILE A C 1
ATOM 7421 O O . ILE A 1 906 ? 1.652 24.092 34.518 1.00 75.31 906 ILE A O 1
ATOM 7425 N N . GLY A 1 907 ? 3.301 24.361 36.022 1.00 72.25 907 GLY A N 1
ATOM 7426 C CA . GLY A 1 907 ? 2.752 25.547 36.692 1.00 72.25 907 GLY A CA 1
ATOM 7427 C C . GLY A 1 907 ? 2.391 26.719 35.773 1.00 72.25 907 GLY A C 1
ATOM 7428 O O . GLY A 1 907 ? 1.603 27.569 36.174 1.00 72.25 907 GLY A O 1
ATOM 7429 N N . LYS A 1 908 ? 2.922 26.749 34.544 1.00 67.44 908 LYS A N 1
ATOM 7430 C CA . LYS A 1 908 ? 2.627 27.773 33.526 1.00 67.44 908 LYS A CA 1
ATOM 7431 C C . LYS A 1 908 ? 1.527 27.372 32.537 1.00 67.44 908 LYS A C 1
ATOM 7433 O O . LYS A 1 908 ? 1.146 28.174 31.694 1.00 67.44 908 LYS A O 1
ATOM 7438 N N . THR A 1 909 ? 1.030 26.142 32.623 1.00 73.25 909 THR A N 1
ATOM 7439 C CA . THR A 1 909 ? 0.033 25.587 31.701 1.00 73.25 909 THR A CA 1
ATOM 7440 C C . THR A 1 909 ? -1.370 25.714 32.286 1.00 73.25 909 THR A C 1
ATOM 7442 O O . THR A 1 909 ? -1.561 25.632 33.505 1.00 73.25 909 THR A O 1
ATOM 7445 N N . ASN A 1 910 ? -2.381 25.812 31.421 1.00 71.69 910 ASN A N 1
ATOM 7446 C CA . ASN A 1 910 ? -3.781 25.768 31.853 1.00 71.69 910 ASN A CA 1
ATOM 7447 C C . ASN A 1 910 ? -4.120 24.438 32.554 1.00 71.69 910 ASN A C 1
ATOM 7449 O O . ASN A 1 910 ? -5.033 24.388 33.375 1.00 71.69 910 ASN A O 1
ATOM 7453 N N . ALA A 1 911 ? -3.343 23.374 32.315 1.00 77.44 911 ALA A N 1
ATOM 7454 C CA . ALA A 1 911 ? -3.504 22.084 32.980 1.00 77.44 911 ALA A CA 1
ATOM 7455 C C . ALA A 1 911 ? -3.228 22.139 34.495 1.00 77.44 911 ALA A C 1
ATOM 7457 O O . ALA A 1 911 ? -3.782 21.332 35.240 1.00 77.44 911 ALA A O 1
ATOM 7458 N N . TYR A 1 912 ? -2.428 23.089 34.999 1.00 84.94 912 TYR A N 1
ATOM 7459 C CA . TYR A 1 912 ? -2.081 23.133 36.427 1.00 84.94 912 TYR A CA 1
ATOM 7460 C C . TYR A 1 912 ? -3.307 23.278 37.337 1.00 84.94 912 TYR A C 1
ATOM 7462 O O . TYR A 1 912 ? -3.407 22.617 38.373 1.00 84.94 912 TYR A O 1
ATOM 7470 N N . ALA A 1 913 ? -4.270 24.115 36.946 1.00 82.00 913 ALA A N 1
ATOM 7471 C CA . ALA A 1 913 ? -5.492 24.306 37.719 1.00 82.00 913 ALA A CA 1
ATOM 7472 C C . ALA A 1 913 ? -6.352 23.026 37.758 1.00 82.00 913 ALA A C 1
ATOM 7474 O O . ALA A 1 913 ? -6.891 22.693 38.818 1.00 82.00 913 ALA A O 1
ATOM 7475 N N . ALA A 1 914 ? -6.398 22.262 36.662 1.00 82.56 914 ALA A N 1
ATOM 7476 C CA . ALA A 1 914 ? -7.046 20.952 36.609 1.00 82.56 914 ALA A CA 1
ATOM 7477 C C . ALA A 1 914 ? -6.367 19.941 37.540 1.00 82.56 914 ALA A C 1
ATOM 7479 O O . ALA A 1 914 ? -7.020 19.286 38.350 1.00 82.56 914 ALA A O 1
ATOM 7480 N N . ILE A 1 915 ? -5.037 19.870 37.483 1.00 89.00 915 ILE A N 1
ATOM 7481 C CA . ILE A 1 915 ? -4.226 18.971 38.311 1.00 89.00 915 ILE A CA 1
ATOM 7482 C C . ILE A 1 915 ? -4.411 19.295 39.793 1.00 89.00 915 ILE A C 1
ATOM 7484 O O . ILE A 1 915 ? -4.590 18.396 40.614 1.00 89.00 915 ILE A O 1
ATOM 7488 N N . LYS A 1 916 ? -4.444 20.584 40.147 1.00 88.38 916 LYS A N 1
ATOM 7489 C CA . LYS A 1 916 ? -4.704 21.034 41.518 1.00 88.38 916 LYS A CA 1
ATOM 7490 C C . LYS A 1 916 ? -6.105 20.652 41.998 1.00 88.38 916 LYS A C 1
ATOM 7492 O O . LYS A 1 916 ? -6.266 20.362 43.182 1.00 88.38 916 LYS A O 1
ATOM 7497 N N . ALA A 1 917 ? -7.108 20.659 41.119 1.00 87.44 917 ALA A N 1
ATOM 7498 C CA . ALA A 1 917 ? -8.449 20.180 41.446 1.00 87.44 917 ALA A CA 1
ATOM 7499 C C . ALA A 1 917 ? -8.455 18.658 41.666 1.00 87.44 917 ALA A C 1
ATOM 7501 O O . ALA A 1 917 ? -8.910 18.197 42.711 1.00 87.44 917 ALA A O 1
ATOM 7502 N N . LEU A 1 918 ? -7.857 17.893 40.751 1.00 91.12 918 LEU A N 1
ATOM 7503 C CA . LEU A 1 918 ? -7.750 16.434 40.842 1.00 91.12 918 LEU A CA 1
ATOM 7504 C C . LEU A 1 918 ? -6.974 15.975 42.089 1.00 91.12 918 LEU A C 1
ATOM 7506 O O . LEU A 1 918 ? -7.423 15.062 42.776 1.00 91.12 918 LEU A O 1
ATOM 7510 N N . LYS A 1 919 ? -5.888 16.663 42.473 1.00 92.06 919 LYS A N 1
ATOM 7511 C CA . LYS A 1 919 ? -5.096 16.376 43.691 1.00 92.06 919 LYS A CA 1
ATOM 7512 C C . LYS A 1 919 ? -5.891 16.515 44.996 1.00 92.06 919 LYS A C 1
ATOM 7514 O O . LYS A 1 919 ? -5.523 15.933 46.014 1.00 92.06 919 LYS A O 1
ATOM 7519 N N . LYS A 1 920 ? -6.994 17.274 44.997 1.00 90.62 920 LYS A N 1
ATOM 7520 C CA . LYS A 1 920 ? -7.899 17.343 46.159 1.00 90.62 920 LYS A CA 1
ATOM 7521 C C . LYS A 1 920 ? -8.772 16.095 46.293 1.00 90.62 920 LYS A C 1
ATOM 7523 O O . LYS A 1 920 ? -9.224 15.806 47.395 1.00 90.62 920 LYS A O 1
ATOM 7528 N N . CYS A 1 921 ? -9.006 15.375 45.198 1.00 91.88 921 CYS A N 1
ATOM 7529 C CA . CYS A 1 921 ? -9.899 14.218 45.144 1.00 91.88 921 CYS A CA 1
ATOM 7530 C C . CYS A 1 921 ? -9.172 12.885 44.945 1.00 91.88 921 CYS A C 1
ATOM 7532 O O . CYS A 1 921 ? -9.791 11.843 45.118 1.00 91.88 921 CYS A O 1
ATOM 7534 N N . ILE A 1 922 ? -7.890 12.896 44.589 1.00 93.69 922 ILE A N 1
ATOM 7535 C CA . ILE A 1 922 ? -7.082 11.706 44.308 1.00 93.69 922 ILE A CA 1
ATOM 7536 C C . ILE A 1 922 ? -5.834 11.761 45.183 1.00 93.69 922 ILE A C 1
ATOM 7538 O O . ILE A 1 922 ? -5.208 12.815 45.319 1.00 93.69 922 ILE A O 1
ATOM 7542 N N . GLU A 1 923 ? -5.460 10.630 45.773 1.00 95.25 923 GLU A N 1
ATOM 7543 C CA . GLU A 1 923 ? -4.204 10.504 46.497 1.00 95.25 923 GLU A CA 1
ATOM 7544 C C . GLU A 1 923 ? -3.058 10.253 45.520 1.00 95.25 923 GLU A C 1
ATOM 7546 O O . GLU A 1 923 ? -2.826 9.133 45.071 1.00 95.25 923 GLU A O 1
ATOM 7551 N N . PHE A 1 924 ? -2.353 11.326 45.166 1.00 94.19 924 PHE A N 1
ATOM 7552 C CA . PHE A 1 924 ? -1.308 11.287 44.144 1.00 94.19 924 PHE A CA 1
ATOM 7553 C C . PHE A 1 924 ? -0.136 10.380 44.538 1.00 94.19 924 PHE A C 1
ATOM 7555 O O . PHE A 1 924 ? 0.481 9.785 43.666 1.00 94.19 924 PHE A O 1
ATOM 7562 N N . GLU A 1 925 ? 0.120 10.193 45.835 1.00 90.50 925 GLU A N 1
ATOM 7563 C CA . GLU A 1 925 ? 1.179 9.302 46.338 1.00 90.50 925 GLU A CA 1
ATOM 7564 C C . GLU A 1 925 ? 0.987 7.832 45.921 1.00 90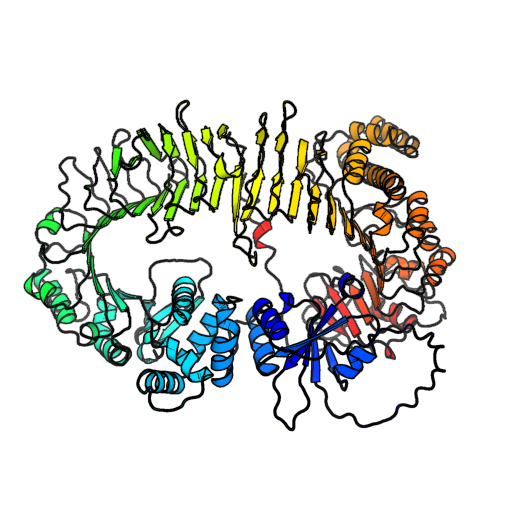.50 925 GLU A C 1
ATOM 7566 O O . GLU A 1 925 ? 1.937 7.051 45.922 1.00 90.50 925 GLU A O 1
ATOM 7571 N N . TYR A 1 926 ? -0.238 7.444 45.548 1.00 90.62 926 TYR A N 1
ATOM 7572 C CA . TYR A 1 926 ? -0.557 6.092 45.084 1.00 90.62 926 TYR A CA 1
ATOM 7573 C C . TYR A 1 926 ? -0.459 5.929 43.565 1.00 90.62 926 TYR A C 1
ATOM 7575 O O . TYR A 1 926 ? -0.454 4.793 43.085 1.00 90.62 926 TYR A O 1
ATOM 7583 N N . LEU A 1 927 ? -0.349 7.031 42.813 1.00 88.56 927 LEU A N 1
ATOM 7584 C CA . LEU A 1 927 ? -0.229 6.981 41.362 1.00 88.56 927 LEU A CA 1
ATOM 7585 C C . LEU A 1 927 ? 1.120 6.364 40.989 1.00 88.56 927 LEU A C 1
ATOM 7587 O O . LEU A 1 927 ? 2.180 6.936 41.229 1.00 88.56 927 LEU A O 1
ATOM 7591 N N . LYS A 1 928 ? 1.062 5.194 40.354 1.00 83.88 928 LYS A N 1
ATOM 7592 C CA . LYS A 1 928 ? 2.198 4.584 39.659 1.00 83.88 928 LYS A CA 1
ATOM 7593 C C . LYS A 1 928 ? 2.473 5.298 38.340 1.00 83.88 928 LYS A C 1
ATOM 7595 O O . LYS A 1 928 ? 3.613 5.317 37.894 1.00 83.88 928 LYS A O 1
ATOM 7600 N N . GLN A 1 929 ? 1.433 5.852 37.716 1.00 83.31 929 GLN A N 1
ATOM 7601 C CA . GLN A 1 929 ? 1.549 6.586 36.465 1.00 83.31 929 GLN A CA 1
ATOM 7602 C C . GLN A 1 929 ? 0.641 7.805 36.458 1.00 83.31 929 GLN A C 1
ATOM 7604 O O . GLN A 1 929 ? -0.534 7.744 36.821 1.00 83.31 929 GLN A O 1
ATOM 7609 N N . PHE A 1 930 ? 1.194 8.921 36.007 1.00 90.06 930 PHE A N 1
ATOM 7610 C CA . PHE A 1 930 ? 0.444 10.139 35.795 1.00 90.06 930 PHE A CA 1
ATOM 7611 C C . PHE A 1 930 ? 0.949 10.789 34.516 1.00 90.06 930 PHE A C 1
ATOM 7613 O O . PHE A 1 930 ? 2.125 11.119 34.412 1.00 90.06 930 PHE A O 1
ATOM 7620 N N . ALA A 1 931 ? 0.090 10.915 33.510 1.00 87.69 931 ALA A N 1
ATOM 7621 C CA . ALA A 1 931 ? 0.502 11.443 32.219 1.00 87.69 931 ALA A CA 1
ATOM 7622 C C . ALA A 1 931 ? -0.509 12.430 31.649 1.00 87.69 931 ALA A C 1
ATOM 7624 O O . ALA A 1 931 ? -1.724 12.277 31.775 1.00 87.69 931 ALA A O 1
ATOM 7625 N N . PHE A 1 932 ? 0.033 13.426 30.966 1.00 85.12 932 PHE A N 1
ATOM 7626 C CA . PHE A 1 932 ? -0.705 14.322 30.106 1.00 85.12 932 PHE A CA 1
ATOM 7627 C C . PHE A 1 932 ? -0.662 13.809 28.666 1.00 85.12 932 PHE A C 1
ATOM 7629 O O . PHE A 1 932 ? 0.415 13.470 28.182 1.00 85.12 932 PHE A O 1
ATOM 7636 N N . VAL A 1 933 ? -1.799 13.785 27.975 1.00 82.12 933 VAL A N 1
ATOM 7637 C CA . VAL A 1 933 ? -1.949 13.333 26.589 1.00 82.12 933 VAL A CA 1
ATOM 7638 C C . VAL A 1 933 ? -2.531 14.476 25.749 1.00 82.12 933 VAL A C 1
ATOM 7640 O O . VAL A 1 933 ? -3.565 15.048 26.069 1.00 82.12 933 VAL A O 1
ATOM 7643 N N . CYS A 1 934 ? -1.859 14.828 24.665 1.00 77.00 934 CYS A N 1
ATOM 7644 C CA . CYS A 1 934 ? -2.341 15.724 23.618 1.00 77.00 934 CYS A CA 1
ATOM 7645 C C . CYS A 1 934 ? -2.251 14.985 22.281 1.00 77.00 934 CYS A C 1
ATOM 7647 O O . CYS A 1 934 ? -1.524 13.993 22.184 1.00 77.00 934 CYS A O 1
ATOM 7649 N N . SER A 1 935 ? -2.942 15.486 21.254 1.00 70.50 935 SER A N 1
ATOM 7650 C CA . SER A 1 935 ? -3.063 14.882 19.919 1.00 70.50 935 SER A CA 1
ATOM 7651 C C . SER A 1 935 ? -1.762 14.251 19.407 1.00 70.50 935 SER A C 1
ATOM 7653 O O . SER A 1 935 ? -1.810 13.135 18.888 1.00 70.50 935 SER A O 1
ATOM 7655 N N . ASN A 1 936 ? -0.606 14.879 19.658 1.00 69.31 936 ASN A N 1
ATOM 7656 C CA . ASN A 1 936 ? 0.706 14.391 19.218 1.00 69.31 936 ASN A CA 1
ATOM 7657 C C . ASN A 1 936 ? 1.761 14.230 20.331 1.00 69.31 936 ASN A C 1
ATOM 7659 O O . ASN A 1 936 ? 2.912 13.948 20.021 1.00 69.31 936 ASN A O 1
ATOM 7663 N N . VAL A 1 937 ? 1.426 14.446 21.608 1.00 72.12 937 VAL A N 1
ATOM 7664 C CA . VAL A 1 937 ? 2.425 14.505 22.696 1.00 72.12 937 VAL A CA 1
ATOM 7665 C C . VAL A 1 937 ? 1.892 13.840 23.956 1.00 72.12 937 VAL A C 1
ATOM 7667 O O . VAL A 1 937 ? 0.802 14.167 24.416 1.00 72.12 937 VAL A O 1
ATOM 7670 N N . ARG A 1 938 ? 2.698 12.979 24.580 1.00 79.00 938 ARG A N 1
ATOM 7671 C CA . ARG A 1 938 ? 2.426 12.416 25.906 1.00 79.00 938 ARG A CA 1
ATOM 7672 C C . ARG A 1 938 ? 3.540 12.781 26.886 1.00 79.00 938 ARG A C 1
ATOM 7674 O O . ARG A 1 938 ? 4.652 12.292 26.753 1.00 79.00 938 ARG A O 1
ATOM 7681 N N . LYS A 1 939 ? 3.258 13.613 27.890 1.00 81.50 939 LYS A N 1
ATOM 7682 C CA . LYS A 1 939 ? 4.240 13.991 28.922 1.00 81.50 939 LYS A CA 1
ATOM 7683 C C . LYS A 1 939 ? 3.916 13.292 30.239 1.00 81.50 939 LYS A C 1
ATOM 7685 O O . LYS A 1 939 ? 2.839 13.505 30.792 1.00 81.50 939 LYS A O 1
ATOM 7690 N N . GLU A 1 940 ? 4.836 12.482 30.754 1.00 84.69 940 GLU A N 1
ATOM 7691 C CA . GLU A 1 940 ? 4.706 11.920 32.103 1.00 84.69 940 GLU A CA 1
ATOM 7692 C C . GLU A 1 940 ? 4.971 12.988 33.166 1.00 84.69 940 GLU A C 1
ATOM 7694 O O . GLU A 1 940 ? 5.801 13.884 32.990 1.00 84.69 940 GLU A O 1
ATOM 7699 N N . ILE A 1 941 ? 4.239 12.896 34.268 1.00 86.31 941 ILE A N 1
ATOM 7700 C CA . ILE A 1 941 ? 4.238 13.842 35.373 1.00 86.31 941 ILE A CA 1
ATOM 7701 C C . ILE A 1 941 ? 4.598 13.074 36.636 1.00 86.31 941 ILE A C 1
ATOM 7703 O O . ILE A 1 941 ? 3.959 12.080 36.971 1.00 86.31 941 ILE A O 1
ATOM 7707 N N . ASP A 1 942 ? 5.581 13.570 37.375 1.00 85.88 942 ASP A N 1
ATOM 7708 C CA . ASP A 1 942 ? 5.851 13.068 38.715 1.00 85.88 942 ASP A CA 1
ATOM 7709 C C . ASP A 1 942 ? 4.690 13.479 39.648 1.00 85.88 942 ASP A C 1
ATOM 7711 O O . ASP A 1 942 ? 4.432 14.677 39.823 1.00 85.88 942 ASP A O 1
ATOM 7715 N N . PRO A 1 943 ? 3.964 12.526 40.260 1.00 87.25 943 PRO A N 1
ATOM 7716 C CA . PRO A 1 943 ? 2.812 12.834 41.104 1.00 87.25 943 PRO A CA 1
ATOM 7717 C C . PRO A 1 943 ? 3.173 13.607 42.386 1.00 87.25 943 PRO A C 1
ATOM 7719 O O . PRO A 1 943 ? 2.323 14.314 42.940 1.00 87.25 943 PRO A O 1
ATOM 7722 N N . TYR A 1 944 ? 4.423 13.529 42.849 1.00 87.12 944 TYR A N 1
ATOM 7723 C CA . TYR A 1 944 ? 4.900 14.240 44.034 1.00 87.12 944 TYR A CA 1
ATOM 7724 C C . TYR A 1 944 ? 5.278 15.680 43.696 1.00 87.12 944 TYR A C 1
ATOM 7726 O O . TYR A 1 944 ? 4.787 16.620 44.332 1.00 87.12 944 TYR A O 1
ATOM 7734 N N . THR A 1 945 ? 6.124 15.860 42.677 1.00 88.19 945 THR A N 1
ATOM 7735 C CA . THR A 1 945 ? 6.681 17.176 42.327 1.00 88.19 945 THR A CA 1
ATOM 7736 C C . THR A 1 945 ? 5.819 17.966 41.346 1.00 88.19 945 THR A C 1
ATOM 7738 O O . THR A 1 945 ? 5.961 19.187 41.263 1.00 88.19 945 THR A O 1
ATOM 7741 N N . LEU A 1 946 ? 4.909 17.301 40.624 1.00 85.75 946 LEU A N 1
ATOM 7742 C CA . LEU A 1 946 ? 4.136 17.856 39.506 1.00 85.75 946 LEU A CA 1
ATOM 7743 C C . LEU A 1 946 ? 5.027 18.481 38.421 1.00 85.75 946 LEU A C 1
ATOM 7745 O O . LEU A 1 946 ? 4.630 19.430 37.742 1.00 85.75 946 LEU A O 1
ATOM 7749 N N . LYS A 1 947 ? 6.252 17.975 38.275 1.00 85.81 947 LYS A N 1
ATOM 7750 C CA . LYS A 1 947 ? 7.145 18.326 37.173 1.00 85.81 947 LYS A CA 1
ATOM 7751 C C . LYS A 1 947 ? 6.995 17.291 36.071 1.00 85.81 947 LYS A C 1
ATOM 7753 O O . LYS A 1 947 ? 6.719 16.122 36.343 1.00 85.81 947 LYS A O 1
ATOM 7758 N N . PHE A 1 948 ? 7.170 17.724 34.828 1.00 81.44 948 PHE A N 1
ATOM 7759 C CA . PHE A 1 948 ? 7.289 16.771 33.735 1.00 81.44 948 PHE A CA 1
ATOM 7760 C C . PHE A 1 948 ? 8.589 15.988 33.904 1.00 81.44 948 PHE A C 1
ATOM 7762 O O . PHE A 1 948 ? 9.629 16.580 34.210 1.00 81.44 948 PHE A O 1
ATOM 7769 N N . TYR A 1 949 ? 8.550 14.676 33.682 1.00 75.50 949 TYR A N 1
ATOM 7770 C CA . TYR A 1 949 ? 9.787 13.927 33.510 1.00 75.50 949 TYR A CA 1
ATOM 7771 C C . TYR A 1 949 ? 10.500 14.469 32.270 1.00 75.50 949 TYR A C 1
ATOM 7773 O O . TYR A 1 949 ? 9.947 14.480 31.169 1.00 75.50 949 TYR A O 1
ATOM 7781 N N . LYS A 1 950 ? 11.735 14.944 32.448 1.00 52.53 950 LYS A N 1
ATOM 7782 C CA . LYS A 1 950 ? 12.626 15.282 31.340 1.00 52.53 950 LYS A CA 1
ATOM 7783 C C . LYS A 1 950 ? 13.156 13.961 30.774 1.00 52.53 950 LYS A C 1
ATOM 7785 O O . LYS A 1 950 ? 14.273 13.574 31.089 1.00 52.53 950 LYS A O 1
ATOM 7790 N N . ARG A 1 951 ? 12.344 13.228 30.004 1.00 50.31 951 ARG A N 1
ATOM 7791 C CA . ARG A 1 951 ? 12.917 12.245 29.077 1.00 50.31 951 ARG A CA 1
ATOM 7792 C C . ARG A 1 951 ? 13.574 13.052 27.964 1.00 50.31 951 ARG A C 1
ATOM 7794 O O . ARG A 1 951 ? 12.934 13.926 27.375 1.00 50.31 951 ARG A O 1
ATOM 7801 N N . GLU A 1 952 ? 14.869 12.828 27.755 1.00 40.72 952 GLU A N 1
ATOM 7802 C CA . GLU A 1 952 ? 15.526 13.236 26.518 1.00 40.72 952 GLU A CA 1
ATOM 7803 C C . GLU A 1 952 ? 14.669 12.738 25.352 1.00 40.72 952 GLU A C 1
ATOM 7805 O O . GLU A 1 952 ? 14.073 11.667 25.406 1.00 40.72 952 GLU A O 1
ATOM 7810 N N . SER A 1 953 ? 14.486 13.614 24.379 1.00 38.19 953 SER A N 1
ATOM 7811 C CA . SER A 1 953 ? 13.500 13.544 23.310 1.00 38.19 953 SER A CA 1
ATOM 7812 C C . SER A 1 953 ? 13.410 12.190 22.593 1.00 38.19 953 SER A C 1
ATOM 7814 O O . SER A 1 953 ? 14.044 12.003 21.558 1.00 38.19 953 SER A O 1
ATOM 7816 N N . GLU A 1 954 ? 12.502 11.321 23.022 1.00 41.03 954 GLU A N 1
ATOM 7817 C CA . GLU A 1 954 ? 11.779 10.464 22.086 1.00 41.03 954 GLU A CA 1
ATOM 7818 C C . GLU A 1 954 ? 10.729 11.357 21.420 1.00 41.03 954 GLU A C 1
ATOM 7820 O O . GLU A 1 954 ? 9.658 11.637 21.966 1.00 41.03 954 GLU A O 1
ATOM 7825 N N . LYS A 1 955 ? 11.084 11.923 20.262 1.00 39.88 955 LYS A N 1
ATOM 7826 C CA . LYS A 1 955 ? 10.110 12.609 19.409 1.00 39.88 955 LYS A CA 1
ATOM 7827 C C . LYS A 1 955 ? 8.991 11.617 19.099 1.00 39.88 955 LYS A C 1
ATOM 7829 O O . LYS A 1 955 ? 9.239 10.518 18.617 1.00 39.88 955 LYS A O 1
ATOM 7834 N N . PHE A 1 956 ? 7.768 12.019 19.420 1.00 45.59 956 PHE A N 1
ATOM 7835 C CA . PHE A 1 956 ? 6.586 11.177 19.339 1.00 45.59 956 PHE A CA 1
ATOM 7836 C C . PHE A 1 956 ? 6.369 10.589 17.942 1.00 45.59 956 PHE A C 1
ATOM 7838 O O . PHE A 1 956 ? 6.446 11.276 16.927 1.00 45.59 956 PHE A O 1
ATOM 7845 N N . PHE A 1 957 ? 6.039 9.303 17.954 1.00 45.22 957 PHE A N 1
ATOM 7846 C CA . PHE A 1 957 ? 5.673 8.448 16.839 1.00 45.22 957 PHE A CA 1
ATOM 7847 C C . PHE A 1 957 ? 4.459 8.990 16.065 1.00 45.22 957 PHE A C 1
ATOM 7849 O O . PHE A 1 957 ? 3.310 8.815 16.476 1.00 45.22 957 PHE A O 1
ATOM 7856 N N . THR A 1 958 ? 4.683 9.587 14.900 1.00 37.28 958 THR A N 1
ATOM 7857 C CA . THR A 1 958 ? 3.677 9.619 13.835 1.00 37.28 958 THR A CA 1
ATOM 7858 C C . THR A 1 958 ? 3.880 8.383 12.970 1.00 37.28 958 THR A C 1
ATOM 7860 O O . THR A 1 958 ? 4.793 8.330 12.153 1.00 37.28 958 THR A O 1
ATOM 7863 N N . VAL A 1 959 ? 3.029 7.368 13.136 1.00 37.00 959 VAL A N 1
ATOM 7864 C CA . VAL A 1 959 ? 2.766 6.459 12.014 1.00 37.00 959 VAL A CA 1
ATOM 7865 C C . VAL A 1 959 ? 2.088 7.322 10.957 1.00 37.00 959 VAL A C 1
ATOM 7867 O O . VAL A 1 959 ? 1.001 7.843 11.221 1.00 37.00 959 VAL A O 1
ATOM 7870 N N . ASP A 1 960 ? 2.746 7.510 9.814 1.00 32.81 960 ASP A N 1
ATOM 7871 C CA . ASP A 1 960 ? 2.212 8.176 8.625 1.00 32.81 960 ASP A CA 1
ATOM 7872 C C . ASP A 1 960 ? 0.882 7.525 8.211 1.00 32.81 960 ASP A C 1
ATOM 7874 O O . ASP A 1 960 ? 0.824 6.607 7.400 1.00 32.81 960 ASP A O 1
ATOM 7878 N N . LYS A 1 961 ? -0.224 7.996 8.790 1.00 32.22 961 LYS A N 1
ATOM 7879 C CA . LYS A 1 961 ? -1.580 7.788 8.267 1.00 32.22 961 LYS A CA 1
ATOM 7880 C C . LYS A 1 961 ? -2.051 8.963 7.410 1.00 32.22 961 LYS A C 1
ATOM 7882 O O . LYS A 1 961 ? -3.119 8.872 6.823 1.00 32.22 961 LYS A O 1
ATOM 7887 N N . GLN A 1 962 ? -1.253 10.028 7.283 1.00 26.09 962 GLN A N 1
ATOM 7888 C CA . GLN A 1 962 ? -1.593 11.192 6.457 1.00 26.09 962 GLN A CA 1
ATOM 7889 C C . GLN A 1 962 ? -1.398 10.979 4.949 1.00 26.09 962 GLN A C 1
ATOM 7891 O O . GLN A 1 962 ? -1.956 11.740 4.170 1.00 26.09 962 GLN A O 1
ATOM 7896 N N . LYS A 1 963 ? -0.727 9.909 4.499 1.00 27.91 963 LYS A N 1
ATOM 7897 C CA . LYS A 1 963 ? -0.559 9.654 3.055 1.00 27.91 963 LYS A CA 1
ATOM 7898 C C . LYS A 1 963 ? -1.808 9.143 2.321 1.00 27.91 963 LYS A C 1
ATOM 7900 O O . LYS A 1 963 ? -1.753 9.024 1.103 1.00 27.91 963 LYS A O 1
ATOM 7905 N N . HIS A 1 964 ? -2.925 8.874 3.007 1.00 30.14 964 HIS A N 1
ATOM 7906 C CA . HIS A 1 964 ? -4.173 8.474 2.337 1.00 30.14 964 HIS A CA 1
ATOM 7907 C C . HIS A 1 964 ? -5.255 9.556 2.251 1.00 30.14 964 HIS A C 1
ATOM 7909 O O . HIS A 1 964 ? -6.127 9.416 1.404 1.00 30.14 964 HIS A O 1
ATOM 7915 N N . ASP A 1 965 ? -5.166 10.647 3.018 1.00 26.58 965 ASP A N 1
ATOM 7916 C CA . ASP A 1 965 ? -6.185 11.713 2.984 1.00 26.58 965 ASP A CA 1
ATOM 7917 C C . ASP A 1 965 ? -5.774 12.925 2.110 1.00 26.58 965 ASP A C 1
ATOM 7919 O O . ASP A 1 965 ? -6.594 13.803 1.858 1.00 26.58 965 ASP A O 1
ATOM 7923 N N . GLU A 1 966 ? -4.539 12.973 1.584 1.00 25.00 966 GLU A N 1
ATOM 7924 C CA . GLU A 1 966 ? -4.074 14.042 0.671 1.00 25.00 966 GLU A CA 1
ATOM 7925 C C . GLU A 1 966 ? -4.161 13.688 -0.830 1.00 25.00 966 GLU A C 1
ATOM 7927 O O . GLU A 1 966 ? -3.936 14.556 -1.673 1.00 25.00 966 GLU A O 1
ATOM 7932 N N . MET A 1 967 ? -4.545 12.457 -1.200 1.00 25.97 967 MET A N 1
ATOM 7933 C CA . MET A 1 967 ? -4.726 12.080 -2.617 1.00 25.97 967 MET A CA 1
ATOM 7934 C C . MET A 1 967 ? -6.110 12.425 -3.197 1.00 25.97 967 MET A C 1
ATOM 7936 O O . MET A 1 967 ? -6.249 12.439 -4.417 1.00 25.97 967 MET A O 1
ATOM 7940 N N . ASP A 1 968 ? -7.092 12.805 -2.373 1.00 26.77 968 ASP A N 1
ATOM 7941 C CA . ASP A 1 968 ? -8.442 13.179 -2.839 1.00 26.77 968 ASP A CA 1
ATOM 7942 C C . ASP A 1 968 ? -8.623 14.699 -3.071 1.00 26.77 968 ASP A C 1
ATOM 7944 O O . ASP A 1 968 ? -9.713 15.153 -3.411 1.00 26.77 968 ASP A O 1
ATOM 7948 N N . ILE A 1 969 ? -7.562 15.511 -2.932 1.00 26.42 969 ILE A N 1
ATOM 7949 C CA . ILE A 1 969 ? -7.629 16.985 -3.075 1.00 26.42 969 ILE A CA 1
ATOM 7950 C C . ILE A 1 969 ? -7.118 17.486 -4.448 1.00 26.42 969 ILE A C 1
ATOM 7952 O O . ILE A 1 969 ? -7.308 18.652 -4.787 1.00 26.42 969 ILE A O 1
ATOM 7956 N N . PHE A 1 970 ? -6.582 16.610 -5.308 1.00 25.28 970 PHE A N 1
ATOM 7957 C CA . PHE A 1 970 ? -6.187 16.952 -6.691 1.00 25.28 970 PHE A CA 1
ATOM 7958 C C . PHE A 1 970 ? -7.105 16.371 -7.781 1.00 25.28 970 PHE A C 1
ATOM 7960 O O . PHE A 1 970 ? -6.696 16.226 -8.931 1.00 25.28 970 PHE A O 1
ATOM 7967 N N . ALA A 1 971 ? -8.366 16.090 -7.445 1.00 29.27 971 ALA A N 1
ATOM 7968 C CA . ALA A 1 971 ? -9.405 15.741 -8.412 1.00 29.27 971 ALA A CA 1
ATOM 7969 C C . ALA A 1 971 ? -10.615 16.685 -8.287 1.00 29.27 971 ALA A C 1
ATOM 7971 O O . ALA A 1 971 ? -11.660 16.312 -7.755 1.00 29.27 971 ALA A O 1
ATOM 7972 N N . VAL A 1 972 ? -10.460 17.913 -8.795 1.00 28.75 972 VAL A N 1
ATOM 7973 C CA . VAL A 1 972 ? -11.557 18.777 -9.274 1.00 28.75 972 VAL A CA 1
ATOM 7974 C C . VAL A 1 972 ? -11.161 19.361 -10.617 1.00 28.75 972 VAL A C 1
ATOM 7976 O O . VAL A 1 972 ? -10.044 19.921 -10.693 1.00 28.75 972 VAL A O 1
#